Protein AF-0000000080771001 (afdb_homodimer)

Sequence (792 aa):
MHIVQFLIGLVVVLALTQLVARDRKNIKIRSVIQLLVIEIALAFFLLNTTYGLAIVGSISSVFTKLMDFAGEGTKFAFGGIQNKEEFSFFLNVLMPIVFISVLIGILQHIRVLPVVIRAIGFVLSKISGMGKIESFNAISSMMVGQSENFIAYKNIINTFDEKRMYTLAATAMSTVSMSIVGSYMQMIEPRFVVTALVLNLFSTFVVLSLINPYDSALGEDELISNEGHRVSFFEMLGEYILTGFKIAVIVAAMLVGFIALIACVNFIFTSIFGINFQTMLGYVFWPFAWLMGVPSHEALTASSIMATKLVTNEFVAMLELKNQAAHLSSYTRGVLSIFLVSFANFSSIGIIAGAVKGLDEERGNMVSRFGLKLVYGSSLVSILSALIAGLVLASYMHIVQFLIGLVVVLALTQLVARDRKNIKIRSVIQLLVIEIALAFFLLNTTYGLAIVGSISSVFTKLMDFAGEGTKFAFGGIQNKEEFSFFLNVLMPIVFISVLIGILQHIRVLPVVIRAIGFVLSKISGMGKIESFNAISSMMVGQSENFIAYKNIINTFDEKRMYTLAATAMSTVSMSIVGSYMQMIEPRFVVTALVLNLFSTFVVLSLINPYDSALGEDELISNEGHRVSFFEMLGEYILTGFKIAVIVAAMLVGFIALIACVNFIFTSIFGINFQTMLGYVFWPFAWLMGVPSHEALTASSIMATKLVTNEFVAMLELKNQAAHLSSYTRGVLSIFLVSFANFSSIGIIAGAVKGLDEERGNMVSRFGLKLVYGSSLVSILSALIAGLVLASY

InterPro domains:
  IPR002668 Concentrative nucleoside transporter N-terminal domain [PF01773] (8-80)
  IPR008276 Concentrative nucleoside transporter [PTHR10590] (6-393)
  IPR011642 Nucleoside transporter/FeoB GTPase, Gate domain [PF07670] (90-189)
  IPR011657 Concentrative nucleoside transporter C-terminal domain [PF07662] (193-390)

Foldseek 3Di:
DLVVLLVVLVVVLLVLLQVQAPDQPQQDVQLLVLLLVVLLVLLLQLPPDPVNVVVLVVVLVVLVVLLVVLLVVLCVVCNPVDPPPDDDLLSNQQSSLLSLLLVLLVCVLVPVLVVVLQVQLVVSCVRNVDDSVLSSLLSQCQANHLLVSCVLCLPPLVVDDLLRLLSSNLSNQLAGYPSRLSSLCVLAPSSLSVSLRVLSSSLSSSSSSRRRNDNPPPPPPPRRPCPPPDDDSVVSSVVSSVVSVVVSVVVVVLCVVLVVVQVVQQVVCCVPPVGGPLLVQLVVQLSLQVSLPFDNVCSSVLSSLLSSCAARHLVVSSNSCSVCVVVGDPLSSSLSSSLSRGNLYLVSLCSNLVSVCVSPVVSSVSSNVCSVVSSSSSSSSSSSSSSSSSSSSVVD/DLVVLLVVLVVVLLVLLQVQADDQPQQDVQLLVLLLVVLLVLLLQLPPDPVNVVVLVVVLVVLVVLLVVLLVVLCVVPNPPDDPPDDDLLSRQQSSLLSLLLVLLVCVLVCVLVVVLQVQLVVSCVRNVDDSVLSSLLSQCQANHLLVSCVLCLPPLVVDDLLRLLSSNLSNQLAGHPSRLSSLCVLAPSSLSVSLRVLSSSLSSSSSSRRRNDNPPPPPPPRRPCPPDPDDSVSSSVVSSVVSVVRSVVVVVLCVVLVVVQVVQQVVCCVPPVGGPLLVQLVVQLSLLVSLPFDNVCSSVLSSLLSSCAARHLVNSSNSCSVCVVVGDPLSSSLSSSLSRGNLYLVSLCSNLVSVCVSPVVSSVSSNVCSVVSSSSSSSSSSSSSSSSSSSVVVD

Radius of gyration: 29.85 Å; Cα contacts (8 Å, |Δi|>4): 1268; chains: 2; bounding box: 58×86×74 Å

Organism: Chromobacterium violaceum (strain ATCC 12472 / DSM 30191 / JCM 1249 / CCUG 213 / NBRC 12614 / NCIMB 9131 / NCTC 9757 / MK) (NCBI:txid243365)

Nearest PDB structures (foldseek):
  5l26-assembly1_A  TM=9.417E-01  e=7.320E-22  Neisseria wadsworthii 9715
  5l2b-assembly1_B  TM=9.149E-01  e=5.257E-22  Neisseria wadsworthii 9715
  5l2b-assembly1_A  TM=9.419E-01  e=1.306E-21  Neisseria wadsworthii 9715
  4pd7-assembly1_A  TM=9.137E-01  e=6.293E-21  Vibrio cholerae O1 biovar El Tor str. N16961
  4pb1-assembly1_A  TM=9.131E-01  e=1.078E-20  Vibrio cholerae O1 biovar El Tor str. N16961

Structure (mmCIF, N/CA/C/O backbone):
data_AF-0000000080771001-model_v1
#
loop_
_entity.id
_entity.type
_entity.pdbx_description
1 polymer 'Nucleoside permease'
#
loop_
_atom_site.group_PDB
_atom_site.id
_atom_site.type_symbol
_atom_site.label_atom_id
_atom_site.label_alt_id
_atom_site.label_comp_id
_atom_site.label_asym_id
_atom_site.label_entity_id
_atom_site.label_seq_id
_atom_site.pdbx_PDB_ins_code
_atom_site.Cartn_x
_atom_site.Cartn_y
_atom_site.Cartn_z
_atom_site.occupancy
_atom_site.B_iso_or_equiv
_atom_site.auth_seq_id
_atom_site.auth_comp_id
_atom_site.auth_asym_id
_atom_site.auth_atom_id
_atom_site.pdbx_PDB_model_num
ATOM 1 N N . MET A 1 1 ? -11.133 26.938 34.344 1 75.81 1 MET A N 1
ATOM 2 C CA . MET A 1 1 ? -10.406 25.672 34.25 1 75.81 1 MET A CA 1
ATOM 3 C C . MET A 1 1 ? -9.672 25.578 32.906 1 75.81 1 MET A C 1
ATOM 5 O O . MET A 1 1 ? -8.508 25.172 32.875 1 75.81 1 MET A O 1
ATOM 9 N N . HIS A 1 2 ? -10.195 26.297 31.938 1 87.69 2 HIS A N 1
ATOM 10 C CA . HIS A 1 2 ? -9.586 26.219 30.609 1 87.69 2 HIS A CA 1
ATOM 11 C C . HIS A 1 2 ? -8.32 27.062 30.531 1 87.69 2 HIS A C 1
ATOM 13 O O . HIS A 1 2 ? -7.34 26.656 29.906 1 87.69 2 HIS A O 1
ATOM 19 N N . ILE A 1 3 ? -8.32 28.141 31.281 1 89.88 3 ILE A N 1
ATOM 20 C CA . ILE A 1 3 ? -7.168 29.031 31.234 1 89.88 3 ILE A CA 1
ATOM 21 C C . ILE A 1 3 ? -5.98 28.375 31.938 1 89.88 3 ILE A C 1
ATOM 23 O O . ILE A 1 3 ? -4.848 28.453 31.453 1 89.88 3 ILE A O 1
ATOM 27 N N . VAL A 1 4 ? -6.25 27.734 33.062 1 91.44 4 VAL A N 1
ATOM 28 C CA . VAL A 1 4 ? -5.203 27.047 33.812 1 91.44 4 VAL A CA 1
ATOM 29 C C . VAL A 1 4 ? -4.645 25.891 32.969 1 91.44 4 VAL A C 1
ATOM 31 O O . VAL A 1 4 ? -3.426 25.703 32.906 1 91.44 4 VAL A O 1
ATOM 34 N N . GLN A 1 5 ? -5.559 25.203 32.375 1 91.94 5 GLN A N 1
ATOM 35 C CA . GLN A 1 5 ? -5.121 24.094 31.516 1 91.94 5 GLN A CA 1
ATOM 36 C C . GLN A 1 5 ? -4.27 24.594 30.359 1 91.94 5 GLN A C 1
ATOM 38 O O . GLN A 1 5 ? -3.277 23.969 30 1 91.94 5 GLN A O 1
ATOM 43 N N . PHE A 1 6 ? -4.688 25.703 29.844 1 93.81 6 PHE A N 1
ATOM 44 C CA . PHE A 1 6 ? -3.936 26.297 28.734 1 93.81 6 PHE A CA 1
ATOM 45 C C . PHE A 1 6 ? -2.531 26.672 29.188 1 93.81 6 PHE A C 1
ATOM 47 O O . PHE A 1 6 ? -1.549 26.359 28.5 1 93.81 6 PHE A O 1
ATOM 54 N N . LEU A 1 7 ? -2.447 27.297 30.312 1 95 7 LEU A N 1
ATOM 55 C CA . LEU A 1 7 ? -1.154 27.75 30.812 1 95 7 LEU A CA 1
ATOM 56 C C . LEU A 1 7 ? -0.245 26.562 31.109 1 95 7 LEU A C 1
ATOM 58 O O . LEU A 1 7 ? 0.942 26.594 30.781 1 95 7 LEU A O 1
ATOM 62 N N . ILE A 1 8 ? -0.817 25.578 31.703 1 95.88 8 ILE A N 1
ATOM 63 C CA . ILE A 1 8 ? -0.035 24.375 31.984 1 95.88 8 ILE A CA 1
ATOM 64 C C . ILE A 1 8 ? 0.391 23.703 30.688 1 95.88 8 ILE A C 1
ATOM 66 O O . ILE A 1 8 ? 1.531 23.266 30.547 1 95.88 8 ILE A O 1
ATOM 70 N N . GLY A 1 9 ? -0.587 23.625 29.781 1 95.69 9 GLY A N 1
ATOM 71 C CA . GLY A 1 9 ? -0.282 23.031 28.484 1 95.69 9 GLY A CA 1
ATOM 72 C C . GLY A 1 9 ? 0.838 23.75 27.75 1 95.69 9 GLY A C 1
ATOM 73 O O . GLY A 1 9 ? 1.698 23.109 27.156 1 95.69 9 GLY A O 1
ATOM 74 N N . LEU A 1 10 ? 0.778 25.031 27.797 1 95.56 10 LEU A N 1
ATOM 75 C CA . LEU A 1 10 ? 1.82 25.828 27.172 1 95.56 10 LEU A CA 1
ATOM 76 C C . LEU A 1 10 ? 3.186 25.531 27.781 1 95.56 10 LEU A C 1
ATOM 78 O O . LEU A 1 10 ? 4.164 25.344 27.047 1 95.56 10 LEU A O 1
ATOM 82 N N . VAL A 1 11 ? 3.236 25.438 29.062 1 95.81 11 VAL A N 1
ATOM 83 C CA . VAL A 1 11 ? 4.48 25.156 29.766 1 95.81 11 VAL A CA 1
ATOM 84 C C . VAL A 1 11 ? 4.969 23.766 29.406 1 95.81 11 VAL A C 1
ATOM 86 O O . VAL A 1 11 ? 6.168 23.547 29.203 1 95.81 11 VAL A O 1
ATOM 89 N N . VAL A 1 12 ? 4.051 22.859 29.344 1 96.25 12 VAL A N 1
ATOM 90 C CA . VAL A 1 12 ? 4.41 21.469 29.047 1 96.25 12 VAL A CA 1
ATOM 91 C C . VAL A 1 12 ? 4.984 21.406 27.625 1 96.25 12 VAL A C 1
ATOM 93 O O . VAL A 1 12 ? 6.004 20.75 27.406 1 96.25 12 VAL A O 1
ATOM 96 N N . VAL A 1 13 ? 4.336 22.016 26.672 1 95.81 13 VAL A N 1
ATOM 97 C CA . VAL A 1 13 ? 4.809 21.984 25.281 1 95.81 13 VAL A CA 1
ATOM 98 C C . VAL A 1 13 ? 6.195 22.609 25.203 1 95.81 13 VAL A C 1
ATOM 100 O O . VAL A 1 13 ? 7.098 22.062 24.562 1 95.81 13 VAL A O 1
ATOM 103 N N . LEU A 1 14 ? 6.344 23.734 25.859 1 93.94 14 LEU A N 1
ATOM 104 C CA . LEU A 1 14 ? 7.637 24.406 25.859 1 93.94 14 LEU A CA 1
ATOM 105 C C . LEU A 1 14 ? 8.703 23.531 26.5 1 93.94 14 LEU A C 1
ATOM 107 O O . LEU A 1 14 ? 9.828 23.438 25.984 1 93.94 14 LEU A O 1
ATOM 111 N N . ALA A 1 15 ? 8.352 22.859 27.578 1 95.31 15 ALA A N 1
ATOM 112 C CA . ALA A 1 15 ? 9.281 21.969 28.266 1 95.31 15 ALA A CA 1
ATOM 113 C C . ALA A 1 15 ? 9.641 20.781 27.375 1 95.31 15 ALA A C 1
ATOM 115 O O . ALA A 1 15 ? 10.797 20.344 27.359 1 95.31 15 ALA A O 1
ATOM 116 N N . LEU A 1 16 ? 8.68 20.266 26.719 1 96.25 16 LEU A N 1
ATOM 117 C CA . LEU A 1 16 ? 8.914 19.094 25.859 1 96.25 16 LEU A CA 1
ATOM 118 C C . LEU A 1 16 ? 9.82 19.453 24.688 1 96.25 16 LEU A C 1
ATOM 120 O O . LEU A 1 16 ? 10.602 18.625 24.234 1 96.25 16 LEU A O 1
ATOM 124 N N . THR A 1 17 ? 9.688 20.656 24.172 1 95.81 17 THR A N 1
ATOM 125 C CA . THR A 1 17 ? 10.578 21.078 23.094 1 95.81 17 THR A CA 1
ATOM 126 C C . THR A 1 17 ? 12.023 21.094 23.578 1 95.81 17 THR A C 1
ATOM 128 O O . THR A 1 17 ? 12.945 20.797 22.812 1 95.81 17 THR A O 1
ATOM 131 N N . GLN A 1 18 ? 12.234 21.359 24.859 1 93.56 18 GLN A N 1
ATOM 132 C CA . GLN A 1 18 ? 13.578 21.469 25.406 1 93.56 18 GLN A CA 1
ATOM 133 C C . GLN A 1 18 ? 14.234 20.109 25.562 1 93.56 18 GLN A C 1
ATOM 135 O O . GLN A 1 18 ? 15.461 20 25.594 1 93.56 18 GLN A O 1
ATOM 140 N N . LEU A 1 19 ? 13.461 19.078 25.562 1 93.25 19 LEU A N 1
ATOM 141 C CA . LEU A 1 19 ? 13.992 17.719 25.672 1 93.25 19 LEU A CA 1
ATOM 142 C C . LEU A 1 19 ? 14.781 17.344 24.406 1 93.25 19 LEU A C 1
ATOM 144 O O . LEU A 1 19 ? 15.688 16.516 24.469 1 93.25 19 LEU A O 1
ATOM 148 N N . VAL A 1 20 ? 14.453 17.969 23.344 1 91.75 20 VAL A N 1
ATOM 149 C CA . VAL A 1 20 ? 15.094 17.578 22.094 1 91.75 20 VAL A CA 1
ATOM 150 C C . VAL A 1 20 ? 15.781 18.797 21.469 1 91.75 20 VAL A C 1
ATOM 152 O O . VAL A 1 20 ? 16.203 18.75 20.312 1 91.75 20 VAL A O 1
ATOM 155 N N . ALA A 1 21 ? 15.961 19.781 22.219 1 91.81 21 ALA A N 1
ATOM 156 C CA . ALA A 1 21 ? 16.531 21.031 21.703 1 91.81 21 ALA A CA 1
ATOM 157 C C . ALA A 1 21 ? 18 20.859 21.359 1 91.81 21 ALA A C 1
ATOM 159 O O . ALA A 1 21 ? 18.75 20.219 22.094 1 91.81 21 ALA A O 1
ATOM 160 N N . ARG A 1 22 ? 18.391 21.328 20.203 1 85.69 22 ARG A N 1
ATOM 161 C CA . ARG A 1 22 ? 19.766 21.219 19.75 1 85.69 22 ARG A CA 1
ATOM 162 C C . ARG A 1 22 ? 20.641 22.297 20.391 1 85.69 22 ARG A C 1
ATOM 164 O O . ARG A 1 22 ? 21.812 22.062 20.672 1 85.69 22 ARG A O 1
ATOM 171 N N . ASP A 1 23 ? 20.188 23.516 20.469 1 86.44 23 ASP A N 1
ATOM 172 C CA . ASP A 1 23 ? 20.938 24.656 20.969 1 86.44 23 ASP A CA 1
ATOM 173 C C . ASP A 1 23 ? 20.078 25.578 21.828 1 86.44 23 ASP A C 1
ATOM 175 O O . ASP A 1 23 ? 19.562 26.594 21.344 1 86.44 23 ASP A O 1
ATOM 179 N N . ARG A 1 24 ? 20.078 25.328 23.141 1 87.25 24 ARG A N 1
ATOM 180 C CA . ARG A 1 24 ? 19.172 26.047 24.047 1 87.25 24 ARG A CA 1
ATOM 181 C C . ARG A 1 24 ? 19.641 27.469 24.266 1 87.25 24 ARG A C 1
ATOM 183 O O . ARG A 1 24 ? 18.844 28.359 24.578 1 87.25 24 ARG A O 1
ATOM 190 N N . LYS A 1 25 ? 20.906 27.719 24 1 84.88 25 LYS A N 1
ATOM 191 C CA . LYS A 1 25 ? 21.484 29.031 24.297 1 84.88 25 LYS A CA 1
ATOM 192 C C . LYS A 1 25 ? 21.141 30.047 23.219 1 84.88 25 LYS A C 1
ATOM 194 O O . LYS A 1 25 ? 21.156 31.25 23.453 1 84.88 25 LYS A O 1
ATOM 199 N N . ASN A 1 26 ? 20.812 29.609 22.094 1 85.06 26 ASN A N 1
ATOM 200 C CA . ASN A 1 26 ? 20.562 30.531 20.984 1 85.06 26 ASN A CA 1
ATOM 201 C C . ASN A 1 26 ? 19.078 30.734 20.734 1 85.06 26 ASN A C 1
ATOM 203 O O . ASN A 1 26 ? 18.688 31.266 19.703 1 85.06 26 ASN A O 1
ATOM 207 N N . ILE A 1 27 ? 18.281 30.422 21.734 1 89.81 27 ILE A N 1
ATOM 208 C CA . ILE A 1 27 ? 16.828 30.609 21.594 1 89.81 27 ILE A CA 1
ATOM 209 C C . ILE A 1 27 ? 16.484 32.094 21.719 1 89.81 27 ILE A C 1
ATOM 211 O O . ILE A 1 27 ? 16.891 32.75 22.688 1 89.81 27 ILE A O 1
ATOM 215 N N . LYS A 1 28 ? 15.852 32.594 20.703 1 87.94 28 LYS A N 1
ATOM 216 C CA . LYS A 1 28 ? 15.375 33.969 20.734 1 87.94 28 LYS A CA 1
ATOM 217 C C . LYS A 1 28 ? 14 34.062 21.406 1 87.94 28 LYS A C 1
ATOM 219 O O . LYS A 1 28 ? 12.977 34.062 20.734 1 87.94 28 LYS A O 1
ATOM 224 N N . ILE A 1 29 ? 13.969 34.344 22.625 1 89.81 29 ILE A N 1
ATOM 225 C CA . ILE A 1 29 ? 12.758 34.281 23.438 1 89.81 29 ILE A CA 1
ATOM 226 C C . ILE A 1 29 ? 11.797 35.375 22.984 1 89.81 29 ILE A C 1
ATOM 228 O O . ILE A 1 29 ? 10.578 35.219 23.047 1 89.81 29 ILE A O 1
ATOM 232 N N . ARG A 1 30 ? 12.312 36.531 22.531 1 90.44 30 ARG A N 1
ATOM 233 C CA . ARG A 1 30 ? 11.477 37.625 22.047 1 90.44 30 ARG A CA 1
ATOM 234 C C . ARG A 1 30 ? 10.617 37.188 20.875 1 90.44 30 ARG A C 1
ATOM 236 O O . ARG A 1 30 ? 9.422 37.469 20.812 1 90.44 30 ARG A O 1
ATOM 243 N N . SER A 1 31 ? 11.266 36.531 19.938 1 89.38 31 SER A N 1
ATOM 244 C CA . SER A 1 31 ? 10.531 36.031 18.766 1 89.38 31 SER A CA 1
ATOM 245 C C . SER A 1 31 ? 9.461 35.031 19.156 1 89.38 31 SER A C 1
ATOM 247 O O . SER A 1 31 ? 8.367 35.031 18.594 1 89.38 31 SER A O 1
ATOM 249 N N . VAL A 1 32 ? 9.766 34.188 20.094 1 93.44 32 VAL A N 1
ATOM 250 C CA . VAL A 1 32 ? 8.836 33.156 20.547 1 93.44 32 VAL A CA 1
ATOM 251 C C . VAL A 1 32 ? 7.605 33.812 21.172 1 93.44 32 VAL A C 1
ATOM 253 O O . VAL A 1 32 ? 6.473 33.438 20.859 1 93.44 32 VAL A O 1
ATOM 256 N N . ILE A 1 33 ? 7.82 34.781 22.016 1 94.75 33 ILE A N 1
ATOM 257 C CA . ILE A 1 33 ? 6.727 35.469 22.688 1 94.75 33 ILE A CA 1
ATOM 258 C C . ILE A 1 33 ? 5.887 36.25 21.672 1 94.75 33 ILE A C 1
ATOM 260 O O . ILE A 1 33 ? 4.656 36.219 21.734 1 94.75 33 ILE A O 1
ATOM 264 N N . GLN A 1 34 ? 6.559 36.906 20.766 1 94.56 34 GLN A N 1
ATOM 265 C CA . GLN A 1 34 ? 5.855 37.656 19.734 1 94.56 34 GLN A CA 1
ATOM 266 C C . GLN A 1 34 ? 4.977 36.719 18.891 1 94.56 34 GLN A C 1
ATOM 268 O O . GLN A 1 34 ? 3.83 37.062 18.578 1 94.56 34 GLN A O 1
ATOM 273 N N . LEU A 1 35 ? 5.523 35.625 18.531 1 94.94 35 LEU A N 1
ATOM 274 C CA . LEU A 1 35 ? 4.777 34.656 17.703 1 94.94 35 LEU A CA 1
ATOM 275 C C . LEU A 1 35 ? 3.566 34.125 18.469 1 94.94 35 LEU A C 1
ATOM 277 O O . LEU A 1 35 ? 2.484 33.969 17.891 1 94.94 35 LEU A O 1
ATOM 281 N N . LEU A 1 36 ? 3.75 33.844 19.734 1 96.12 36 LEU A N 1
ATOM 282 C CA . LEU A 1 36 ? 2.664 33.344 20.562 1 96.12 36 LEU A CA 1
ATOM 283 C C . LEU A 1 36 ? 1.546 34.375 20.703 1 96.12 36 LEU A C 1
ATOM 285 O O . LEU A 1 36 ? 0.365 34.031 20.609 1 96.12 36 LEU A O 1
ATOM 289 N N . VAL A 1 37 ? 1.92 35.594 20.922 1 96.31 37 VAL A N 1
ATOM 290 C CA . VAL A 1 37 ? 0.94 36.656 21.094 1 96.31 37 VAL A CA 1
ATOM 291 C C . VAL A 1 37 ? 0.151 36.844 19.797 1 96.31 37 VAL A C 1
ATOM 293 O O . VAL A 1 37 ? -1.076 36.969 19.828 1 96.31 37 VAL A O 1
ATOM 296 N N . ILE A 1 38 ? 0.848 36.844 18.719 1 96.25 38 ILE A N 1
ATOM 297 C CA . ILE A 1 38 ? 0.191 37.031 17.438 1 96.25 38 ILE A CA 1
ATOM 298 C C . ILE A 1 38 ? -0.729 35.844 17.156 1 96.25 38 ILE A C 1
ATOM 300 O O . ILE A 1 38 ? -1.84 36.031 16.641 1 96.25 38 ILE A O 1
ATOM 304 N N . GLU A 1 39 ? -0.227 34.656 17.406 1 96.5 39 GLU A N 1
ATOM 305 C CA . GLU A 1 39 ? -1.014 33.469 17.172 1 96.5 39 GLU A CA 1
ATOM 306 C C . GLU A 1 39 ? -2.305 33.469 17.984 1 96.5 39 GLU A C 1
ATOM 308 O O . GLU A 1 39 ? -3.373 33.125 17.469 1 96.5 39 GLU A O 1
ATOM 313 N N . ILE A 1 40 ? -2.254 33.875 19.281 1 96.25 40 ILE A N 1
ATOM 314 C CA . ILE A 1 40 ? -3.428 33.938 20.156 1 96.25 40 ILE A CA 1
ATOM 315 C C . ILE A 1 40 ? -4.395 35 19.625 1 96.25 40 ILE A C 1
ATOM 317 O O . ILE A 1 40 ? -5.605 34.781 19.594 1 96.25 40 ILE A O 1
ATOM 321 N N . ALA A 1 41 ? -3.842 36.094 19.203 1 96.25 41 ALA A N 1
ATOM 322 C CA . ALA A 1 41 ? -4.664 37.156 18.641 1 96.25 41 ALA A CA 1
ATOM 323 C C . ALA A 1 41 ? -5.379 36.719 17.375 1 96.25 41 ALA A C 1
ATOM 325 O O . ALA A 1 41 ? -6.559 37.031 17.188 1 96.25 41 ALA A O 1
ATOM 326 N N . LEU A 1 42 ? -4.691 36.031 16.547 1 95.31 42 LEU A N 1
ATOM 327 C CA . LEU A 1 42 ? -5.273 35.562 15.289 1 95.31 42 LEU A CA 1
ATOM 328 C C . LEU A 1 42 ? -6.336 34.5 15.547 1 95.31 42 LEU A C 1
ATOM 330 O O . LEU A 1 42 ? -7.371 34.469 14.883 1 95.31 42 LEU A O 1
ATOM 334 N N . ALA A 1 43 ? -6.023 33.625 16.453 1 95.75 43 ALA A N 1
ATOM 335 C CA . ALA A 1 43 ? -7.012 32.625 16.812 1 95.75 43 ALA A CA 1
ATOM 336 C C . ALA A 1 43 ? -8.305 33.281 17.312 1 95.75 43 ALA A C 1
ATOM 338 O O . ALA A 1 43 ? -9.398 32.875 16.922 1 95.75 43 ALA A O 1
ATOM 339 N N . PHE A 1 44 ? -8.156 34.25 18.188 1 95.12 44 PHE A N 1
ATOM 340 C CA . PHE A 1 44 ? -9.305 34.969 18.719 1 95.12 44 PHE A CA 1
ATOM 341 C C . PHE A 1 44 ? -10.055 35.688 17.594 1 95.12 44 PHE A C 1
ATOM 343 O O . PHE A 1 44 ? -11.289 35.656 17.547 1 95.12 44 PHE A O 1
ATOM 350 N N . PHE A 1 45 ? -9.352 36.25 16.734 1 95.12 45 PHE A N 1
ATOM 351 C CA . PHE A 1 45 ? -9.938 37 15.625 1 95.12 45 PHE A CA 1
ATOM 352 C C . PHE A 1 45 ? -10.727 36.062 14.711 1 95.12 45 PHE A C 1
ATOM 354 O O . PHE A 1 45 ? -11.883 36.344 14.383 1 95.12 45 PHE A O 1
ATOM 361 N N . LEU A 1 46 ? -10.219 34.938 14.367 1 94.19 46 LEU A N 1
ATOM 362 C CA . LEU A 1 46 ? -10.812 34.062 13.375 1 94.19 46 LEU A CA 1
ATOM 363 C C . LEU A 1 46 ? -11.969 33.25 13.977 1 94.19 46 LEU A C 1
ATOM 365 O O . LEU A 1 46 ? -12.922 32.906 13.281 1 94.19 46 LEU A O 1
ATOM 369 N N . LEU A 1 47 ? -11.922 33.031 15.305 1 92.94 47 LEU A N 1
ATOM 370 C CA . LEU A 1 47 ? -12.898 32.125 15.891 1 92.94 47 LEU A CA 1
ATOM 371 C C . LEU A 1 47 ? -13.945 32.875 16.703 1 92.94 47 LEU A C 1
ATOM 373 O O . LEU A 1 47 ? -15.023 32.375 16.969 1 92.94 47 LEU A O 1
ATOM 377 N N . ASN A 1 48 ? -13.711 34.188 17.078 1 91.19 48 ASN A N 1
ATOM 378 C CA . ASN A 1 48 ? -14.594 34.812 18.062 1 91.19 48 ASN A CA 1
ATOM 379 C C . ASN A 1 48 ? -15.094 36.156 17.578 1 91.19 48 ASN A C 1
ATOM 381 O O . ASN A 1 48 ? -15.961 36.781 18.203 1 91.19 48 ASN A O 1
ATOM 385 N N . THR A 1 49 ? -14.648 36.656 16.5 1 92.25 49 THR A N 1
ATOM 386 C CA . THR A 1 49 ? -15.086 37.969 16.047 1 92.25 49 THR A CA 1
ATOM 387 C C . THR A 1 49 ? -16 37.844 14.836 1 92.25 49 THR A C 1
ATOM 389 O O . THR A 1 49 ? -15.898 36.875 14.07 1 92.25 49 THR A O 1
ATOM 392 N N . THR A 1 50 ? -16.844 38.844 14.641 1 92.44 50 THR A N 1
ATOM 393 C CA . THR A 1 50 ? -17.781 38.844 13.516 1 92.44 50 THR A CA 1
ATOM 394 C C . THR A 1 50 ? -17.031 38.969 12.195 1 92.44 50 THR A C 1
ATOM 396 O O . THR A 1 50 ? -17.359 38.281 11.227 1 92.44 50 THR A O 1
ATOM 399 N N . TYR A 1 51 ? -16.031 39.719 12.188 1 92.81 51 TYR A N 1
ATOM 400 C CA . TYR A 1 51 ? -15.25 39.906 10.969 1 92.81 51 TYR A CA 1
ATOM 401 C C . TYR A 1 51 ? -14.453 38.625 10.648 1 92.81 51 TYR A C 1
ATOM 403 O O . TYR A 1 51 ? -14.344 38.25 9.484 1 92.81 51 TYR A O 1
ATOM 411 N N . GLY A 1 52 ? -13.844 38.094 11.68 1 92.31 52 GLY A N 1
ATOM 412 C CA . GLY A 1 52 ? -13.117 36.844 11.484 1 92.31 52 GLY A CA 1
ATOM 413 C C . GLY A 1 52 ? -13.992 35.719 10.961 1 92.31 52 GLY A C 1
ATOM 414 O O . GLY A 1 52 ? -13.609 35 10.031 1 92.31 52 GLY A O 1
ATOM 415 N N . LEU A 1 53 ? -15.125 35.625 11.508 1 90.62 53 LEU A N 1
ATOM 416 C CA . LEU A 1 53 ? -16.062 34.594 11.094 1 90.62 53 LEU A CA 1
ATOM 417 C C . LEU A 1 53 ? -16.562 34.844 9.672 1 90.62 53 LEU A C 1
ATOM 419 O O . LEU A 1 53 ? -16.812 33.906 8.922 1 90.62 53 LEU A O 1
ATOM 423 N N . ALA A 1 54 ? -16.672 36.094 9.352 1 92.5 54 ALA A N 1
ATOM 424 C CA . ALA A 1 54 ? -17.078 36.438 7.992 1 92.5 54 ALA A CA 1
ATOM 425 C C . ALA A 1 54 ? -16.016 36.031 6.984 1 92.5 54 ALA A C 1
ATOM 427 O O . ALA A 1 54 ? -16.328 35.531 5.895 1 92.5 54 ALA A O 1
ATOM 428 N N . ILE A 1 55 ? -14.805 36.219 7.375 1 93.12 55 ILE A N 1
ATOM 429 C CA . ILE A 1 55 ? -13.688 35.844 6.512 1 93.12 55 ILE A CA 1
ATOM 430 C C . ILE A 1 55 ? -13.656 34.344 6.352 1 93.12 55 ILE A C 1
ATOM 432 O O . ILE A 1 55 ? -13.539 33.812 5.234 1 93.12 55 ILE A O 1
ATOM 436 N N . VAL A 1 56 ? -13.789 33.688 7.395 1 90.25 56 VAL A N 1
ATOM 437 C CA . VAL A 1 56 ? -13.789 32.219 7.383 1 90.25 56 VAL A CA 1
ATOM 438 C C . VAL A 1 56 ? -14.961 31.703 6.555 1 90.25 56 VAL A C 1
ATOM 440 O O . VAL A 1 56 ? -14.812 30.75 5.781 1 90.25 56 VAL A O 1
ATOM 443 N N . GLY A 1 57 ? -16.078 32.281 6.797 1 90 57 GLY A N 1
ATOM 444 C CA . GLY A 1 57 ? -17.25 31.922 6.023 1 90 57 GLY A CA 1
ATOM 445 C C . GLY A 1 57 ? -17.078 32.125 4.531 1 90 57 GLY A C 1
ATOM 446 O O . GLY A 1 57 ? -17.531 31.312 3.725 1 90 57 GLY A O 1
ATOM 447 N N . SER A 1 58 ? -16.469 33.219 4.23 1 92.88 58 SER A N 1
ATOM 448 C CA . SER A 1 58 ? -16.234 33.5 2.822 1 92.88 58 SER A CA 1
ATOM 449 C C . SER A 1 58 ? -15.281 32.5 2.205 1 92.88 58 SER A C 1
ATOM 451 O O . SER A 1 58 ? -15.492 32.031 1.079 1 92.88 58 SER A O 1
ATOM 453 N N . ILE A 1 59 ? -14.242 32.156 2.891 1 91.06 59 ILE A N 1
ATOM 454 C CA . ILE A 1 59 ? -13.281 31.156 2.418 1 91.06 59 ILE A CA 1
ATOM 455 C C . ILE A 1 59 ? -13.969 29.797 2.27 1 91.06 59 ILE A C 1
ATOM 457 O O . ILE A 1 59 ? -13.766 29.094 1.273 1 91.06 59 ILE A O 1
ATOM 461 N N . SER A 1 60 ? -14.758 29.516 3.209 1 88.94 60 SER A N 1
ATOM 462 C CA . SER A 1 60 ? -15.492 28.25 3.174 1 88.94 60 SER A CA 1
ATOM 463 C C . SER A 1 60 ? -16.422 28.188 1.965 1 88.94 60 SER A C 1
ATOM 465 O O . SER A 1 60 ? -16.531 27.156 1.315 1 88.94 60 SER A O 1
ATOM 467 N N . SER A 1 61 ? -17.078 29.297 1.707 1 91.44 61 SER A N 1
ATOM 468 C CA . SER A 1 61 ? -18.016 29.359 0.581 1 91.44 61 SER A CA 1
ATOM 469 C C . SER A 1 61 ? -17.281 29.172 -0.745 1 91.44 61 SER A C 1
ATOM 471 O O . SER A 1 61 ? -17.797 28.531 -1.663 1 91.44 61 SER A O 1
ATOM 473 N N . VAL A 1 62 ? -16.141 29.734 -0.809 1 92 62 VAL A N 1
ATOM 474 C CA . VAL A 1 62 ? -15.344 29.594 -2.021 1 92 62 VAL A CA 1
ATOM 475 C C . VAL A 1 62 ? -14.977 28.125 -2.221 1 92 62 VAL A C 1
ATOM 477 O O . VAL A 1 62 ? -15.109 27.578 -3.32 1 92 62 VAL A O 1
ATOM 480 N N . PHE A 1 63 ? -14.539 27.516 -1.215 1 89.19 63 PHE A N 1
ATOM 481 C CA . PHE A 1 63 ? -14.117 26.125 -1.336 1 89.19 63 PHE A CA 1
ATOM 482 C C . PHE A 1 63 ? -15.312 25.203 -1.593 1 89.19 63 PHE A C 1
ATOM 484 O O . PHE A 1 63 ? -15.195 24.219 -2.309 1 89.19 63 PHE A O 1
ATOM 491 N N . THR A 1 64 ? -16.422 25.547 -0.979 1 88.81 64 THR A N 1
ATOM 492 C CA . THR A 1 64 ? -17.625 24.781 -1.253 1 88.81 64 THR A CA 1
ATOM 493 C C . THR A 1 64 ? -17.984 24.828 -2.736 1 88.81 64 THR A C 1
ATOM 495 O O . THR A 1 64 ? -18.312 23.797 -3.338 1 88.81 64 THR A O 1
ATOM 498 N N . LYS A 1 65 ? -17.875 25.984 -3.234 1 92.69 65 LYS A N 1
ATOM 499 C CA . LYS A 1 65 ? -18.172 26.141 -4.656 1 92.69 65 LYS A CA 1
ATOM 500 C C . LYS A 1 65 ? -17.156 25.406 -5.512 1 92.69 65 LYS A C 1
ATOM 502 O O . LYS A 1 65 ? -17.5 24.797 -6.523 1 92.69 65 LYS A O 1
ATOM 507 N N . LEU A 1 66 ? -15.93 25.484 -5.133 1 92.38 66 LEU A N 1
ATOM 508 C CA . LEU A 1 66 ? -14.883 24.766 -5.855 1 92.38 66 LEU A CA 1
ATOM 509 C C . LEU A 1 66 ? -15.125 23.266 -5.812 1 92.38 66 LEU A C 1
ATOM 511 O O . LEU A 1 66 ? -14.914 22.562 -6.805 1 92.38 66 LEU A O 1
ATOM 515 N N . MET A 1 67 ? -15.523 22.828 -4.68 1 90.5 67 MET A N 1
ATOM 516 C CA . MET A 1 67 ? -15.812 21.406 -4.527 1 90.5 67 MET A CA 1
ATOM 517 C C . MET A 1 67 ? -16.984 21 -5.414 1 90.5 67 MET A C 1
ATOM 519 O O . MET A 1 67 ? -17 19.875 -5.938 1 90.5 67 MET A O 1
ATOM 523 N N . ASP A 1 68 ? -17.922 21.922 -5.602 1 92.44 68 ASP A N 1
ATOM 524 C CA . ASP A 1 68 ? -19.031 21.672 -6.504 1 92.44 68 ASP A CA 1
ATOM 525 C C . ASP A 1 68 ? -18.562 21.5 -7.941 1 92.44 68 ASP A C 1
ATOM 527 O O . ASP A 1 68 ? -19.031 20.609 -8.656 1 92.44 68 ASP A O 1
ATOM 531 N N . PHE A 1 69 ? -17.719 22.391 -8.312 1 95.12 69 PHE A N 1
ATOM 532 C CA . PHE A 1 69 ? -17.172 22.281 -9.656 1 95.12 69 PHE A CA 1
ATOM 533 C C . PHE A 1 69 ? -16.422 20.953 -9.844 1 95.12 69 PHE A C 1
ATOM 535 O O . PHE A 1 69 ? -16.562 20.312 -10.875 1 95.12 69 PHE A O 1
ATOM 542 N N . ALA A 1 70 ? -15.625 20.609 -8.867 1 93.69 70 ALA A N 1
ATOM 543 C CA . ALA A 1 70 ? -14.906 19.344 -8.922 1 93.69 70 ALA A CA 1
ATOM 544 C C . ALA A 1 70 ? -15.875 18.172 -9.016 1 93.69 70 ALA A C 1
ATOM 546 O O . ALA A 1 70 ? -15.594 17.172 -9.688 1 93.69 70 ALA A O 1
ATOM 547 N N . GLY A 1 71 ? -16.969 18.297 -8.297 1 92.19 71 GLY A N 1
ATOM 548 C CA . GLY A 1 71 ? -18 17.266 -8.328 1 92.19 71 GLY A CA 1
ATOM 549 C C . GLY A 1 71 ? -18.578 17.031 -9.711 1 92.19 71 GLY A C 1
ATOM 550 O O . GLY A 1 71 ? -18.875 15.891 -10.078 1 92.19 71 GLY A O 1
ATOM 551 N N . GLU A 1 72 ? -18.703 18.125 -10.523 1 94.19 72 GLU A N 1
ATOM 552 C CA . GLU A 1 72 ? -19.219 17.984 -11.883 1 94.19 72 GLU A CA 1
ATOM 553 C C . GLU A 1 72 ? -18.297 17.109 -12.734 1 94.19 72 GLU A C 1
ATOM 555 O O . GLU A 1 72 ? -18.766 16.266 -13.492 1 94.19 72 GLU A O 1
ATOM 560 N N . GLY A 1 73 ? -17.031 17.422 -12.609 1 94.06 73 GLY A N 1
ATOM 561 C CA . GLY A 1 73 ? -16.078 16.594 -13.328 1 94.06 73 GLY A CA 1
ATOM 562 C C . GLY A 1 73 ? -16.094 15.141 -12.875 1 94.06 73 GLY A C 1
ATOM 563 O O . GLY A 1 73 ? -16.031 14.227 -13.703 1 94.06 73 GLY A O 1
ATOM 564 N N . THR A 1 74 ? -16.094 14.914 -11.602 1 93.62 74 THR A N 1
ATOM 565 C CA . THR A 1 74 ? -16.094 13.57 -11.031 1 93.62 74 THR A CA 1
ATOM 566 C C . THR A 1 74 ? -17.328 12.789 -11.461 1 93.62 74 THR A C 1
ATOM 568 O O . THR A 1 74 ? -17.234 11.609 -11.805 1 93.62 74 THR A O 1
ATOM 571 N N . LYS A 1 75 ? -18.484 13.477 -11.438 1 91.31 75 LYS A N 1
ATOM 572 C CA . LYS A 1 75 ? -19.734 12.836 -11.844 1 91.31 75 LYS A CA 1
ATOM 573 C C . LYS A 1 75 ? -19.703 12.453 -13.32 1 91.31 75 LYS A C 1
ATOM 575 O O . LYS A 1 75 ? -20.234 11.414 -13.711 1 91.31 75 LYS A O 1
ATOM 580 N N . PHE A 1 76 ? -19.172 13.258 -14.156 1 92.19 76 PHE A N 1
ATOM 581 C CA . PHE A 1 76 ? -19.078 12.961 -15.578 1 92.19 76 PHE A CA 1
ATOM 582 C C . PHE A 1 76 ? -18.234 11.703 -15.812 1 92.19 76 PHE A C 1
ATOM 584 O O . PHE A 1 76 ? -18.641 10.82 -16.578 1 92.19 76 PHE A O 1
ATOM 591 N N . ALA A 1 77 ? -17.094 11.625 -15.148 1 92.5 77 ALA A N 1
ATOM 592 C CA . ALA A 1 77 ? -16.141 10.539 -15.398 1 92.5 77 ALA A CA 1
ATOM 593 C C . ALA A 1 77 ? -16.594 9.25 -14.711 1 92.5 77 ALA A C 1
ATOM 595 O O . ALA A 1 77 ? -16.391 8.156 -15.242 1 92.5 77 ALA A O 1
ATOM 596 N N . PHE A 1 78 ? -17.141 9.312 -13.523 1 91.44 78 PHE A N 1
ATOM 597 C CA . PHE A 1 78 ? -17.391 8.141 -12.695 1 91.44 78 PHE A CA 1
ATOM 598 C C . PHE A 1 78 ? -18.875 8.023 -12.375 1 91.44 78 PHE A C 1
ATOM 600 O O . PHE A 1 78 ? -19.266 7.305 -11.453 1 91.44 78 PHE A O 1
ATOM 607 N N . GLY A 1 79 ? -19.625 8.742 -13.086 1 87 79 GLY A N 1
ATOM 608 C CA . GLY A 1 79 ? -21.062 8.68 -12.867 1 87 79 GLY A CA 1
ATOM 609 C C . GLY A 1 79 ? -21.609 7.266 -12.922 1 87 79 GLY A C 1
ATOM 610 O O . GLY A 1 79 ? -21.172 6.453 -13.734 1 87 79 GLY A O 1
ATOM 611 N N . GLY A 1 80 ? -22.5 6.934 -11.93 1 85.94 80 GLY A N 1
ATOM 612 C CA . GLY A 1 80 ? -23.141 5.629 -11.93 1 85.94 80 GLY A CA 1
ATOM 613 C C . GLY A 1 80 ? -22.422 4.609 -11.07 1 85.94 80 GLY A C 1
ATOM 614 O O . GLY A 1 80 ? -22.969 3.537 -10.789 1 85.94 80 GLY A O 1
ATOM 615 N N . ILE A 1 81 ? -21.219 4.887 -10.727 1 85.56 81 ILE A N 1
ATOM 616 C CA . ILE A 1 81 ? -20.438 3.945 -9.938 1 85.56 81 ILE A CA 1
ATOM 617 C C . ILE A 1 81 ? -20.828 4.051 -8.469 1 85.56 81 ILE A C 1
ATOM 619 O O . ILE A 1 81 ? -20.984 3.037 -7.785 1 85.56 81 ILE A O 1
ATOM 623 N N . GLN A 1 82 ? -20.969 5.262 -8.031 1 86.88 82 GLN A N 1
ATOM 624 C CA . GLN A 1 82 ? -21.344 5.48 -6.641 1 86.88 82 GLN A CA 1
ATOM 625 C C . GLN A 1 82 ? -22.828 5.195 -6.418 1 86.88 82 GLN A C 1
ATOM 627 O O . GLN A 1 82 ? -23.672 5.656 -7.188 1 86.88 82 GLN A O 1
ATOM 632 N N . ASN A 1 83 ? -23.047 4.297 -5.465 1 87.44 83 ASN A N 1
ATOM 633 C CA . ASN A 1 83 ? -24.438 4.031 -5.098 1 87.44 83 ASN A CA 1
ATOM 634 C C . ASN A 1 83 ? -25.156 5.309 -4.664 1 87.44 83 ASN A C 1
ATOM 636 O O . ASN A 1 83 ? -24.547 6.191 -4.059 1 87.44 83 ASN A O 1
ATOM 640 N N . LYS A 1 84 ? -26.453 5.25 -5 1 82.75 84 LYS A N 1
ATOM 641 C CA . LYS A 1 84 ? -27.25 6.434 -4.695 1 82.75 84 LYS A CA 1
ATOM 642 C C . LYS A 1 84 ? -27.25 6.73 -3.197 1 82.75 84 LYS A C 1
ATOM 644 O O . LYS A 1 84 ? -27.422 5.824 -2.379 1 82.75 84 LYS A O 1
ATOM 649 N N . GLU A 1 85 ? -26.938 8.023 -2.84 1 79.62 85 GLU A N 1
ATOM 650 C CA . GLU A 1 85 ? -27.016 8.555 -1.481 1 79.62 85 GLU A CA 1
ATOM 651 C C . GLU A 1 85 ? -25.891 7.984 -0.608 1 79.62 85 GLU A C 1
ATOM 653 O O . GLU A 1 85 ? -26 7.992 0.621 1 79.62 85 GLU A O 1
ATOM 658 N N . GLU A 1 86 ? -24.984 7.32 -1.248 1 84.5 86 GLU A N 1
ATOM 659 C CA . GLU A 1 86 ? -23.859 6.824 -0.465 1 84.5 86 GLU A CA 1
ATOM 660 C C . GLU A 1 86 ? -22.641 7.727 -0.619 1 84.5 86 GLU A C 1
ATOM 662 O O . GLU A 1 86 ? -22.562 8.523 -1.558 1 84.5 86 GLU A O 1
ATOM 667 N N . PHE A 1 87 ? -21.875 7.719 0.367 1 82.69 87 PHE A N 1
ATOM 668 C CA . PHE A 1 87 ? -20.656 8.523 0.401 1 82.69 87 PHE A CA 1
ATOM 669 C C . PHE A 1 87 ? -19.438 7.676 0.065 1 82.69 87 PHE A C 1
ATOM 671 O O . PHE A 1 87 ? -19.328 6.535 0.515 1 82.69 87 PHE A O 1
ATOM 678 N N . SER A 1 88 ? -18.703 8.172 -0.904 1 87.62 88 SER A N 1
ATOM 679 C CA . SER A 1 88 ? -17.422 7.547 -1.225 1 87.62 88 SER A CA 1
ATOM 680 C C . SER A 1 88 ? -16.25 8.492 -0.938 1 87.62 88 SER A C 1
ATOM 682 O O . SER A 1 88 ? -16.172 9.586 -1.51 1 87.62 88 SER A O 1
ATOM 684 N N . PHE A 1 89 ? -15.43 8.062 -0.109 1 87.75 89 PHE A N 1
ATOM 685 C CA . PHE A 1 89 ? -14.289 8.898 0.251 1 87.75 89 PHE A CA 1
ATOM 686 C C . PHE A 1 89 ? -13.445 9.211 -0.976 1 87.75 89 PHE A C 1
ATOM 688 O O . PHE A 1 89 ? -12.977 10.336 -1.143 1 87.75 89 PHE A O 1
ATOM 695 N N . PHE A 1 90 ? -13.227 8.242 -1.83 1 91.31 90 PHE A N 1
ATOM 696 C CA . PHE A 1 90 ? -12.391 8.422 -3.01 1 91.31 90 PHE A CA 1
ATOM 697 C C . PHE A 1 90 ? -13.023 9.414 -3.977 1 91.31 90 PHE A C 1
ATOM 699 O O . PHE A 1 90 ? -12.367 10.344 -4.441 1 91.31 90 PHE A O 1
ATOM 706 N N . LEU A 1 91 ? -14.289 9.281 -4.23 1 91.12 91 LEU A N 1
ATOM 707 C CA . LEU A 1 91 ? -14.945 10.102 -5.246 1 91.12 91 LEU A CA 1
ATOM 708 C C . LEU A 1 91 ? -15.289 11.484 -4.691 1 91.12 91 LEU A C 1
ATOM 710 O O . LEU A 1 91 ? -15.109 12.492 -5.375 1 91.12 91 LEU A O 1
ATOM 714 N N . ASN A 1 92 ? -15.719 11.555 -3.465 1 88 92 ASN A N 1
ATOM 715 C CA . ASN A 1 92 ? -16.25 12.805 -2.928 1 88 92 ASN A CA 1
ATOM 716 C C . ASN A 1 92 ? -15.156 13.648 -2.275 1 88 92 ASN A C 1
ATOM 718 O O . ASN A 1 92 ? -15.273 14.867 -2.207 1 88 92 ASN A O 1
ATOM 722 N N . VAL A 1 93 ? -14.117 13.031 -1.826 1 86.69 93 VAL A N 1
ATOM 723 C CA . VAL A 1 93 ? -13.125 13.75 -1.033 1 86.69 93 VAL A CA 1
ATOM 724 C C . VAL A 1 93 ? -11.805 13.828 -1.804 1 86.69 93 VAL A C 1
ATOM 726 O O . VAL A 1 93 ? -11.188 14.891 -1.873 1 86.69 93 VAL A O 1
ATOM 729 N N . LEU A 1 94 ? -11.375 12.773 -2.453 1 89.62 94 LEU A N 1
ATOM 730 C CA . LEU A 1 94 ? -10.031 12.727 -3.014 1 89.62 94 LEU A CA 1
ATOM 731 C C . LEU A 1 94 ? -10.023 13.234 -4.453 1 89.62 94 LEU A C 1
ATOM 733 O O . LEU A 1 94 ? -9.086 13.93 -4.863 1 89.62 94 LEU A O 1
ATOM 737 N N . MET A 1 95 ? -11.047 12.938 -5.191 1 92.31 95 MET A N 1
ATOM 738 C CA . MET A 1 95 ? -11.062 13.312 -6.602 1 92.31 95 MET A CA 1
ATOM 739 C C . MET A 1 95 ? -10.992 14.828 -6.758 1 92.31 95 MET A C 1
ATOM 741 O O . MET A 1 95 ? -10.344 15.336 -7.68 1 92.31 95 MET A O 1
ATOM 745 N N . PRO A 1 96 ? -11.625 15.586 -5.887 1 91.62 96 PRO A N 1
ATOM 746 C CA . PRO A 1 96 ? -11.562 17.047 -6.008 1 91.62 96 PRO A CA 1
ATOM 747 C C . PRO A 1 96 ? -10.133 17.578 -5.941 1 91.62 96 PRO A C 1
ATOM 749 O O . PRO A 1 96 ? -9.867 18.703 -6.375 1 91.62 96 PRO A O 1
ATOM 752 N N . ILE A 1 97 ? -9.242 16.828 -5.391 1 89.81 97 ILE A N 1
ATOM 753 C CA . ILE A 1 97 ? -7.844 17.234 -5.316 1 89.81 97 ILE A CA 1
ATOM 754 C C . ILE A 1 97 ? -7.312 17.516 -6.723 1 89.81 97 ILE A C 1
ATOM 756 O O . ILE A 1 97 ? -6.504 18.422 -6.918 1 89.81 97 ILE A O 1
ATOM 760 N N . VAL A 1 98 ? -7.832 16.812 -7.723 1 92.5 98 VAL A N 1
ATOM 761 C CA . VAL A 1 98 ? -7.402 16.969 -9.109 1 92.5 98 VAL A CA 1
ATOM 762 C C . VAL A 1 98 ? -7.68 18.391 -9.586 1 92.5 98 VAL A C 1
ATOM 764 O O . VAL A 1 98 ? -6.805 19.031 -10.164 1 92.5 98 VAL A O 1
ATOM 767 N N . PHE A 1 99 ? -8.852 18.875 -9.336 1 93.81 99 PHE A N 1
ATOM 768 C CA . PHE A 1 99 ? -9.25 20.203 -9.781 1 93.81 99 PHE A CA 1
ATOM 769 C C . PHE A 1 99 ? -8.492 21.281 -9.016 1 93.81 99 PHE A C 1
ATOM 771 O O . PHE A 1 99 ? -8.031 22.25 -9.609 1 93.81 99 PHE A O 1
ATOM 778 N N . ILE A 1 100 ? -8.336 21.094 -7.73 1 90.81 100 ILE A N 1
ATOM 779 C CA . ILE A 1 100 ? -7.637 22.094 -6.93 1 90.81 100 ILE A CA 1
ATOM 780 C C . ILE A 1 100 ? -6.176 22.172 -7.371 1 90.81 100 ILE A C 1
ATOM 782 O O . ILE A 1 100 ? -5.586 23.25 -7.391 1 90.81 100 ILE A O 1
ATOM 786 N N . SER A 1 101 ? -5.645 21.031 -7.688 1 88.44 101 SER A N 1
ATOM 787 C CA . SER A 1 101 ? -4.273 21 -8.188 1 88.44 101 SER A CA 1
ATOM 788 C C . SER A 1 101 ? -4.133 21.828 -9.461 1 88.44 101 SER A C 1
ATOM 790 O O . SER A 1 101 ? -3.129 22.516 -9.648 1 88.44 101 SER A O 1
ATOM 792 N N . VAL A 1 102 ? -5.078 21.766 -10.328 1 91.31 102 VAL A N 1
ATOM 793 C CA . VAL A 1 102 ? -5.066 22.562 -11.562 1 91.31 102 VAL A CA 1
ATOM 794 C C . VAL A 1 102 ? -5.105 24.047 -11.227 1 91.31 102 VAL A C 1
ATOM 796 O O . VAL A 1 102 ? -4.395 24.844 -11.836 1 91.31 102 VAL A O 1
ATOM 799 N N . LEU A 1 103 ? -5.91 24.375 -10.289 1 91.56 103 LEU A N 1
ATOM 800 C CA . LEU A 1 103 ? -6.027 25.781 -9.898 1 91.56 103 LEU A CA 1
ATOM 801 C C . LEU A 1 103 ? -4.711 26.297 -9.328 1 91.56 103 LEU A C 1
ATOM 803 O O . LEU A 1 103 ? -4.312 27.438 -9.609 1 91.56 103 LEU A O 1
ATOM 807 N N . ILE A 1 104 ? -4.062 25.516 -8.562 1 87.62 104 ILE A N 1
ATOM 808 C CA . ILE A 1 104 ? -2.758 25.891 -8.023 1 87.62 104 ILE A CA 1
ATOM 809 C C . ILE A 1 104 ? -1.759 26.062 -9.164 1 87.62 104 ILE A C 1
ATOM 811 O O . ILE A 1 104 ? -0.96 27.016 -9.156 1 87.62 104 ILE A O 1
ATOM 815 N N . GLY A 1 105 ? -1.821 25.141 -10.117 1 85.62 105 GLY A N 1
ATOM 816 C CA . GLY A 1 105 ? -0.973 25.266 -11.297 1 85.62 105 GLY A CA 1
ATOM 817 C C . GLY A 1 105 ? -1.199 26.562 -12.062 1 85.62 105 GLY A C 1
ATOM 818 O O . GLY A 1 105 ? -0.244 27.203 -12.492 1 85.62 105 GLY A O 1
ATOM 819 N N . ILE A 1 106 ? -2.4 26.906 -12.227 1 90.62 106 ILE A N 1
ATOM 820 C CA . ILE A 1 106 ? -2.752 28.141 -12.93 1 90.62 106 ILE A CA 1
ATOM 821 C C . ILE A 1 106 ? -2.217 29.344 -12.164 1 90.62 106 ILE A C 1
ATOM 823 O O . ILE A 1 106 ? -1.62 30.25 -12.75 1 90.62 106 ILE A O 1
ATOM 827 N N . LEU A 1 107 ? -2.369 29.359 -10.891 1 88.31 107 LEU A N 1
ATOM 828 C CA . LEU A 1 107 ? -1.903 30.469 -10.062 1 88.31 107 LEU A CA 1
ATOM 829 C C . LEU A 1 107 ? -0.381 30.562 -10.086 1 88.31 107 LEU A C 1
ATOM 831 O O . LEU A 1 107 ? 0.181 31.656 -10.008 1 88.31 107 LEU A O 1
ATOM 835 N N . GLN A 1 108 ? 0.169 29.453 -10.195 1 83.88 108 GLN A N 1
ATOM 836 C CA . GLN A 1 108 ? 1.624 29.422 -10.305 1 83.88 108 GLN A CA 1
ATOM 837 C C . GLN A 1 108 ? 2.08 29.969 -11.656 1 83.88 108 GLN A C 1
ATOM 839 O O . GLN A 1 108 ? 3.062 30.703 -11.742 1 83.88 108 GLN A O 1
ATOM 844 N N . HIS A 1 109 ? 1.377 29.531 -12.672 1 84.31 109 HIS A N 1
ATOM 845 C CA . HIS A 1 109 ? 1.735 29.891 -14.039 1 84.31 109 HIS A CA 1
ATOM 846 C C . HIS A 1 109 ? 1.577 31.391 -14.273 1 84.31 109 HIS A C 1
ATOM 848 O O . HIS A 1 109 ? 2.395 32 -14.969 1 84.31 109 HIS A O 1
ATOM 854 N N . ILE A 1 110 ? 0.639 31.953 -13.703 1 88.62 110 ILE A N 1
ATOM 855 C CA . ILE A 1 110 ? 0.417 33.375 -13.922 1 88.62 110 ILE A CA 1
ATOM 856 C C . ILE A 1 110 ? 1.146 34.188 -12.852 1 88.62 110 ILE A C 1
ATOM 858 O O . ILE A 1 110 ? 0.921 35.406 -12.719 1 88.62 110 ILE A O 1
ATOM 862 N N . ARG A 1 111 ? 1.92 33.625 -11.945 1 87.81 111 ARG A N 1
ATOM 863 C CA . ARG A 1 111 ? 2.859 34.219 -10.992 1 87.81 111 ARG A CA 1
ATOM 864 C C . ARG A 1 111 ? 2.121 34.906 -9.852 1 87.81 111 ARG A C 1
ATOM 866 O O . ARG A 1 111 ? 2.666 35.812 -9.211 1 87.81 111 ARG A O 1
ATOM 873 N N . VAL A 1 112 ? 0.914 34.5 -9.711 1 87.75 112 VAL A N 1
ATOM 874 C CA . VAL A 1 112 ? 0.167 35 -8.562 1 87.75 112 VAL A CA 1
ATOM 875 C C . VAL A 1 112 ? 0.651 34.312 -7.289 1 87.75 112 VAL A C 1
ATOM 877 O O . VAL A 1 112 ? 0.882 34.969 -6.27 1 87.75 112 VAL A O 1
ATOM 880 N N . LEU A 1 113 ? 0.821 33.031 -7.406 1 86.56 113 LEU A N 1
ATOM 881 C CA . LEU A 1 113 ? 1.186 32.25 -6.238 1 86.56 113 LEU A CA 1
ATOM 882 C C . LEU A 1 113 ? 2.562 32.625 -5.723 1 86.56 113 LEU A C 1
ATOM 884 O O . LEU A 1 113 ? 2.738 32.844 -4.52 1 86.56 113 LEU A O 1
ATOM 888 N N . PRO A 1 114 ? 3.523 32.75 -6.562 1 85.06 114 PRO A N 1
ATOM 889 C CA . PRO A 1 114 ? 4.84 33.188 -6.078 1 85.06 114 PRO A CA 1
ATOM 890 C C . PRO A 1 114 ? 4.809 34.562 -5.402 1 85.06 114 PRO A C 1
ATOM 892 O O . PRO A 1 114 ? 5.527 34.781 -4.426 1 85.06 114 PRO A O 1
ATOM 895 N N . VAL A 1 115 ? 4.023 35.438 -5.91 1 88.25 115 VAL A N 1
ATOM 896 C CA . VAL A 1 115 ? 3.91 36.75 -5.332 1 88.25 115 VAL A CA 1
ATOM 897 C C . VAL A 1 115 ? 3.301 36.688 -3.936 1 88.25 115 VAL A C 1
ATOM 899 O O . VAL A 1 115 ? 3.768 37.344 -3.004 1 88.25 115 VAL A O 1
ATOM 902 N N . VAL A 1 116 ? 2.338 35.844 -3.836 1 88.56 116 VAL A N 1
ATOM 903 C CA . VAL A 1 116 ? 1.679 35.656 -2.547 1 88.56 116 VAL A CA 1
ATOM 904 C C . VAL A 1 116 ? 2.648 35.031 -1.556 1 88.56 116 VAL A C 1
ATOM 906 O O . VAL A 1 116 ? 2.74 35.469 -0.404 1 88.56 116 VAL A O 1
ATOM 909 N N . ILE A 1 117 ? 3.363 34.094 -1.944 1 87.44 117 ILE A N 1
ATOM 910 C CA . ILE A 1 117 ? 4.316 33.375 -1.094 1 87.44 117 ILE A CA 1
ATOM 911 C C . ILE A 1 117 ? 5.391 34.344 -0.609 1 87.44 117 ILE A C 1
ATOM 913 O O . ILE A 1 117 ? 5.734 34.375 0.575 1 87.44 117 ILE A O 1
ATOM 917 N N . ARG A 1 118 ? 5.852 35.156 -1.505 1 8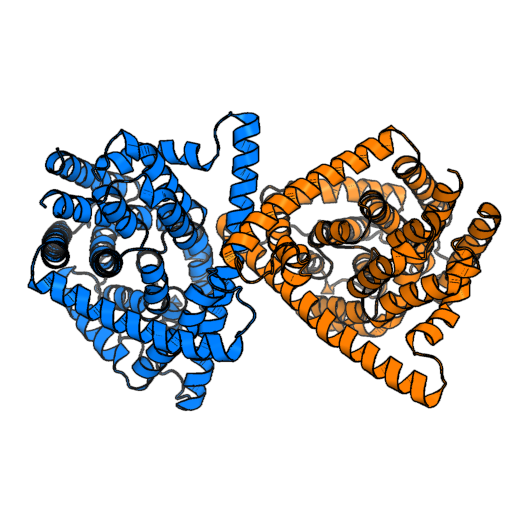7.12 118 ARG A N 1
ATOM 918 C CA . ARG A 1 118 ? 6.902 36.125 -1.16 1 87.12 118 ARG A CA 1
ATOM 919 C C . ARG A 1 118 ? 6.387 37.188 -0.194 1 87.12 118 ARG A C 1
ATOM 921 O O . ARG A 1 118 ? 7.086 37.562 0.746 1 87.12 118 ARG A O 1
ATOM 928 N N . ALA A 1 119 ? 5.254 37.594 -0.464 1 89.94 119 ALA A N 1
ATOM 929 C CA . ALA A 1 119 ? 4.68 38.656 0.373 1 89.94 119 ALA A CA 1
ATOM 930 C C . ALA A 1 119 ? 4.441 38.156 1.795 1 89.94 119 ALA A C 1
ATOM 932 O O . ALA A 1 119 ? 4.875 38.781 2.762 1 89.94 119 ALA A O 1
ATOM 933 N N . ILE A 1 120 ? 3.846 37.062 1.909 1 89.31 120 ILE A N 1
ATOM 934 C CA . ILE A 1 120 ? 3.525 36.531 3.225 1 89.31 120 ILE A CA 1
ATOM 935 C C . ILE A 1 120 ? 4.805 36.031 3.908 1 89.31 120 ILE A C 1
ATOM 937 O O . ILE A 1 120 ? 4.969 36.219 5.117 1 89.31 120 ILE A O 1
ATOM 941 N N . GLY A 1 121 ? 5.609 35.438 3.104 1 87.12 121 GLY A N 1
ATOM 942 C CA . GLY A 1 121 ? 6.883 35 3.654 1 87.12 121 GLY A CA 1
ATOM 943 C C . GLY A 1 121 ? 7.703 36.125 4.227 1 87.12 121 GLY A C 1
ATOM 944 O O . GLY A 1 121 ? 8.352 35.969 5.266 1 87.12 121 GLY A O 1
ATOM 945 N N . PHE A 1 122 ? 7.652 37.188 3.537 1 87.25 122 PHE A N 1
ATOM 946 C CA . PHE A 1 122 ? 8.383 38.375 3.992 1 87.25 122 PHE A CA 1
ATOM 947 C C . PHE A 1 122 ? 7.844 38.844 5.328 1 87.25 122 PHE A C 1
ATOM 949 O O . PHE A 1 122 ? 8.609 39.125 6.25 1 87.25 122 PHE A O 1
ATOM 956 N N . VAL A 1 123 ? 6.625 38.906 5.465 1 88.44 123 VAL A N 1
ATOM 957 C CA . VAL A 1 123 ? 5.988 39.344 6.699 1 88.44 123 VAL A CA 1
ATOM 958 C C . VAL A 1 123 ? 6.324 38.375 7.832 1 88.44 123 VAL A C 1
ATOM 960 O O . VAL A 1 123 ? 6.656 38.812 8.938 1 88.44 123 VAL A O 1
ATOM 963 N N . LEU A 1 124 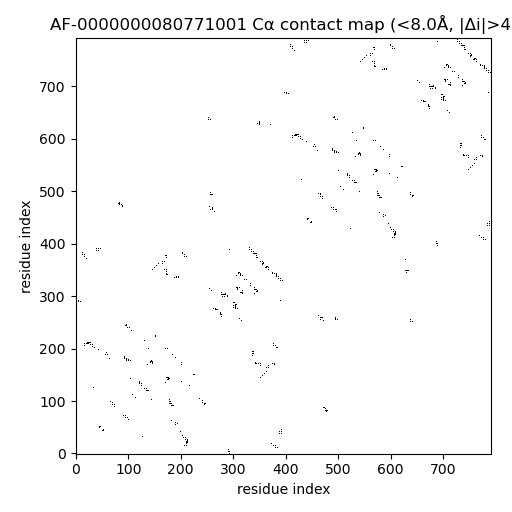? 6.305 37.156 7.523 1 87.19 124 LEU A N 1
ATOM 964 C CA . LEU A 1 124 ? 6.578 36.156 8.523 1 87.19 124 LEU A CA 1
ATOM 965 C C . LEU A 1 124 ? 8.039 36.188 8.953 1 87.19 124 LEU A C 1
ATOM 967 O O . LEU A 1 124 ? 8.352 35.938 10.125 1 87.19 124 LEU A O 1
ATOM 971 N N . SER A 1 125 ? 8.828 36.406 7.992 1 87.38 125 SER A N 1
ATOM 972 C CA . SER A 1 125 ? 10.25 36.5 8.312 1 87.38 125 SER A CA 1
ATOM 973 C C . SER A 1 125 ? 10.539 37.656 9.266 1 87.38 125 SER A C 1
ATOM 975 O O . SER A 1 125 ? 11.367 37.531 10.164 1 87.38 125 SER A O 1
ATOM 977 N N . LYS A 1 126 ? 9.891 38.719 9.086 1 86.62 126 LYS A N 1
ATOM 978 C CA . LYS A 1 126 ? 10.094 39.906 9.914 1 86.62 126 LYS A CA 1
ATOM 979 C C . LYS A 1 126 ? 9.539 39.688 11.328 1 86.62 126 LYS A C 1
ATOM 981 O O . LYS A 1 126 ? 10.086 40.219 12.297 1 86.62 126 LYS A O 1
ATOM 986 N N . ILE A 1 127 ? 8.523 38.969 11.383 1 85.44 127 ILE A N 1
ATOM 987 C CA . ILE A 1 127 ? 7.867 38.75 12.664 1 85.44 127 ILE A CA 1
ATOM 988 C C . ILE A 1 127 ? 8.609 37.656 13.445 1 85.44 127 ILE A C 1
ATOM 990 O O . ILE A 1 127 ? 8.805 37.781 14.656 1 85.44 127 ILE A O 1
ATOM 994 N N . SER A 1 128 ? 8.961 36.625 12.828 1 83.69 128 SER A N 1
ATOM 995 C CA . SER A 1 128 ? 9.539 35.438 13.492 1 83.69 128 SER A CA 1
ATOM 996 C C . SER A 1 128 ? 11.047 35.594 13.68 1 83.69 128 SER A C 1
ATOM 998 O O . SER A 1 128 ? 11.648 34.969 14.539 1 83.69 128 SER A O 1
ATOM 1000 N N . GLY A 1 129 ? 11.68 36.406 12.82 1 79.62 129 GLY A N 1
ATOM 1001 C CA . GLY A 1 129 ? 13.125 36.531 12.852 1 79.62 129 GLY A CA 1
ATOM 1002 C C . GLY A 1 129 ? 13.844 35.406 12.148 1 79.62 129 GLY A C 1
ATOM 1003 O O . GLY A 1 129 ? 15.078 35.344 12.156 1 79.62 129 GLY A O 1
ATOM 1004 N N . MET A 1 130 ? 13.086 34.562 11.57 1 81.88 130 MET A N 1
ATOM 1005 C CA . MET A 1 130 ? 13.688 33.469 10.82 1 81.88 130 MET A CA 1
ATOM 1006 C C . MET A 1 130 ? 14.156 33.938 9.445 1 81.88 130 MET A C 1
ATOM 1008 O O . MET A 1 130 ? 13.82 35.062 9.016 1 81.88 130 MET A O 1
ATOM 1012 N N . GLY A 1 131 ? 14.922 33.094 8.828 1 81.81 131 GLY A N 1
ATOM 1013 C CA . GLY A 1 131 ? 15.43 33.438 7.512 1 81.81 131 GLY A CA 1
ATOM 1014 C C . GLY A 1 131 ? 14.344 33.5 6.453 1 81.81 131 GLY A C 1
ATOM 1015 O O . GLY A 1 131 ? 13.25 32.938 6.648 1 81.81 131 GLY A O 1
ATOM 1016 N N . LYS A 1 132 ? 14.641 34.125 5.422 1 84 132 LYS A N 1
ATOM 1017 C CA . LYS A 1 132 ? 13.695 34.25 4.312 1 84 132 LYS A CA 1
ATOM 1018 C C . LYS A 1 132 ? 13.359 32.906 3.705 1 84 132 LYS A C 1
ATOM 1020 O O . LYS A 1 132 ? 12.195 32.594 3.434 1 84 132 LYS A O 1
ATOM 1025 N N . ILE A 1 133 ? 14.32 32.094 3.535 1 83.94 133 ILE A N 1
ATOM 1026 C CA . ILE A 1 133 ? 14.125 30.781 2.91 1 83.94 133 ILE A CA 1
ATOM 1027 C C . ILE A 1 133 ? 13.195 29.938 3.771 1 83.94 133 ILE A C 1
ATOM 1029 O O . ILE A 1 133 ? 12.289 29.266 3.252 1 83.94 133 ILE A O 1
ATOM 1033 N N . GLU A 1 134 ? 13.398 29.984 5.047 1 87.62 134 GLU A N 1
ATOM 1034 C CA . GLU A 1 134 ? 12.578 29.203 5.973 1 87.62 134 GLU A CA 1
ATOM 1035 C C . GLU A 1 134 ? 11.133 29.703 5.965 1 87.62 134 GLU A C 1
ATOM 1037 O O . GLU A 1 134 ? 10.203 28.891 5.953 1 87.62 134 GLU A O 1
ATOM 1042 N N . SER A 1 135 ? 11.062 31 5.949 1 86.31 135 SER A N 1
ATOM 1043 C CA . SER A 1 135 ? 9.727 31.594 5.949 1 86.31 135 SER A CA 1
ATOM 1044 C C . SER A 1 135 ? 9.008 31.344 4.629 1 86.31 135 SER A C 1
ATOM 1046 O O . SER A 1 135 ? 7.816 31.016 4.617 1 86.31 135 SER A O 1
ATOM 1048 N N . PHE A 1 136 ? 9.766 31.453 3.617 1 84.81 136 PHE A N 1
ATOM 1049 C CA . PHE A 1 136 ? 9.203 31.172 2.301 1 84.81 136 PHE A CA 1
ATOM 1050 C C . PHE A 1 136 ? 8.828 29.703 2.172 1 84.81 136 PHE A C 1
ATOM 1052 O O . PHE A 1 136 ? 7.797 29.375 1.58 1 84.81 136 PHE A O 1
ATOM 1059 N N . ASN A 1 137 ? 9.578 28.891 2.703 1 86.62 137 ASN A N 1
ATOM 1060 C CA . ASN A 1 137 ? 9.32 27.453 2.658 1 86.62 137 ASN A CA 1
ATOM 1061 C C . ASN A 1 137 ? 8.016 27.094 3.371 1 86.62 137 ASN A C 1
ATOM 1063 O O . ASN A 1 137 ? 7.285 26.219 2.926 1 86.62 137 ASN A O 1
ATOM 1067 N N . ALA A 1 138 ? 7.824 27.719 4.434 1 87.19 138 ALA A N 1
ATOM 1068 C CA . ALA A 1 138 ? 6.621 27.438 5.211 1 87.19 138 ALA A CA 1
ATOM 1069 C C . ALA A 1 138 ? 5.359 27.734 4.402 1 87.19 138 ALA A C 1
ATOM 1071 O O . ALA A 1 138 ? 4.434 26.922 4.363 1 87.19 138 ALA A O 1
ATOM 1072 N N . ILE A 1 139 ? 5.402 28.828 3.762 1 87.94 139 ILE A N 1
ATOM 1073 C CA . ILE A 1 139 ? 4.238 29.234 2.986 1 87.94 139 ILE A CA 1
ATOM 1074 C C . ILE A 1 139 ? 4.164 28.422 1.699 1 87.94 139 ILE A C 1
ATOM 1076 O O . ILE A 1 139 ? 3.078 28.016 1.278 1 87.94 139 ILE A O 1
ATOM 1080 N N . SER A 1 140 ? 5.273 28.25 1.153 1 86.06 140 SER A N 1
ATOM 1081 C CA . SER A 1 140 ? 5.316 27.469 -0.079 1 86.06 140 SER A CA 1
ATOM 1082 C C . SER A 1 140 ? 4.828 26.047 0.152 1 86.06 140 SER A C 1
ATOM 1084 O O . SER A 1 140 ? 4.094 25.5 -0.67 1 86.06 140 SER A O 1
ATOM 1086 N N . SER A 1 141 ? 5.211 25.453 1.222 1 85.75 141 SER A N 1
ATOM 1087 C CA . SER A 1 141 ? 4.773 24.094 1.557 1 85.75 141 SER A CA 1
ATOM 1088 C C . SER A 1 141 ? 3.26 24.031 1.748 1 85.75 141 SER A C 1
ATOM 1090 O O . SER A 1 141 ? 2.619 23.062 1.372 1 85.75 141 SER A O 1
ATOM 1092 N N . MET A 1 142 ? 2.777 25.047 2.27 1 86.31 142 MET A N 1
ATOM 1093 C CA . MET A 1 142 ? 1.338 25.125 2.502 1 86.31 142 MET A CA 1
ATOM 1094 C C . MET A 1 142 ? 0.581 25.281 1.188 1 86.31 142 MET A C 1
ATOM 1096 O O . MET A 1 142 ? -0.52 24.734 1.036 1 86.31 142 MET A O 1
ATOM 1100 N N . MET A 1 143 ? 1.182 25.953 0.316 1 82.62 143 MET A N 1
ATOM 1101 C CA . MET A 1 143 ? 0.488 26.266 -0.929 1 82.62 143 MET A CA 1
ATOM 1102 C C . MET A 1 143 ? 0.613 25.125 -1.927 1 82.62 143 MET A C 1
ATOM 1104 O O . MET A 1 143 ? -0.373 24.719 -2.551 1 82.62 143 MET A O 1
ATOM 1108 N N . VAL A 1 144 ? 1.806 24.562 -2.041 1 76.38 144 VAL A N 1
ATOM 1109 C CA . VAL A 1 144 ? 2.061 23.641 -3.146 1 76.38 144 VAL A CA 1
ATOM 1110 C C . VAL A 1 144 ? 2.135 22.219 -2.619 1 76.38 144 VAL A C 1
ATOM 1112 O O . VAL A 1 144 ? 1.897 21.266 -3.363 1 76.38 144 VAL A O 1
ATOM 1115 N N . GLY A 1 145 ? 2.521 22.047 -1.37 1 79 145 GLY A N 1
ATOM 1116 C CA . GLY A 1 145 ? 2.611 20.719 -0.81 1 79 145 GLY A CA 1
ATOM 1117 C C . GLY A 1 145 ? 3.984 20.391 -0.254 1 79 145 GLY A C 1
ATOM 1118 O O . GLY A 1 145 ? 4.969 21.047 -0.601 1 79 145 GLY A O 1
ATOM 1119 N N . GLN A 1 146 ? 3.957 19.344 0.49 1 74.88 146 GLN A N 1
ATOM 1120 C CA . GLN A 1 146 ? 5.18 19.016 1.22 1 74.88 146 GLN A CA 1
ATOM 1121 C C . GLN A 1 146 ? 6.227 18.406 0.294 1 74.88 146 GLN A C 1
ATOM 1123 O O . GLN A 1 146 ? 7.422 18.672 0.444 1 74.88 146 GLN A O 1
ATOM 1128 N N . SER A 1 147 ? 5.836 17.578 -0.604 1 70.5 147 SER A N 1
ATOM 1129 C CA . SER A 1 147 ? 6.812 16.938 -1.483 1 70.5 147 SER A CA 1
ATOM 1130 C C . SER A 1 147 ? 7.207 17.859 -2.631 1 70.5 147 SER A C 1
ATOM 1132 O O . SER A 1 147 ? 8.391 18 -2.938 1 70.5 147 SER A O 1
ATOM 1134 N N . GLU A 1 148 ? 6.336 18.562 -3.111 1 72.75 148 GLU A N 1
ATOM 1135 C CA . GLU A 1 148 ? 6.551 19.406 -4.289 1 72.75 148 GLU A CA 1
ATOM 1136 C C . GLU A 1 148 ? 7.348 20.656 -3.938 1 72.75 148 GLU A C 1
ATOM 1138 O O . GLU A 1 148 ? 8.078 21.188 -4.773 1 72.75 148 GLU A O 1
ATOM 1143 N N . ASN A 1 149 ? 7.223 21.031 -2.777 1 80.75 149 ASN A N 1
ATOM 1144 C CA . ASN A 1 149 ? 7.887 22.234 -2.318 1 80.75 149 ASN A CA 1
ATOM 1145 C C . ASN A 1 149 ? 9.406 22.125 -2.428 1 80.75 149 ASN A C 1
ATOM 1147 O O . ASN A 1 149 ? 10.086 23.109 -2.732 1 80.75 149 ASN A O 1
ATOM 1151 N N . PHE A 1 150 ? 9.945 20.969 -2.305 1 81.44 150 PHE A N 1
ATOM 1152 C CA . PHE A 1 150 ? 11.391 20.781 -2.283 1 81.44 150 PHE A CA 1
ATOM 1153 C C . PHE A 1 150 ? 11.977 20.891 -3.688 1 81.44 150 PHE A C 1
ATOM 1155 O O . PHE A 1 150 ? 13.172 21.125 -3.852 1 81.44 150 PHE A O 1
ATOM 1162 N N . ILE A 1 151 ? 11.133 20.75 -4.598 1 75.81 151 ILE A N 1
ATOM 1163 C CA . ILE A 1 151 ? 11.594 20.844 -5.977 1 75.81 151 ILE A CA 1
ATOM 1164 C C . ILE A 1 151 ? 12.125 22.266 -6.238 1 75.81 151 ILE A C 1
ATOM 1166 O O . ILE A 1 151 ? 13.07 22.438 -7.012 1 75.81 151 ILE A O 1
ATOM 1170 N N . ALA A 1 152 ? 11.594 23.188 -5.555 1 75.75 152 ALA A N 1
ATOM 1171 C CA . ALA A 1 152 ? 12.008 24.578 -5.688 1 75.75 152 ALA A CA 1
ATOM 1172 C C . ALA A 1 152 ? 13.461 24.766 -5.246 1 75.75 152 ALA A C 1
ATOM 1174 O O . ALA A 1 152 ? 14.109 25.734 -5.641 1 75.75 152 ALA A O 1
ATOM 1175 N N . TYR A 1 153 ? 13.984 23.734 -4.543 1 81.75 153 TYR A N 1
ATOM 1176 C CA . TYR A 1 153 ? 15.328 23.875 -4 1 81.75 153 TYR A CA 1
ATOM 1177 C C . TYR A 1 153 ? 16.281 22.891 -4.668 1 81.75 153 TYR A C 1
ATOM 1179 O O . TYR A 1 153 ? 17.359 22.609 -4.137 1 81.75 153 TYR A O 1
ATOM 1187 N N . LYS A 1 154 ? 15.898 22.391 -5.684 1 79.56 154 LYS A N 1
ATOM 1188 C CA . LYS A 1 154 ? 16.641 21.328 -6.352 1 79.56 154 LYS A CA 1
ATOM 1189 C C . LYS A 1 154 ? 18.094 21.719 -6.57 1 79.56 154 LYS A C 1
ATOM 1191 O O . LYS A 1 154 ? 19 20.891 -6.426 1 79.56 154 LYS A O 1
ATOM 1196 N N . ASN A 1 155 ? 18.359 22.969 -6.855 1 77 155 ASN A N 1
ATOM 1197 C CA . ASN A 1 155 ? 19.703 23.406 -7.246 1 77 155 ASN A CA 1
ATOM 1198 C C . ASN A 1 155 ? 20.531 23.812 -6.039 1 77 155 ASN A C 1
ATOM 1200 O O . ASN A 1 155 ? 21.75 23.969 -6.145 1 77 155 ASN A O 1
ATOM 1204 N N . ILE A 1 156 ? 19.875 23.953 -4.914 1 82.44 156 ILE A N 1
ATOM 1205 C CA . ILE A 1 156 ? 20.641 24.484 -3.789 1 82.44 156 ILE A CA 1
ATOM 1206 C C . ILE A 1 156 ? 20.5 23.562 -2.586 1 82.44 156 ILE A C 1
ATOM 1208 O O . ILE A 1 156 ? 21.141 23.781 -1.55 1 82.44 156 ILE A O 1
ATOM 1212 N N . ILE A 1 157 ? 19.75 22.562 -2.727 1 86.94 157 ILE A N 1
ATOM 1213 C CA . ILE A 1 157 ? 19.422 21.703 -1.597 1 86.94 157 ILE A CA 1
ATOM 1214 C C . ILE A 1 157 ? 20.703 21.047 -1.066 1 86.94 157 ILE A C 1
ATOM 1216 O O . ILE A 1 157 ? 20.812 20.766 0.129 1 86.94 157 ILE A O 1
ATOM 1220 N N . ASN A 1 158 ? 21.625 20.859 -1.845 1 87.31 158 ASN A N 1
ATOM 1221 C CA . ASN A 1 158 ? 22.891 20.234 -1.459 1 87.31 158 ASN A CA 1
ATOM 1222 C C . ASN A 1 158 ? 23.688 21.125 -0.514 1 87.31 158 ASN A C 1
ATOM 1224 O O . ASN A 1 158 ? 24.594 20.641 0.17 1 87.31 158 ASN A O 1
ATOM 1228 N N . THR A 1 159 ? 23.359 22.328 -0.491 1 86.56 159 THR A N 1
ATOM 1229 C CA . THR A 1 159 ? 24.125 23.281 0.329 1 86.56 159 THR A CA 1
ATOM 1230 C C . THR A 1 159 ? 23.516 23.375 1.727 1 86.56 159 THR A C 1
ATOM 1232 O O . THR A 1 159 ? 24.109 23.984 2.621 1 86.56 159 THR A O 1
ATOM 1235 N N . PHE A 1 160 ? 22.406 22.766 1.871 1 89.06 160 PHE A N 1
ATOM 1236 C CA . PHE A 1 160 ? 21.719 22.906 3.154 1 89.06 160 PHE A CA 1
ATOM 1237 C C . PHE A 1 160 ? 22.375 22.016 4.207 1 89.06 160 PHE A C 1
ATOM 1239 O O . PHE A 1 160 ? 22.734 20.875 3.92 1 89.06 160 PHE A O 1
ATOM 1246 N N . ASP A 1 161 ? 22.531 22.578 5.309 1 89.44 161 ASP A N 1
ATOM 1247 C CA . ASP A 1 161 ? 23.047 21.781 6.418 1 89.44 161 ASP A CA 1
ATOM 1248 C C . ASP A 1 161 ? 21.922 21.062 7.164 1 89.44 161 ASP A C 1
ATOM 1250 O O . ASP A 1 161 ? 20.75 21.188 6.793 1 89.44 161 ASP A O 1
ATOM 1254 N N . GLU A 1 162 ? 22.281 20.438 8.211 1 89.81 162 GLU A N 1
ATOM 1255 C CA . GLU A 1 162 ? 21.328 19.594 8.938 1 89.81 162 GLU A CA 1
ATOM 1256 C C . GLU A 1 162 ? 20.266 20.438 9.633 1 89.81 162 GLU A C 1
ATOM 1258 O O . GLU A 1 162 ? 19.094 20.062 9.656 1 89.81 162 GLU A O 1
ATOM 1263 N N . LYS A 1 163 ? 20.703 21.531 10.195 1 89.69 163 LYS A N 1
ATOM 1264 C CA . LYS A 1 163 ? 19.766 22.406 10.906 1 89.69 163 LYS A CA 1
ATOM 1265 C C . LYS A 1 163 ? 18.734 22.984 9.953 1 89.69 163 LYS A C 1
ATOM 1267 O O . LYS A 1 163 ? 17.547 23 10.258 1 89.69 163 LYS A O 1
ATOM 1272 N N . ARG A 1 164 ? 19.188 23.406 8.859 1 90.75 164 ARG A N 1
ATOM 1273 C CA . ARG A 1 164 ? 18.281 23.969 7.863 1 90.75 164 ARG A CA 1
ATOM 1274 C C . ARG A 1 164 ? 17.375 22.906 7.27 1 90.75 164 ARG A C 1
ATOM 1276 O O . ARG A 1 164 ? 16.172 23.141 7.07 1 90.75 164 ARG A O 1
ATOM 1283 N N . MET A 1 165 ? 17.953 21.781 7.074 1 91.31 165 MET A N 1
ATOM 1284 C CA . MET A 1 165 ? 17.156 20.688 6.52 1 91.31 165 MET A CA 1
ATOM 1285 C C . MET A 1 165 ? 16.047 20.266 7.484 1 91.31 165 MET A C 1
ATOM 1287 O O . MET A 1 165 ? 14.93 19.969 7.059 1 91.31 165 MET A O 1
ATOM 1291 N N . TYR A 1 166 ? 16.375 20.25 8.703 1 93.06 166 TYR A N 1
ATOM 1292 C CA . TYR A 1 166 ? 15.359 19.938 9.703 1 93.06 166 TYR A CA 1
ATOM 1293 C C . TYR A 1 166 ? 14.234 20.953 9.688 1 93.06 166 TYR A C 1
ATOM 1295 O O . TYR A 1 166 ? 13.055 20.594 9.734 1 93.06 166 TYR A O 1
ATOM 1303 N N . THR A 1 167 ? 14.617 22.172 9.609 1 92.5 167 THR A N 1
ATOM 1304 C CA . THR A 1 167 ? 13.641 23.25 9.625 1 92.5 167 THR A CA 1
ATOM 1305 C C . THR A 1 167 ? 12.719 23.156 8.406 1 92.5 167 THR A C 1
ATOM 1307 O O . THR A 1 167 ? 11.5 23.297 8.531 1 92.5 167 THR A O 1
ATOM 1310 N N . LEU A 1 168 ? 13.312 22.938 7.305 1 91.75 168 LEU A N 1
ATOM 1311 C CA . LEU A 1 168 ? 12.523 22.844 6.082 1 91.75 168 LEU A CA 1
ATOM 1312 C C . LEU A 1 168 ? 11.594 21.641 6.109 1 91.75 168 LEU A C 1
ATOM 1314 O O . LEU A 1 168 ? 10.422 21.75 5.734 1 91.75 168 LEU A O 1
ATOM 1318 N N . ALA A 1 169 ? 12.07 20.578 6.594 1 92.12 169 ALA A N 1
ATOM 1319 C CA . ALA A 1 169 ? 11.273 19.344 6.664 1 92.12 169 ALA A CA 1
ATOM 1320 C C . ALA A 1 169 ? 10.164 19.469 7.703 1 92.12 169 ALA A C 1
ATOM 1322 O O . ALA A 1 169 ? 9.039 19.031 7.477 1 92.12 169 ALA A O 1
ATOM 1323 N N . ALA A 1 170 ? 10.492 20.047 8.812 1 93.31 170 ALA A N 1
ATOM 1324 C CA . ALA A 1 170 ? 9.523 20.219 9.891 1 93.31 170 ALA A CA 1
ATOM 1325 C C . ALA A 1 170 ? 8.391 21.156 9.477 1 93.31 170 ALA A C 1
ATOM 1327 O O . ALA A 1 170 ? 7.238 20.938 9.844 1 93.31 170 ALA A O 1
ATOM 1328 N N . THR A 1 171 ? 8.75 22.156 8.773 1 92.56 171 THR A N 1
ATOM 1329 C CA . THR A 1 171 ? 7.727 23.078 8.289 1 92.56 171 THR A CA 1
ATOM 1330 C C . THR A 1 171 ? 6.789 22.359 7.309 1 92.56 171 THR A C 1
ATOM 1332 O O . THR A 1 171 ? 5.574 22.562 7.348 1 92.56 171 THR A O 1
ATOM 1335 N N . ALA A 1 172 ? 7.371 21.625 6.508 1 90.06 172 ALA A N 1
ATOM 1336 C CA . ALA A 1 172 ? 6.574 20.875 5.539 1 90.06 172 ALA A CA 1
ATOM 1337 C C . ALA A 1 172 ? 5.633 19.906 6.238 1 90.06 172 ALA A C 1
ATOM 1339 O O . ALA A 1 172 ? 4.48 19.734 5.824 1 90.06 172 ALA A O 1
ATOM 1340 N N . MET A 1 173 ? 6.062 19.312 7.258 1 91.31 173 MET A N 1
ATOM 1341 C CA . MET A 1 173 ? 5.281 18.297 7.965 1 91.31 173 MET A CA 1
ATOM 1342 C C . MET A 1 173 ? 4.207 18.953 8.836 1 91.31 173 MET A C 1
ATOM 1344 O O . MET A 1 173 ? 3.143 18.375 9.055 1 91.31 173 MET A O 1
ATOM 1348 N N . SER A 1 174 ? 4.438 20.156 9.32 1 93.94 174 SER A N 1
ATOM 1349 C CA . SER A 1 174 ? 3.551 20.844 10.258 1 93.94 174 SER A CA 1
ATOM 1350 C C . SER A 1 174 ? 2.457 21.609 9.531 1 93.94 174 SER A C 1
ATOM 1352 O O . SER A 1 174 ? 1.591 22.219 10.164 1 93.94 174 SER A O 1
ATOM 1354 N N . THR A 1 175 ? 2.488 21.547 8.273 1 87.62 175 THR A N 1
ATOM 1355 C CA . THR A 1 175 ? 1.49 22.25 7.465 1 87.62 175 THR A CA 1
ATOM 1356 C C . THR A 1 175 ? 0.724 21.266 6.59 1 87.62 175 THR A C 1
ATOM 1358 O O . THR A 1 175 ? 0.899 20.047 6.711 1 87.62 175 THR A O 1
ATOM 1361 N N . VAL A 1 176 ? -0.267 21.797 5.918 1 89.25 176 VAL A N 1
ATOM 1362 C CA . VAL A 1 176 ? -1.026 21 4.969 1 89.25 176 VAL A CA 1
ATOM 1363 C C . VAL A 1 176 ? -1.06 21.688 3.609 1 89.25 176 VAL A C 1
ATOM 1365 O O . VAL A 1 176 ? -0.918 22.922 3.529 1 89.25 176 VAL A O 1
ATOM 1368 N N . SER A 1 177 ? -1.158 20.875 2.639 1 87.12 177 SER A N 1
ATOM 1369 C CA . SER A 1 177 ? -1.259 21.422 1.29 1 87.12 177 SER A CA 1
ATOM 1370 C C . SER A 1 177 ? -2.645 22 1.029 1 87.12 177 SER A C 1
ATOM 1372 O O . SER A 1 177 ? -3.652 21.422 1.438 1 87.12 177 SER A O 1
ATOM 1374 N N . MET A 1 178 ? -2.6 23.031 0.321 1 85.56 178 MET A N 1
ATOM 1375 C CA . MET A 1 178 ? -3.865 23.656 -0.05 1 85.56 178 MET A CA 1
ATOM 1376 C C . MET A 1 178 ? -4.695 22.734 -0.928 1 85.56 178 MET A C 1
ATOM 1378 O O . MET A 1 178 ? -5.922 22.828 -0.957 1 85.56 178 MET A O 1
ATOM 1382 N N . SER A 1 179 ? -4.047 21.875 -1.594 1 84.62 179 SER A N 1
ATOM 1383 C CA . SER A 1 179 ? -4.738 21 -2.531 1 84.62 179 SER A CA 1
ATOM 1384 C C . SER A 1 179 ? -5.684 20.047 -1.804 1 84.62 179 SER A C 1
ATOM 1386 O O . SER A 1 179 ? -6.621 19.516 -2.402 1 84.62 179 SER A O 1
ATOM 1388 N N . ILE A 1 180 ? -5.449 19.891 -0.537 1 88.5 180 ILE A N 1
ATOM 1389 C CA . ILE A 1 180 ? -6.262 18.891 0.15 1 88.5 180 ILE A CA 1
ATOM 1390 C C . ILE A 1 180 ? -7.203 19.578 1.134 1 88.5 180 ILE A C 1
ATOM 1392 O O . ILE A 1 180 ? -8.016 18.922 1.791 1 88.5 180 ILE A O 1
ATOM 1396 N N . VAL A 1 181 ? -7.172 20.828 1.245 1 90.06 181 VAL A N 1
ATOM 1397 C CA . VAL A 1 181 ? -7.965 21.594 2.199 1 90.06 181 VAL A CA 1
ATOM 1398 C C . VAL A 1 181 ? -9.453 21.391 1.92 1 90.06 181 VAL A C 1
ATOM 1400 O O . VAL A 1 181 ? -10.25 21.266 2.85 1 90.06 181 VAL A O 1
ATOM 1403 N N . GLY A 1 182 ? -9.773 21.422 0.681 1 87.69 182 GLY A N 1
ATOM 1404 C CA . GLY A 1 182 ? -11.164 21.156 0.327 1 87.69 182 GLY A CA 1
ATOM 1405 C C . GLY A 1 182 ? -11.664 19.828 0.836 1 87.69 182 GLY A C 1
ATOM 1406 O O . GLY A 1 182 ? -12.812 19.703 1.262 1 87.69 182 GLY A O 1
ATOM 1407 N N . SER A 1 183 ? -10.867 18.875 0.768 1 88.31 183 SER A N 1
ATOM 1408 C CA . SER A 1 183 ? -11.211 17.547 1.252 1 88.31 183 SER A CA 1
ATOM 1409 C C . SER A 1 183 ? -11.398 17.531 2.764 1 88.31 183 SER A C 1
ATOM 1411 O O . SER A 1 183 ? -12.305 16.875 3.277 1 88.31 183 SER A O 1
ATOM 1413 N N . TYR A 1 184 ? -10.578 18.281 3.471 1 92.38 184 TYR A N 1
ATOM 1414 C CA . TYR A 1 184 ? -10.727 18.391 4.914 1 92.38 184 TYR A CA 1
ATOM 1415 C C . TYR A 1 184 ? -12.086 18.984 5.277 1 92.38 184 TYR A C 1
ATOM 1417 O O . TYR A 1 184 ? -12.742 18.516 6.215 1 92.38 184 TYR A O 1
ATOM 1425 N N . MET A 1 185 ? -12.492 19.906 4.504 1 90.62 185 MET A N 1
ATOM 1426 C CA . MET A 1 185 ? -13.711 20.656 4.816 1 90.62 185 MET A CA 1
ATOM 1427 C C . MET A 1 185 ? -14.953 19.797 4.605 1 90.62 185 MET A C 1
ATOM 1429 O O . MET A 1 185 ? -16.047 20.141 5.062 1 90.62 185 MET A O 1
ATOM 1433 N N . GLN A 1 186 ? -14.742 18.625 3.967 1 86.5 186 GLN A N 1
ATOM 1434 C CA . GLN A 1 186 ? -15.828 17.656 3.852 1 86.5 186 GLN A CA 1
ATOM 1435 C C . GLN A 1 186 ? -15.938 16.812 5.109 1 86.5 186 GLN A C 1
ATOM 1437 O O . GLN A 1 186 ? -16.969 16.156 5.34 1 86.5 186 GLN A O 1
ATOM 1442 N N . MET A 1 187 ? -14.922 16.844 5.914 1 88.94 187 MET A N 1
ATOM 1443 C CA . MET A 1 187 ? -14.867 15.953 7.066 1 88.94 187 MET A CA 1
ATOM 1444 C C . MET A 1 187 ? -14.977 16.734 8.367 1 88.94 187 MET A C 1
ATOM 1446 O O . MET A 1 187 ? -15.531 16.25 9.352 1 88.94 187 MET A O 1
ATOM 1450 N N . ILE A 1 188 ? -14.461 17.938 8.398 1 92.5 188 ILE A N 1
ATOM 1451 C CA . ILE A 1 188 ? -14.539 18.781 9.586 1 92.5 188 ILE A CA 1
ATOM 1452 C C . ILE A 1 188 ? -14.992 20.188 9.188 1 92.5 188 ILE A C 1
ATOM 1454 O O . ILE A 1 188 ? -14.93 20.562 8.016 1 92.5 188 ILE A O 1
ATOM 1458 N N . GLU A 1 189 ? -15.477 20.922 10.18 1 92.5 189 GLU A N 1
ATOM 1459 C CA . GLU A 1 189 ? -16.016 22.25 9.906 1 92.5 189 GLU A CA 1
ATOM 1460 C C . GLU A 1 189 ? -14.953 23.156 9.297 1 92.5 189 GLU A C 1
ATOM 1462 O O . GLU A 1 189 ? -13.82 23.234 9.797 1 92.5 189 GLU A O 1
ATOM 1467 N N . PRO A 1 190 ? -15.32 23.875 8.305 1 91.5 190 PRO A N 1
ATOM 1468 C CA . PRO A 1 190 ? -14.375 24.734 7.578 1 91.5 190 PRO A CA 1
ATOM 1469 C C . PRO A 1 190 ? -13.703 25.766 8.477 1 91.5 190 PRO A C 1
ATOM 1471 O O . PRO A 1 190 ? -12.531 26.094 8.266 1 91.5 190 PRO A O 1
ATOM 1474 N N . ARG A 1 191 ? -14.43 26.297 9.445 1 92.19 191 ARG A N 1
ATOM 1475 C CA . ARG A 1 191 ? -13.852 27.328 10.305 1 92.19 191 ARG A CA 1
ATOM 1476 C C . ARG A 1 191 ? -12.633 26.781 11.055 1 92.19 191 ARG A C 1
ATOM 1478 O O . ARG A 1 191 ? -11.648 27.5 11.25 1 92.19 191 ARG A O 1
ATOM 1485 N N . PHE A 1 192 ? -12.664 25.516 11.383 1 95.31 192 PHE A N 1
ATOM 1486 C CA . PHE A 1 192 ? -11.539 24.922 12.094 1 95.31 192 PHE A CA 1
ATOM 1487 C C . PHE A 1 192 ? -10.383 24.641 11.141 1 95.31 192 PHE A C 1
ATOM 1489 O O . PHE A 1 192 ? -9.219 24.719 11.531 1 95.31 192 PHE A O 1
ATOM 1496 N N . VAL A 1 193 ? -10.695 24.297 9.891 1 95.06 193 VAL A N 1
ATOM 1497 C CA . VAL A 1 193 ? -9.664 24.031 8.898 1 95.06 193 VAL A CA 1
ATOM 1498 C C . VAL A 1 193 ? -8.867 25.297 8.625 1 95.06 193 VAL A C 1
ATOM 1500 O O . VAL A 1 193 ? -7.637 25.312 8.688 1 95.06 193 VAL A O 1
ATOM 1503 N N . VAL A 1 194 ? -9.555 26.375 8.398 1 93.31 194 VAL A N 1
ATOM 1504 C CA . VAL A 1 194 ? -8.922 27.656 8.07 1 93.31 194 VAL A CA 1
ATOM 1505 C C . VAL A 1 194 ? -8.094 28.141 9.258 1 93.31 194 VAL A C 1
ATOM 1507 O O . VAL A 1 194 ? -6.945 28.562 9.086 1 93.31 194 VAL A O 1
ATOM 1510 N N . THR A 1 195 ? -8.688 28.047 10.367 1 94.81 195 THR A N 1
ATOM 1511 C CA . THR A 1 195 ? -7.984 28.484 11.57 1 94.81 195 THR A CA 1
ATOM 1512 C C . THR A 1 195 ? -6.723 27.656 11.789 1 94.81 195 THR A C 1
ATOM 1514 O O . THR A 1 195 ? -5.668 28.188 12.133 1 94.81 195 THR A O 1
ATOM 1517 N N . ALA A 1 196 ? -6.852 26.359 11.602 1 96.25 196 ALA A N 1
ATOM 1518 C CA . ALA A 1 196 ? -5.723 25.469 11.805 1 96.25 196 ALA A CA 1
ATOM 1519 C C . ALA A 1 196 ? -4.574 25.797 10.852 1 96.25 196 ALA A C 1
ATOM 1521 O O . ALA A 1 196 ? -3.404 25.719 11.227 1 96.25 196 ALA A O 1
ATOM 1522 N N . LEU A 1 197 ? -4.879 26.156 9.656 1 93.69 197 LEU A N 1
ATOM 1523 C CA . LEU A 1 197 ? -3.859 26.5 8.672 1 93.69 197 LEU A CA 1
ATOM 1524 C C . LEU A 1 197 ? -3.023 27.672 9.148 1 93.69 197 LEU A C 1
ATOM 1526 O O . LEU A 1 197 ? -1.795 27.656 9.039 1 93.69 197 LEU A O 1
ATOM 1530 N N . VAL A 1 198 ? -3.676 28.609 9.664 1 92.88 198 VAL A N 1
ATOM 1531 C CA . VAL A 1 198 ? -3.006 29.828 10.109 1 92.88 198 VAL A CA 1
ATOM 1532 C C . VAL A 1 198 ? -2.223 29.547 11.391 1 92.88 198 VAL A C 1
ATOM 1534 O O . VAL A 1 198 ? -1.048 29.906 11.492 1 92.88 198 VAL A O 1
ATOM 1537 N N . LEU A 1 199 ? -2.861 28.906 12.32 1 96.12 199 LEU A N 1
ATOM 1538 C CA . LEU A 1 199 ? -2.23 28.656 13.617 1 96.12 199 LEU A CA 1
ATOM 1539 C C . LEU A 1 199 ? -1.017 27.75 13.461 1 96.12 199 LEU A C 1
ATOM 1541 O O . LEU A 1 199 ? 0.002 27.953 14.125 1 96.12 199 LEU A O 1
ATOM 1545 N N . ASN A 1 200 ? -1.11 26.781 12.609 1 95.38 200 ASN A N 1
ATOM 1546 C CA . ASN A 1 200 ? -0.004 25.844 12.414 1 95.38 200 ASN A CA 1
ATOM 1547 C C . ASN A 1 200 ? 1.243 26.562 11.898 1 95.38 200 ASN A C 1
ATOM 1549 O O . ASN A 1 200 ? 2.365 26.172 12.234 1 95.38 200 ASN A O 1
ATOM 1553 N N . LEU A 1 201 ? 1.016 27.516 11.047 1 92.31 201 LEU A N 1
ATOM 1554 C CA . LEU A 1 201 ? 2.145 28.266 10.523 1 92.31 201 LEU A CA 1
ATOM 1555 C C . LEU A 1 201 ? 2.926 28.938 11.648 1 92.31 201 LEU A C 1
ATOM 1557 O O . LEU A 1 201 ? 4.152 28.844 11.703 1 92.31 201 LEU A O 1
ATOM 1561 N N . PHE A 1 202 ? 2.271 29.547 12.523 1 94.5 202 PHE A N 1
ATOM 1562 C CA . PHE A 1 202 ? 2.916 30.25 13.617 1 94.5 202 PHE A CA 1
ATOM 1563 C C . PHE A 1 202 ? 3.457 29.281 14.656 1 94.5 202 PHE A C 1
ATOM 1565 O O . PHE A 1 202 ? 4.578 29.438 15.141 1 94.5 202 PHE A O 1
ATOM 1572 N N . SER A 1 203 ? 2.635 28.297 14.984 1 96.69 203 SER A N 1
ATOM 1573 C CA . SER A 1 203 ? 3.078 27.297 15.945 1 96.69 203 SER A CA 1
ATOM 1574 C C . SER A 1 203 ? 4.355 26.609 15.477 1 96.69 203 SER A C 1
ATOM 1576 O O . SER A 1 203 ? 5.207 26.234 16.297 1 96.69 203 SER A O 1
ATOM 1578 N N . THR A 1 204 ? 4.422 26.375 14.172 1 95.44 204 THR A N 1
ATOM 1579 C CA . THR A 1 204 ? 5.613 25.734 13.617 1 95.44 204 THR A CA 1
ATOM 1580 C C . THR A 1 204 ? 6.859 26.562 13.914 1 95.44 204 THR A C 1
ATOM 1582 O O . THR A 1 204 ? 7.875 26.031 14.359 1 95.44 204 THR A O 1
ATOM 1585 N N . PHE A 1 205 ? 6.801 27.828 13.781 1 93.62 205 PHE A N 1
ATOM 1586 C CA . PHE A 1 205 ? 7.953 28.703 14 1 93.62 205 PHE A CA 1
ATOM 1587 C C . PHE A 1 205 ? 8.273 28.812 15.484 1 93.62 205 PHE A C 1
ATOM 1589 O O . PHE A 1 205 ? 9.438 28.938 15.867 1 93.62 205 PHE A O 1
ATOM 1596 N N . VAL A 1 206 ? 7.25 28.797 16.281 1 94.94 206 VAL A N 1
ATOM 1597 C CA . VAL A 1 206 ? 7.484 28.797 17.734 1 94.94 206 VAL A CA 1
ATOM 1598 C C . VAL A 1 206 ? 8.281 27.547 18.125 1 94.94 206 VAL A C 1
ATOM 1600 O O . VAL A 1 206 ? 9.328 27.656 18.766 1 94.94 206 VAL A O 1
ATOM 1603 N N . VAL A 1 207 ? 7.805 26.438 17.703 1 96 207 VAL A N 1
ATOM 1604 C CA . VAL A 1 207 ? 8.414 25.172 18.078 1 96 207 VAL A CA 1
ATOM 1605 C C . VAL A 1 207 ? 9.805 25.047 17.469 1 96 207 VAL A C 1
ATOM 1607 O O . VAL A 1 207 ? 10.742 24.594 18.125 1 96 207 VAL A O 1
ATOM 1610 N N . LEU A 1 208 ? 9.93 25.469 16.234 1 93.62 208 LEU A N 1
ATOM 1611 C CA . LEU A 1 208 ? 11.227 25.391 15.562 1 93.62 208 LEU A CA 1
ATOM 1612 C C . LEU A 1 208 ? 12.242 26.312 16.219 1 93.62 208 LEU A C 1
ATOM 1614 O O . LEU A 1 208 ? 13.422 25.969 16.328 1 93.62 208 LEU A O 1
ATOM 1618 N N . SER A 1 209 ? 11.805 27.453 16.625 1 92.31 209 SER A N 1
ATOM 1619 C CA . SER A 1 209 ? 12.688 28.391 17.297 1 92.31 209 SER A CA 1
ATOM 1620 C C . SER A 1 209 ? 13.203 27.812 18.609 1 92.31 209 SER A C 1
ATOM 1622 O O . SER A 1 209 ? 14.289 28.156 19.078 1 92.31 209 SER A O 1
ATOM 1624 N N . LEU A 1 210 ? 12.453 26.906 19.188 1 94.62 210 LEU A N 1
ATOM 1625 C CA . LEU A 1 210 ? 12.82 26.312 20.469 1 94.62 210 LEU A CA 1
ATOM 1626 C C . LEU A 1 210 ? 13.641 25.047 20.281 1 94.62 210 LEU A C 1
ATOM 1628 O O . LEU A 1 210 ? 14.586 24.797 21.016 1 94.62 210 LEU A O 1
ATOM 1632 N N . ILE A 1 211 ? 13.312 24.25 19.297 1 94.62 211 ILE A N 1
ATOM 1633 C CA . ILE A 1 211 ? 13.938 22.938 19.094 1 94.62 211 ILE A CA 1
ATOM 1634 C C . ILE A 1 211 ? 15.211 23.094 18.281 1 94.62 211 ILE A C 1
ATOM 1636 O O . ILE A 1 211 ? 16.188 22.391 18.516 1 94.62 211 ILE A O 1
ATOM 1640 N N . ASN A 1 212 ? 15.148 23.984 17.281 1 92.62 212 ASN A N 1
ATOM 1641 C CA . ASN A 1 212 ? 16.234 24.078 16.312 1 92.62 212 ASN A CA 1
ATOM 1642 C C . ASN A 1 212 ? 16.594 25.531 16 1 92.62 212 ASN A C 1
ATOM 1644 O O . ASN A 1 212 ? 16.594 25.938 14.844 1 92.62 212 ASN A O 1
ATOM 1648 N N . PRO A 1 213 ? 17.125 26.188 17.078 1 88.88 213 PRO A N 1
ATOM 1649 C CA . PRO A 1 213 ? 17.516 27.578 16.812 1 88.88 213 PRO A CA 1
ATOM 1650 C C . PRO A 1 213 ? 18.844 27.672 16.062 1 88.88 213 PRO A C 1
ATOM 1652 O O . PRO A 1 213 ? 19.75 26.875 16.297 1 88.88 213 PRO A O 1
ATOM 1655 N N . TYR A 1 214 ? 18.906 28.453 15.023 1 81.44 214 TYR A N 1
ATOM 1656 C CA . TYR A 1 214 ? 20.156 28.734 14.336 1 81.44 214 TYR A CA 1
ATOM 1657 C C . TYR A 1 214 ? 20.094 30.078 13.625 1 81.44 214 TYR A C 1
ATOM 1659 O O . TYR A 1 214 ? 19.016 30.656 13.461 1 81.44 214 TYR A O 1
ATOM 1667 N N . ASP A 1 215 ? 21.312 30.75 13.453 1 71.5 215 ASP A N 1
ATOM 1668 C CA . ASP A 1 215 ? 21.406 32.031 12.773 1 71.5 215 ASP A CA 1
ATOM 1669 C C . ASP A 1 215 ? 21.375 31.859 11.258 1 71.5 215 ASP A C 1
ATOM 1671 O O . ASP A 1 215 ? 22.172 31.109 10.695 1 71.5 215 ASP A O 1
ATOM 1675 N N . SER A 1 216 ? 20.328 32.125 10.758 1 64.12 216 SER A N 1
ATOM 1676 C CA . SER A 1 216 ? 20.125 31.953 9.32 1 64.12 216 SER A CA 1
ATOM 1677 C C . SER A 1 216 ? 20.75 33.094 8.539 1 64.12 216 SER A C 1
ATOM 1679 O O . SER A 1 216 ? 20.453 33.281 7.355 1 64.12 216 SER A O 1
ATOM 1681 N N . ALA A 1 217 ? 21.766 34.062 8.992 1 52.69 217 ALA A N 1
ATOM 1682 C CA . ALA A 1 217 ? 22.344 35.219 8.281 1 52.69 217 ALA A CA 1
ATOM 1683 C C . ALA A 1 217 ? 22.688 34.844 6.844 1 52.69 217 ALA A C 1
ATOM 1685 O O . ALA A 1 217 ? 23.359 35.625 6.148 1 52.69 217 ALA A O 1
ATOM 1686 N N . LEU A 1 218 ? 22.703 33.719 6.355 1 48.75 218 LEU A N 1
ATOM 1687 C CA . LEU A 1 218 ? 23.25 33.688 5 1 48.75 218 LEU A CA 1
ATOM 1688 C C . LEU A 1 218 ? 22.391 34.5 4.055 1 48.75 218 LEU A C 1
ATOM 1690 O O . LEU A 1 218 ? 21.188 34.281 3.961 1 48.75 218 LEU A O 1
ATOM 1694 N N . GLY A 1 219 ? 22.734 35.875 3.885 1 44.38 219 GLY A N 1
ATOM 1695 C CA . GLY A 1 219 ? 22.344 36.969 3.01 1 44.38 219 GLY A CA 1
ATOM 1696 C C . GLY A 1 219 ? 21.656 36.5 1.742 1 44.38 219 GLY A C 1
ATOM 1697 O O . GLY A 1 219 ? 20.703 37.125 1.278 1 44.38 219 GLY A O 1
ATOM 1698 N N . GLU A 1 220 ? 22.531 35.938 0.765 1 44.75 220 GLU A N 1
ATOM 1699 C CA . GLU A 1 220 ? 22.375 35.938 -0.685 1 44.75 220 GLU A CA 1
ATOM 1700 C C . GLU A 1 220 ? 21.234 35 -1.092 1 44.75 220 GLU A C 1
ATOM 1702 O O . GLU A 1 220 ? 21.172 34.531 -2.236 1 44.75 220 GLU A O 1
ATOM 1707 N N . ASP A 1 221 ? 20.5 34.469 -0.251 1 48.78 221 ASP A N 1
ATOM 1708 C CA . ASP A 1 221 ? 19.781 33.344 -0.851 1 48.78 221 ASP A CA 1
ATOM 1709 C C . ASP A 1 221 ? 18.812 33.844 -1.938 1 48.78 221 ASP A C 1
ATOM 1711 O O . ASP A 1 221 ? 17.859 34.562 -1.648 1 48.78 221 ASP A O 1
ATOM 1715 N N . GLU A 1 222 ? 19.344 34.531 -2.936 1 47.22 222 GLU A N 1
ATOM 1716 C CA . GLU A 1 222 ? 18.547 34.688 -4.148 1 47.22 222 GLU A CA 1
ATOM 1717 C C . GLU A 1 222 ? 17.516 33.531 -4.262 1 47.22 222 GLU A C 1
ATOM 1719 O O . GLU A 1 222 ? 17.875 32.375 -4.219 1 47.22 222 GLU A O 1
ATOM 1724 N N . LEU A 1 223 ? 16.5 33.781 -3.658 1 50.62 223 LEU A N 1
ATOM 1725 C CA . LEU A 1 223 ? 15.297 32.969 -3.846 1 50.62 223 LEU A CA 1
ATOM 1726 C C . LEU A 1 223 ? 15.352 32.219 -5.172 1 50.62 223 LEU A C 1
ATOM 1728 O O . LEU A 1 223 ? 15.906 32.719 -6.152 1 50.62 223 LEU A O 1
ATOM 1732 N N . ILE A 1 224 ? 15.305 30.953 -5.23 1 47.97 224 ILE A N 1
ATOM 1733 C CA . ILE A 1 224 ? 15.32 29.922 -6.262 1 47.97 224 ILE A CA 1
ATOM 1734 C C . ILE A 1 224 ? 14.352 30.312 -7.383 1 47.97 224 ILE A C 1
ATOM 1736 O O . ILE A 1 224 ? 13.148 30.422 -7.152 1 47.97 224 ILE A O 1
ATOM 1740 N N . SER A 1 225 ? 14.766 31.328 -8.211 1 45.91 225 SER A N 1
ATOM 1741 C CA . SER A 1 225 ? 14.109 31.531 -9.5 1 45.91 225 SER A CA 1
ATOM 1742 C C . SER A 1 225 ? 13.664 30.188 -10.094 1 45.91 225 SER A C 1
ATOM 1744 O O . SER A 1 225 ? 14.469 29.281 -10.258 1 45.91 225 SER A O 1
ATOM 1746 N N . ASN A 1 226 ? 12.68 29.703 -9.641 1 46.44 226 ASN A N 1
ATOM 1747 C CA . ASN A 1 226 ? 12.133 28.594 -10.414 1 46.44 226 ASN A CA 1
ATOM 1748 C C . ASN A 1 226 ? 12.344 28.797 -11.906 1 46.44 226 ASN A C 1
ATOM 1750 O O . ASN A 1 226 ? 11.648 29.609 -12.539 1 46.44 226 ASN A O 1
ATOM 1754 N N . GLU A 1 227 ? 13.523 28.953 -12.312 1 45.09 227 GLU A N 1
ATOM 1755 C CA . GLU A 1 227 ? 13.625 28.953 -13.773 1 45.09 227 GLU A CA 1
ATOM 1756 C C . GLU A 1 227 ? 12.898 27.734 -14.375 1 45.09 227 GLU A C 1
ATOM 1758 O O . GLU A 1 227 ? 13.523 26.719 -14.648 1 45.09 227 GLU A O 1
ATOM 1763 N N . GLY A 1 228 ? 11.969 27.234 -13.688 1 45.66 228 GLY A N 1
ATOM 1764 C CA . GLY A 1 228 ? 11.445 26.047 -14.359 1 45.66 228 GLY A CA 1
ATOM 1765 C C . GLY A 1 228 ? 11.203 26.266 -15.844 1 45.66 228 GLY A C 1
ATOM 1766 O O . GLY A 1 228 ? 11.031 27.406 -16.281 1 45.66 228 GLY A O 1
ATOM 1767 N N . HIS A 1 229 ? 11.672 25.484 -16.672 1 52.22 229 HIS A N 1
ATOM 1768 C CA . HIS A 1 229 ? 11.391 25.422 -18.109 1 52.22 229 HIS A CA 1
ATOM 1769 C C . HIS A 1 229 ? 9.945 25.828 -18.406 1 52.22 229 HIS A C 1
ATOM 1771 O O . HIS A 1 229 ? 9.023 25.312 -17.766 1 52.22 229 HIS A O 1
ATOM 1777 N N . ARG A 1 230 ? 9.781 26.781 -19.156 1 57.53 230 ARG A N 1
ATOM 1778 C CA . ARG A 1 230 ? 8.531 27.344 -19.656 1 57.53 230 ARG A CA 1
ATOM 1779 C C . ARG A 1 230 ? 7.699 26.297 -20.375 1 57.53 230 ARG A C 1
ATOM 1781 O O . ARG A 1 230 ? 7.988 25.938 -21.516 1 57.53 230 ARG A O 1
ATOM 1788 N N . VAL A 1 231 ? 7.012 25.531 -19.516 1 71.94 231 VAL A N 1
ATOM 1789 C CA . VAL A 1 231 ? 6.066 24.641 -20.188 1 71.94 231 VAL A CA 1
ATOM 1790 C C . VAL A 1 231 ? 4.848 25.438 -20.641 1 71.94 231 VAL A C 1
ATOM 1792 O O . VAL A 1 231 ? 4.512 26.469 -20.062 1 71.94 231 VAL A O 1
ATOM 1795 N N . SER A 1 232 ? 4.293 25.188 -21.766 1 84.94 232 SER A N 1
ATOM 1796 C CA . SER A 1 232 ? 3.078 25.828 -22.281 1 84.94 232 SER A CA 1
ATOM 1797 C C . SER A 1 232 ? 1.925 25.672 -21.281 1 84.94 232 SER A C 1
ATOM 1799 O O . SER A 1 232 ? 1.962 24.812 -20.406 1 84.94 232 SER A O 1
ATOM 1801 N N . PHE A 1 233 ? 1.071 26.578 -21.359 1 88.31 233 PHE A N 1
ATOM 1802 C CA . PHE A 1 233 ? -0.088 26.625 -20.469 1 88.31 233 PHE A CA 1
ATOM 1803 C C . PHE A 1 233 ? -0.821 25.281 -20.484 1 88.31 233 PHE A C 1
ATOM 1805 O O . PHE A 1 233 ? -1.154 24.75 -19.422 1 88.31 233 PHE A O 1
ATOM 1812 N N . PHE A 1 234 ? -0.98 24.703 -21.547 1 87.94 234 PHE A N 1
ATOM 1813 C CA . PHE A 1 234 ? -1.748 23.469 -21.641 1 87.94 234 PHE A CA 1
ATOM 1814 C C . PHE A 1 234 ? -0.936 22.281 -21.141 1 87.94 234 PHE A C 1
ATOM 1816 O O . PHE A 1 234 ? -1.491 21.344 -20.578 1 87.94 234 PHE A O 1
ATOM 1823 N N . GLU A 1 235 ? 0.26 22.391 -21.406 1 88.12 235 GLU A N 1
ATOM 1824 C CA . GLU A 1 235 ? 1.129 21.359 -20.844 1 88.12 235 GLU A CA 1
ATOM 1825 C C . GLU A 1 235 ? 1.114 21.391 -19.328 1 88.12 235 GLU A C 1
ATOM 1827 O O . GLU A 1 235 ? 1.082 20.344 -18.672 1 88.12 235 GLU A O 1
ATOM 1832 N N . MET A 1 236 ? 1.161 22.562 -18.844 1 87.44 236 MET A N 1
ATOM 1833 C CA . MET A 1 236 ? 1.096 22.734 -17.391 1 87.44 236 MET A CA 1
ATOM 1834 C C . MET A 1 236 ? -0.212 22.188 -16.828 1 87.44 236 MET A C 1
ATOM 1836 O O . MET A 1 236 ? -0.214 21.484 -15.812 1 87.44 236 MET A O 1
ATOM 1840 N N . LEU A 1 237 ? -1.28 22.484 -17.531 1 91.38 237 LEU A N 1
ATOM 1841 C CA . LEU A 1 237 ? -2.578 21.984 -17.094 1 91.38 237 LEU A CA 1
ATOM 1842 C C . LEU A 1 237 ? -2.574 20.469 -17 1 91.38 237 LEU A C 1
ATOM 1844 O O . LEU A 1 237 ? -3.01 19.906 -15.992 1 91.38 237 LEU A O 1
ATOM 1848 N N . GLY A 1 238 ? -2.084 19.906 -18.016 1 91 238 GLY A N 1
ATOM 1849 C CA . GLY A 1 238 ? -2.02 18.453 -18.031 1 91 238 GLY A CA 1
ATOM 1850 C C . GLY A 1 238 ? -1.161 17.891 -16.906 1 91 238 GLY A C 1
ATOM 1851 O O . GLY A 1 238 ? -1.537 16.906 -16.266 1 91 238 GLY A O 1
ATOM 1852 N N . GLU A 1 239 ? -0.122 18.438 -16.719 1 86.94 239 GLU A N 1
ATOM 1853 C CA . GLU A 1 239 ? 0.805 17.969 -15.688 1 86.94 239 GLU A CA 1
ATOM 1854 C C . GLU A 1 239 ? 0.189 18.078 -14.297 1 86.94 239 GLU A C 1
ATOM 1856 O O . GLU A 1 239 ? 0.311 17.172 -13.477 1 86.94 239 GLU A O 1
ATOM 1861 N N . TYR A 1 240 ? -0.393 19.172 -14 1 87.69 240 TYR A N 1
ATOM 1862 C CA . TYR A 1 240 ? -0.973 19.391 -12.68 1 87.69 240 TYR A CA 1
ATOM 1863 C C . TYR A 1 240 ? -2.186 18.484 -12.469 1 87.69 240 TYR A C 1
ATOM 1865 O O . TYR A 1 240 ? -2.447 18.031 -11.352 1 87.69 240 TYR A O 1
ATOM 1873 N N . ILE A 1 241 ? -2.936 18.25 -13.57 1 92.25 241 ILE A N 1
ATOM 1874 C CA . ILE A 1 241 ? -4.051 17.312 -13.484 1 92.25 241 ILE A CA 1
ATOM 1875 C C . ILE A 1 241 ? -3.533 15.93 -13.094 1 92.25 241 ILE A C 1
ATOM 1877 O O . ILE A 1 241 ? -4.047 15.312 -12.156 1 92.25 241 ILE A O 1
ATOM 1881 N N . LEU A 1 242 ? -2.504 15.492 -13.695 1 90.44 242 LEU A N 1
ATOM 1882 C CA . LEU A 1 242 ? -1.948 14.172 -13.422 1 90.44 242 LEU A CA 1
ATOM 1883 C C . LEU A 1 242 ? -1.326 14.117 -12.031 1 90.44 242 LEU A C 1
ATOM 1885 O O . LEU A 1 242 ? -1.423 13.102 -11.344 1 90.44 242 LEU A O 1
ATOM 1889 N N . THR A 1 243 ? -0.737 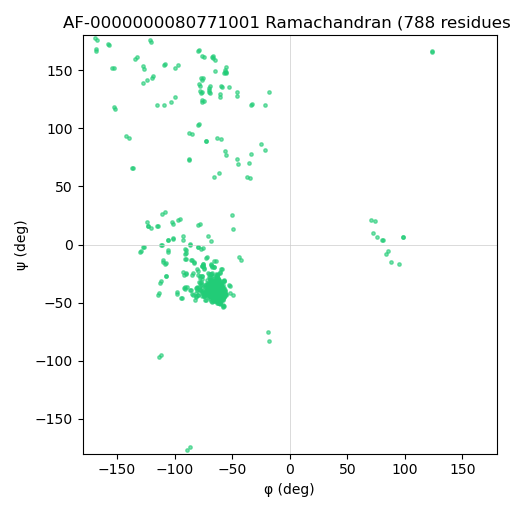15.133 -11.672 1 83.25 243 THR A N 1
ATOM 1890 C CA . THR A 1 243 ? -0.156 15.195 -10.336 1 83.25 243 THR A CA 1
ATOM 1891 C C . THR A 1 243 ? -1.242 15.117 -9.266 1 83.25 243 THR A C 1
ATOM 1893 O O . THR A 1 243 ? -1.098 14.398 -8.273 1 83.25 243 THR A O 1
ATOM 1896 N N . GLY A 1 244 ? -2.227 15.906 -9.477 1 88.06 244 GLY A N 1
ATOM 1897 C CA . GLY A 1 244 ? -3.342 15.844 -8.547 1 88.06 244 GLY A CA 1
ATOM 1898 C C . GLY A 1 244 ? -3.963 14.461 -8.445 1 88.06 244 GLY A C 1
ATOM 1899 O O . GLY A 1 244 ? -4.293 14 -7.352 1 88.06 244 GLY A O 1
ATOM 1900 N N . PHE A 1 245 ? -4.074 13.828 -9.555 1 91.88 245 PHE A N 1
ATOM 1901 C CA . PHE A 1 245 ? -4.637 12.484 -9.562 1 91.88 245 PHE A CA 1
ATOM 1902 C C . PHE A 1 245 ? -3.713 11.5 -8.852 1 91.88 245 PHE A C 1
ATOM 1904 O O . PHE A 1 245 ? -4.176 10.625 -8.117 1 91.88 245 PHE A O 1
ATOM 1911 N N . LYS A 1 246 ? -2.521 11.633 -9.078 1 87.94 246 LYS A N 1
ATOM 1912 C CA . LYS A 1 246 ? -1.543 10.789 -8.406 1 87.94 246 LYS A CA 1
ATOM 1913 C C . LYS A 1 246 ? -1.641 10.938 -6.887 1 87.94 246 LYS A C 1
ATOM 1915 O O . LYS A 1 246 ? -1.583 9.953 -6.156 1 87.94 246 LYS A O 1
ATOM 1920 N N . ILE A 1 247 ? -1.776 12.125 -6.445 1 83.06 247 ILE A N 1
ATOM 1921 C CA . ILE A 1 247 ? -1.904 12.383 -5.016 1 83.06 247 ILE A CA 1
ATOM 1922 C C . ILE A 1 247 ? -3.164 11.711 -4.48 1 83.06 247 ILE A C 1
ATOM 1924 O O . ILE A 1 247 ? -3.127 11.047 -3.438 1 83.06 247 ILE A O 1
ATOM 1928 N N . ALA A 1 248 ? -4.219 11.867 -5.188 1 89.44 248 ALA A N 1
ATOM 1929 C CA . ALA A 1 248 ? -5.484 11.266 -4.77 1 89.44 248 ALA A CA 1
ATOM 1930 C C . ALA A 1 248 ? -5.355 9.75 -4.645 1 89.44 248 ALA A C 1
ATOM 1932 O O . ALA A 1 248 ? -5.812 9.164 -3.664 1 89.44 248 ALA A O 1
ATOM 1933 N N . VAL A 1 249 ? -4.703 9.148 -5.547 1 90 249 VAL A N 1
ATOM 1934 C CA . VAL A 1 249 ? -4.559 7.695 -5.578 1 90 249 VAL A CA 1
ATOM 1935 C C . VAL A 1 249 ? -3.617 7.242 -4.465 1 90 249 VAL A C 1
ATOM 1937 O O . VAL A 1 249 ? -3.871 6.234 -3.803 1 90 249 VAL A O 1
ATOM 1940 N N . ILE A 1 250 ? -2.602 7.949 -4.266 1 83.62 250 ILE A N 1
ATOM 1941 C CA . ILE A 1 250 ? -1.644 7.621 -3.215 1 83.62 250 ILE A CA 1
ATOM 1942 C C . ILE A 1 250 ? -2.33 7.68 -1.854 1 83.62 250 ILE A C 1
ATOM 1944 O O . ILE A 1 250 ? -2.16 6.785 -1.024 1 83.62 250 ILE A O 1
ATOM 1948 N N . VAL A 1 251 ? -3.057 8.719 -1.68 1 82.56 251 VAL A N 1
ATOM 1949 C CA . VAL A 1 251 ? -3.762 8.859 -0.411 1 82.56 251 VAL A CA 1
ATOM 1950 C C . VAL A 1 251 ? -4.742 7.707 -0.229 1 82.56 251 VAL A C 1
ATOM 1952 O O . VAL A 1 251 ? -4.863 7.148 0.865 1 82.56 251 VAL A O 1
ATOM 1955 N N . ALA A 1 252 ? -5.426 7.352 -1.252 1 89.81 252 ALA A N 1
ATOM 1956 C CA . ALA A 1 252 ? -6.367 6.234 -1.189 1 89.81 252 ALA A CA 1
ATOM 1957 C C . ALA A 1 252 ? -5.656 4.938 -0.812 1 89.81 252 ALA A C 1
ATOM 1959 O O . ALA A 1 252 ? -6.137 4.188 0.039 1 89.81 252 ALA A O 1
ATOM 1960 N N . ALA A 1 253 ? -4.59 4.66 -1.476 1 89.31 253 ALA A N 1
ATOM 1961 C CA . ALA A 1 253 ? -3.807 3.461 -1.188 1 89.31 253 ALA A CA 1
ATOM 1962 C C . ALA A 1 253 ? -3.35 3.441 0.268 1 89.31 253 ALA A C 1
ATOM 1964 O O . ALA A 1 253 ? -3.426 2.406 0.935 1 89.31 253 ALA A O 1
ATOM 1965 N N . MET A 1 254 ? -2.93 4.562 0.718 1 83.5 254 MET A N 1
ATOM 1966 C CA . MET A 1 254 ? -2.451 4.672 2.094 1 83.5 254 MET A CA 1
ATOM 1967 C C . MET A 1 254 ? -3.576 4.391 3.084 1 83.5 254 MET A C 1
ATOM 1969 O O . MET A 1 254 ? -3.359 3.74 4.109 1 83.5 254 MET A O 1
ATOM 1973 N N . LEU A 1 255 ? -4.707 4.906 2.766 1 85.19 255 LEU A N 1
ATOM 1974 C CA . LEU A 1 255 ? -5.863 4.684 3.631 1 85.19 255 LEU A CA 1
ATOM 1975 C C . LEU A 1 255 ? -6.211 3.201 3.699 1 85.19 255 LEU A C 1
ATOM 1977 O O . LEU A 1 255 ? -6.441 2.662 4.785 1 85.19 255 LEU A O 1
ATOM 1981 N N . VAL A 1 256 ? -6.172 2.539 2.592 1 90.62 256 VAL A N 1
ATOM 1982 C CA . VAL A 1 256 ? -6.477 1.112 2.547 1 90.62 256 VAL A CA 1
ATOM 1983 C C . VAL A 1 256 ? -5.469 0.344 3.4 1 90.62 256 VAL A C 1
ATOM 1985 O O . VAL A 1 256 ? -5.855 -0.47 4.242 1 90.62 256 VAL A O 1
ATOM 1988 N N . GLY A 1 257 ? -4.266 0.611 3.158 1 89.44 257 GLY A N 1
ATOM 1989 C CA . GLY A 1 257 ? -3.201 -0.098 3.852 1 89.44 257 GLY A CA 1
ATOM 1990 C C . GLY A 1 257 ? -3.189 0.159 5.348 1 89.44 257 GLY A C 1
ATOM 1991 O O . GLY A 1 257 ? -3.168 -0.782 6.145 1 89.44 257 GLY A O 1
ATOM 1992 N N . PHE A 1 258 ? -3.285 1.375 5.766 1 84.5 258 PHE A N 1
ATOM 1993 C CA . PHE A 1 258 ? -3.137 1.733 7.172 1 84.5 258 PHE A CA 1
ATOM 1994 C C . PHE A 1 258 ? -4.367 1.322 7.969 1 84.5 258 PHE A C 1
ATOM 1996 O O . PHE A 1 258 ? -4.254 0.893 9.117 1 84.5 258 PHE A O 1
ATOM 2003 N N . ILE A 1 259 ? -5.504 1.534 7.406 1 86.88 259 ILE A N 1
ATOM 2004 C CA . ILE A 1 259 ? -6.723 1.16 8.117 1 86.88 259 ILE A CA 1
ATOM 2005 C C . ILE A 1 259 ? -6.766 -0.355 8.305 1 86.88 259 ILE A C 1
ATOM 2007 O O . ILE A 1 259 ? -7.133 -0.845 9.375 1 86.88 259 ILE A O 1
ATOM 2011 N N . ALA A 1 260 ? -6.406 -1.055 7.266 1 92.25 260 ALA A N 1
ATOM 2012 C CA . ALA A 1 260 ? -6.328 -2.508 7.387 1 92.25 260 ALA A CA 1
ATOM 2013 C C . ALA A 1 260 ? -5.324 -2.916 8.461 1 92.25 260 ALA A C 1
ATOM 2015 O O . ALA A 1 260 ? -5.586 -3.826 9.25 1 92.25 260 ALA A O 1
ATOM 2016 N N . LEU A 1 261 ? -4.238 -2.301 8.477 1 90.12 261 LEU A N 1
ATOM 2017 C CA . LEU A 1 261 ? -3.195 -2.605 9.453 1 90.12 261 LEU A CA 1
ATOM 2018 C C . LEU A 1 261 ? -3.672 -2.312 10.867 1 90.12 261 LEU A C 1
ATOM 2020 O O . LEU A 1 261 ? -3.428 -3.102 11.781 1 90.12 261 LEU A O 1
ATOM 2024 N N . ILE A 1 262 ? -4.273 -1.193 11.078 1 87.38 262 ILE A N 1
ATOM 2025 C CA . ILE A 1 262 ? -4.77 -0.817 12.398 1 87.38 262 ILE A CA 1
ATOM 2026 C C . ILE A 1 262 ? -5.812 -1.831 12.867 1 87.38 262 ILE A C 1
ATOM 2028 O O . ILE A 1 262 ? -5.852 -2.193 14.047 1 87.38 262 ILE A O 1
ATOM 2032 N N . ALA A 1 263 ? -6.699 -2.215 11.953 1 90.62 263 ALA A N 1
ATOM 2033 C CA . ALA A 1 263 ? -7.695 -3.229 12.289 1 90.62 263 ALA A CA 1
ATOM 2034 C C . ALA A 1 263 ? -7.031 -4.516 12.766 1 90.62 263 ALA A C 1
ATOM 2036 O O . ALA A 1 263 ? -7.473 -5.125 13.742 1 90.62 263 ALA A O 1
ATOM 2037 N N . CYS A 1 264 ? -6.012 -4.91 12.07 1 93.88 264 CYS A N 1
ATOM 2038 C CA . CYS A 1 264 ? -5.27 -6.109 12.43 1 93.88 264 CYS A CA 1
ATOM 2039 C C . CYS A 1 264 ? -4.602 -5.949 13.789 1 93.88 264 CYS A C 1
ATOM 2041 O O . CYS A 1 264 ? -4.734 -6.812 14.656 1 93.88 264 CYS A O 1
ATOM 2043 N N . VAL A 1 265 ? -3.926 -4.883 14.055 1 92.38 265 VAL A N 1
ATOM 2044 C CA . VAL A 1 265 ? -3.207 -4.633 15.297 1 92.38 265 VAL A CA 1
ATOM 2045 C C . VAL A 1 265 ? -4.195 -4.539 16.453 1 92.38 265 VAL A C 1
ATOM 2047 O O . VAL A 1 265 ? -3.932 -5.043 17.547 1 92.38 265 VAL A O 1
ATOM 2050 N N . ASN A 1 266 ? -5.273 -3.861 16.219 1 91.19 266 ASN A N 1
ATOM 2051 C CA . ASN A 1 266 ? -6.309 -3.775 17.25 1 91.19 266 ASN A CA 1
ATOM 2052 C C . ASN A 1 266 ? -6.816 -5.156 17.656 1 91.19 266 ASN A C 1
ATOM 2054 O O . ASN A 1 266 ? -7.023 -5.426 18.828 1 91.19 266 ASN A O 1
ATOM 2058 N N . PHE A 1 267 ? -7.012 -5.992 16.625 1 93.44 267 PHE A N 1
ATOM 2059 C CA . PHE A 1 267 ? -7.469 -7.348 16.906 1 93.44 267 PHE A CA 1
ATOM 2060 C C . PHE A 1 267 ? -6.453 -8.102 17.75 1 93.44 267 PHE A C 1
ATOM 2062 O O . PHE A 1 267 ? -6.82 -8.766 18.719 1 93.44 267 PHE A O 1
ATOM 2069 N N . ILE A 1 268 ? -5.223 -7.973 17.438 1 93.94 268 ILE A N 1
ATOM 2070 C CA . ILE A 1 268 ? -4.152 -8.656 18.156 1 93.94 268 ILE A CA 1
ATOM 2071 C C . ILE A 1 268 ? -4.078 -8.133 19.594 1 93.94 268 ILE A C 1
ATOM 2073 O O . ILE A 1 268 ? -4.012 -8.914 20.547 1 93.94 268 ILE A O 1
ATOM 2077 N N . PHE A 1 269 ? -4.105 -6.871 19.75 1 93.12 269 PHE A N 1
ATOM 2078 C CA . PHE A 1 269 ? -4.004 -6.258 21.078 1 93.12 269 PHE A CA 1
ATOM 2079 C C . PHE A 1 269 ? -5.215 -6.617 21.938 1 93.12 269 PHE A C 1
ATOM 2081 O O . PHE A 1 269 ? -5.078 -6.895 23.125 1 93.12 269 PHE A O 1
ATOM 2088 N N . THR A 1 270 ? -6.383 -6.594 21.328 1 93.19 270 THR A N 1
ATOM 2089 C CA . THR A 1 270 ? -7.586 -6.969 22.062 1 93.19 270 THR A CA 1
ATOM 2090 C C . THR A 1 270 ? -7.52 -8.422 22.516 1 93.19 270 THR A C 1
ATOM 2092 O O . THR A 1 270 ? -7.918 -8.758 23.625 1 93.19 270 THR A O 1
ATOM 2095 N N . SER A 1 271 ? -7.016 -9.281 21.656 1 93.69 271 SER A N 1
ATOM 2096 C CA . SER A 1 271 ? -6.914 -10.703 21.969 1 93.69 271 SER A CA 1
ATOM 2097 C C . SER A 1 271 ? -5.898 -10.961 23.078 1 93.69 271 SER A C 1
ATOM 2099 O O . SER A 1 271 ? -6.098 -11.844 23.922 1 93.69 271 SER A O 1
ATOM 2101 N N . ILE A 1 272 ? -4.844 -10.172 23.188 1 93.44 272 ILE A N 1
ATOM 2102 C CA . ILE A 1 272 ? -3.762 -10.406 24.141 1 93.44 272 ILE A CA 1
ATOM 2103 C C . ILE A 1 272 ? -4.023 -9.617 25.422 1 93.44 272 ILE A C 1
ATOM 2105 O O . ILE A 1 272 ? -3.895 -10.148 26.516 1 93.44 272 ILE A O 1
ATOM 2109 N N . PHE A 1 273 ? -4.398 -8.344 25.328 1 93.06 273 PHE A N 1
ATOM 2110 C CA . PHE A 1 273 ? -4.434 -7.445 26.469 1 93.06 273 PHE A CA 1
ATOM 2111 C C . PHE A 1 273 ? -5.871 -7.098 26.844 1 93.06 273 PHE A C 1
ATOM 2113 O O . PHE A 1 273 ? -6.121 -6.5 27.891 1 93.06 273 PHE A O 1
ATOM 2120 N N . GLY A 1 274 ? -6.824 -7.406 25.953 1 92.81 274 GLY A N 1
ATOM 2121 C CA . GLY A 1 274 ? -8.211 -7.062 26.203 1 92.81 274 GLY A CA 1
ATOM 2122 C C . GLY A 1 274 ? -8.555 -5.637 25.812 1 92.81 274 GLY A C 1
ATOM 2123 O O . GLY A 1 274 ? -9.711 -5.223 25.922 1 92.81 274 GLY A O 1
ATOM 2124 N N . ILE A 1 275 ? -7.523 -4.863 25.469 1 91.75 275 ILE A N 1
ATOM 2125 C CA . ILE A 1 275 ? -7.727 -3.494 25 1 91.75 275 ILE A CA 1
ATOM 2126 C C . ILE A 1 275 ? -7.074 -3.312 23.625 1 91.75 275 ILE A C 1
ATOM 2128 O O . ILE A 1 275 ? -6.027 -3.896 23.344 1 91.75 275 ILE A O 1
ATOM 2132 N N . ASN A 1 276 ? -7.75 -2.531 22.703 1 89.25 276 ASN A N 1
ATOM 2133 C CA . ASN A 1 276 ? -7.199 -2.371 21.375 1 89.25 276 ASN A CA 1
ATOM 2134 C C . ASN A 1 276 ? -6.02 -1.403 21.359 1 89.25 276 ASN A C 1
ATOM 2136 O O . ASN A 1 276 ? -5.797 -0.682 22.328 1 89.25 276 ASN A O 1
ATOM 2140 N N . PHE A 1 277 ? -5.246 -1.43 20.375 1 90.75 277 PHE A N 1
ATOM 2141 C CA . PHE A 1 277 ? -4.008 -0.676 20.219 1 90.75 277 PHE A CA 1
ATOM 2142 C C . PHE A 1 277 ? -4.277 0.823 20.266 1 90.75 277 PHE A C 1
ATOM 2144 O O . PHE A 1 277 ? -3.562 1.569 20.938 1 90.75 277 PHE A O 1
ATOM 2151 N N . GLN A 1 278 ? -5.277 1.237 19.562 1 86.69 278 GLN A N 1
ATOM 2152 C CA . GLN A 1 278 ? -5.609 2.656 19.516 1 86.69 278 GLN A CA 1
ATOM 2153 C C . GLN A 1 278 ? -5.949 3.191 20.906 1 86.69 278 GLN A C 1
ATOM 2155 O O . GLN A 1 278 ? -5.547 4.297 21.266 1 86.69 278 GLN A O 1
ATOM 2160 N N . THR A 1 279 ? -6.637 2.428 21.672 1 88.44 279 THR A N 1
ATOM 2161 C CA . THR A 1 279 ? -6.98 2.812 23.047 1 88.44 279 THR A CA 1
ATOM 2162 C C . THR A 1 279 ? -5.73 2.859 23.922 1 88.44 279 THR A C 1
ATOM 2164 O O . THR A 1 279 ? -5.59 3.748 24.766 1 88.44 279 THR A O 1
ATOM 2167 N N . MET A 1 280 ? -4.93 1.92 23.703 1 91.56 280 MET A N 1
ATOM 2168 C CA . MET A 1 280 ? -3.678 1.91 24.453 1 91.56 280 MET A CA 1
ATOM 2169 C C . MET A 1 280 ? -2.859 3.166 24.172 1 91.56 280 MET A C 1
ATOM 2171 O O . MET A 1 280 ? -2.33 3.791 25.094 1 91.56 280 MET A O 1
ATOM 2175 N N . LEU A 1 281 ? -2.758 3.477 22.938 1 89.62 281 LEU A N 1
ATOM 2176 C CA . LEU A 1 281 ? -2.055 4.699 22.562 1 89.62 281 LEU A CA 1
ATOM 2177 C C . LEU A 1 281 ? -2.793 5.93 23.094 1 89.62 281 LEU A C 1
ATOM 2179 O O . LEU A 1 281 ? -2.17 6.945 23.406 1 89.62 281 LEU A O 1
ATOM 2183 N N . GLY A 1 282 ? -4.09 5.789 23.125 1 91.19 282 GLY A N 1
ATOM 2184 C CA . GLY A 1 282 ? -4.902 6.855 23.688 1 91.19 282 GLY A CA 1
ATOM 2185 C C . GLY A 1 282 ? -4.539 7.207 25.109 1 91.19 282 GLY A C 1
ATOM 2186 O O . GLY A 1 282 ? -4.594 8.375 25.5 1 91.19 282 GLY A O 1
ATOM 2187 N N . TYR A 1 283 ? -4.078 6.18 25.781 1 92.25 283 TYR A N 1
ATOM 2188 C CA . TYR A 1 283 ? -3.682 6.426 27.172 1 92.25 283 TYR A CA 1
ATOM 2189 C C . TYR A 1 283 ? -2.426 7.285 27.234 1 92.25 283 TYR A C 1
ATOM 2191 O O . TYR A 1 283 ? -2.266 8.094 28.141 1 92.25 283 TYR A O 1
ATOM 2199 N N . VAL A 1 284 ? -1.659 7.172 26.297 1 90.81 284 VAL A N 1
ATOM 2200 C CA . VAL A 1 284 ? -0.427 7.953 26.25 1 90.81 284 VAL A CA 1
ATOM 2201 C C . VAL A 1 284 ? -0.748 9.406 25.922 1 90.81 284 VAL A C 1
ATOM 2203 O O . VAL A 1 284 ? -0.119 10.328 26.453 1 90.81 284 VAL A O 1
ATOM 2206 N N . PHE A 1 285 ? -1.693 9.594 25.094 1 94.31 285 PHE A N 1
ATOM 2207 C CA . PHE A 1 285 ? -2.037 10.93 24.625 1 94.31 285 PHE A CA 1
ATOM 2208 C C . PHE A 1 285 ? -3.082 11.562 25.547 1 94.31 285 PHE A C 1
ATOM 2210 O O . PHE A 1 285 ? -3.418 12.742 25.391 1 94.31 285 PHE A O 1
ATOM 2217 N N . TRP A 1 286 ? -3.553 10.812 26.516 1 95.44 286 TRP A N 1
ATOM 2218 C CA . TRP A 1 286 ? -4.629 11.258 27.391 1 95.44 286 TRP A CA 1
ATOM 2219 C C . TRP A 1 286 ? -4.258 12.562 28.078 1 95.44 286 TRP A C 1
ATOM 2221 O O . TRP A 1 286 ? -5.062 13.5 28.125 1 95.44 286 TRP A O 1
ATOM 2231 N N . PRO A 1 287 ? -3.041 12.664 28.594 1 94.75 287 PRO A N 1
ATOM 2232 C CA . PRO A 1 287 ? -2.688 13.922 29.266 1 94.75 287 PRO A CA 1
ATOM 2233 C C . PRO A 1 287 ? -2.711 15.117 28.328 1 94.75 287 PRO A C 1
ATOM 2235 O O . PRO A 1 287 ? -3.059 16.234 28.734 1 94.75 287 PRO A O 1
ATOM 2238 N N . PHE A 1 288 ? -2.375 14.938 27.141 1 95.44 288 PHE A N 1
ATOM 2239 C CA . PHE A 1 288 ? -2.355 16.031 26.188 1 95.44 288 PHE A CA 1
ATOM 2240 C C . PHE A 1 288 ? -3.773 16.469 25.828 1 95.44 288 PHE A C 1
ATOM 2242 O O . PHE A 1 288 ? -4.043 17.656 25.672 1 95.44 288 PHE A O 1
ATOM 2249 N N . ALA A 1 289 ? -4.605 15.453 25.703 1 95.75 289 ALA A N 1
ATOM 2250 C CA . ALA A 1 289 ? -6.008 15.781 25.469 1 95.75 289 ALA A CA 1
ATOM 2251 C C . ALA A 1 289 ? -6.586 16.594 26.625 1 95.75 289 ALA A C 1
ATOM 2253 O O . ALA A 1 289 ? -7.305 17.578 26.406 1 95.75 289 ALA A O 1
ATOM 2254 N N . TRP A 1 290 ? -6.227 16.188 27.797 1 94.75 290 TRP A N 1
ATOM 2255 C CA . TRP A 1 290 ? -6.691 16.906 28.969 1 94.75 290 TRP A CA 1
ATOM 2256 C C . TRP A 1 290 ? -6.113 18.312 29.016 1 94.75 290 TRP A C 1
ATOM 2258 O O . TRP A 1 290 ? -6.816 19.281 29.359 1 94.75 290 TRP A O 1
ATOM 2268 N N . LEU A 1 291 ? -4.934 18.469 28.688 1 94.62 291 LEU A N 1
ATOM 2269 C CA . LEU A 1 291 ? -4.281 19.766 28.688 1 94.62 291 LEU A CA 1
ATOM 2270 C C . LEU A 1 291 ? -4.922 20.703 27.672 1 94.62 291 LEU A C 1
ATOM 2272 O O . LEU A 1 291 ? -4.93 21.922 27.859 1 94.62 291 LEU A O 1
ATOM 2276 N N . MET A 1 292 ? -5.434 20.125 26.641 1 94.81 292 MET A N 1
ATOM 2277 C CA . MET A 1 292 ? -6.062 20.922 25.594 1 94.81 292 MET A CA 1
ATOM 2278 C C . MET A 1 292 ? -7.473 21.344 26 1 94.81 292 MET A C 1
ATOM 2280 O O . MET A 1 292 ? -8.156 22.031 25.25 1 94.81 292 MET A O 1
ATOM 2284 N N . GLY A 1 293 ? -7.914 20.906 27.172 1 93.19 293 GLY A N 1
ATOM 2285 C CA . GLY A 1 293 ? -9.188 21.344 27.719 1 93.19 293 GLY A CA 1
ATOM 2286 C C . GLY A 1 293 ? -10.312 20.359 27.484 1 93.19 293 GLY A C 1
ATOM 2287 O O . GLY A 1 293 ? -11.477 20.656 27.797 1 93.19 293 GLY A O 1
ATOM 2288 N N . VAL A 1 294 ? -10.016 19.234 26.969 1 95.44 294 VAL A N 1
ATOM 2289 C CA . VAL A 1 294 ? -11.031 18.219 26.703 1 95.44 294 VAL A CA 1
ATOM 2290 C C . VAL A 1 294 ? -11.57 17.656 28 1 95.44 294 VAL A C 1
ATOM 2292 O O . VAL A 1 294 ? -10.797 17.312 28.906 1 95.44 294 VAL A O 1
ATOM 2295 N N . PRO A 1 295 ? -12.867 17.625 28.094 1 94.75 295 PRO A N 1
ATOM 2296 C CA . PRO A 1 295 ? -13.445 17.031 29.312 1 94.75 295 PRO A CA 1
ATOM 2297 C C . PRO A 1 295 ? -12.953 15.602 29.547 1 94.75 295 PRO A C 1
ATOM 2299 O O . PRO A 1 295 ? -12.781 14.828 28.609 1 94.75 295 PRO A O 1
ATOM 2302 N N . SER A 1 296 ? -12.852 15.234 30.797 1 93.12 296 SER A N 1
ATOM 2303 C CA . SER A 1 296 ? -12.258 13.969 31.203 1 93.12 296 SER A CA 1
ATOM 2304 C C . SER A 1 296 ? -13.023 12.789 30.594 1 93.12 296 SER A C 1
ATOM 2306 O O . SER A 1 296 ? -12.422 11.781 30.219 1 93.12 296 SER A O 1
ATOM 2308 N N . HIS A 1 297 ? -14.352 12.93 30.453 1 94.44 297 HIS A N 1
ATOM 2309 C CA . HIS A 1 297 ? -15.164 11.82 29.969 1 94.44 297 HIS A CA 1
ATOM 2310 C C . HIS A 1 297 ? -14.984 11.625 28.469 1 94.44 297 HIS A C 1
ATOM 2312 O O . HIS A 1 297 ? -15.289 10.547 27.938 1 94.44 297 HIS A O 1
ATOM 2318 N N . GLU A 1 298 ? -14.445 12.633 27.797 1 96.56 298 GLU A N 1
ATOM 2319 C CA . GLU A 1 298 ? -14.203 12.562 26.359 1 96.56 298 GLU A CA 1
ATOM 2320 C C . GLU A 1 298 ? -12.719 12.383 26.062 1 96.56 298 GLU A C 1
ATOM 2322 O O . GLU A 1 298 ? -12.344 12.148 24.906 1 96.56 298 GLU A O 1
ATOM 2327 N N . ALA A 1 299 ? -11.93 12.422 27.062 1 95.12 299 ALA A N 1
ATOM 2328 C CA . ALA A 1 299 ? -10.484 12.578 26.891 1 95.12 299 ALA A CA 1
ATOM 2329 C C . ALA A 1 299 ? -9.875 11.328 26.25 1 95.12 299 ALA A C 1
ATOM 2331 O O . ALA A 1 299 ? -8.961 11.43 25.422 1 95.12 299 ALA A O 1
ATOM 2332 N N . LEU A 1 300 ? -10.375 10.203 26.641 1 94.19 300 LEU A N 1
ATOM 2333 C CA . LEU A 1 300 ? -9.805 8.977 26.094 1 94.19 300 LEU A CA 1
ATOM 2334 C C . LEU A 1 300 ? -10.164 8.82 24.625 1 94.19 300 LEU A C 1
ATOM 2336 O O . LEU A 1 300 ? -9.336 8.398 23.812 1 94.19 300 LEU A O 1
ATOM 2340 N N . THR A 1 301 ? -11.391 9.086 24.25 1 95.12 301 THR A N 1
ATOM 2341 C CA . THR A 1 301 ? -11.805 9.055 22.844 1 95.12 301 THR A CA 1
ATOM 2342 C C . THR A 1 301 ? -11 10.062 22.031 1 95.12 301 THR A C 1
ATOM 2344 O O . THR A 1 301 ? -10.508 9.734 20.953 1 95.12 301 THR A O 1
ATOM 2347 N N . ALA A 1 302 ? -10.859 11.203 22.578 1 96.62 302 ALA A N 1
ATOM 2348 C CA . ALA A 1 302 ? -10.109 12.266 21.906 1 96.62 302 ALA A CA 1
ATOM 2349 C C . ALA A 1 302 ? -8.648 11.867 21.719 1 96.62 302 ALA A C 1
ATOM 2351 O O . ALA A 1 302 ? -8.094 12.023 20.625 1 96.62 302 ALA A O 1
ATOM 2352 N N . SER A 1 303 ? -8.109 11.398 22.766 1 96.31 303 SER A N 1
ATOM 2353 C CA . SER A 1 303 ? -6.699 11.047 22.719 1 96.31 303 SER A CA 1
ATOM 2354 C C . SER A 1 303 ? -6.465 9.852 21.781 1 96.31 303 SER A C 1
ATOM 2356 O O . SER A 1 303 ? -5.426 9.758 21.141 1 96.31 303 SER A O 1
ATOM 2358 N N . SER A 1 304 ? -7.418 8.938 21.703 1 94.88 304 SER A N 1
ATOM 2359 C CA . SER A 1 304 ? -7.312 7.824 20.766 1 94.88 304 SER A CA 1
ATOM 2360 C C . SER A 1 304 ? -7.312 8.312 19.312 1 94.88 304 SER A C 1
ATOM 2362 O O . SER A 1 304 ? -6.609 7.762 18.469 1 94.88 304 SER A O 1
ATOM 2364 N N . ILE A 1 305 ? -8.047 9.297 19.047 1 95.12 305 ILE A N 1
ATOM 2365 C CA . ILE A 1 305 ? -8.102 9.891 17.703 1 95.12 305 ILE A CA 1
ATOM 2366 C C . ILE A 1 305 ? -6.781 10.594 17.406 1 95.12 305 ILE A C 1
ATOM 2368 O O . ILE A 1 305 ? -6.254 10.492 16.297 1 95.12 305 ILE A O 1
ATOM 2372 N N . MET A 1 306 ? -6.25 11.258 18.422 1 95.88 306 MET A N 1
ATOM 2373 C CA . MET A 1 306 ? -4.953 11.914 18.281 1 95.88 306 MET A CA 1
ATOM 2374 C C . MET A 1 306 ? -3.865 10.898 17.953 1 95.88 306 MET A C 1
ATOM 2376 O O . MET A 1 306 ? -3.041 11.125 17.062 1 95.88 306 MET A O 1
ATOM 2380 N N . ALA A 1 307 ? -3.953 9.867 18.672 1 92.38 307 ALA A N 1
ATOM 2381 C CA . ALA A 1 307 ? -2.977 8.797 18.469 1 92.38 307 ALA A CA 1
ATOM 2382 C C . ALA A 1 307 ? -3.115 8.188 17.078 1 92.38 307 ALA A C 1
ATOM 2384 O O . ALA A 1 307 ? -2.119 7.812 16.453 1 92.38 307 ALA A O 1
ATOM 2385 N N . THR A 1 308 ? -4.297 8.008 16.609 1 90.81 308 THR A N 1
ATOM 2386 C CA . THR A 1 308 ? -4.559 7.469 15.281 1 90.81 308 THR A CA 1
ATOM 2387 C C . THR A 1 308 ? -3.902 8.328 14.203 1 90.81 308 THR A C 1
ATOM 2389 O O . THR A 1 308 ? -3.367 7.805 13.227 1 90.81 308 THR A O 1
ATOM 2392 N N . LYS A 1 309 ? -3.908 9.594 14.383 1 92.88 309 LYS A N 1
ATOM 2393 C CA . LYS A 1 309 ? -3.244 10.492 13.438 1 92.88 309 LYS A CA 1
ATOM 2394 C C . LYS A 1 309 ? -1.751 10.188 13.352 1 92.88 309 LYS A C 1
ATOM 2396 O O . LYS A 1 309 ? -1.185 10.148 12.258 1 92.88 309 LYS A O 1
ATOM 2401 N N . LEU A 1 310 ? -1.186 9.992 14.477 1 89.75 310 LEU A N 1
ATOM 2402 C CA . LEU A 1 310 ? 0.259 9.805 14.555 1 89.75 310 LEU A CA 1
ATOM 2403 C C . LEU A 1 310 ? 0.675 8.508 13.867 1 89.75 310 LEU A C 1
ATOM 2405 O O . LEU A 1 310 ? 1.659 8.477 13.125 1 89.75 310 LEU A O 1
ATOM 2409 N N . VAL A 1 311 ? -0.062 7.477 14.023 1 83.75 311 VAL A N 1
ATOM 2410 C CA . VAL A 1 311 ? 0.368 6.152 13.594 1 83.75 311 VAL A CA 1
ATOM 2411 C C . VAL A 1 311 ? -0.104 5.891 12.164 1 83.75 311 VAL A C 1
ATOM 2413 O O . VAL A 1 311 ? 0.48 5.074 11.453 1 83.75 311 VAL A O 1
ATOM 2416 N N . THR A 1 312 ? -1.145 6.523 11.781 1 82.75 312 THR A N 1
ATOM 2417 C CA . THR A 1 312 ? -1.66 6.406 10.422 1 82.75 312 THR A CA 1
ATOM 2418 C C . THR A 1 312 ? -1.493 7.723 9.664 1 82.75 312 THR A C 1
ATOM 2420 O O . THR A 1 312 ? -0.388 8.062 9.234 1 82.75 312 THR A O 1
ATOM 2423 N N . ASN A 1 313 ? -2.51 8.555 9.648 1 85.69 313 ASN A N 1
ATOM 2424 C CA . ASN A 1 313 ? -2.48 9.906 9.086 1 85.69 313 ASN A CA 1
ATOM 2425 C C . ASN A 1 313 ? -3.729 10.695 9.469 1 85.69 313 ASN A C 1
ATOM 2427 O O . ASN A 1 313 ? -4.617 10.18 10.148 1 85.69 313 ASN A O 1
ATOM 2431 N N . GLU A 1 314 ? -3.744 11.859 9.062 1 92.19 314 GLU A N 1
ATOM 2432 C CA . GLU A 1 314 ? -4.793 12.773 9.492 1 92.19 314 GLU A CA 1
ATOM 2433 C C . GLU A 1 314 ? -6.133 12.422 8.859 1 92.19 314 GLU A C 1
ATOM 2435 O O . GLU A 1 314 ? -7.188 12.633 9.461 1 92.19 314 GLU A O 1
ATOM 2440 N N . PHE A 1 315 ? -6.125 11.875 7.688 1 87.62 315 PHE A N 1
ATOM 2441 C CA . PHE A 1 315 ? -7.371 11.516 7.023 1 87.62 315 PHE A CA 1
ATOM 2442 C C . PHE A 1 315 ? -8.102 10.43 7.805 1 87.62 315 PHE A C 1
ATOM 2444 O O . PHE A 1 315 ? -9.312 10.516 8.008 1 87.62 315 PHE A O 1
ATOM 2451 N N . VAL A 1 316 ? -7.379 9.469 8.195 1 83.75 316 VAL A N 1
ATOM 2452 C CA . VAL A 1 316 ? -7.969 8.383 8.961 1 83.75 316 VAL A CA 1
ATOM 2453 C C . VAL A 1 316 ? -8.5 8.906 10.297 1 83.75 316 VAL A C 1
ATOM 2455 O O . VAL A 1 316 ? -9.586 8.531 10.727 1 83.75 316 VAL A O 1
ATOM 2458 N N . ALA A 1 317 ? -7.762 9.719 10.867 1 93.19 317 ALA A N 1
ATOM 2459 C CA . ALA A 1 317 ? -8.164 10.297 12.148 1 93.19 317 ALA A CA 1
ATOM 2460 C C . ALA A 1 317 ? -9.391 11.188 12 1 93.19 317 ALA A C 1
ATOM 2462 O O . ALA A 1 317 ? -10.273 11.188 12.852 1 93.19 317 ALA A O 1
ATOM 2463 N N . MET A 1 318 ? -9.414 11.945 10.953 1 93.12 318 MET A N 1
ATOM 2464 C CA . MET A 1 318 ? -10.555 12.82 10.703 1 93.12 318 MET A CA 1
ATOM 2465 C C . MET A 1 318 ? -11.828 12.016 10.484 1 93.12 318 MET A C 1
ATOM 2467 O O . MET A 1 318 ? -12.914 12.43 10.891 1 93.12 318 MET A O 1
ATOM 2471 N N . LEU A 1 319 ? -11.68 10.969 9.852 1 83.81 319 LEU A N 1
ATOM 2472 C CA . LEU A 1 319 ? -12.828 10.094 9.648 1 83.81 319 LEU A CA 1
ATOM 2473 C C . LEU A 1 319 ? -13.305 9.508 10.977 1 83.81 319 LEU A C 1
ATOM 2475 O O . LEU A 1 319 ? -14.516 9.398 11.211 1 83.81 319 LEU A O 1
ATOM 2479 N N . GLU A 1 320 ? -12.391 9.102 11.742 1 87.81 320 GLU A N 1
ATOM 2480 C CA . GLU A 1 320 ? -12.742 8.617 13.07 1 87.81 320 GLU A CA 1
ATOM 2481 C C . GLU A 1 320 ? -13.445 9.703 13.883 1 87.81 320 GLU A C 1
ATOM 2483 O O . GLU A 1 320 ? -14.398 9.422 14.617 1 87.81 320 GLU A O 1
ATOM 2488 N N . LEU A 1 321 ? -12.922 10.898 13.781 1 94.62 321 LEU A N 1
ATOM 2489 C CA . LEU A 1 321 ? -13.562 12.023 14.461 1 94.62 321 LEU A CA 1
ATOM 2490 C C . LEU A 1 321 ? -14.992 12.203 13.969 1 94.62 321 LEU A C 1
ATOM 2492 O O . LEU A 1 321 ? -15.906 12.414 14.773 1 94.62 321 LEU A O 1
ATOM 2496 N N . LYS A 1 322 ? -15.102 12.109 12.711 1 88.69 322 LYS A N 1
ATOM 2497 C CA . LYS A 1 322 ? -16.438 12.258 12.125 1 88.69 322 LYS A CA 1
ATOM 2498 C C . LYS A 1 322 ? -17.391 11.18 12.648 1 88.69 322 LYS A C 1
ATOM 2500 O O . LYS A 1 322 ? -18.531 11.461 12.977 1 88.69 322 LYS A O 1
ATOM 2505 N N . ASN A 1 323 ? -16.938 10.008 12.758 1 87.06 323 ASN A N 1
ATOM 2506 C CA . ASN A 1 323 ? -17.75 8.883 13.227 1 87.06 323 ASN A CA 1
ATOM 2507 C C . ASN A 1 323 ? -18.094 9.016 14.703 1 87.06 323 ASN A C 1
ATOM 2509 O O . ASN A 1 323 ? -19.141 8.539 15.148 1 87.06 323 ASN A O 1
ATOM 2513 N N . GLN A 1 324 ? -17.234 9.688 15.453 1 91.5 324 GLN A N 1
ATOM 2514 C CA . GLN A 1 324 ? -17.422 9.812 16.891 1 91.5 324 GLN A CA 1
ATOM 2515 C C . GLN A 1 324 ? -18 11.18 17.25 1 91.5 324 GLN A C 1
ATOM 2517 O O . GLN A 1 324 ? -18.172 11.5 18.438 1 91.5 324 GLN A O 1
ATOM 2522 N N . ALA A 1 325 ? -18.297 11.914 16.281 1 90.56 325 ALA A N 1
ATOM 2523 C CA . ALA A 1 325 ? -18.688 13.312 16.469 1 90.56 325 ALA A CA 1
ATOM 2524 C C . ALA A 1 325 ? -19.906 13.422 17.375 1 90.56 325 ALA A C 1
ATOM 2526 O O . ALA A 1 325 ? -20 14.344 18.188 1 90.56 325 ALA A O 1
ATOM 2527 N N . ALA A 1 326 ? -20.812 12.461 17.281 1 90.5 326 ALA A N 1
ATOM 2528 C CA . ALA A 1 326 ? -22.062 12.492 18.031 1 90.5 326 ALA A CA 1
ATOM 2529 C C . ALA A 1 326 ? -21.812 12.305 19.531 1 90.5 326 ALA A C 1
ATOM 2531 O O . ALA A 1 326 ? -22.609 12.734 20.359 1 90.5 326 ALA A O 1
ATOM 2532 N N . HIS A 1 327 ? -20.672 11.82 19.859 1 92.94 327 HIS A N 1
ATOM 2533 C CA . HIS A 1 327 ? -20.375 11.492 21.25 1 92.94 327 HIS A CA 1
ATOM 2534 C C . HIS A 1 327 ? -19.422 12.516 21.859 1 92.94 327 HIS A C 1
ATOM 2536 O O . HIS A 1 327 ? -19.047 12.398 23.031 1 92.94 327 HIS A O 1
ATOM 2542 N N . LEU A 1 328 ? -19.094 13.531 21.094 1 95.94 328 LEU A N 1
ATOM 2543 C CA . LEU A 1 328 ? -18.141 14.531 21.562 1 95.94 328 LEU A CA 1
ATOM 2544 C C . LEU A 1 328 ? -18.781 15.914 21.625 1 95.94 328 LEU A C 1
ATOM 2546 O O . LEU A 1 328 ? -19.641 16.234 20.797 1 95.94 328 LEU A O 1
ATOM 2550 N N . SER A 1 329 ? -18.406 16.656 22.547 1 95.62 329 SER A N 1
ATOM 2551 C CA . SER A 1 329 ? -18.875 18.031 22.656 1 95.62 329 SER A CA 1
ATOM 2552 C C . SER A 1 329 ? -18.359 18.891 21.516 1 95.62 329 SER A C 1
ATOM 2554 O O . SER A 1 329 ? -17.375 18.531 20.859 1 95.62 329 SER A O 1
ATOM 2556 N N . SER A 1 330 ? -19.016 19.984 21.297 1 94.25 330 SER A N 1
ATOM 2557 C CA . SER A 1 330 ? -18.594 20.922 20.25 1 94.25 330 SER A CA 1
ATOM 2558 C C . SER A 1 330 ? -17.188 21.453 20.516 1 94.25 330 SER A C 1
ATOM 2560 O O . SER A 1 330 ? -16.422 21.672 19.578 1 94.25 330 SER A O 1
ATOM 2562 N N . TYR A 1 331 ? -16.891 21.625 21.75 1 95.75 331 TYR A N 1
ATOM 2563 C CA . TYR A 1 331 ? -15.555 22.094 22.141 1 95.75 331 TYR A CA 1
ATOM 2564 C C . TYR A 1 331 ? -14.492 21.078 21.719 1 95.75 331 TYR A C 1
ATOM 2566 O O . TYR A 1 331 ? -13.508 21.438 21.078 1 95.75 331 TYR A O 1
ATOM 2574 N N . THR A 1 332 ? -14.75 19.828 22.062 1 96.81 332 THR A N 1
ATOM 2575 C CA . THR A 1 332 ? -13.797 18.766 21.781 1 96.81 332 THR A CA 1
ATOM 2576 C C . THR A 1 332 ? -13.625 18.594 20.266 1 96.81 332 THR A C 1
ATOM 2578 O O . THR A 1 332 ? -12.5 18.422 19.781 1 96.81 332 THR A O 1
ATOM 2581 N N . ARG A 1 333 ? -14.711 18.672 19.562 1 96.69 333 ARG A N 1
ATOM 2582 C CA . ARG A 1 333 ? -14.656 18.547 18.109 1 96.69 333 ARG A CA 1
ATOM 2583 C C . ARG A 1 333 ? -13.812 19.656 17.484 1 96.69 333 ARG A C 1
ATOM 2585 O O . ARG A 1 333 ? -13.031 19.422 16.562 1 96.69 333 ARG A O 1
ATOM 2592 N N . GLY A 1 334 ? -13.977 20.828 18.047 1 95.94 334 GLY A N 1
ATOM 2593 C CA . GLY A 1 334 ? -13.219 21.953 17.531 1 95.94 334 GLY A CA 1
ATOM 2594 C C . GLY A 1 334 ? -11.727 21.844 17.797 1 95.94 334 GLY A C 1
ATOM 2595 O O . GLY A 1 334 ? -10.922 22 16.875 1 95.94 334 GLY A O 1
ATOM 2596 N N . VAL A 1 335 ? -11.391 21.5 18.969 1 96.94 335 VAL A N 1
ATOM 2597 C CA . VAL A 1 335 ? -9.992 21.406 19.375 1 96.94 335 VAL A CA 1
ATOM 2598 C C . VAL A 1 335 ? -9.305 20.281 18.609 1 96.94 335 VAL A C 1
ATOM 2600 O O . VAL A 1 335 ? -8.195 20.453 18.109 1 96.94 335 VAL A O 1
ATOM 2603 N N . LEU A 1 336 ? -9.992 19.172 18.469 1 97.56 336 LEU A N 1
ATOM 2604 C CA . LEU A 1 336 ? -9.43 18.031 17.766 1 97.56 336 LEU A CA 1
ATOM 2605 C C . LEU A 1 336 ? -9.281 18.328 16.281 1 97.56 336 LEU A C 1
ATOM 2607 O O . LEU A 1 336 ? -8.32 17.891 15.641 1 97.56 336 LEU A O 1
ATOM 2611 N N . SER A 1 337 ? -10.281 19.016 15.758 1 97.5 337 SER A N 1
ATOM 2612 C CA . SER A 1 337 ? -10.203 19.375 14.344 1 97.5 337 SER A CA 1
ATOM 2613 C C . SER A 1 337 ? -8.93 20.156 14.039 1 97.5 337 SER A C 1
ATOM 2615 O O . SER A 1 337 ? -8.25 19.875 13.055 1 97.5 337 SER A O 1
ATOM 2617 N N . ILE A 1 338 ? -8.625 21.047 14.898 1 96.94 338 ILE A N 1
ATOM 2618 C CA . ILE A 1 338 ? -7.449 21.891 14.695 1 96.94 338 ILE A CA 1
ATOM 2619 C C . ILE A 1 338 ? -6.18 21.062 14.891 1 96.94 338 ILE A C 1
ATOM 2621 O O . ILE A 1 338 ? -5.215 21.203 14.141 1 96.94 338 ILE A O 1
ATOM 2625 N N . PHE A 1 339 ? -6.168 20.188 15.828 1 97.62 339 PHE A N 1
ATOM 2626 C CA . PHE A 1 339 ? -5.039 19.297 16.078 1 97.62 339 PHE A CA 1
ATOM 2627 C C . PHE A 1 339 ? -4.762 18.422 14.859 1 97.62 339 PHE A C 1
ATOM 2629 O O . PHE A 1 339 ? -3.604 18.125 14.555 1 97.62 339 PHE A O 1
ATOM 2636 N N . LEU A 1 340 ? -5.785 18.047 14.141 1 97.19 340 LEU A N 1
ATOM 2637 C CA . LEU A 1 340 ? -5.684 17.016 13.117 1 97.19 340 LEU A CA 1
ATOM 2638 C C . LEU A 1 340 ? -5.199 17.609 11.797 1 97.19 340 LEU A C 1
ATOM 2640 O O . LEU A 1 340 ? -4.777 16.875 10.898 1 97.19 340 LEU A O 1
ATOM 2644 N N . VAL A 1 341 ? -5.207 18.875 11.688 1 95.25 341 VAL A N 1
ATOM 2645 C CA . VAL A 1 341 ? -4.918 19.516 10.414 1 95.25 341 VAL A CA 1
ATOM 2646 C C . VAL A 1 341 ? -3.412 19.719 10.266 1 95.25 341 VAL A C 1
ATOM 2648 O O . VAL A 1 341 ? -2.932 20.859 10.297 1 95.25 341 VAL A O 1
ATOM 2651 N N . SER A 1 342 ? -2.656 18.781 10.055 1 94.19 342 SER A N 1
ATOM 2652 C CA . SER A 1 342 ? -1.232 18.766 9.734 1 94.19 342 SER A CA 1
ATOM 2653 C C . SER A 1 342 ? -0.779 17.391 9.273 1 94.19 342 SER A C 1
ATOM 2655 O O . SER A 1 342 ? -1.487 16.391 9.477 1 94.19 342 SER A O 1
ATOM 2657 N N . PHE A 1 343 ? 0.386 17.344 8.711 1 90.69 343 PHE A N 1
ATOM 2658 C CA . PHE A 1 343 ? 0.906 16.062 8.211 1 90.69 343 PHE A CA 1
ATOM 2659 C C . PHE A 1 343 ? 1.799 15.406 9.258 1 90.69 343 PHE A C 1
ATOM 2661 O O . PHE A 1 343 ? 2.658 14.594 8.914 1 90.69 343 PHE A O 1
ATOM 2668 N N . ALA A 1 344 ? 1.62 15.789 10.492 1 93.31 344 ALA A N 1
ATOM 2669 C CA . ALA A 1 344 ? 2.484 15.273 11.555 1 93.31 344 ALA A CA 1
ATOM 2670 C C . ALA A 1 344 ? 2.162 13.812 11.867 1 93.31 344 ALA A C 1
ATOM 2672 O O . ALA A 1 344 ? 1.438 13.523 12.82 1 93.31 344 ALA A O 1
ATOM 2673 N N . ASN A 1 345 ? 2.752 12.938 11.219 1 89.75 345 ASN A N 1
ATOM 2674 C CA . ASN A 1 345 ? 2.605 11.5 11.422 1 89.75 345 ASN A CA 1
ATOM 2675 C C . ASN A 1 345 ? 3.816 10.734 10.898 1 89.75 345 ASN A C 1
ATOM 2677 O O . ASN A 1 345 ? 4.691 11.312 10.25 1 89.75 345 ASN A O 1
ATOM 2681 N N . PHE A 1 346 ? 3.854 9.523 11.164 1 82.38 346 PHE A N 1
ATOM 2682 C CA . PHE A 1 346 ? 5.027 8.719 10.844 1 82.38 346 PHE A CA 1
ATOM 2683 C C . PHE A 1 346 ? 5.148 8.523 9.336 1 82.38 346 PHE A C 1
ATOM 2685 O O . PHE A 1 346 ? 6.258 8.453 8.797 1 82.38 346 PHE A O 1
ATOM 2692 N N . SER A 1 347 ? 4.059 8.391 8.656 1 77.44 347 SER A N 1
ATOM 2693 C CA . SER A 1 347 ? 4.082 8.18 7.215 1 77.44 347 SER A CA 1
ATOM 2694 C C . SE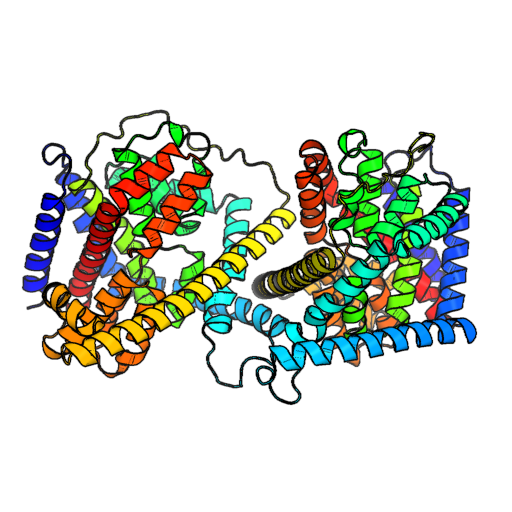R A 1 347 ? 4.703 9.367 6.488 1 77.44 347 SER A C 1
ATOM 2696 O O . SER A 1 347 ? 5.328 9.203 5.438 1 77.44 347 SER A O 1
ATOM 2698 N N . SER A 1 348 ? 4.59 10.539 7.004 1 85.06 348 SER A N 1
ATOM 2699 C CA . SER A 1 348 ? 5.102 11.766 6.402 1 85.06 348 SER A CA 1
ATOM 2700 C C . SER A 1 348 ? 6.625 11.766 6.355 1 85.06 348 SER A C 1
ATOM 2702 O O . SER A 1 348 ? 7.227 12.422 5.504 1 85.06 348 SER A O 1
ATOM 2704 N N . ILE A 1 349 ? 7.223 11.055 7.258 1 82.69 349 ILE A N 1
ATOM 2705 C CA . ILE A 1 349 ? 8.68 10.938 7.234 1 82.69 349 ILE A CA 1
ATOM 2706 C C . ILE A 1 349 ? 9.125 10.383 5.887 1 82.69 349 ILE A C 1
ATOM 2708 O O . ILE A 1 349 ? 10.016 10.945 5.238 1 82.69 349 ILE A O 1
ATOM 2712 N N . GLY A 1 350 ? 8.555 9.281 5.531 1 76.19 350 GLY A N 1
ATOM 2713 C CA . GLY A 1 350 ? 8.906 8.656 4.266 1 76.19 350 GLY A CA 1
ATOM 2714 C C . GLY A 1 350 ? 8.641 9.539 3.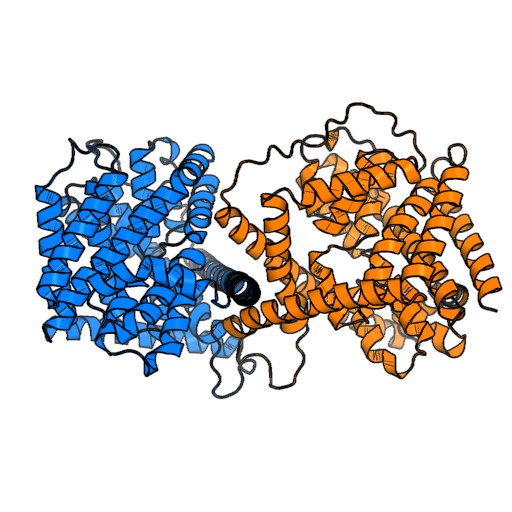064 1 76.19 350 GLY A C 1
ATOM 2715 O O . GLY A 1 350 ? 9.43 9.57 2.117 1 76.19 350 GLY A O 1
ATOM 2716 N N . ILE A 1 351 ? 7.57 10.266 3.139 1 77.38 351 ILE A N 1
ATOM 2717 C CA . ILE A 1 351 ? 7.176 11.125 2.035 1 77.38 351 ILE A CA 1
ATOM 2718 C C . ILE A 1 351 ? 8.203 12.242 1.858 1 77.38 351 ILE A C 1
ATOM 2720 O O . ILE A 1 351 ? 8.68 12.492 0.747 1 77.38 351 ILE A O 1
ATOM 2724 N N . ILE A 1 352 ? 8.523 12.852 2.926 1 84.81 352 ILE A N 1
ATOM 2725 C CA . ILE A 1 352 ? 9.469 13.969 2.871 1 84.81 352 ILE A CA 1
ATOM 2726 C C . ILE A 1 352 ? 10.859 13.445 2.523 1 84.81 352 ILE A C 1
ATOM 2728 O O . ILE A 1 352 ? 11.547 14.016 1.673 1 84.81 352 ILE A O 1
ATOM 2732 N N . ALA A 1 353 ? 11.289 12.414 3.168 1 82.38 353 ALA A N 1
ATOM 2733 C CA . ALA A 1 353 ? 12.594 11.82 2.873 1 82.38 353 ALA A CA 1
ATOM 2734 C C . ALA A 1 353 ? 12.672 11.375 1.415 1 82.38 353 ALA A C 1
ATOM 2736 O O . ALA A 1 353 ? 13.695 11.586 0.754 1 82.38 353 ALA A O 1
ATOM 2737 N N . GLY A 1 354 ? 11.703 10.734 0.991 1 74.69 354 GLY A N 1
ATOM 2738 C CA . GLY A 1 354 ? 11.664 10.312 -0.4 1 74.69 354 GLY A CA 1
ATOM 2739 C C . GLY A 1 354 ? 11.727 11.469 -1.377 1 74.69 354 GLY A C 1
ATOM 2740 O O . GLY A 1 354 ? 12.43 11.398 -2.391 1 74.69 354 GLY A O 1
ATOM 2741 N N . ALA A 1 355 ? 10.953 12.492 -1.14 1 78.44 355 ALA A N 1
ATOM 2742 C CA . ALA A 1 355 ? 10.945 13.68 -1.992 1 78.44 355 ALA A CA 1
ATOM 2743 C C . ALA A 1 355 ? 12.32 14.328 -2.055 1 78.44 355 ALA A C 1
ATOM 2745 O O . ALA A 1 355 ? 12.773 14.734 -3.125 1 78.44 355 ALA A O 1
ATOM 2746 N N . VAL A 1 356 ? 12.977 14.398 -0.947 1 85.06 356 VAL A N 1
ATOM 2747 C CA . VAL A 1 356 ? 14.297 15.016 -0.875 1 85.06 356 VAL A CA 1
ATOM 2748 C C . VAL A 1 356 ? 15.328 14.102 -1.525 1 85.06 356 VAL A C 1
ATOM 2750 O O . VAL A 1 356 ? 16.25 14.57 -2.203 1 85.06 356 VAL A O 1
ATOM 2753 N N . LYS A 1 357 ? 15.18 12.844 -1.29 1 79.06 357 LYS A N 1
ATOM 2754 C CA . LYS A 1 357 ? 16.109 11.867 -1.862 1 79.06 357 LYS A CA 1
ATOM 2755 C C . LYS A 1 357 ? 16.078 11.914 -3.387 1 79.06 357 LYS A C 1
ATOM 2757 O O . LYS A 1 357 ? 17.094 11.703 -4.039 1 79.06 357 LYS A O 1
ATOM 2762 N N . GLY A 1 358 ? 14.945 12.141 -3.881 1 74.56 358 GLY A N 1
ATOM 2763 C CA . GLY A 1 358 ? 14.82 12.289 -5.32 1 74.56 358 GLY A CA 1
ATOM 2764 C C . GLY A 1 358 ? 15.633 13.453 -5.867 1 74.56 358 GLY A C 1
ATOM 2765 O O . GLY A 1 358 ? 15.992 13.469 -7.043 1 74.56 358 GLY A O 1
ATOM 2766 N N . LEU A 1 359 ? 15.906 14.414 -5.031 1 78.5 359 LEU A N 1
ATOM 2767 C CA . LEU A 1 359 ? 16.672 15.594 -5.426 1 78.5 359 LEU A CA 1
ATOM 2768 C C . LEU A 1 359 ? 18.141 15.461 -5.035 1 78.5 359 LEU A C 1
ATOM 2770 O O . LEU A 1 359 ? 19.016 15.852 -5.797 1 78.5 359 LEU A O 1
ATOM 2774 N N . ASP A 1 360 ? 18.328 14.938 -3.869 1 85.38 360 ASP A N 1
ATOM 2775 C CA . ASP A 1 360 ? 19.656 14.75 -3.305 1 85.38 360 ASP A CA 1
ATOM 2776 C C . ASP A 1 360 ? 19.672 13.586 -2.316 1 85.38 360 ASP A C 1
ATOM 2778 O O . ASP A 1 360 ? 19.062 13.656 -1.251 1 85.38 360 ASP A O 1
ATOM 2782 N N . GLU A 1 361 ? 20.422 12.633 -2.625 1 80.81 361 GLU A N 1
ATOM 2783 C CA . GLU A 1 361 ? 20.438 11.406 -1.835 1 80.81 361 GLU A CA 1
ATOM 2784 C C . GLU A 1 361 ? 20.953 11.664 -0.423 1 80.81 361 GLU A C 1
ATOM 2786 O O . GLU A 1 361 ? 20.391 11.156 0.552 1 80.81 361 GLU A O 1
ATOM 2791 N N . GLU A 1 362 ? 21.953 12.367 -0.317 1 85.94 362 GLU A N 1
ATOM 2792 C CA . GLU A 1 362 ? 22.547 12.633 0.988 1 85.94 362 GLU A CA 1
ATOM 2793 C C . GLU A 1 362 ? 21.578 13.391 1.893 1 85.94 362 GLU A C 1
ATOM 2795 O O . GLU A 1 362 ? 21.453 13.07 3.078 1 85.94 362 GLU A O 1
ATOM 2800 N N . ARG A 1 363 ? 20.922 14.305 1.356 1 88.38 363 ARG A N 1
ATOM 2801 C CA . ARG A 1 363 ? 19.953 15.07 2.143 1 88.38 363 ARG A CA 1
ATOM 2802 C C . ARG A 1 363 ? 18.734 14.227 2.482 1 88.38 363 ARG A C 1
ATOM 2804 O O . ARG A 1 363 ? 18.141 14.391 3.549 1 88.38 363 ARG A O 1
ATOM 2811 N N . GLY A 1 364 ? 18.375 13.453 1.563 1 85.19 364 GLY A N 1
ATOM 2812 C CA . GLY A 1 364 ? 17.297 12.531 1.864 1 85.19 364 GLY A CA 1
ATOM 2813 C C . GLY A 1 364 ? 17.609 11.617 3.037 1 85.19 364 GLY A C 1
ATOM 2814 O O . GLY A 1 364 ? 16.75 11.398 3.895 1 85.19 364 GLY A O 1
ATOM 2815 N N . ASN A 1 365 ? 18.797 11.18 3.049 1 80 365 ASN A N 1
ATOM 2816 C CA . ASN A 1 365 ? 19.25 10.344 4.156 1 80 365 ASN A CA 1
ATOM 2817 C C . ASN A 1 365 ? 19.281 11.125 5.469 1 80 365 ASN A C 1
ATOM 2819 O O . ASN A 1 365 ? 18.984 10.57 6.531 1 80 365 ASN A O 1
ATOM 2823 N N . MET A 1 366 ? 19.625 12.297 5.355 1 84.12 366 MET A N 1
ATOM 2824 C CA . MET A 1 366 ? 19.656 13.164 6.527 1 84.12 366 MET A CA 1
ATOM 2825 C C . MET A 1 366 ? 18.25 13.281 7.137 1 84.12 366 MET A C 1
ATOM 2827 O O . MET A 1 366 ? 18.094 13.203 8.359 1 84.12 366 MET A O 1
ATOM 2831 N N . VAL A 1 367 ? 17.297 13.477 6.305 1 86.5 367 VAL A N 1
ATOM 2832 C CA . VAL A 1 367 ? 15.914 13.617 6.754 1 86.5 367 VAL A CA 1
ATOM 2833 C C . VAL A 1 367 ? 15.453 12.328 7.418 1 86.5 367 VAL A C 1
ATOM 2835 O O . VAL A 1 367 ? 14.773 12.359 8.453 1 86.5 367 VAL A O 1
ATOM 2838 N N . SER A 1 368 ? 15.852 11.242 6.82 1 79.62 368 SER A N 1
ATOM 2839 C CA . SER A 1 368 ? 15.469 9.945 7.375 1 79.62 368 SER A CA 1
ATOM 2840 C C . SER A 1 368 ? 16.062 9.742 8.758 1 79.62 368 SER A C 1
ATOM 2842 O O . SER A 1 368 ? 15.445 9.133 9.625 1 79.62 368 SER A O 1
ATOM 2844 N N . ARG A 1 369 ? 17.188 10.219 8.961 1 81.19 369 ARG A N 1
ATOM 2845 C CA . ARG A 1 369 ? 17.891 10.047 10.227 1 81.19 369 ARG A CA 1
ATOM 2846 C C . ARG A 1 369 ? 17.188 10.797 11.352 1 81.19 369 ARG A C 1
ATOM 2848 O O . ARG A 1 369 ? 17.141 10.32 12.484 1 81.19 369 ARG A O 1
ATOM 2855 N N . PHE A 1 370 ? 16.594 11.859 11 1 86.06 370 PHE A N 1
ATOM 2856 C CA . PHE A 1 370 ? 15.945 12.609 12.07 1 86.06 370 PHE A CA 1
ATOM 2857 C C . PHE A 1 370 ? 14.43 12.547 11.93 1 86.06 370 PHE A C 1
ATOM 2859 O O . PHE A 1 370 ? 13.727 13.469 12.336 1 86.06 370 PHE A O 1
ATOM 2866 N N . GLY A 1 371 ? 13.984 11.555 11.344 1 86.31 371 GLY A N 1
ATOM 2867 C CA . GLY A 1 371 ? 12.562 11.406 11.102 1 86.31 371 GLY A CA 1
ATOM 2868 C C . GLY A 1 371 ? 11.734 11.43 12.375 1 86.31 371 GLY A C 1
ATOM 2869 O O . GLY A 1 371 ? 10.695 12.094 12.43 1 86.31 371 GLY A O 1
ATOM 2870 N N . LEU A 1 372 ? 12.203 10.812 13.422 1 87.25 372 LEU A N 1
ATOM 2871 C CA . LEU A 1 372 ? 11.461 10.742 14.672 1 87.25 372 LEU A CA 1
ATOM 2872 C C . LEU A 1 372 ? 11.414 12.102 15.359 1 87.25 372 LEU A C 1
ATOM 2874 O O . LEU A 1 372 ? 10.398 12.477 15.945 1 87.25 372 LEU A O 1
ATOM 2878 N N . LYS A 1 373 ? 12.492 12.75 15.25 1 92.62 373 LYS A N 1
ATOM 2879 C CA . LYS A 1 373 ? 12.531 14.102 15.805 1 92.62 373 LYS A CA 1
ATOM 2880 C C . LYS A 1 373 ? 11.578 15.031 15.055 1 92.62 373 LYS A C 1
ATOM 2882 O O . LYS A 1 373 ? 10.984 15.93 15.648 1 92.62 373 LYS A O 1
ATOM 2887 N N . LEU A 1 374 ? 11.461 14.781 13.797 1 92.69 374 LEU A N 1
ATOM 2888 C CA . LEU A 1 374 ? 10.555 15.562 12.961 1 92.69 374 LEU A CA 1
ATOM 2889 C C . LEU A 1 374 ? 9.109 15.375 13.406 1 92.69 374 LEU A C 1
ATOM 2891 O O . LEU A 1 374 ? 8.367 16.359 13.562 1 92.69 374 LEU A O 1
ATOM 2895 N N . VAL A 1 375 ? 8.758 14.164 13.617 1 93.44 375 VAL A N 1
ATOM 2896 C CA . VAL A 1 375 ? 7.391 13.859 14.016 1 93.44 375 VAL A CA 1
ATOM 2897 C C . VAL A 1 375 ? 7.117 14.422 15.414 1 93.44 375 VAL A C 1
ATOM 2899 O O . VAL A 1 375 ? 6.039 14.961 15.672 1 93.44 375 VAL A O 1
ATOM 2902 N N . TYR A 1 376 ? 8.086 14.25 16.234 1 94.94 376 TYR A N 1
ATOM 2903 C CA . TYR A 1 376 ? 7.977 14.773 17.594 1 94.94 376 TYR A CA 1
ATOM 2904 C C . TYR A 1 376 ? 7.73 16.281 17.578 1 94.94 376 TYR A C 1
ATOM 2906 O O . TYR A 1 376 ? 6.77 16.766 18.188 1 94.94 376 TYR A O 1
ATOM 2914 N N . GLY A 1 377 ? 8.547 16.984 16.891 1 95.88 377 GLY A N 1
ATOM 2915 C CA . GLY A 1 377 ? 8.391 18.438 16.797 1 95.88 377 GLY A CA 1
ATOM 2916 C C . GLY A 1 377 ? 7.082 18.859 16.156 1 95.88 377 GLY A C 1
ATOM 2917 O O . GLY A 1 377 ? 6.406 19.766 16.656 1 95.88 377 GLY A O 1
ATOM 2918 N N . SER A 1 378 ? 6.738 18.234 15.094 1 96 378 SER A N 1
ATOM 2919 C CA . SER A 1 378 ? 5.523 18.594 14.367 1 96 378 SER A CA 1
ATOM 2920 C C . SER A 1 378 ? 4.277 18.234 15.18 1 96 378 SER A C 1
ATOM 2922 O O . SER A 1 378 ? 3.252 18.922 15.07 1 96 378 SER A O 1
ATOM 2924 N N . SER A 1 379 ? 4.348 17.188 15.93 1 96 379 SER A N 1
ATOM 2925 C CA . SER A 1 379 ? 3.244 16.859 16.828 1 96 379 SER A CA 1
ATOM 2926 C C . SER A 1 379 ? 3.053 17.953 17.891 1 96 379 SER A C 1
ATOM 2928 O O . SER A 1 379 ? 1.921 18.297 18.234 1 96 379 SER A O 1
ATOM 2930 N N . LEU A 1 380 ? 4.156 18.422 18.375 1 97.25 380 LEU A N 1
ATOM 2931 C CA . LEU A 1 380 ? 4.082 19.516 19.344 1 97.25 380 LEU A CA 1
ATOM 2932 C C . LEU A 1 380 ? 3.473 20.766 18.719 1 97.25 380 LEU A C 1
ATOM 2934 O O . LEU A 1 380 ? 2.77 21.516 19.391 1 97.25 380 LEU A O 1
ATOM 2938 N N . VAL A 1 381 ? 3.76 20.969 17.438 1 97.38 381 VAL A N 1
ATOM 2939 C CA . VAL A 1 381 ? 3.156 22.078 16.703 1 97.38 381 VAL A CA 1
ATOM 2940 C C . VAL A 1 381 ? 1.637 21.938 16.719 1 97.38 381 VAL A C 1
ATOM 2942 O O . VAL A 1 381 ? 0.919 22.891 17.016 1 97.38 381 VAL A O 1
ATOM 2945 N N . SER A 1 382 ? 1.158 20.766 16.438 1 97.38 382 SER A N 1
ATOM 2946 C CA . SER A 1 382 ? -0.276 20.5 16.406 1 97.38 382 SER A CA 1
ATOM 2947 C C . SER A 1 382 ? -0.905 20.688 17.781 1 97.38 382 SER A C 1
ATOM 2949 O O . SER A 1 382 ? -2.01 21.219 17.891 1 97.38 382 SER A O 1
ATOM 2951 N N . ILE A 1 383 ? -0.201 20.234 18.766 1 97.38 383 ILE A N 1
ATOM 2952 C CA . ILE A 1 383 ? -0.695 20.359 20.141 1 97.38 383 ILE A CA 1
ATOM 2953 C C . ILE A 1 383 ? -0.774 21.828 20.531 1 97.38 383 ILE A C 1
ATOM 2955 O O . ILE A 1 383 ? -1.759 22.266 21.141 1 97.38 383 ILE A O 1
ATOM 2959 N N . LEU A 1 384 ? 0.251 22.562 20.188 1 97.69 384 LEU A N 1
ATOM 2960 C CA . LEU A 1 384 ? 0.271 23.984 20.5 1 97.69 384 LEU A CA 1
ATOM 2961 C C . LEU A 1 384 ? -0.884 24.719 19.828 1 97.69 384 LEU A C 1
ATOM 2963 O O . LEU A 1 384 ? -1.568 25.531 20.453 1 97.69 384 LEU A O 1
ATOM 2967 N N . SER A 1 385 ? -1.08 24.422 18.562 1 97.62 385 SER A N 1
ATOM 2968 C CA . SER A 1 385 ? -2.189 25.016 17.828 1 97.62 385 SER A CA 1
ATOM 2969 C C . SER A 1 385 ? -3.527 24.672 18.469 1 97.62 385 SER A C 1
ATOM 2971 O O . SER A 1 385 ? -4.402 25.531 18.594 1 97.62 385 SER A O 1
ATOM 2973 N N . ALA A 1 386 ? -3.664 23.453 18.875 1 97.5 386 ALA A N 1
ATOM 2974 C CA . ALA A 1 386 ? -4.902 23 19.5 1 97.5 386 ALA A CA 1
ATOM 2975 C C . ALA A 1 386 ? -5.098 23.641 20.875 1 97.5 386 ALA A C 1
ATOM 2977 O O . ALA A 1 386 ? -6.223 23.969 21.266 1 97.5 386 ALA A O 1
ATOM 2978 N N . LEU A 1 387 ? -4.012 23.812 21.625 1 97.19 387 LEU A N 1
ATOM 2979 C CA . LEU A 1 387 ? -4.062 24.469 22.922 1 97.19 387 LEU A CA 1
ATOM 2980 C C . LEU A 1 387 ? -4.57 25.906 22.781 1 97.19 387 LEU A C 1
ATOM 2982 O O . LEU A 1 387 ? -5.434 26.344 23.547 1 97.19 387 LEU A O 1
ATOM 2986 N N . ILE A 1 388 ? -4.039 26.562 21.859 1 96.5 388 ILE A N 1
ATOM 2987 C CA . ILE A 1 388 ? -4.398 27.953 21.625 1 96.5 388 ILE A CA 1
ATOM 2988 C C . ILE A 1 388 ? -5.848 28.047 21.156 1 96.5 388 ILE A C 1
ATOM 2990 O O . ILE A 1 388 ? -6.602 28.906 21.625 1 96.5 388 ILE A O 1
ATOM 2994 N N . ALA A 1 389 ? -6.188 27.203 20.281 1 95.25 389 ALA A N 1
ATOM 2995 C CA . ALA A 1 389 ? -7.574 27.172 19.812 1 95.25 389 ALA A CA 1
ATOM 2996 C C . ALA A 1 389 ? -8.531 26.875 20.969 1 95.25 389 ALA A C 1
ATOM 2998 O O . ALA A 1 389 ? -9.609 27.469 21.047 1 95.25 389 ALA A O 1
ATOM 2999 N N . GLY A 1 390 ? -8.156 25.953 21.828 1 94.62 390 GLY A N 1
ATOM 3000 C CA . GLY A 1 390 ? -8.969 25.625 22.984 1 94.62 390 GLY A CA 1
ATOM 3001 C C . GLY A 1 390 ? -9.188 26.797 23.906 1 94.62 390 GLY A C 1
ATOM 3002 O O . GLY A 1 390 ? -10.281 26.969 24.453 1 94.62 390 GLY A O 1
ATOM 3003 N N . LEU A 1 391 ? -8.203 27.609 24.078 1 93.69 391 LEU A N 1
ATOM 3004 C CA . LEU A 1 391 ? -8.297 28.812 24.906 1 93.69 391 LEU A CA 1
ATOM 3005 C C . LEU A 1 391 ? -9.359 29.766 24.359 1 93.69 391 LEU A C 1
ATOM 3007 O O . LEU A 1 391 ? -10.164 30.297 25.125 1 93.69 391 LEU A O 1
ATOM 3011 N N . VAL A 1 392 ? -9.359 29.859 23.109 1 93.19 392 VAL A N 1
ATOM 3012 C CA . VAL A 1 392 ? -10.25 30.812 22.453 1 93.19 392 VAL A CA 1
ATOM 3013 C C . VAL A 1 392 ? -11.664 30.25 22.391 1 93.19 392 VAL A C 1
ATOM 3015 O O . VAL A 1 392 ? -12.641 30.969 22.562 1 93.19 392 VAL A O 1
ATOM 3018 N N . LEU A 1 393 ? -11.789 28.969 22.141 1 93.12 393 LEU A N 1
ATOM 3019 C CA . LEU A 1 393 ? -13.094 28.312 22.031 1 93.12 393 LEU A CA 1
ATOM 3020 C C . LEU A 1 393 ? -13.797 28.281 23.391 1 93.12 393 LEU A C 1
ATOM 3022 O O . LEU A 1 393 ? -15.023 28.281 23.453 1 93.12 393 LEU A O 1
ATOM 3026 N N . ALA A 1 394 ? -13.016 28.156 24.422 1 87.75 394 ALA A N 1
ATOM 3027 C CA . ALA A 1 394 ? -13.57 28.109 25.781 1 87.75 394 ALA A CA 1
ATOM 3028 C C . ALA A 1 394 ? -14.133 29.469 26.188 1 87.75 394 ALA A C 1
ATOM 3030 O O . ALA A 1 394 ? -14.977 29.562 27.078 1 87.75 394 ALA A O 1
ATOM 3031 N N . SER A 1 395 ? -13.633 30.484 25.594 1 76.5 395 SER A N 1
ATOM 3032 C CA . SER A 1 395 ? -14.062 31.844 25.938 1 76.5 395 SER A CA 1
ATOM 3033 C C . SER A 1 395 ? -15.438 32.156 25.359 1 76.5 395 SER A C 1
ATOM 3035 O O . SER A 1 395 ? -16.016 33.188 25.641 1 76.5 395 SER A O 1
ATOM 3037 N N . TYR A 1 396 ? -16 31.203 24.594 1 64.69 396 TYR A N 1
ATOM 3038 C CA . TYR A 1 396 ? -17.359 31.391 24.109 1 64.69 396 TYR A CA 1
ATOM 3039 C C . TYR A 1 396 ? -18.328 30.484 24.844 1 64.69 396 TYR A C 1
ATOM 3041 O O . TYR A 1 396 ? -18 29.344 25.172 1 64.69 396 TYR A O 1
ATOM 3049 N N . MET B 1 1 ? -7.578 -46.531 -12.258 1 75.81 1 MET B N 1
ATOM 3050 C CA . MET B 1 1 ? -7.379 -45.719 -13.469 1 75.81 1 MET B CA 1
ATOM 3051 C C . MET B 1 1 ? -6.562 -44.469 -13.172 1 75.81 1 MET B C 1
ATOM 3053 O O . MET B 1 1 ? -5.641 -44.156 -13.914 1 75.81 1 MET B O 1
ATOM 3057 N N . HIS B 1 2 ? -6.664 -44.031 -11.953 1 87.75 2 HIS B N 1
ATOM 3058 C CA . HIS B 1 2 ? -5.957 -42.812 -11.602 1 87.75 2 HIS B CA 1
ATOM 3059 C C . HIS B 1 2 ? -4.465 -43.062 -11.406 1 87.75 2 HIS B C 1
ATOM 3061 O O . HIS B 1 2 ? -3.631 -42.25 -11.797 1 87.75 2 HIS B O 1
ATOM 3067 N N . ILE B 1 3 ? -4.137 -44.25 -10.922 1 89.94 3 ILE B N 1
ATOM 3068 C CA . ILE B 1 3 ? -2.736 -44.562 -10.672 1 89.94 3 ILE B CA 1
ATOM 3069 C C . ILE B 1 3 ? -2 -44.719 -12 1 89.94 3 ILE B C 1
ATOM 3071 O O . ILE B 1 3 ? -0.871 -44.25 -12.148 1 89.94 3 ILE B O 1
ATOM 3075 N N . VAL B 1 4 ? -2.643 -45.406 -12.938 1 91.62 4 VAL B N 1
ATOM 3076 C CA . VAL B 1 4 ? -2.049 -45.625 -14.25 1 91.62 4 VAL B CA 1
ATOM 3077 C C . VAL B 1 4 ? -1.863 -44.281 -14.969 1 91.62 4 VAL B C 1
ATOM 3079 O O . VAL B 1 4 ? -0.812 -44.031 -15.562 1 91.62 4 VAL B O 1
ATOM 3082 N N . GLN B 1 5 ? -2.887 -43.5 -14.875 1 92 5 GLN B N 1
ATOM 3083 C CA . GLN B 1 5 ? -2.793 -42.188 -15.492 1 92 5 GLN B CA 1
ATOM 3084 C C . GLN B 1 5 ? -1.666 -41.344 -14.867 1 92 5 GLN B C 1
ATOM 3086 O O . GLN B 1 5 ? -0.948 -40.656 -15.57 1 92 5 GLN B O 1
ATOM 3091 N N . PHE B 1 6 ? -1.547 -41.5 -13.57 1 93.94 6 PHE B N 1
ATOM 3092 C CA . PHE B 1 6 ? -0.487 -40.781 -12.875 1 93.94 6 PHE B CA 1
ATOM 3093 C C . PHE B 1 6 ? 0.885 -41.25 -13.344 1 93.94 6 PHE B C 1
ATOM 3095 O O . PHE B 1 6 ? 1.756 -40.406 -13.648 1 93.94 6 PHE B O 1
ATOM 3102 N N . LEU B 1 7 ? 1.064 -42.5 -13.438 1 95.06 7 LEU B N 1
ATOM 3103 C CA . LEU B 1 7 ? 2.35 -43.062 -13.852 1 95.06 7 LEU B CA 1
ATOM 3104 C C . LEU B 1 7 ? 2.686 -42.656 -15.281 1 95.06 7 LEU B C 1
ATOM 3106 O O . LEU B 1 7 ? 3.824 -42.312 -15.578 1 95.06 7 LEU B O 1
ATOM 3110 N N . ILE B 1 8 ? 1.707 -42.719 -16.125 1 95.94 8 ILE B N 1
ATOM 3111 C CA . ILE B 1 8 ? 1.923 -42.312 -17.516 1 95.94 8 ILE B CA 1
ATOM 3112 C C . ILE B 1 8 ? 2.234 -40.812 -17.562 1 95.94 8 ILE B C 1
ATOM 3114 O O . ILE B 1 8 ? 3.127 -40.406 -18.297 1 95.94 8 ILE B O 1
ATOM 3118 N N . GLY B 1 9 ? 1.426 -40.062 -16.797 1 95.75 9 GLY B N 1
ATOM 3119 C CA . GLY B 1 9 ? 1.655 -38.656 -16.75 1 95.75 9 GLY B CA 1
ATOM 3120 C C . GLY B 1 9 ? 3.051 -38.281 -16.281 1 95.75 9 GLY B C 1
ATOM 3121 O O . GLY B 1 9 ? 3.678 -37.375 -16.828 1 95.75 9 GLY B O 1
ATOM 3122 N N . LEU B 1 10 ? 3.479 -38.938 -15.258 1 95.75 10 LEU B N 1
ATOM 3123 C CA . LEU B 1 10 ? 4.82 -38.719 -14.734 1 95.75 10 LEU B CA 1
ATOM 3124 C C . LEU B 1 10 ? 5.875 -38.969 -15.805 1 95.75 10 LEU B C 1
ATOM 3126 O O . LEU B 1 10 ? 6.801 -38.188 -15.984 1 95.75 10 LEU B O 1
ATOM 3130 N N . VAL B 1 11 ? 5.734 -40.031 -16.516 1 95.81 11 VAL B N 1
ATOM 3131 C CA . VAL B 1 11 ? 6.668 -40.406 -17.578 1 95.81 11 VAL B CA 1
ATOM 3132 C C . VAL B 1 11 ? 6.637 -39.375 -18.688 1 95.81 11 VAL B C 1
ATOM 3134 O O . VAL B 1 11 ? 7.68 -38.969 -19.219 1 95.81 11 VAL B O 1
ATOM 3137 N N . VAL B 1 12 ? 5.449 -38.938 -19.016 1 96.25 12 VAL B N 1
ATOM 3138 C CA . VAL B 1 12 ? 5.301 -37.938 -20.078 1 96.25 12 VAL B CA 1
ATOM 3139 C C . VAL B 1 12 ? 5.992 -36.656 -19.688 1 96.25 12 VAL B C 1
ATOM 3141 O O . VAL B 1 12 ? 6.711 -36.062 -20.484 1 96.25 12 VAL B O 1
ATOM 3144 N N . VAL B 1 13 ? 5.766 -36.188 -18.469 1 95.81 13 VAL B N 1
ATOM 3145 C CA . VAL B 1 13 ? 6.375 -34.938 -18 1 95.81 13 VAL B CA 1
ATOM 3146 C C . VAL B 1 13 ? 7.895 -35.094 -18 1 95.81 13 VAL B C 1
ATOM 3148 O O . VAL B 1 13 ? 8.602 -34.188 -18.469 1 95.81 13 VAL B O 1
ATOM 3151 N N . LEU B 1 14 ? 8.367 -36.156 -17.531 1 93.94 14 LEU B N 1
ATOM 3152 C CA . LEU B 1 14 ? 9.812 -36.406 -17.5 1 93.94 14 LEU B CA 1
ATOM 3153 C C . LEU B 1 14 ? 10.375 -36.438 -18.922 1 93.94 14 LEU B C 1
ATOM 3155 O O . LEU B 1 14 ? 11.43 -35.875 -19.188 1 93.94 14 LEU B O 1
ATOM 3159 N N . ALA B 1 15 ? 9.648 -37.062 -19.828 1 95.25 15 ALA B N 1
ATOM 3160 C CA . ALA B 1 15 ? 10.07 -37.156 -21.219 1 95.25 15 ALA B CA 1
ATOM 3161 C C . ALA B 1 15 ? 10.07 -35.75 -21.859 1 95.25 15 ALA B C 1
ATOM 3163 O O . ALA B 1 15 ? 10.969 -35.438 -22.641 1 95.25 15 ALA B O 1
ATOM 3164 N N . LEU B 1 16 ? 9.07 -35 -21.578 1 96.38 16 LEU B N 1
ATOM 3165 C CA . LEU B 1 16 ? 8.969 -33.656 -22.156 1 96.38 16 LEU B CA 1
ATOM 3166 C C . LEU B 1 16 ? 10.094 -32.75 -21.656 1 96.38 16 LEU B C 1
ATOM 3168 O O . LEU B 1 16 ? 10.555 -31.875 -22.391 1 96.38 16 LEU B O 1
ATOM 3172 N N . THR B 1 17 ? 10.492 -32.906 -20.406 1 95.94 17 THR B N 1
ATOM 3173 C CA . THR B 1 17 ? 11.617 -32.125 -19.906 1 95.94 17 THR B CA 1
ATOM 3174 C C . THR B 1 17 ? 12.883 -32.438 -20.688 1 95.94 17 THR B C 1
ATOM 3176 O O . THR B 1 17 ? 13.719 -31.562 -20.906 1 95.94 17 THR B O 1
ATOM 3179 N N . GLN B 1 18 ? 13.008 -33.656 -21.188 1 93.62 18 GLN B N 1
ATOM 3180 C CA . GLN B 1 18 ? 14.211 -34.094 -21.891 1 93.62 18 GLN B CA 1
ATOM 3181 C C . GLN B 1 18 ? 14.281 -33.5 -23.281 1 93.62 18 GLN B C 1
ATOM 3183 O O . GLN B 1 18 ? 15.359 -33.375 -23.875 1 93.62 18 GLN B O 1
ATOM 3188 N N . LEU B 1 19 ? 13.18 -33.031 -23.781 1 93.38 19 LEU B N 1
ATOM 3189 C CA . LEU B 1 19 ? 13.148 -32.406 -25.109 1 93.38 19 LEU B CA 1
ATOM 3190 C C . LEU B 1 19 ? 13.898 -31.078 -25.094 1 93.38 19 LEU B C 1
ATOM 3192 O O . LEU B 1 19 ? 14.414 -30.641 -26.125 1 93.38 19 LEU B O 1
ATOM 3196 N N . VAL B 1 20 ? 13.977 -30.484 -23.969 1 92.5 20 VAL B N 1
ATOM 3197 C CA . VAL B 1 20 ? 14.594 -29.172 -23.906 1 92.5 20 VAL B CA 1
ATOM 3198 C C . VAL B 1 20 ? 15.75 -29.172 -22.922 1 92.5 20 VAL B C 1
ATOM 3200 O O . VAL B 1 20 ? 16.281 -28.125 -22.547 1 92.5 20 VAL B O 1
ATOM 3203 N N . ALA B 1 21 ? 16.188 -30.312 -22.578 1 92.19 21 ALA B N 1
ATOM 3204 C CA . ALA B 1 21 ? 17.234 -30.438 -21.578 1 92.19 21 ALA B CA 1
ATOM 3205 C C . ALA B 1 21 ? 18.562 -29.953 -22.109 1 92.19 21 ALA B C 1
ATOM 3207 O O . ALA B 1 21 ? 18.922 -30.219 -23.266 1 92.19 21 ALA B O 1
ATOM 3208 N N . ARG B 1 22 ? 19.25 -29.172 -21.312 1 85.5 22 ARG B N 1
ATOM 3209 C CA . ARG B 1 22 ? 20.531 -28.609 -21.719 1 85.5 22 ARG B CA 1
ATOM 3210 C C . ARG B 1 22 ? 21.656 -29.625 -21.531 1 85.5 22 ARG B C 1
ATOM 3212 O O . ARG B 1 22 ? 22.609 -29.656 -22.328 1 85.5 22 ARG B O 1
ATOM 3219 N N . ASP B 1 23 ? 21.672 -30.359 -20.469 1 86.69 23 ASP B N 1
ATOM 3220 C CA . ASP B 1 23 ? 22.734 -31.297 -20.125 1 86.69 23 ASP B CA 1
ATOM 3221 C C . ASP B 1 23 ? 22.156 -32.562 -19.484 1 86.69 23 ASP B C 1
ATOM 3223 O O . ASP B 1 23 ? 22.125 -32.688 -18.25 1 86.69 23 ASP B O 1
ATOM 3227 N N . ARG B 1 24 ? 21.906 -33.562 -20.281 1 87.5 24 ARG B N 1
ATOM 3228 C CA . ARG B 1 24 ? 21.219 -34.781 -19.812 1 87.5 24 ARG B CA 1
ATOM 3229 C C . ARG B 1 24 ? 22.156 -35.625 -18.969 1 87.5 24 ARG B C 1
ATOM 3231 O O . ARG B 1 24 ? 21.703 -36.406 -18.125 1 87.5 24 ARG B O 1
ATOM 3238 N N . LYS B 1 25 ? 23.438 -35.438 -19.125 1 85.38 25 LYS B N 1
ATOM 3239 C CA . LYS B 1 25 ? 24.422 -36.281 -18.484 1 85.38 25 LYS B CA 1
ATOM 3240 C C . LYS B 1 25 ? 24.625 -35.875 -17.016 1 85.38 25 LYS B C 1
ATOM 3242 O O . LYS B 1 25 ? 25.047 -36.688 -16.203 1 85.38 25 LYS B O 1
ATOM 3247 N N . ASN B 1 26 ? 24.328 -34.75 -16.719 1 85.12 26 ASN B N 1
ATOM 3248 C CA . ASN B 1 26 ? 24.609 -34.25 -15.375 1 85.12 26 ASN B CA 1
ATOM 3249 C C . ASN B 1 26 ? 23.344 -34.25 -14.508 1 85.12 26 ASN B C 1
ATOM 3251 O O . ASN B 1 26 ? 23.328 -33.688 -13.43 1 85.12 26 ASN B O 1
ATOM 3255 N N . ILE B 1 27 ? 22.344 -35 -14.945 1 90 27 ILE B N 1
ATOM 3256 C CA . ILE B 1 27 ? 21.109 -35.094 -14.164 1 90 27 ILE B CA 1
ATOM 3257 C C . ILE B 1 27 ? 21.328 -35.969 -12.938 1 90 27 ILE B C 1
ATOM 3259 O O . ILE B 1 27 ? 21.812 -37.094 -13.055 1 90 27 ILE B O 1
ATOM 3263 N N . LYS B 1 28 ? 21.062 -35.406 -11.812 1 88.19 28 LYS B N 1
ATOM 3264 C CA . LYS B 1 28 ? 21.156 -36.156 -10.57 1 88.19 28 LYS B CA 1
ATOM 3265 C C . LYS B 1 28 ? 19.844 -36.875 -10.281 1 88.19 28 LYS B C 1
ATOM 3267 O O . LYS B 1 28 ? 19 -36.375 -9.539 1 88.19 28 LYS B O 1
ATOM 3272 N N . ILE B 1 29 ? 19.75 -38.094 -10.648 1 90.19 29 ILE B N 1
ATOM 3273 C CA . ILE B 1 29 ? 18.516 -38.875 -10.602 1 90.19 29 ILE B CA 1
ATOM 3274 C C . ILE B 1 29 ? 18.109 -39.094 -9.148 1 90.19 29 ILE B C 1
ATOM 3276 O O . ILE B 1 29 ? 16.922 -39.156 -8.828 1 90.19 29 ILE B O 1
ATOM 3280 N N . ARG B 1 30 ? 19.062 -39.219 -8.258 1 90.69 30 ARG B N 1
ATOM 3281 C CA . ARG B 1 30 ? 18.766 -39.438 -6.844 1 90.69 30 ARG B CA 1
ATOM 3282 C C . ARG B 1 30 ? 17.984 -38.25 -6.27 1 90.69 30 ARG B C 1
ATOM 3284 O O . ARG B 1 30 ? 17.016 -38.469 -5.539 1 90.69 30 ARG B O 1
ATOM 3291 N N . SER B 1 31 ? 18.453 -37.062 -6.609 1 89.62 31 SER B N 1
ATOM 3292 C CA . SER B 1 31 ? 17.766 -35.875 -6.117 1 89.62 31 SER B CA 1
ATOM 3293 C C . SER B 1 31 ? 16.359 -35.781 -6.676 1 89.62 31 SER B C 1
ATOM 3295 O O . SER B 1 31 ? 15.43 -35.375 -5.969 1 89.62 31 SER B O 1
ATOM 3297 N N . VAL B 1 32 ? 16.188 -36.156 -7.898 1 93.56 32 VAL B N 1
ATOM 3298 C CA . VAL B 1 32 ? 14.891 -36.094 -8.555 1 93.56 32 VAL B CA 1
ATOM 3299 C C . VAL B 1 32 ? 13.922 -37.062 -7.867 1 93.56 32 VAL B C 1
ATOM 3301 O O . VAL B 1 32 ? 12.789 -36.688 -7.555 1 93.56 32 VAL B O 1
ATOM 3304 N N . ILE B 1 33 ? 14.375 -38.25 -7.602 1 94.88 33 ILE B N 1
ATOM 3305 C CA . ILE B 1 33 ? 13.539 -39.281 -6.961 1 94.88 33 ILE B CA 1
ATOM 3306 C C . ILE B 1 33 ? 13.195 -38.844 -5.539 1 94.88 33 ILE B C 1
ATOM 3308 O O . ILE B 1 33 ? 12.055 -38.969 -5.098 1 94.88 33 ILE B O 1
ATOM 3312 N N . GLN B 1 34 ? 14.172 -38.344 -4.867 1 94.62 34 GLN B N 1
ATOM 3313 C CA . GLN B 1 34 ? 13.953 -37.875 -3.5 1 94.62 34 GLN B CA 1
ATOM 3314 C C . GLN B 1 34 ? 12.914 -36.75 -3.459 1 94.62 34 GLN B C 1
ATOM 3316 O O . GLN B 1 34 ? 12.039 -36.75 -2.592 1 94.62 34 GLN B O 1
ATOM 3321 N N . LEU B 1 35 ? 13.047 -35.844 -4.367 1 95.06 35 LEU B N 1
ATOM 3322 C CA . LEU B 1 35 ? 12.117 -34.719 -4.418 1 95.06 35 LEU B CA 1
ATOM 3323 C C . LEU B 1 35 ? 10.703 -35.188 -4.723 1 95.06 35 LEU B C 1
ATOM 3325 O O . LEU B 1 35 ? 9.734 -34.719 -4.121 1 95.06 35 LEU B O 1
ATOM 3329 N N . LEU B 1 36 ? 10.594 -36.156 -5.605 1 96.31 36 LEU B N 1
ATOM 3330 C CA . LEU B 1 36 ? 9.289 -36.688 -5.98 1 96.31 36 LEU B CA 1
ATOM 3331 C C . LEU B 1 36 ? 8.641 -37.406 -4.809 1 96.31 36 LEU B C 1
ATOM 3333 O O . LEU B 1 36 ? 7.441 -37.25 -4.566 1 96.31 36 LEU B O 1
ATOM 3337 N N . VAL B 1 37 ? 9.398 -38.188 -4.121 1 96.44 37 VAL B N 1
ATOM 3338 C CA . VAL B 1 37 ? 8.883 -38.969 -2.992 1 96.44 37 VAL B CA 1
ATOM 3339 C C . VAL B 1 37 ? 8.406 -38 -1.895 1 96.44 37 VAL B C 1
ATOM 3341 O O . VAL B 1 37 ? 7.328 -38.188 -1.33 1 96.44 37 VAL B O 1
ATOM 3344 N N . ILE B 1 38 ? 9.188 -37 -1.646 1 96.31 38 ILE B N 1
ATOM 3345 C CA . ILE B 1 38 ? 8.828 -36.062 -0.613 1 96.31 38 ILE B CA 1
ATOM 3346 C C . ILE B 1 38 ? 7.578 -35.281 -1.036 1 96.31 38 ILE B C 1
ATOM 3348 O O . ILE B 1 38 ? 6.695 -35.031 -0.217 1 96.31 38 ILE B O 1
ATOM 3352 N N . GLU B 1 39 ? 7.574 -34.875 -2.281 1 96.62 39 GLU B N 1
ATOM 3353 C CA . GLU B 1 39 ? 6.434 -34.125 -2.795 1 96.62 39 GLU B CA 1
ATOM 3354 C C . GLU B 1 39 ? 5.145 -34.938 -2.672 1 96.62 39 GLU B C 1
ATOM 3356 O O . GLU B 1 39 ? 4.109 -34.406 -2.258 1 96.62 39 GLU B O 1
ATOM 3361 N N . ILE B 1 40 ? 5.176 -36.25 -3.002 1 96.31 40 ILE B N 1
ATOM 3362 C CA . ILE B 1 40 ? 4.008 -37.125 -2.908 1 96.31 40 ILE B CA 1
ATOM 3363 C C . ILE B 1 40 ? 3.594 -37.25 -1.446 1 96.31 40 ILE B C 1
ATOM 3365 O O . ILE B 1 40 ? 2.404 -37.219 -1.124 1 96.31 40 ILE B O 1
ATOM 3369 N N . ALA B 1 41 ? 4.547 -37.406 -0.593 1 96.31 41 ALA B N 1
ATOM 3370 C CA . ALA B 1 41 ? 4.273 -37.531 0.836 1 96.31 41 ALA B CA 1
ATOM 3371 C C . ALA B 1 41 ? 3.619 -36.281 1.387 1 96.31 41 ALA B C 1
ATOM 3373 O O . ALA B 1 41 ? 2.682 -36.344 2.184 1 96.31 41 ALA B O 1
ATOM 3374 N N . LEU B 1 42 ? 4.105 -35.156 0.968 1 95.38 42 LEU B N 1
ATOM 3375 C CA . LEU B 1 42 ? 3.564 -33.875 1.441 1 95.38 42 LEU B CA 1
ATOM 3376 C C . LEU B 1 42 ? 2.154 -33.656 0.906 1 95.38 42 LEU B C 1
ATOM 3378 O O . LEU B 1 42 ? 1.287 -33.156 1.621 1 95.38 42 LEU B O 1
ATOM 3382 N N . ALA B 1 43 ? 2.006 -33.969 -0.328 1 95.94 43 ALA B N 1
ATOM 3383 C CA . ALA B 1 43 ? 0.668 -33.844 -0.904 1 95.94 43 ALA B CA 1
ATOM 3384 C C . ALA B 1 43 ? -0.336 -34.719 -0.131 1 95.94 43 ALA B C 1
ATOM 3386 O O . ALA B 1 43 ? -1.438 -34.25 0.179 1 95.94 43 ALA B O 1
ATOM 3387 N N . PHE B 1 44 ? 0.046 -35.938 0.148 1 95.38 44 PHE B N 1
ATOM 3388 C CA . PHE B 1 44 ? -0.807 -36.844 0.911 1 95.38 44 PHE B CA 1
ATOM 3389 C C . PHE B 1 44 ? -1.07 -36.281 2.307 1 95.38 44 PHE B C 1
ATOM 3391 O O . PHE B 1 44 ? -2.201 -36.344 2.793 1 95.38 44 PHE B O 1
ATOM 3398 N N . PHE B 1 45 ? -0.089 -35.781 2.898 1 95.44 45 PHE B N 1
ATOM 3399 C CA . PHE B 1 45 ? -0.192 -35.25 4.246 1 95.44 45 PHE B CA 1
ATOM 3400 C C . PHE B 1 45 ? -1.146 -34.062 4.277 1 95.44 45 PHE B C 1
ATOM 3402 O O . PHE B 1 45 ? -2.049 -34 5.117 1 95.44 45 PHE B O 1
ATOM 3409 N N . LEU B 1 46 ? -1.057 -33.156 3.365 1 94.31 46 LEU B N 1
ATOM 3410 C CA . LEU B 1 46 ? -1.805 -31.891 3.385 1 94.31 46 LEU B CA 1
ATOM 3411 C C . LEU B 1 46 ? -3.246 -32.125 2.938 1 94.31 46 LEU B C 1
ATOM 3413 O O . LEU B 1 46 ? -4.152 -31.406 3.391 1 94.31 46 LEU B O 1
ATOM 3417 N N . LEU B 1 47 ? -3.477 -33.156 2.119 1 93.38 47 LEU B N 1
ATOM 3418 C CA . LEU B 1 47 ? -4.797 -33.281 1.508 1 93.38 47 LEU B CA 1
ATOM 3419 C C . LEU B 1 47 ? -5.57 -34.438 2.119 1 93.38 47 LEU B C 1
ATOM 3421 O O . LEU B 1 47 ? -6.797 -34.5 2.008 1 93.38 47 LEU B O 1
ATOM 3425 N N . ASN B 1 48 ? -4.914 -35.406 2.838 1 91.69 48 ASN B N 1
ATOM 3426 C CA . ASN B 1 48 ? -5.617 -36.625 3.199 1 91.69 48 ASN B CA 1
ATOM 3427 C C . ASN B 1 48 ? -5.496 -36.938 4.691 1 91.69 48 ASN B C 1
ATOM 3429 O O . ASN B 1 48 ? -6.148 -37.844 5.199 1 91.69 48 ASN B O 1
ATOM 3433 N N . THR B 1 49 ? -4.758 -36.219 5.418 1 92.56 49 THR B N 1
ATOM 3434 C CA . THR B 1 49 ? -4.609 -36.531 6.84 1 92.56 49 THR B CA 1
ATOM 3435 C C . THR B 1 49 ? -5.332 -35.469 7.688 1 92.56 49 THR B C 1
ATOM 3437 O O . THR B 1 49 ? -5.5 -34.344 7.266 1 92.56 49 THR B O 1
ATOM 3440 N N . THR B 1 50 ? -5.707 -35.906 8.867 1 92.56 50 THR B N 1
ATOM 3441 C CA . THR B 1 50 ? -6.402 -35.031 9.797 1 92.56 50 THR B CA 1
ATOM 3442 C C . THR B 1 50 ? -5.508 -33.875 10.219 1 92.56 50 THR B C 1
ATOM 3444 O O . THR B 1 50 ? -5.957 -32.719 10.297 1 92.56 50 THR B O 1
ATOM 3447 N N . TYR B 1 51 ? -4.285 -34.188 10.445 1 93.06 51 TYR B N 1
ATOM 3448 C CA . TYR B 1 51 ? -3.346 -33.156 10.867 1 93.06 51 TYR B CA 1
ATOM 3449 C C . TYR B 1 51 ? -3.057 -32.188 9.727 1 93.06 51 TYR B C 1
ATOM 3451 O O . TYR B 1 51 ? -2.945 -30.969 9.945 1 93.06 51 TYR B O 1
ATOM 3459 N N . GLY B 1 52 ? -2.861 -32.75 8.539 1 92.75 52 GLY B N 1
ATOM 3460 C CA . GLY B 1 52 ? -2.643 -31.906 7.379 1 92.75 52 GLY B CA 1
ATOM 3461 C C . GLY B 1 52 ? -3.801 -30.953 7.105 1 92.75 52 GLY B C 1
ATOM 3462 O O . GLY B 1 52 ? -3.594 -29.766 6.855 1 92.75 52 GLY B O 1
ATOM 3463 N N . LEU B 1 53 ? -4.934 -31.469 7.242 1 90.69 53 LEU B N 1
ATOM 3464 C CA . LEU B 1 53 ? -6.133 -30.672 7.012 1 90.69 53 LEU B CA 1
ATOM 3465 C C . LEU B 1 53 ? -6.297 -29.609 8.094 1 90.69 53 LEU B C 1
ATOM 3467 O O . LEU B 1 53 ? -6.793 -28.516 7.832 1 90.69 53 LEU B O 1
ATOM 3471 N N . ALA B 1 54 ? -5.891 -29.984 9.25 1 92.81 54 ALA B N 1
ATOM 3472 C CA . ALA B 1 54 ? -5.945 -29.016 10.344 1 92.81 54 ALA B CA 1
ATOM 3473 C C . ALA B 1 54 ? -4.988 -27.844 10.086 1 92.81 54 ALA B C 1
ATOM 3475 O O . ALA B 1 54 ? -5.316 -26.688 10.367 1 92.81 54 ALA B O 1
ATOM 3476 N N . ILE B 1 55 ? -3.883 -28.188 9.555 1 93.19 55 ILE B N 1
ATOM 3477 C CA . ILE B 1 55 ? -2.895 -27.156 9.242 1 93.19 55 ILE B CA 1
ATOM 3478 C C . ILE B 1 55 ? -3.42 -26.266 8.125 1 93.19 55 ILE B C 1
ATOM 3480 O O . ILE B 1 55 ? -3.363 -25.031 8.234 1 93.19 55 ILE B O 1
ATOM 3484 N N . VAL B 1 56 ? -3.93 -26.844 7.176 1 90.81 56 VAL B N 1
ATOM 3485 C CA . VAL B 1 56 ? -4.477 -26.094 6.047 1 90.81 56 VAL B CA 1
ATOM 3486 C C . VAL B 1 56 ? -5.637 -25.219 6.516 1 90.81 56 VAL B C 1
ATOM 3488 O O . VAL B 1 56 ? -5.766 -24.078 6.094 1 90.81 56 VAL B O 1
ATOM 3491 N N . GLY B 1 57 ? -6.461 -25.812 7.312 1 90.5 57 GLY B N 1
ATOM 3492 C CA . GLY B 1 57 ? -7.57 -25.062 7.871 1 90.5 57 GLY B CA 1
ATOM 3493 C C . GLY B 1 57 ? -7.129 -23.875 8.695 1 90.5 57 GLY B C 1
ATOM 3494 O O . GLY B 1 57 ? -7.738 -22.797 8.617 1 90.5 57 GLY B O 1
ATOM 3495 N N . SER B 1 58 ? -6.121 -24.094 9.43 1 93.19 58 SER B N 1
ATOM 3496 C CA . SER B 1 58 ? -5.594 -23 10.242 1 93.19 58 SER B CA 1
ATOM 3497 C C . SER B 1 58 ? -5.027 -21.891 9.375 1 93.19 58 SER B C 1
ATOM 3499 O O . SER B 1 58 ? -5.25 -20.703 9.648 1 93.19 58 SER B O 1
ATOM 3501 N N . ILE B 1 59 ? -4.32 -22.234 8.352 1 91.19 59 ILE B N 1
ATOM 3502 C CA . ILE B 1 59 ? -3.748 -21.266 7.43 1 91.19 59 ILE B CA 1
ATOM 3503 C C . ILE B 1 59 ? -4.867 -20.5 6.723 1 91.19 59 ILE B C 1
ATOM 3505 O O . ILE B 1 59 ? -4.805 -19.281 6.578 1 91.19 59 ILE B O 1
ATOM 3509 N N . SER B 1 60 ? -5.832 -21.234 6.375 1 89.25 60 SER B N 1
ATOM 3510 C CA . SER B 1 60 ? -6.977 -20.625 5.703 1 89.25 60 SER B CA 1
ATOM 3511 C C . SER B 1 60 ? -7.684 -19.625 6.617 1 89.25 60 SER B C 1
ATOM 3513 O O . SER B 1 60 ? -8.102 -18.562 6.168 1 89.25 60 SER B O 1
ATOM 3515 N N . SER B 1 61 ? -7.82 -20 7.855 1 91.94 61 SER B N 1
ATOM 3516 C CA . SER B 1 61 ? -8.484 -19.141 8.812 1 91.94 61 SER B CA 1
ATOM 3517 C C . SER B 1 61 ? -7.703 -17.844 9.023 1 91.94 61 SER B C 1
ATOM 3519 O O . SER B 1 61 ? -8.297 -16.766 9.172 1 91.94 61 SER B O 1
ATOM 3521 N N . VAL B 1 62 ? -6.457 -18.016 9.023 1 92.25 62 VAL B N 1
ATOM 3522 C CA . VAL B 1 62 ? -5.609 -16.828 9.18 1 92.25 62 VAL B CA 1
ATOM 3523 C C . VAL B 1 62 ? -5.789 -15.898 7.988 1 92.25 62 VAL B C 1
ATOM 3525 O O . VAL B 1 62 ? -5.957 -14.688 8.156 1 92.25 62 VAL B O 1
ATOM 3528 N N . PHE B 1 63 ? -5.785 -16.391 6.867 1 89.75 63 PHE B N 1
ATOM 3529 C CA . PHE B 1 63 ? -5.91 -15.57 5.676 1 89.75 63 PHE B CA 1
ATOM 3530 C C . PHE B 1 63 ? -7.309 -14.969 5.574 1 89.75 63 PHE B C 1
ATOM 3532 O O . PHE B 1 63 ? -7.477 -13.844 5.098 1 89.75 63 PHE B O 1
ATOM 3539 N N . THR B 1 64 ? -8.289 -15.75 6 1 89.75 64 THR B N 1
ATOM 3540 C CA . THR B 1 64 ? -9.641 -15.211 6.012 1 89.75 64 THR B CA 1
ATOM 3541 C C . THR B 1 64 ? -9.727 -13.977 6.91 1 89.75 64 THR B C 1
ATOM 3543 O O . THR B 1 64 ? -10.328 -12.969 6.539 1 89.75 64 THR B O 1
ATOM 3546 N N . LYS B 1 65 ? -9.109 -14.109 7.996 1 93.25 65 LYS B N 1
ATOM 3547 C CA . LYS B 1 65 ? -9.109 -12.977 8.922 1 93.25 65 LYS B CA 1
ATOM 3548 C C . LYS B 1 65 ? -8.336 -11.797 8.344 1 93.25 65 LYS B C 1
ATOM 3550 O O . LYS B 1 65 ? -8.75 -10.641 8.492 1 93.25 65 LYS B O 1
ATOM 3555 N N . LEU B 1 66 ? -7.246 -12.102 7.746 1 93.56 66 LEU B N 1
ATOM 3556 C CA . LEU B 1 66 ? -6.453 -11.047 7.117 1 93.56 66 LEU B CA 1
ATOM 3557 C C . LEU B 1 66 ? -7.254 -10.344 6.027 1 93.56 66 LEU B C 1
ATOM 3559 O O . LEU B 1 66 ? -7.168 -9.125 5.879 1 93.56 66 LEU B O 1
ATOM 3563 N N . MET B 1 67 ? -7.969 -11.133 5.316 1 91.5 67 MET B N 1
ATOM 3564 C CA . MET B 1 67 ? -8.789 -10.57 4.254 1 91.5 67 MET B CA 1
ATOM 3565 C C . MET B 1 67 ? -9.891 -9.68 4.828 1 91.5 67 MET B C 1
ATOM 3567 O O . MET B 1 67 ? -10.273 -8.688 4.211 1 91.5 67 MET B O 1
ATOM 3571 N N . ASP B 1 68 ? -10.344 -10.016 5.984 1 93.62 68 ASP B N 1
ATOM 3572 C CA . ASP B 1 68 ? -11.336 -9.18 6.66 1 93.62 68 ASP B CA 1
ATOM 3573 C C . ASP B 1 68 ? -10.758 -7.812 7.012 1 93.62 68 ASP B C 1
ATOM 3575 O O . ASP B 1 68 ? -11.43 -6.789 6.84 1 93.62 68 ASP B O 1
ATOM 3579 N N . PHE B 1 69 ? -9.57 -7.859 7.512 1 94.06 69 PHE B N 1
ATOM 3580 C CA . PHE B 1 69 ? -8.914 -6.602 7.848 1 94.06 69 PHE B CA 1
ATOM 3581 C C . PHE B 1 69 ? -8.703 -5.746 6.602 1 94.06 69 PHE B C 1
ATOM 3583 O O . PHE B 1 69 ? -8.922 -4.535 6.633 1 94.06 69 PHE B O 1
ATOM 3590 N N . ALA B 1 70 ? -8.234 -6.406 5.555 1 94.12 70 ALA B N 1
ATOM 3591 C CA . ALA B 1 70 ? -8.055 -5.699 4.289 1 94.12 70 ALA B CA 1
ATOM 3592 C C . ALA B 1 70 ? -9.367 -5.078 3.816 1 94.12 70 ALA B C 1
ATOM 3594 O O . ALA B 1 70 ? -9.375 -3.986 3.246 1 94.12 70 ALA B O 1
ATOM 3595 N N . GLY B 1 71 ? -10.461 -5.801 4.051 1 92.81 71 GLY B N 1
ATOM 3596 C CA . GLY B 1 71 ? -11.781 -5.32 3.674 1 92.81 71 GLY B CA 1
ATOM 3597 C C . GLY B 1 71 ? -12.172 -4.039 4.387 1 92.81 71 GLY B C 1
ATOM 3598 O O . GLY B 1 71 ? -12.82 -3.17 3.799 1 92.81 71 GLY B O 1
ATOM 3599 N N . GLU B 1 72 ? -11.75 -3.885 5.609 1 90.62 72 GLU B N 1
ATOM 3600 C CA . GLU B 1 72 ? -12.039 -2.672 6.367 1 90.62 72 GLU B CA 1
ATOM 3601 C C . GLU B 1 72 ? -11.391 -1.449 5.727 1 90.62 72 GLU B C 1
ATOM 3603 O O . GLU B 1 72 ? -12.016 -0.39 5.625 1 90.62 72 GLU B O 1
ATOM 3608 N N . GLY B 1 73 ? -10.156 -1.615 5.355 1 90 73 GLY B N 1
ATOM 3609 C CA . GLY B 1 73 ? -9.469 -0.525 4.676 1 90 73 GLY B CA 1
ATOM 3610 C C . GLY B 1 73 ? -10.086 -0.186 3.33 1 90 73 GLY B C 1
ATOM 3611 O O . GLY B 1 73 ? -10.25 0.989 2.996 1 90 73 GLY B O 1
ATOM 3612 N N . THR B 1 74 ? -10.422 -1.178 2.615 1 92.88 74 THR B N 1
ATOM 3613 C CA . THR B 1 74 ? -11.008 -0.997 1.291 1 92.88 74 THR B CA 1
ATOM 3614 C C . THR B 1 74 ? -12.359 -0.302 1.39 1 92.88 74 THR B C 1
ATOM 3616 O O . THR B 1 74 ? -12.664 0.593 0.598 1 92.88 74 THR B O 1
ATOM 3619 N N . LYS B 1 75 ? -13.195 -0.742 2.336 1 88.38 75 LYS B N 1
ATOM 3620 C CA . LYS B 1 75 ? -14.508 -0.146 2.541 1 88.38 75 LYS B CA 1
ATOM 3621 C C . LYS B 1 75 ? -14.391 1.325 2.93 1 88.38 75 LYS B C 1
ATOM 3623 O O . LYS B 1 75 ? -15.219 2.148 2.521 1 88.38 75 LYS B O 1
ATOM 3628 N N . PHE B 1 76 ? -13.422 1.609 3.625 1 84.38 76 PHE B N 1
ATOM 3629 C CA . PHE B 1 76 ? -13.219 2.988 4.055 1 84.38 76 PHE B CA 1
ATOM 3630 C C . PHE B 1 76 ? -12.867 3.879 2.867 1 84.38 76 PHE B C 1
ATOM 3632 O O . PHE B 1 76 ? -13.453 4.953 2.697 1 84.38 76 PHE B O 1
ATOM 3639 N N . ALA B 1 77 ? -11.953 3.459 2.094 1 87.25 77 ALA B N 1
ATOM 3640 C CA . ALA B 1 77 ? -11.453 4.273 0.989 1 87.25 77 ALA B CA 1
ATOM 3641 C C . ALA B 1 77 ? -12.445 4.285 -0.173 1 87.25 77 ALA B C 1
ATOM 3643 O O . ALA B 1 77 ? -12.633 5.316 -0.827 1 87.25 77 ALA B O 1
ATOM 3644 N N . PHE B 1 78 ? -13.094 3.164 -0.424 1 90.25 78 PHE B N 1
ATOM 3645 C CA . PHE B 1 78 ? -13.891 3.023 -1.633 1 90.25 78 PHE B CA 1
ATOM 3646 C C . PHE B 1 78 ? -15.328 2.65 -1.288 1 90.25 78 PHE B C 1
ATOM 3648 O O . PHE B 1 78 ? -16.078 2.168 -2.145 1 90.25 78 PHE B O 1
ATOM 3655 N N . GLY B 1 79 ? -15.672 2.891 -0.105 1 85.69 79 GLY B N 1
ATOM 3656 C CA . GLY B 1 79 ? -17.047 2.609 0.278 1 85.69 79 GLY B CA 1
ATOM 3657 C C . GLY B 1 79 ? -18.062 3.307 -0.601 1 85.69 79 GLY B C 1
ATOM 3658 O O . GLY B 1 79 ? -17.781 4.367 -1.167 1 85.69 79 GLY B O 1
ATOM 3659 N N . GLY B 1 80 ? -19.234 2.674 -0.79 1 86.81 80 GLY B N 1
ATOM 3660 C CA . GLY B 1 80 ? -20.328 3.279 -1.544 1 86.81 80 GLY B CA 1
ATOM 3661 C C . GLY B 1 80 ? -20.25 3.006 -3.035 1 86.81 80 GLY B C 1
ATOM 3662 O O . GLY B 1 80 ? -21.188 3.279 -3.775 1 86.81 80 GLY B O 1
ATOM 3663 N N . ILE B 1 81 ? -19.109 2.562 -3.488 1 87.06 81 ILE B N 1
ATOM 3664 C CA . ILE B 1 81 ? -18.922 2.301 -4.91 1 87.06 81 ILE B CA 1
ATOM 3665 C C . ILE B 1 81 ? -19.484 0.923 -5.262 1 87.06 81 ILE B C 1
ATOM 3667 O O . ILE B 1 81 ? -20.234 0.779 -6.23 1 87.06 81 ILE B O 1
ATOM 3671 N N . GLN B 1 82 ? -19.078 -0.029 -4.398 1 87.06 82 GLN B N 1
ATOM 3672 C CA . GLN B 1 82 ? -19.562 -1.387 -4.648 1 87.06 82 GLN B CA 1
ATOM 3673 C C . GLN B 1 82 ? -21.016 -1.544 -4.23 1 87.06 82 GLN B C 1
ATOM 3675 O O . GLN B 1 82 ? -21.422 -1.094 -3.152 1 87.06 82 GLN B O 1
ATOM 3680 N N . ASN B 1 83 ? -21.812 -2.107 -5.129 1 84.25 83 ASN B N 1
ATOM 3681 C CA . ASN B 1 83 ? -23.203 -2.389 -4.801 1 84.25 83 ASN B CA 1
ATOM 3682 C C . ASN B 1 83 ? -23.312 -3.439 -3.697 1 84.25 83 ASN B C 1
ATOM 3684 O O . ASN B 1 83 ? -22.484 -4.344 -3.607 1 84.25 83 ASN B O 1
ATOM 3688 N N . LYS B 1 84 ? -24.406 -3.223 -2.986 1 79.88 84 LYS B N 1
ATOM 3689 C CA . LYS B 1 84 ? -24.625 -4.164 -1.892 1 79.88 84 LYS B CA 1
ATOM 3690 C C . LYS B 1 84 ? -24.766 -5.59 -2.414 1 79.88 84 LYS B C 1
ATOM 3692 O O . LYS B 1 84 ? -25.438 -5.828 -3.416 1 79.88 84 LYS B O 1
ATOM 3697 N N . GLU B 1 85 ? -24 -6.457 -1.87 1 78.44 85 GLU B N 1
ATOM 3698 C CA . GLU B 1 85 ? -24.062 -7.891 -2.129 1 78.44 85 GLU B CA 1
ATOM 3699 C C . GLU B 1 85 ? -23.453 -8.234 -3.48 1 78.44 85 GLU B C 1
ATOM 3701 O O . GLU B 1 85 ? -23.703 -9.312 -4.027 1 78.44 85 GLU B O 1
ATOM 3706 N N . GLU B 1 86 ? -22.859 -7.234 -4.125 1 84.81 86 GLU B N 1
ATOM 3707 C CA . GLU B 1 86 ? -22.172 -7.559 -5.371 1 84.81 86 GLU B CA 1
ATOM 3708 C C . GLU B 1 86 ? -20.672 -7.758 -5.133 1 84.81 86 GLU B C 1
ATOM 3710 O O . GLU B 1 86 ? -20.141 -7.348 -4.098 1 84.81 86 GLU B O 1
ATOM 3715 N N . PHE B 1 87 ? -20.156 -8.562 -6.074 1 83.75 87 PHE B N 1
ATOM 3716 C CA . PHE B 1 87 ? -18.75 -8.891 -5.973 1 83.75 87 PHE B CA 1
ATOM 3717 C C . PHE B 1 87 ? -17.922 -8.094 -6.98 1 83.75 87 PHE B C 1
ATOM 3719 O O . PHE B 1 87 ? -18.281 -8.016 -8.156 1 83.75 87 PHE B O 1
ATOM 3726 N N . SER B 1 88 ? -16.953 -7.355 -6.422 1 88.69 88 SER B N 1
ATOM 3727 C CA . SER B 1 88 ? -15.992 -6.66 -7.266 1 88.69 88 SER B CA 1
ATOM 3728 C C . SER B 1 88 ? -14.617 -7.297 -7.172 1 88.69 88 SER B C 1
ATOM 3730 O O . SER B 1 88 ? -14.023 -7.352 -6.09 1 88.69 88 SER B O 1
ATOM 3732 N N . PHE B 1 89 ? -14.195 -7.734 -8.344 1 88 89 PHE B N 1
ATOM 3733 C CA . PHE B 1 89 ? -12.883 -8.367 -8.367 1 88 89 PHE B CA 1
ATOM 3734 C C . PHE B 1 89 ? -11.805 -7.391 -7.898 1 88 89 PHE B C 1
ATOM 3736 O O . PHE B 1 89 ? -10.898 -7.773 -7.16 1 88 89 PHE B O 1
ATOM 3743 N N . PHE B 1 90 ? -11.891 -6.207 -8.32 1 91.69 90 PHE B N 1
ATOM 3744 C CA . PHE B 1 90 ? -10.891 -5.203 -7.977 1 91.69 90 PHE B CA 1
ATOM 3745 C C . PHE B 1 90 ? -10.898 -4.914 -6.48 1 91.69 90 PHE B C 1
ATOM 3747 O O . PHE B 1 90 ? -9.852 -4.938 -5.832 1 91.69 90 PHE B O 1
ATOM 3754 N N . LEU B 1 91 ? -12.047 -4.699 -5.852 1 92.25 91 LEU B N 1
ATOM 3755 C CA . LEU B 1 91 ? -12.156 -4.281 -4.457 1 92.25 91 LEU B CA 1
ATOM 3756 C C . LEU B 1 91 ? -12 -5.473 -3.518 1 92.25 91 LEU B C 1
ATOM 3758 O O . LEU B 1 91 ? -11.344 -5.367 -2.477 1 92.25 91 LEU B O 1
ATOM 3762 N N . ASN B 1 92 ? -12.516 -6.617 -3.924 1 89.69 92 ASN B N 1
ATOM 3763 C CA . ASN B 1 92 ? -12.578 -7.746 -3.004 1 89.69 92 ASN B CA 1
ATOM 3764 C C . ASN B 1 92 ? -11.352 -8.641 -3.133 1 89.69 92 ASN B C 1
ATOM 3766 O O . ASN B 1 92 ? -10.992 -9.344 -2.188 1 89.69 92 ASN B O 1
ATOM 3770 N N . VAL B 1 93 ? -10.727 -8.586 -4.27 1 88.44 93 VAL B N 1
ATOM 3771 C CA . VAL B 1 93 ? -9.656 -9.547 -4.516 1 88.44 93 VAL B CA 1
ATOM 3772 C C . VAL B 1 93 ? -8.32 -8.82 -4.625 1 88.44 93 VAL B C 1
ATOM 3774 O O . VAL B 1 93 ? -7.324 -9.242 -4.035 1 88.44 93 VAL B O 1
ATOM 3777 N N . LEU B 1 94 ? -8.266 -7.723 -5.309 1 91.25 94 LEU B N 1
ATOM 3778 C CA . LEU B 1 94 ? -6.984 -7.102 -5.633 1 91.25 94 LEU B CA 1
ATOM 3779 C C . LEU B 1 94 ? -6.562 -6.121 -4.543 1 91.25 94 LEU B C 1
ATOM 3781 O O . LEU B 1 94 ? -5.387 -6.051 -4.188 1 91.25 94 LEU B O 1
ATOM 3785 N N . MET B 1 95 ? -7.512 -5.391 -3.941 1 93.56 95 MET B N 1
ATOM 3786 C CA . MET B 1 95 ? -7.172 -4.375 -2.951 1 93.56 95 MET B CA 1
ATOM 3787 C C . MET B 1 95 ? -6.504 -5.004 -1.731 1 93.56 95 MET B C 1
ATOM 3789 O O . MET B 1 95 ? -5.594 -4.418 -1.144 1 93.56 95 MET B O 1
ATOM 3793 N N . PRO B 1 96 ? -6.934 -6.199 -1.348 1 92.81 96 PRO B N 1
ATOM 3794 C CA . PRO B 1 96 ? -6.305 -6.832 -0.187 1 92.81 96 PRO B CA 1
ATOM 3795 C C . PRO B 1 96 ? -4.801 -7.047 -0.371 1 92.81 96 PRO B C 1
ATOM 3797 O O . PRO B 1 96 ? -4.074 -7.219 0.61 1 92.81 96 PRO B O 1
ATOM 3800 N N . ILE B 1 97 ? -4.371 -7.059 -1.573 1 91.38 97 ILE B N 1
ATOM 3801 C CA . ILE B 1 97 ? -2.947 -7.211 -1.851 1 91.38 97 ILE B CA 1
ATOM 3802 C C . ILE B 1 97 ? -2.164 -6.094 -1.162 1 91.38 97 ILE B C 1
ATOM 3804 O O . ILE B 1 97 ? -1.051 -6.312 -0.682 1 91.38 97 ILE B O 1
ATOM 3808 N N . VAL B 1 98 ? -2.793 -4.934 -1.026 1 91.44 98 VAL B N 1
ATOM 3809 C CA . VAL B 1 98 ? -2.158 -3.773 -0.412 1 91.44 98 VAL B CA 1
ATOM 3810 C C . VAL B 1 98 ? -1.806 -4.086 1.04 1 91.44 98 VAL B C 1
ATOM 3812 O O . VAL B 1 98 ? -0.675 -3.852 1.475 1 91.44 98 VAL B O 1
ATOM 3815 N N . PHE B 1 99 ? -2.691 -4.637 1.736 1 93.81 99 PHE B N 1
ATOM 3816 C CA . PHE B 1 99 ? -2.496 -4.949 3.146 1 93.81 99 PHE B CA 1
ATOM 3817 C C . PHE B 1 99 ? -1.496 -6.086 3.314 1 93.81 99 PHE B C 1
ATOM 3819 O O . PHE B 1 99 ? -0.631 -6.035 4.191 1 93.81 99 PHE B O 1
ATOM 3826 N N . ILE B 1 100 ? -1.607 -7.09 2.51 1 91.94 100 ILE B N 1
ATOM 3827 C CA . ILE B 1 100 ? -0.698 -8.227 2.629 1 91.94 100 ILE B CA 1
ATOM 3828 C C . ILE B 1 100 ? 0.731 -7.773 2.334 1 91.94 100 ILE B C 1
ATOM 3830 O O . ILE B 1 100 ? 1.682 -8.25 2.957 1 91.94 100 ILE B O 1
ATOM 3834 N N . SER B 1 101 ? 0.815 -6.895 1.389 1 89.5 101 SER B N 1
ATOM 3835 C CA . SER B 1 101 ? 2.131 -6.344 1.076 1 89.5 101 SER B CA 1
ATOM 3836 C C . SER B 1 101 ? 2.746 -5.656 2.291 1 89.5 101 SER B C 1
ATOM 3838 O O . SER B 1 101 ? 3.951 -5.758 2.523 1 89.5 101 SER B O 1
ATOM 3840 N N . VAL B 1 102 ? 1.947 -4.984 3 1 89.88 102 VAL B N 1
ATOM 3841 C CA . VAL B 1 102 ? 2.414 -4.312 4.207 1 89.88 102 VAL B CA 1
ATOM 3842 C C . VAL B 1 102 ? 2.902 -5.344 5.219 1 89.88 102 VAL B C 1
ATOM 3844 O O . VAL B 1 102 ? 3.943 -5.156 5.855 1 89.88 102 VAL B O 1
ATOM 3847 N N . LEU B 1 103 ? 2.191 -6.359 5.398 1 92.06 103 LEU B N 1
ATOM 3848 C CA . LEU B 1 103 ? 2.562 -7.398 6.352 1 92.06 103 LEU B CA 1
ATOM 3849 C C . LEU B 1 103 ? 3.891 -8.039 5.965 1 92.06 103 LEU B C 1
ATOM 3851 O O . LEU B 1 103 ? 4.723 -8.328 6.828 1 92.06 103 LEU B O 1
ATOM 3855 N N . ILE B 1 104 ? 4.062 -8.297 4.723 1 87.88 104 ILE B N 1
ATOM 3856 C CA . ILE B 1 104 ? 5.324 -8.836 4.238 1 87.88 104 ILE B CA 1
ATOM 3857 C C . ILE B 1 104 ? 6.461 -7.863 4.547 1 87.88 104 ILE B C 1
ATOM 3859 O O . ILE B 1 104 ? 7.543 -8.281 4.969 1 87.88 104 ILE B O 1
ATOM 3863 N N . GLY B 1 105 ? 6.184 -6.598 4.297 1 85 105 GLY B N 1
ATOM 3864 C CA . GLY B 1 105 ? 7.172 -5.586 4.641 1 85 105 GLY B CA 1
ATOM 3865 C C . GLY B 1 105 ? 7.551 -5.602 6.109 1 85 105 GLY B C 1
ATOM 3866 O O . GLY B 1 105 ? 8.734 -5.484 6.449 1 85 105 GLY B O 1
ATOM 3867 N N . ILE B 1 106 ? 6.602 -5.73 6.949 1 88.75 106 ILE B N 1
ATOM 3868 C CA . ILE B 1 106 ? 6.836 -5.77 8.391 1 88.75 106 ILE B CA 1
ATOM 3869 C C . ILE B 1 106 ? 7.676 -6.992 8.742 1 88.75 106 ILE B C 1
ATOM 3871 O O . ILE B 1 106 ? 8.648 -6.891 9.492 1 88.75 106 ILE B O 1
ATOM 3875 N N . LEU B 1 107 ? 7.367 -8.117 8.211 1 88 107 LEU B N 1
ATOM 3876 C CA . LEU B 1 107 ? 8.102 -9.352 8.484 1 88 107 LEU B CA 1
ATOM 3877 C C . LEU B 1 107 ? 9.531 -9.25 7.969 1 88 107 LEU B C 1
ATOM 3879 O O . LEU B 1 107 ? 10.453 -9.82 8.57 1 88 107 LEU B O 1
ATOM 3883 N N . GLN B 1 108 ? 9.672 -8.57 6.938 1 83.19 108 GLN B N 1
ATOM 3884 C CA . GLN B 1 108 ? 11.008 -8.344 6.402 1 83.19 108 GLN B CA 1
ATOM 3885 C C . GLN B 1 108 ? 11.812 -7.406 7.305 1 83.19 108 GLN B C 1
ATOM 3887 O O . GLN B 1 108 ? 13 -7.645 7.555 1 83.19 108 GLN B O 1
ATOM 3892 N N . HIS B 1 109 ? 11.164 -6.387 7.75 1 81.25 109 HIS B N 1
ATOM 3893 C CA . HIS B 1 109 ? 11.812 -5.359 8.555 1 81.25 109 HIS B CA 1
ATOM 3894 C C . HIS B 1 109 ? 12.258 -5.918 9.906 1 81.25 109 HIS B C 1
ATOM 3896 O O . HIS B 1 109 ? 13.336 -5.57 10.398 1 81.25 109 HIS B O 1
ATOM 3902 N N . ILE B 1 110 ? 11.492 -6.793 10.445 1 87.12 110 ILE B N 1
ATOM 3903 C CA . ILE B 1 110 ? 11.844 -7.336 11.75 1 87.12 110 ILE B CA 1
ATOM 3904 C C . ILE B 1 110 ? 12.656 -8.617 11.578 1 87.12 110 ILE B C 1
ATOM 3906 O O . ILE B 1 110 ? 12.875 -9.359 12.539 1 87.12 110 ILE B O 1
ATOM 3910 N N . ARG B 1 111 ? 13.078 -9.031 10.414 1 87.06 111 ARG B N 1
ATOM 3911 C CA . ARG B 1 111 ? 14.016 -10.078 10.016 1 87.06 111 ARG B CA 1
ATOM 3912 C C . ARG B 1 111 ? 13.43 -11.469 10.281 1 87.06 111 ARG B C 1
ATOM 3914 O O . ARG B 1 111 ? 14.164 -12.43 10.477 1 87.06 111 ARG B O 1
ATOM 3921 N N . VAL B 1 112 ? 12.164 -11.461 10.375 1 87.69 112 VAL B N 1
ATOM 3922 C CA . VAL B 1 112 ? 11.508 -12.766 10.492 1 87.69 112 VAL B CA 1
ATOM 3923 C C . VAL B 1 112 ? 11.523 -13.469 9.133 1 87.69 112 VAL B C 1
ATOM 3925 O O . VAL B 1 112 ? 11.844 -14.656 9.055 1 87.69 112 VAL B O 1
ATOM 3928 N N . LEU B 1 113 ? 11.203 -12.695 8.141 1 85.94 113 LEU B N 1
ATOM 3929 C CA . LEU B 1 113 ? 11.094 -13.273 6.809 1 85.94 113 LEU B CA 1
ATOM 3930 C C . LEU B 1 113 ? 12.445 -13.805 6.336 1 85.94 113 LEU B C 1
ATOM 3932 O O . LEU B 1 113 ? 12.539 -14.938 5.855 1 85.94 113 LEU B O 1
ATOM 3936 N N . PRO B 1 114 ? 13.492 -13.078 6.473 1 84.56 114 PRO B N 1
ATOM 3937 C CA . PRO B 1 114 ? 14.789 -13.602 6.059 1 84.56 114 PRO B CA 1
ATOM 3938 C C . PRO B 1 114 ? 15.188 -14.875 6.809 1 84.56 114 PRO B C 1
ATOM 3940 O O . PRO B 1 114 ? 15.789 -15.781 6.227 1 84.56 114 PRO B O 1
ATOM 3943 N N . VAL B 1 115 ? 14.852 -14.953 8.055 1 88.56 115 VAL B N 1
ATOM 3944 C CA . VAL B 1 115 ? 15.164 -16.125 8.859 1 88.56 115 VAL B CA 1
ATOM 3945 C C . VAL B 1 115 ? 14.383 -17.328 8.336 1 88.56 115 VAL B C 1
ATOM 3947 O O . VAL B 1 115 ? 14.93 -18.422 8.211 1 88.56 115 VAL B O 1
ATOM 3950 N N . VAL B 1 116 ? 13.18 -17.078 8.023 1 89.12 116 VAL B N 1
ATOM 3951 C CA . VAL B 1 116 ? 12.336 -18.141 7.5 1 89.12 116 VAL B CA 1
ATOM 3952 C C . VAL B 1 116 ? 12.859 -18.594 6.137 1 89.12 116 VAL B C 1
ATOM 3954 O O . VAL B 1 116 ? 12.953 -19.797 5.871 1 89.12 116 VAL B O 1
ATOM 3957 N N . ILE B 1 117 ? 13.195 -17.688 5.297 1 87 117 ILE B N 1
ATOM 3958 C CA . ILE B 1 117 ? 13.695 -18 3.961 1 87 117 ILE B CA 1
ATOM 3959 C C . ILE B 1 117 ? 14.984 -18.812 4.066 1 87 117 ILE B C 1
ATOM 3961 O O . ILE B 1 117 ? 15.148 -19.812 3.363 1 87 117 ILE B O 1
ATOM 3965 N N . ARG B 1 118 ? 15.828 -18.422 4.938 1 87.12 118 ARG B N 1
ATOM 3966 C CA . ARG B 1 118 ? 17.109 -19.125 5.105 1 87.12 118 ARG B CA 1
ATOM 3967 C C . ARG B 1 118 ? 16.891 -20.531 5.656 1 87.12 118 ARG B C 1
ATOM 3969 O O . ARG B 1 118 ? 17.562 -21.469 5.219 1 87.12 118 ARG B O 1
ATOM 3976 N N . ALA B 1 119 ? 16.062 -20.594 6.59 1 90.44 119 ALA B N 1
ATOM 3977 C CA . ALA B 1 119 ? 15.82 -21.891 7.219 1 90.44 119 ALA B CA 1
ATOM 3978 C C . ALA B 1 119 ? 15.219 -22.875 6.219 1 90.44 119 ALA B C 1
ATOM 3980 O O . ALA B 1 119 ? 15.719 -23.984 6.062 1 90.44 119 ALA B O 1
ATOM 3981 N N . ILE B 1 120 ? 14.258 -22.469 5.531 1 89.38 120 ILE B N 1
ATOM 3982 C CA . ILE B 1 120 ? 13.586 -23.359 4.582 1 89.38 120 ILE B CA 1
ATOM 3983 C C . ILE B 1 120 ? 14.492 -23.594 3.373 1 89.38 120 ILE B C 1
ATOM 3985 O O . ILE B 1 120 ? 14.547 -24.703 2.844 1 89.38 120 ILE B O 1
ATOM 3989 N N . GLY B 1 121 ? 15.102 -22.5 2.971 1 86.56 121 GLY B N 1
ATOM 3990 C CA . GLY B 1 121 ? 16.047 -22.656 1.87 1 86.56 121 GLY B CA 1
ATOM 3991 C C . GLY B 1 121 ? 17.141 -23.656 2.164 1 86.56 121 GLY B C 1
ATOM 3992 O O . GLY B 1 121 ? 17.547 -24.422 1.284 1 86.56 121 GLY B O 1
ATOM 3993 N N . PHE B 1 122 ? 17.578 -23.609 3.336 1 87.44 122 PHE B N 1
ATOM 3994 C CA . PHE B 1 122 ? 18.625 -24.531 3.746 1 87.44 122 PHE B CA 1
ATOM 3995 C C . PHE B 1 122 ? 18.141 -25.984 3.678 1 87.44 122 PHE B C 1
ATOM 3997 O O . PHE B 1 122 ? 18.828 -26.859 3.146 1 87.44 122 PHE B O 1
ATOM 4004 N N . VAL B 1 123 ? 17.031 -26.203 4.148 1 89 123 VAL B N 1
ATOM 4005 C CA . VAL B 1 123 ? 16.438 -27.547 4.133 1 89 123 VAL B CA 1
ATOM 4006 C C . VAL B 1 123 ? 16.234 -28 2.691 1 89 123 VAL B C 1
ATOM 4008 O O . VAL B 1 123 ? 16.531 -29.141 2.344 1 89 123 VAL B O 1
ATOM 4011 N N . LEU B 1 124 ? 15.789 -27.109 1.914 1 87.06 124 LEU B N 1
ATOM 4012 C CA . LEU B 1 124 ? 15.531 -27.438 0.515 1 87.06 124 LEU B CA 1
ATOM 4013 C C . LEU B 1 124 ? 16.828 -27.703 -0.233 1 87.06 124 LEU B C 1
ATOM 4015 O O . LEU B 1 124 ? 16.875 -28.562 -1.122 1 87.06 124 LEU B O 1
ATOM 4019 N N . SER B 1 125 ? 17.781 -26.938 0.121 1 87.25 125 SER B N 1
ATOM 4020 C CA . SER B 1 125 ? 19.062 -27.141 -0.528 1 87.25 125 SER B CA 1
ATOM 4021 C C . SER B 1 125 ? 19.641 -28.516 -0.195 1 87.25 125 SER B C 1
ATOM 4023 O O . SER B 1 125 ? 20.234 -29.172 -1.053 1 87.25 125 SER B O 1
ATOM 4025 N N . LYS B 1 126 ? 19.453 -28.969 0.974 1 86.88 126 LYS B N 1
ATOM 4026 C CA . LYS B 1 126 ? 19.969 -30.266 1.408 1 86.88 126 LYS B CA 1
ATOM 4027 C C . LYS B 1 126 ? 19.188 -31.406 0.761 1 86.88 126 LYS B C 1
ATOM 4029 O O . LYS B 1 126 ? 19.75 -32.469 0.484 1 86.88 126 LYS B O 1
ATOM 4034 N N . ILE B 1 127 ? 17.984 -31.156 0.566 1 85.94 127 ILE B N 1
ATOM 4035 C CA . ILE B 1 127 ? 17.125 -32.219 0.019 1 85.94 127 ILE B CA 1
ATOM 4036 C C . ILE B 1 127 ? 17.297 -32.281 -1.496 1 85.94 127 ILE B C 1
ATOM 4038 O O . ILE B 1 127 ? 17.359 -33.375 -2.068 1 85.94 127 ILE B O 1
ATOM 4042 N N . SER B 1 128 ? 17.297 -31.172 -2.145 1 83.69 128 SER B N 1
ATOM 4043 C CA . SER B 1 128 ? 17.312 -31.125 -3.602 1 83.69 128 SER B CA 1
ATOM 4044 C C . SER B 1 128 ? 18.719 -31.234 -4.152 1 83.69 128 SER B C 1
ATOM 4046 O O . SER B 1 128 ? 18.922 -31.609 -5.316 1 83.69 128 SER B O 1
ATOM 4048 N N . GLY B 1 129 ? 19.734 -30.844 -3.342 1 79.81 129 GLY B N 1
ATOM 4049 C CA . GLY B 1 129 ? 21.109 -30.844 -3.82 1 79.81 129 GLY B CA 1
ATOM 4050 C C . GLY B 1 129 ? 21.438 -29.609 -4.641 1 79.81 129 GLY B C 1
ATOM 4051 O O . GLY B 1 129 ? 22.547 -29.484 -5.168 1 79.81 129 GLY B O 1
ATOM 4052 N N . MET B 1 130 ? 20.5 -28.75 -4.711 1 82.06 130 MET B N 1
ATOM 4053 C CA . MET B 1 130 ? 20.75 -27.5 -5.434 1 82.06 130 MET B CA 1
ATOM 4054 C C . MET B 1 130 ? 21.531 -26.516 -4.57 1 82.06 130 MET B C 1
ATOM 4056 O O . MET B 1 130 ? 21.703 -26.734 -3.367 1 82.06 130 MET B O 1
ATOM 4060 N N . GLY B 1 131 ? 22.016 -25.516 -5.219 1 81.75 131 GLY B N 1
ATOM 4061 C CA . GLY B 1 131 ? 22.781 -24.5 -4.496 1 81.75 131 GLY B CA 1
ATOM 4062 C C . GLY B 1 131 ? 21.953 -23.703 -3.516 1 81.75 131 GLY B C 1
ATOM 4063 O O . GLY B 1 131 ? 20.719 -23.688 -3.611 1 81.75 131 GLY B O 1
ATOM 4064 N N . LYS B 1 132 ? 22.578 -23.094 -2.668 1 83.5 132 LYS B N 1
ATOM 4065 C CA . LYS B 1 132 ? 21.922 -22.297 -1.648 1 83.5 132 LYS B CA 1
ATOM 4066 C C . LYS B 1 132 ? 21.188 -21.109 -2.275 1 83.5 132 LYS B C 1
ATOM 4068 O O . LYS B 1 132 ? 20.031 -20.828 -1.919 1 83.5 132 LYS B O 1
ATOM 4073 N N . ILE B 1 133 ? 21.766 -20.484 -3.227 1 83 133 ILE B N 1
ATOM 4074 C CA . ILE B 1 133 ? 21.188 -19.312 -3.857 1 83 133 ILE B CA 1
ATOM 4075 C C . ILE B 1 133 ? 19.891 -19.688 -4.574 1 83 133 ILE B C 1
ATOM 4077 O O . ILE B 1 133 ? 18.891 -18.984 -4.477 1 83 133 ILE B O 1
ATOM 4081 N N . GLU B 1 134 ? 19.953 -20.812 -5.223 1 87.12 134 GLU B N 1
ATOM 4082 C CA . GLU B 1 134 ? 18.781 -21.281 -5.949 1 87.12 134 GLU B CA 1
ATOM 4083 C C . GLU B 1 134 ? 17.641 -21.641 -5 1 87.12 134 GLU B C 1
ATOM 4085 O O . GLU B 1 134 ? 16.484 -21.281 -5.25 1 87.12 134 GLU B O 1
ATOM 4090 N N . SER B 1 135 ? 18.078 -22.297 -3.959 1 86.25 135 SER B N 1
ATOM 4091 C CA . SER B 1 135 ? 17.078 -22.703 -2.977 1 86.25 135 SER B CA 1
ATOM 4092 C C . SER B 1 135 ? 16.5 -21.484 -2.248 1 86.25 135 SER B C 1
ATOM 4094 O O . SER B 1 135 ? 15.297 -21.406 -2.027 1 86.25 135 SER B O 1
ATOM 4096 N N . PHE B 1 136 ? 17.344 -20.609 -1.978 1 84.19 136 PHE B N 1
ATOM 4097 C CA . PHE B 1 136 ? 16.906 -19.391 -1.324 1 84.19 136 PHE B CA 1
ATOM 4098 C C . PHE B 1 136 ? 16.031 -18.562 -2.256 1 84.19 136 PHE B C 1
ATOM 4100 O O . PHE B 1 136 ? 15.039 -17.969 -1.82 1 84.19 136 PHE B O 1
ATOM 4107 N N . ASN B 1 137 ? 16.328 -18.547 -3.428 1 85.94 137 ASN B N 1
ATOM 4108 C CA . ASN B 1 137 ? 15.562 -17.812 -4.422 1 85.94 137 ASN B CA 1
ATOM 4109 C C . ASN B 1 137 ? 14.133 -18.344 -4.539 1 85.94 137 ASN B C 1
ATOM 4111 O O . ASN B 1 137 ? 13.195 -17.578 -4.723 1 85.94 137 ASN B O 1
ATOM 4115 N N . ALA B 1 138 ? 14.086 -19.594 -4.48 1 86.94 138 ALA B N 1
ATOM 4116 C CA . ALA B 1 138 ? 12.766 -20.219 -4.609 1 86.94 138 ALA B CA 1
ATOM 4117 C C . ALA B 1 138 ? 11.836 -19.766 -3.488 1 86.94 138 ALA B C 1
ATOM 4119 O O . ALA B 1 138 ? 10.688 -19.391 -3.736 1 86.94 138 ALA B O 1
ATOM 4120 N N . ILE B 1 139 ? 12.352 -19.766 -2.35 1 88 139 ILE B N 1
ATOM 4121 C CA . ILE B 1 139 ? 11.539 -19.391 -1.195 1 88 139 ILE B CA 1
ATOM 4122 C C . ILE B 1 139 ? 11.336 -17.875 -1.173 1 88 139 ILE B C 1
ATOM 4124 O O . ILE B 1 139 ? 10.242 -17.406 -0.859 1 88 139 ILE B O 1
ATOM 4128 N N . SER B 1 140 ? 12.359 -17.219 -1.475 1 86 140 SER B N 1
ATOM 4129 C CA . SER B 1 140 ? 12.273 -15.766 -1.493 1 86 140 SER B CA 1
ATOM 4130 C C . SER B 1 140 ? 11.266 -15.289 -2.527 1 86 140 SER B C 1
ATOM 4132 O O . SER B 1 140 ? 10.5 -14.352 -2.268 1 86 140 SER B O 1
ATOM 4134 N N . SER B 1 141 ? 11.266 -15.898 -3.652 1 85.5 141 SER B N 1
ATOM 4135 C CA . SER B 1 141 ? 10.312 -15.539 -4.695 1 85.5 141 SER B CA 1
ATOM 4136 C C . SER B 1 141 ? 8.875 -15.789 -4.246 1 85.5 141 SER B C 1
ATOM 4138 O O . SER B 1 141 ? 7.977 -15.023 -4.586 1 85.5 141 SER B O 1
ATOM 4140 N N . MET B 1 142 ? 8.742 -16.781 -3.547 1 86.56 142 MET B N 1
ATOM 4141 C CA . MET B 1 142 ? 7.418 -17.125 -3.029 1 86.56 142 MET B CA 1
ATOM 4142 C C . MET B 1 142 ? 6.969 -16.125 -1.975 1 86.56 142 MET B C 1
ATOM 4144 O O . MET B 1 142 ? 5.781 -15.797 -1.882 1 86.56 142 MET B O 1
ATOM 4148 N N . MET B 1 143 ? 7.859 -15.656 -1.264 1 83.38 143 MET B N 1
ATOM 4149 C CA . MET B 1 143 ? 7.516 -14.805 -0.134 1 83.38 143 MET B CA 1
ATOM 4150 C C . MET B 1 143 ? 7.344 -13.352 -0.582 1 83.38 143 MET B C 1
ATOM 4152 O O . MET B 1 143 ? 6.383 -12.688 -0.19 1 83.38 143 MET B O 1
ATOM 4156 N N . VAL B 1 144 ? 8.227 -12.883 -1.43 1 77.25 144 VAL B N 1
ATOM 4157 C CA . VAL B 1 144 ? 8.273 -11.445 -1.708 1 77.25 144 VAL B CA 1
ATOM 4158 C C . VAL B 1 144 ? 7.727 -11.18 -3.107 1 77.25 144 VAL B C 1
ATOM 4160 O O . VAL B 1 144 ? 7.25 -10.07 -3.393 1 77.25 144 VAL B O 1
ATOM 4163 N N . GLY B 1 145 ? 7.848 -12.141 -3.965 1 78.12 145 GLY B N 1
ATOM 4164 C CA . GLY B 1 145 ? 7.359 -11.953 -5.32 1 78.12 145 GLY B CA 1
ATOM 4165 C C . GLY B 1 145 ? 8.422 -12.172 -6.379 1 78.12 145 GLY B C 1
ATOM 4166 O O . GLY B 1 145 ? 9.617 -12.133 -6.078 1 78.12 145 GLY B O 1
ATOM 4167 N N . GLN B 1 146 ? 7.918 -12.273 -7.547 1 74.62 146 GLN B N 1
ATOM 4168 C CA . GLN B 1 146 ? 8.812 -12.641 -8.641 1 74.62 146 GLN B CA 1
ATOM 4169 C C . GLN B 1 146 ? 9.68 -11.461 -9.062 1 74.62 146 GLN B C 1
ATOM 4171 O O . GLN B 1 146 ? 10.867 -11.633 -9.367 1 74.62 146 GLN B O 1
ATOM 4176 N N . SER B 1 147 ? 9.117 -10.289 -9.133 1 70.94 147 SER B N 1
ATOM 4177 C CA . SER B 1 147 ? 9.891 -9.133 -9.578 1 70.94 147 SER B CA 1
ATOM 4178 C C . SER B 1 147 ? 10.742 -8.57 -8.445 1 70.94 147 SER B C 1
ATOM 4180 O O . SER B 1 147 ? 11.922 -8.281 -8.641 1 70.94 147 SER B O 1
ATOM 4182 N N . GLU B 1 148 ? 10.25 -8.586 -7.34 1 73.94 148 GLU B N 1
ATOM 4183 C CA . GLU B 1 148 ? 10.906 -7.969 -6.195 1 73.94 148 GLU B CA 1
ATOM 4184 C C . GLU B 1 148 ? 12.062 -8.828 -5.695 1 73.94 148 GLU B C 1
ATOM 4186 O O . GLU B 1 148 ? 13.039 -8.312 -5.148 1 73.94 148 GLU B O 1
ATOM 4191 N N . ASN B 1 149 ? 11.945 -10.039 -5.934 1 80.38 149 ASN B N 1
ATOM 4192 C CA . ASN B 1 149 ? 12.945 -10.992 -5.465 1 80.38 149 ASN B CA 1
ATOM 4193 C C . ASN B 1 149 ? 14.312 -10.719 -6.094 1 80.38 149 ASN B C 1
ATOM 4195 O O . ASN B 1 149 ? 15.344 -10.883 -5.441 1 80.38 149 ASN B O 1
ATOM 4199 N N . PHE B 1 150 ? 14.359 -10.211 -7.254 1 80.12 150 PHE B N 1
ATOM 4200 C CA . PHE B 1 150 ? 15.609 -10.023 -7.973 1 80.12 150 PHE B CA 1
ATOM 4201 C C . PHE B 1 150 ? 16.375 -8.82 -7.426 1 80.12 150 PHE B C 1
ATOM 4203 O O . PHE B 1 150 ? 17.578 -8.703 -7.629 1 80.12 150 PHE B O 1
ATOM 4210 N N . ILE B 1 151 ? 15.68 -8.023 -6.766 1 74.38 151 ILE B N 1
ATOM 4211 C CA . ILE B 1 151 ? 16.328 -6.855 -6.176 1 74.38 151 ILE B CA 1
ATOM 4212 C C . ILE B 1 151 ? 17.359 -7.301 -5.152 1 74.38 151 ILE B C 1
ATOM 4214 O O . ILE B 1 151 ? 18.406 -6.656 -4.988 1 74.38 151 ILE B O 1
ATOM 4218 N N . ALA B 1 152 ? 17.141 -8.398 -4.59 1 74.81 152 ALA B N 1
ATOM 4219 C CA . ALA B 1 152 ? 18.047 -8.953 -3.59 1 74.81 152 ALA B CA 1
ATOM 4220 C C . ALA B 1 152 ? 19.391 -9.305 -4.211 1 74.81 152 ALA B C 1
ATOM 4222 O O . ALA B 1 152 ? 20.406 -9.406 -3.504 1 74.81 152 ALA B O 1
ATOM 4223 N N . TYR B 1 153 ? 19.422 -9.336 -5.551 1 79.19 153 TYR B N 1
ATOM 4224 C CA . TYR B 1 153 ? 20.641 -9.766 -6.23 1 79.19 153 TYR B CA 1
ATOM 4225 C C . TYR B 1 153 ? 21.234 -8.617 -7.047 1 79.19 153 TYR B C 1
ATOM 4227 O O . TYR B 1 153 ? 22.047 -8.852 -7.945 1 79.19 153 TYR B O 1
ATOM 4235 N N . LYS B 1 154 ? 20.812 -7.543 -6.77 1 77.19 154 LYS B N 1
ATOM 4236 C CA . LYS B 1 154 ? 21.172 -6.379 -7.566 1 77.19 154 LYS B CA 1
ATOM 4237 C C . LYS B 1 154 ? 22.688 -6.258 -7.703 1 77.19 154 LYS B C 1
ATOM 4239 O O . LYS B 1 154 ? 23.203 -5.898 -8.766 1 77.19 154 LYS B O 1
ATOM 4244 N N . ASN B 1 155 ? 23.469 -6.617 -6.719 1 75 155 ASN B N 1
ATOM 4245 C CA . ASN B 1 155 ? 24.906 -6.383 -6.703 1 75 155 ASN B CA 1
ATOM 4246 C C . ASN B 1 155 ? 25.672 -7.559 -7.309 1 75 155 ASN B C 1
ATOM 4248 O O . ASN B 1 155 ? 26.859 -7.441 -7.605 1 75 155 ASN B O 1
ATOM 4252 N N . ILE B 1 156 ? 24.984 -8.664 -7.496 1 81.5 156 ILE B N 1
ATOM 4253 C CA . ILE B 1 156 ? 25.734 -9.836 -7.938 1 81.5 156 ILE B CA 1
ATOM 4254 C C . ILE B 1 156 ? 25.094 -10.414 -9.195 1 81.5 156 ILE B C 1
ATOM 4256 O O . ILE B 1 156 ? 25.625 -11.352 -9.797 1 81.5 156 ILE B O 1
ATOM 4260 N N . ILE B 1 157 ? 24.047 -9.852 -9.617 1 86.25 157 ILE B N 1
ATOM 4261 C CA . ILE B 1 157 ? 23.281 -10.422 -10.719 1 86.25 157 ILE B CA 1
ATOM 4262 C C . ILE B 1 157 ? 24.125 -10.453 -11.984 1 86.25 157 ILE B C 1
ATOM 4264 O O . ILE B 1 157 ? 23.969 -11.328 -12.836 1 86.25 157 ILE B O 1
ATOM 4268 N N . ASN B 1 158 ? 25.016 -9.594 -12.133 1 87 158 ASN B N 1
ATOM 4269 C CA . ASN B 1 158 ? 25.891 -9.508 -13.305 1 87 158 ASN B CA 1
ATOM 4270 C C . ASN B 1 158 ? 26.828 -10.703 -13.383 1 87 158 ASN B C 1
ATOM 4272 O O . ASN B 1 158 ? 27.391 -10.984 -14.438 1 87 158 ASN B O 1
ATOM 4276 N N . THR B 1 159 ? 27 -11.359 -12.312 1 86.12 159 THR B N 1
ATOM 4277 C CA . THR B 1 159 ? 27.938 -12.477 -12.273 1 86.12 159 THR B CA 1
ATOM 4278 C C . THR B 1 159 ? 27.234 -13.781 -12.641 1 86.12 159 THR B C 1
ATOM 4280 O O . THR B 1 159 ? 27.875 -14.812 -12.836 1 86.12 159 THR B O 1
ATOM 4283 N N . PHE B 1 160 ? 25.938 -13.711 -12.781 1 88.62 160 PHE B N 1
ATOM 4284 C CA . PHE B 1 160 ? 25.188 -14.938 -13.039 1 88.62 160 PHE B CA 1
ATOM 4285 C C . PHE B 1 160 ? 25.312 -15.344 -14.508 1 88.62 160 PHE B C 1
ATOM 4287 O O . PHE B 1 160 ? 25.25 -14.492 -15.398 1 88.62 160 PHE B O 1
ATOM 4294 N N . ASP B 1 161 ? 25.484 -16.562 -14.672 1 89.5 161 ASP B N 1
ATOM 4295 C CA . ASP B 1 161 ? 25.531 -17.078 -16.047 1 89.5 161 ASP B CA 1
ATOM 4296 C C . ASP B 1 161 ? 24.125 -17.453 -16.516 1 89.5 161 ASP B C 1
ATOM 4298 O O . ASP B 1 161 ? 23.141 -17.281 -15.797 1 89.5 161 ASP B O 1
ATOM 4302 N N . GLU B 1 162 ? 24.078 -17.984 -17.703 1 90.81 162 GLU B N 1
ATOM 4303 C CA . GLU B 1 162 ? 22.797 -18.266 -18.359 1 90.81 162 GLU B CA 1
ATOM 4304 C C . GLU B 1 162 ? 22.047 -19.375 -17.625 1 90.81 162 GLU B C 1
ATOM 4306 O O . GLU B 1 162 ? 20.828 -19.312 -17.469 1 90.81 162 GLU B O 1
ATOM 4311 N N . LYS B 1 163 ? 22.781 -20.406 -17.203 1 89.81 163 LYS B N 1
ATOM 4312 C CA . LYS B 1 163 ? 22.156 -21.531 -16.5 1 89.81 163 LYS B CA 1
ATOM 4313 C C . LYS B 1 163 ? 21.547 -21.078 -15.18 1 89.81 163 LYS B C 1
ATOM 4315 O O . LYS B 1 163 ? 20.422 -21.453 -14.844 1 89.81 163 LYS B O 1
ATOM 4320 N N . ARG B 1 164 ? 22.281 -20.359 -14.492 1 90.19 164 ARG B N 1
ATOM 4321 C CA . ARG B 1 164 ? 21.812 -19.859 -13.203 1 90.19 164 ARG B CA 1
ATOM 4322 C C . ARG B 1 164 ? 20.641 -18.891 -13.383 1 90.19 164 ARG B C 1
ATOM 4324 O O . ARG B 1 164 ? 19.672 -18.938 -12.625 1 90.19 164 ARG B O 1
ATOM 4331 N N . MET B 1 165 ? 20.75 -18.078 -14.398 1 91.62 165 MET B N 1
ATOM 4332 C CA . MET B 1 165 ? 19.688 -17.109 -14.664 1 91.62 165 MET B CA 1
ATOM 4333 C C . MET B 1 165 ? 18.391 -17.828 -15.031 1 91.62 165 MET B C 1
ATOM 4335 O O . MET B 1 165 ? 17.312 -17.406 -14.617 1 91.62 165 MET B O 1
ATOM 4339 N N . TYR B 1 166 ? 18.516 -18.844 -15.797 1 93.69 166 TYR B N 1
ATOM 4340 C CA . TYR B 1 166 ? 17.344 -19.625 -16.141 1 93.69 166 TYR B CA 1
ATOM 4341 C C . TYR B 1 166 ? 16.688 -20.219 -14.898 1 93.69 166 TYR B C 1
ATOM 4343 O O . TYR B 1 166 ? 15.469 -20.156 -14.734 1 93.69 166 TYR B O 1
ATOM 4351 N N . THR B 1 167 ? 17.516 -20.734 -14.078 1 92.44 167 THR B N 1
ATOM 4352 C CA . THR B 1 167 ? 17.016 -21.375 -12.859 1 92.44 167 THR B CA 1
ATOM 4353 C C . THR B 1 167 ? 16.312 -20.359 -11.969 1 92.44 167 THR B C 1
ATOM 4355 O O . THR B 1 167 ? 15.219 -20.625 -11.461 1 92.44 167 THR B O 1
ATOM 4358 N N . LEU B 1 168 ? 16.906 -19.219 -11.836 1 91.5 168 LEU B N 1
ATOM 4359 C CA . LEU B 1 168 ? 16.312 -18.188 -10.984 1 91.5 168 LEU B CA 1
ATOM 4360 C C . LEU B 1 168 ? 15 -17.688 -11.578 1 91.5 168 LEU B C 1
ATOM 4362 O O . LEU B 1 168 ? 14.023 -17.5 -10.852 1 91.5 168 LEU B O 1
ATOM 4366 N N . ALA B 1 169 ? 14.969 -17.5 -12.828 1 92.75 169 ALA B N 1
ATOM 4367 C CA . ALA B 1 169 ? 13.773 -17 -13.508 1 92.75 169 ALA B CA 1
ATOM 4368 C C . ALA B 1 169 ? 12.664 -18.062 -13.484 1 92.75 169 ALA B C 1
ATOM 4370 O O . ALA B 1 169 ? 11.5 -17.734 -13.273 1 92.75 169 ALA B O 1
ATOM 4371 N N . ALA B 1 170 ? 13.039 -19.281 -13.727 1 93.62 170 ALA B N 1
ATOM 4372 C CA . ALA B 1 170 ? 12.07 -20.375 -13.742 1 93.62 170 ALA B CA 1
ATOM 4373 C C . ALA B 1 170 ? 11.445 -20.578 -12.367 1 93.62 170 ALA B C 1
ATOM 4375 O O . ALA B 1 170 ? 10.258 -20.875 -12.258 1 93.62 170 ALA B O 1
ATOM 4376 N N . THR B 1 171 ? 12.242 -20.469 -11.391 1 92.38 171 THR B N 1
ATOM 4377 C CA . THR B 1 171 ? 11.727 -20.578 -10.031 1 92.38 171 THR B CA 1
ATOM 4378 C C . THR B 1 171 ? 10.734 -19.469 -9.734 1 92.38 171 THR B C 1
ATOM 4380 O O . THR B 1 171 ? 9.695 -19.703 -9.109 1 92.38 171 THR B O 1
ATOM 4383 N N . ALA B 1 172 ? 11.078 -18.344 -10.148 1 89.88 172 ALA B N 1
ATOM 4384 C CA . ALA B 1 172 ? 10.195 -17.203 -9.93 1 89.88 172 ALA B CA 1
ATOM 4385 C C . ALA B 1 172 ? 8.867 -17.391 -10.656 1 89.88 172 ALA B C 1
ATOM 4387 O O . ALA B 1 172 ? 7.805 -17.047 -10.125 1 89.88 172 ALA B O 1
ATOM 4388 N N . MET B 1 173 ? 8.914 -17.922 -11.781 1 91.5 173 MET B N 1
ATOM 4389 C CA . MET B 1 173 ? 7.719 -18.094 -12.602 1 91.5 173 MET B CA 1
ATOM 4390 C C . MET B 1 173 ? 6.871 -19.25 -12.102 1 91.5 173 MET B C 1
ATOM 4392 O O . MET B 1 173 ? 5.645 -19.234 -12.242 1 91.5 173 MET B O 1
ATOM 4396 N N . SER B 1 174 ? 7.477 -20.25 -11.5 1 93.75 174 SER B N 1
ATOM 4397 C CA . SER B 1 174 ? 6.793 -21.469 -11.086 1 93.75 174 SER B CA 1
ATOM 4398 C C . SER B 1 174 ? 6.184 -21.312 -9.695 1 93.75 174 SER B C 1
ATOM 4400 O O . SER B 1 174 ? 5.551 -22.25 -9.188 1 93.75 174 SER B O 1
ATOM 4402 N N . THR B 1 175 ? 6.348 -20.203 -9.133 1 87.56 175 THR B N 1
ATOM 4403 C CA . THR B 1 175 ? 5.805 -19.938 -7.809 1 87.56 175 THR B CA 1
ATOM 4404 C C . THR B 1 175 ? 4.855 -18.75 -7.844 1 87.56 175 THR B C 1
ATOM 4406 O O . THR B 1 175 ? 4.523 -18.234 -8.914 1 87.56 175 THR B O 1
ATOM 4409 N N . VAL B 1 176 ? 4.254 -18.516 -6.672 1 89.31 176 VAL B N 1
ATOM 4410 C CA . VAL B 1 176 ? 3.393 -17.344 -6.535 1 89.31 176 VAL B CA 1
ATOM 4411 C C . VAL B 1 176 ? 3.82 -16.516 -5.32 1 89.31 176 VAL B C 1
ATOM 4413 O O . VAL B 1 176 ? 4.457 -17.047 -4.402 1 89.31 176 VAL B O 1
ATOM 4416 N N . SER B 1 177 ? 3.502 -15.297 -5.457 1 87.56 177 SER B N 1
ATOM 4417 C CA . SER B 1 177 ? 3.803 -14.422 -4.328 1 87.56 177 SER B CA 1
ATOM 4418 C C . SER B 1 177 ? 2.793 -14.602 -3.201 1 87.56 177 SER B C 1
ATOM 4420 O O . SER B 1 177 ? 1.594 -14.742 -3.451 1 87.56 177 SER B O 1
ATOM 4422 N N . MET B 1 178 ? 3.326 -14.516 -2.086 1 86.5 178 MET B N 1
ATOM 4423 C CA . MET B 1 178 ? 2.457 -14.602 -0.917 1 86.5 178 MET B CA 1
ATOM 4424 C C . MET B 1 178 ? 1.471 -13.445 -0.881 1 86.5 178 MET B C 1
ATOM 4426 O O . MET B 1 178 ? 0.39 -13.555 -0.301 1 86.5 178 MET B O 1
ATOM 4430 N N . SER B 1 179 ? 1.823 -12.375 -1.473 1 85.5 179 SER B N 1
ATOM 4431 C CA . SER B 1 179 ? 0.987 -11.18 -1.431 1 85.5 179 SER B CA 1
ATOM 4432 C C . SER B 1 179 ? -0.335 -11.406 -2.156 1 85.5 179 SER B C 1
ATOM 4434 O O . SER B 1 179 ? -1.311 -10.688 -1.916 1 85.5 179 SER B O 1
ATOM 4436 N N . ILE B 1 180 ? -0.343 -12.43 -3.016 1 89.88 180 ILE B N 1
ATOM 4437 C CA . ILE B 1 180 ? -1.553 -12.594 -3.812 1 89.88 180 ILE B CA 1
ATOM 4438 C C . ILE B 1 180 ? -2.291 -13.859 -3.377 1 89.88 180 ILE B C 1
ATOM 4440 O O . ILE B 1 180 ? -3.373 -14.156 -3.887 1 89.88 180 ILE B O 1
ATOM 4444 N N . VAL B 1 181 ? -1.812 -14.562 -2.463 1 90.88 181 VAL B N 1
ATOM 4445 C CA . VAL B 1 181 ? -2.375 -15.836 -2.018 1 90.88 181 VAL B CA 1
ATOM 4446 C C . VAL B 1 181 ? -3.775 -15.609 -1.455 1 90.88 181 VAL B C 1
ATOM 4448 O O . VAL B 1 181 ? -4.684 -16.406 -1.696 1 90.88 181 VAL B O 1
ATOM 4451 N N . GLY B 1 182 ? -3.908 -14.602 -0.702 1 88.88 182 GLY B N 1
ATOM 4452 C CA . GLY B 1 182 ? -5.23 -14.281 -0.186 1 88.88 182 GLY B CA 1
ATOM 4453 C C . GLY B 1 182 ? -6.266 -14.086 -1.277 1 88.88 182 GLY B C 1
ATOM 4454 O O . GLY B 1 182 ? -7.422 -14.484 -1.119 1 88.88 182 GLY B O 1
ATOM 4455 N N . SER B 1 183 ? -5.855 -13.492 -2.266 1 89.5 183 SER B N 1
ATOM 4456 C CA . SER B 1 183 ? -6.742 -13.273 -3.402 1 89.5 183 SER B CA 1
ATOM 4457 C C . SER B 1 183 ? -7.133 -14.594 -4.062 1 89.5 183 SER B C 1
ATOM 4459 O O . SER B 1 183 ? -8.281 -14.773 -4.469 1 89.5 183 SER B O 1
ATOM 4461 N N . TYR B 1 184 ? -6.199 -15.5 -4.156 1 93.31 184 TYR B N 1
ATOM 4462 C CA . TYR B 1 184 ? -6.488 -16.828 -4.707 1 93.31 184 TYR B CA 1
ATOM 4463 C C . TYR B 1 184 ? -7.562 -17.531 -3.887 1 93.31 184 TYR B C 1
ATOM 4465 O O . TYR B 1 184 ? -8.469 -18.156 -4.445 1 93.31 184 TYR B O 1
ATOM 4473 N N . MET B 1 185 ? -7.48 -17.344 -2.65 1 91.56 185 MET B N 1
ATOM 4474 C CA . MET B 1 185 ? -8.352 -18.078 -1.739 1 91.56 185 MET B CA 1
ATOM 4475 C C . MET B 1 185 ? -9.789 -17.562 -1.818 1 91.56 185 MET B C 1
ATOM 4477 O O . MET B 1 185 ? -10.711 -18.203 -1.33 1 91.56 185 MET B O 1
ATOM 4481 N N . GLN B 1 186 ? -9.945 -16.422 -2.49 1 88 186 GLN B N 1
ATOM 4482 C CA . GLN B 1 186 ? -11.289 -15.922 -2.758 1 88 186 GLN B CA 1
ATOM 4483 C C . GLN B 1 186 ? -11.891 -16.594 -3.988 1 88 186 GLN B C 1
ATOM 4485 O O . GLN B 1 186 ? -13.109 -16.531 -4.199 1 88 186 GLN B O 1
ATOM 4490 N N . MET B 1 187 ? -11.031 -17.234 -4.773 1 90.19 187 MET B N 1
ATOM 4491 C CA . MET B 1 187 ? -11.484 -17.781 -6.051 1 90.19 187 MET B CA 1
ATOM 4492 C C . MET B 1 187 ? -11.461 -19.297 -6.027 1 90.19 187 MET B C 1
ATOM 4494 O O . MET B 1 187 ? -12.289 -19.953 -6.672 1 90.19 187 MET B O 1
ATOM 4498 N N . ILE B 1 188 ? -10.562 -19.859 -5.293 1 93.38 188 ILE B N 1
ATOM 4499 C CA . ILE B 1 188 ? -10.461 -21.312 -5.184 1 93.38 188 ILE B CA 1
ATOM 4500 C C . ILE B 1 188 ? -10.297 -21.719 -3.719 1 93.38 188 ILE B C 1
ATOM 4502 O O . ILE B 1 188 ? -9.93 -20.875 -2.881 1 93.38 188 ILE B O 1
ATOM 4506 N N . GLU B 1 189 ? -10.609 -22.969 -3.447 1 93.12 189 GLU B N 1
ATOM 4507 C CA . GLU B 1 189 ? -10.562 -23.453 -2.068 1 93.12 189 GLU B CA 1
ATOM 4508 C C . GLU B 1 189 ? -9.164 -23.297 -1.477 1 93.12 189 GLU B C 1
ATOM 4510 O O . GLU B 1 189 ? -8.172 -23.656 -2.107 1 93.12 189 GLU B O 1
ATOM 4515 N N . PRO B 1 190 ? -9.086 -22.828 -0.282 1 92 190 PRO B N 1
ATOM 4516 C CA . PRO B 1 190 ? -7.801 -22.547 0.365 1 92 190 PRO B CA 1
ATOM 4517 C C . PRO B 1 190 ? -6.91 -23.781 0.468 1 92 190 PRO B C 1
ATOM 4519 O O . PRO B 1 190 ? -5.684 -23.672 0.368 1 92 190 PRO B O 1
ATOM 4522 N N . ARG B 1 191 ? -7.527 -24.938 0.693 1 92.75 191 ARG B N 1
ATOM 4523 C CA . ARG B 1 191 ? -6.719 -26.141 0.837 1 92.75 191 ARG B CA 1
ATOM 4524 C C . ARG B 1 191 ? -5.914 -26.406 -0.429 1 92.75 191 ARG B C 1
ATOM 4526 O O . ARG B 1 191 ? -4.77 -26.859 -0.357 1 92.75 191 ARG B O 1
ATOM 4533 N N . PHE B 1 192 ? -6.457 -26.094 -1.556 1 95.56 192 PHE B N 1
ATOM 4534 C CA . PHE B 1 192 ? -5.754 -26.312 -2.812 1 95.56 192 PHE B CA 1
ATOM 4535 C C . PHE B 1 192 ? -4.676 -25.266 -3.027 1 95.56 192 PHE B C 1
ATOM 4537 O O . PHE B 1 192 ? -3.627 -25.547 -3.611 1 95.56 192 PHE B O 1
ATOM 4544 N N . VAL B 1 193 ? -4.93 -24.047 -2.57 1 95.25 193 VAL B N 1
ATOM 4545 C CA . VAL B 1 193 ? -3.947 -22.969 -2.699 1 95.25 193 VAL B CA 1
ATOM 4546 C C . VAL B 1 193 ? -2.707 -23.312 -1.877 1 95.25 193 VAL B C 1
ATOM 4548 O O . VAL B 1 193 ? -1.586 -23.281 -2.391 1 95.25 193 VAL B O 1
ATOM 4551 N N . VAL B 1 194 ? -2.887 -23.703 -0.679 1 93.69 194 VAL B N 1
ATOM 4552 C CA . VAL B 1 194 ? -1.786 -24 0.229 1 93.69 194 VAL B CA 1
ATOM 4553 C C . VAL B 1 194 ? -0.994 -25.188 -0.295 1 93.69 194 VAL B C 1
ATOM 4555 O O . VAL B 1 194 ? 0.239 -25.172 -0.319 1 93.69 194 VAL B O 1
ATOM 4558 N N . THR B 1 195 ? -1.728 -26.141 -0.66 1 95.06 195 THR B N 1
ATOM 4559 C CA . THR B 1 195 ? -1.076 -27.344 -1.18 1 95.06 195 THR B CA 1
ATOM 4560 C C . THR B 1 195 ? -0.269 -27.016 -2.434 1 95.06 195 THR B C 1
ATOM 4562 O O . THR B 1 195 ? 0.857 -27.484 -2.592 1 95.06 195 THR B O 1
ATOM 4565 N N . ALA B 1 196 ? -0.854 -26.234 -3.301 1 96.31 196 ALA B N 1
ATOM 4566 C CA . ALA B 1 196 ? -0.183 -25.875 -4.547 1 96.31 196 ALA B CA 1
ATOM 4567 C C . ALA B 1 196 ? 1.123 -25.141 -4.27 1 96.31 196 ALA B C 1
ATOM 4569 O O . ALA B 1 196 ? 2.115 -25.328 -4.977 1 96.31 196 ALA B O 1
ATOM 4570 N N . LEU B 1 197 ? 1.13 -24.297 -3.307 1 93.44 197 LEU B N 1
ATOM 4571 C CA . LEU B 1 197 ? 2.326 -23.531 -2.953 1 93.44 197 LEU B CA 1
ATOM 4572 C C . LEU B 1 197 ? 3.473 -24.469 -2.588 1 93.44 197 LEU B C 1
ATOM 4574 O O . LEU B 1 197 ? 4.609 -24.266 -3.027 1 93.44 197 LEU B O 1
ATOM 4578 N N . VAL B 1 198 ? 3.164 -25.438 -1.853 1 93 198 VAL B N 1
ATOM 4579 C CA . VAL B 1 198 ? 4.176 -26.375 -1.383 1 93 198 VAL B CA 1
ATOM 4580 C C . VAL B 1 198 ? 4.621 -27.266 -2.535 1 93 198 VAL B C 1
ATOM 4582 O O . VAL B 1 198 ? 5.82 -27.453 -2.762 1 93 198 VAL B O 1
ATOM 4585 N N . LEU B 1 199 ? 3.676 -27.797 -3.242 1 96.31 199 LEU B N 1
ATOM 4586 C CA . LEU B 1 199 ? 3.992 -28.734 -4.309 1 96.31 199 LEU B CA 1
ATOM 4587 C C . LEU B 1 199 ? 4.781 -28.062 -5.422 1 96.31 199 LEU B C 1
ATOM 4589 O O . LEU B 1 199 ? 5.707 -28.641 -5.984 1 96.31 199 LEU B O 1
ATOM 4593 N N . ASN B 1 200 ? 4.441 -26.844 -5.75 1 95.31 200 ASN B N 1
ATOM 4594 C CA . ASN B 1 200 ? 5.133 -26.125 -6.812 1 95.31 200 ASN B CA 1
ATOM 4595 C C . ASN B 1 200 ? 6.613 -25.938 -6.488 1 95.31 200 ASN B C 1
ATOM 4597 O O . ASN B 1 200 ? 7.457 -25.938 -7.387 1 95.31 200 ASN B O 1
ATOM 4601 N N . LEU B 1 201 ? 6.875 -25.703 -5.238 1 92.25 201 LEU B N 1
ATOM 4602 C CA . LEU B 1 201 ? 8.266 -25.547 -4.828 1 92.25 201 LEU B CA 1
ATOM 4603 C C . LEU B 1 201 ? 9.086 -26.781 -5.164 1 92.25 201 LEU B C 1
ATOM 4605 O O . LEU B 1 201 ? 10.172 -26.688 -5.746 1 92.25 201 LEU B O 1
ATOM 4609 N N . PHE B 1 202 ? 8.578 -27.906 -4.891 1 94.44 202 PHE B N 1
ATOM 4610 C CA . PHE B 1 202 ? 9.289 -29.156 -5.125 1 94.44 202 PHE B CA 1
ATOM 4611 C C . PHE B 1 202 ? 9.273 -29.516 -6.605 1 94.44 202 PHE B C 1
ATOM 4613 O O . PHE B 1 202 ? 10.297 -29.922 -7.16 1 94.44 202 PHE B O 1
ATOM 4620 N N . SER B 1 203 ? 8.117 -29.359 -7.191 1 96.75 203 SER B N 1
ATOM 4621 C CA . SER B 1 203 ? 8.016 -29.641 -8.617 1 96.75 203 SER B CA 1
ATOM 4622 C C . SER B 1 203 ? 8.992 -28.797 -9.43 1 96.75 203 SER B C 1
ATOM 4624 O O . SER B 1 203 ? 9.516 -29.25 -10.445 1 96.75 203 SER B O 1
ATOM 4626 N N . THR B 1 204 ? 9.141 -27.547 -8.992 1 95.25 204 THR B N 1
ATOM 4627 C CA . THR B 1 204 ? 10.07 -26.656 -9.68 1 95.25 204 THR B CA 1
ATOM 4628 C C . THR B 1 204 ? 11.484 -27.234 -9.664 1 95.25 204 THR B C 1
ATOM 4630 O O . THR B 1 204 ? 12.156 -27.266 -10.703 1 95.25 204 THR B O 1
ATOM 4633 N N . PHE B 1 205 ? 11.922 -27.766 -8.609 1 93.62 205 PHE B N 1
ATOM 4634 C CA . PHE B 1 205 ? 13.273 -28.297 -8.492 1 93.62 205 PHE B CA 1
ATOM 4635 C C . PHE B 1 205 ? 13.414 -29.609 -9.258 1 93.62 205 PHE B C 1
ATOM 4637 O O . PHE B 1 205 ? 14.477 -29.891 -9.805 1 93.62 205 PHE B O 1
ATOM 4644 N N . VAL B 1 206 ? 12.367 -30.375 -9.266 1 94.94 206 VAL B N 1
ATOM 4645 C CA . VAL B 1 206 ? 12.391 -31.594 -10.062 1 94.94 206 VAL B CA 1
ATOM 4646 C C . VAL B 1 206 ? 12.594 -31.25 -11.539 1 94.94 206 VAL B C 1
ATOM 4648 O O . VAL B 1 206 ? 13.508 -31.766 -12.18 1 94.94 206 VAL B O 1
ATOM 4651 N N . VAL B 1 207 ? 11.797 -30.359 -12 1 96 207 VAL B N 1
ATOM 4652 C CA . VAL B 1 207 ? 11.828 -30 -13.414 1 96 207 VAL B CA 1
ATOM 4653 C C . VAL B 1 207 ? 13.148 -29.312 -13.75 1 96 207 VAL B C 1
ATOM 4655 O O . VAL B 1 207 ? 13.742 -29.578 -14.797 1 96 207 VAL B O 1
ATOM 4658 N N . LEU B 1 208 ? 13.578 -28.453 -12.883 1 93.44 208 LEU B N 1
ATOM 4659 C CA . LEU B 1 208 ? 14.828 -27.734 -13.125 1 93.44 208 LEU B CA 1
ATOM 4660 C C . LEU B 1 208 ? 16.016 -28.688 -13.125 1 93.44 208 LEU B C 1
ATOM 4662 O O . LEU B 1 208 ? 16.953 -28.5 -13.891 1 93.44 208 LEU B O 1
ATOM 4666 N N . SER B 1 209 ? 15.992 -29.641 -12.25 1 92.38 209 SER B N 1
ATOM 4667 C CA . SER B 1 209 ? 17.062 -30.625 -12.203 1 92.38 209 SER B CA 1
ATOM 4668 C C . SER B 1 209 ? 17.141 -31.422 -13.5 1 92.38 209 SER B C 1
ATOM 4670 O O . SER B 1 209 ? 18.219 -31.906 -13.875 1 92.38 209 SER B O 1
ATOM 4672 N N . LEU B 1 210 ? 16.047 -31.516 -14.203 1 94.62 210 LEU B N 1
ATOM 4673 C CA . LEU B 1 210 ? 15.984 -32.281 -15.43 1 94.62 210 LEU B CA 1
ATOM 4674 C C . LEU B 1 210 ? 16.281 -31.422 -16.641 1 94.62 210 LEU B C 1
ATOM 4676 O O . LEU B 1 210 ? 16.969 -31.859 -17.578 1 94.62 210 LEU B O 1
ATOM 4680 N N . ILE B 1 211 ? 15.82 -30.188 -16.641 1 94.62 211 ILE B N 1
ATOM 4681 C CA . ILE B 1 211 ? 15.93 -29.312 -17.812 1 94.62 211 ILE B CA 1
ATOM 4682 C C . ILE B 1 211 ? 17.266 -28.594 -17.797 1 94.62 211 ILE B C 1
ATOM 4684 O O . ILE B 1 211 ? 17.875 -28.359 -18.844 1 94.62 211 ILE B O 1
ATOM 4688 N N . ASN B 1 212 ? 17.672 -28.188 -16.578 1 92.62 212 ASN B N 1
ATOM 4689 C CA . ASN B 1 212 ? 18.828 -27.312 -16.453 1 92.62 212 ASN B CA 1
ATOM 4690 C C . ASN B 1 212 ? 19.75 -27.75 -15.312 1 92.62 212 ASN B C 1
ATOM 4692 O O . ASN B 1 212 ? 20.062 -26.953 -14.43 1 92.62 212 ASN B O 1
ATOM 4696 N N . PRO B 1 213 ? 20.344 -28.969 -15.523 1 89.19 213 PRO B N 1
ATOM 4697 C CA . PRO B 1 213 ? 21.25 -29.422 -14.477 1 89.19 213 PRO B CA 1
ATOM 4698 C C . PRO B 1 213 ? 22.609 -28.719 -14.539 1 89.19 213 PRO B C 1
ATOM 4700 O O . PRO B 1 213 ? 23.125 -28.438 -15.633 1 89.19 213 PRO B O 1
ATOM 4703 N N . TYR B 1 214 ? 23.109 -28.188 -13.438 1 82 214 TYR B N 1
ATOM 4704 C CA . TYR B 1 214 ? 24.453 -27.641 -13.359 1 82 214 TYR B CA 1
ATOM 4705 C C . TYR B 1 214 ? 24.984 -27.719 -11.93 1 82 214 TYR B C 1
ATOM 4707 O O . TYR B 1 214 ? 24.219 -27.953 -10.992 1 82 214 TYR B O 1
ATOM 4715 N N . ASP B 1 215 ? 26.375 -27.812 -11.75 1 72.62 215 ASP B N 1
ATOM 4716 C CA . ASP B 1 215 ? 27.031 -27.859 -10.438 1 72.62 215 ASP B CA 1
ATOM 4717 C C . ASP B 1 215 ? 27.125 -26.469 -9.812 1 72.62 215 ASP B C 1
ATOM 4719 O O . ASP B 1 215 ? 27.641 -25.547 -10.43 1 72.62 215 ASP B O 1
ATOM 4723 N N . SER B 1 216 ? 26.328 -26.266 -8.938 1 64 216 SER B N 1
ATOM 4724 C CA . SER B 1 216 ? 26.25 -24.953 -8.289 1 64 216 SER B CA 1
ATOM 4725 C C . SER B 1 216 ? 27.344 -24.781 -7.242 1 64 216 SER B C 1
ATOM 4727 O O . SER B 1 216 ? 27.219 -23.938 -6.355 1 64 216 SER B O 1
ATOM 4729 N N . ALA B 1 217 ? 28.562 -25.609 -7.125 1 51.34 217 ALA B N 1
ATOM 4730 C CA . ALA B 1 217 ? 29.625 -25.5 -6.113 1 51.34 217 ALA B CA 1
ATOM 4731 C C . ALA B 1 217 ? 29.969 -24.031 -5.859 1 51.34 217 ALA B C 1
ATOM 4733 O O . ALA B 1 217 ? 30.969 -23.734 -5.195 1 51.34 217 ALA B O 1
ATOM 4734 N N . LEU B 1 218 ? 29.641 -23.062 -6.539 1 48.44 218 LEU B N 1
ATOM 4735 C CA . LEU B 1 218 ? 30.281 -21.812 -6.148 1 48.44 218 LEU B CA 1
ATOM 4736 C C . LEU B 1 218 ? 29.938 -21.453 -4.707 1 48.44 218 LEU B C 1
ATOM 4738 O O . LEU B 1 218 ? 28.766 -21.359 -4.355 1 48.44 218 LEU B O 1
ATOM 4742 N N . GLY B 1 219 ? 30.781 -21.906 -3.703 1 44.16 219 GLY B N 1
ATOM 4743 C CA . GLY B 1 219 ? 30.969 -21.734 -2.273 1 44.16 219 GLY B CA 1
ATOM 4744 C C . GLY B 1 219 ? 30.281 -20.484 -1.736 1 44.16 219 GLY B C 1
ATOM 4745 O O . GLY B 1 219 ? 29.641 -20.547 -0.684 1 44.16 219 GLY B O 1
ATOM 4746 N N . GLU B 1 220 ? 31.062 -19.297 -1.911 1 44.25 220 GLU B N 1
ATOM 4747 C CA . GLU B 1 220 ? 31.109 -18.094 -1.09 1 44.25 220 GLU B CA 1
ATOM 4748 C C . GLU B 1 220 ? 29.797 -17.297 -1.175 1 44.25 220 GLU B C 1
ATOM 4750 O O . GLU B 1 220 ? 29.781 -16.094 -0.903 1 44.25 220 GLU B O 1
ATOM 4755 N N . ASP B 1 221 ? 28.875 -17.734 -1.822 1 48.19 221 ASP B N 1
ATOM 4756 C CA . ASP B 1 221 ? 27.969 -16.625 -2.098 1 48.19 221 ASP B CA 1
ATOM 4757 C C . ASP B 1 221 ? 27.406 -16.031 -0.804 1 48.19 221 ASP B C 1
ATOM 4759 O O . ASP B 1 221 ? 26.719 -16.734 -0.046 1 48.19 221 ASP B O 1
ATOM 4763 N N . GLU B 1 222 ? 28.359 -15.523 -0.008 1 46.44 222 GLU B N 1
ATOM 4764 C CA . GLU B 1 222 ? 27.859 -14.594 1.009 1 46.44 222 GLU B CA 1
ATOM 4765 C C . GLU B 1 222 ? 26.5 -14.023 0.621 1 46.44 222 GLU B C 1
ATOM 4767 O O . GLU B 1 222 ? 26.359 -13.438 -0.455 1 46.44 222 GLU B O 1
ATOM 4772 N N . LEU B 1 223 ? 25.625 -14.781 0.892 1 49.88 223 LEU B N 1
ATOM 4773 C CA . LEU B 1 223 ? 24.234 -14.32 0.844 1 49.88 223 LEU B CA 1
ATOM 4774 C C . LEU B 1 223 ? 24.172 -12.797 0.871 1 49.88 223 LEU B C 1
ATOM 4776 O O . LEU B 1 223 ? 25.062 -12.141 1.425 1 49.88 223 LEU B O 1
ATOM 4780 N N . ILE B 1 224 ? 23.469 -12.18 0.042 1 47.66 224 ILE B N 1
ATOM 4781 C CA . ILE B 1 224 ? 23.094 -10.805 -0.292 1 47.66 224 ILE B CA 1
ATOM 4782 C C . ILE B 1 224 ? 22.75 -10.039 0.981 1 47.66 224 ILE B C 1
ATOM 4784 O O . ILE B 1 224 ? 21.781 -10.391 1.676 1 47.66 224 ILE B O 1
ATOM 4788 N N . SER B 1 225 ? 23.812 -9.766 1.815 1 45.78 225 SER B N 1
ATOM 4789 C CA . SER B 1 225 ? 23.609 -8.766 2.855 1 45.78 225 SER B CA 1
ATOM 4790 C C . SER B 1 225 ? 22.688 -7.652 2.371 1 45.78 225 SER B C 1
ATOM 4792 O O . SER B 1 225 ? 22.984 -6.965 1.393 1 45.78 225 SER B O 1
ATOM 4794 N N . ASN B 1 226 ? 21.578 -7.941 2.23 1 45.94 226 ASN B N 1
ATOM 4795 C CA . ASN B 1 226 ? 20.719 -6.793 1.969 1 45.94 226 ASN B CA 1
ATOM 4796 C C . ASN B 1 226 ? 21.156 -5.57 2.764 1 45.94 226 ASN B C 1
ATOM 4798 O O . ASN B 1 226 ? 20.891 -5.473 3.963 1 45.94 226 ASN B O 1
ATOM 4802 N N . GLU B 1 227 ? 22.375 -5.156 2.566 1 44.97 227 GLU B N 1
ATOM 4803 C CA . GLU B 1 227 ? 22.688 -3.881 3.207 1 44.97 227 GLU B CA 1
ATOM 4804 C C . GLU B 1 227 ? 21.609 -2.838 2.895 1 44.97 227 GLU B C 1
ATOM 4806 O O . GLU B 1 227 ? 21.828 -1.958 2.059 1 44.97 227 GLU B O 1
ATOM 4811 N N . GLY B 1 228 ? 20.5 -3.244 2.381 1 44.47 228 GLY B N 1
ATOM 4812 C CA . GLY B 1 228 ? 19.672 -2.109 1.998 1 44.47 228 GLY B CA 1
ATOM 4813 C C . GLY B 1 228 ? 19.594 -1.038 3.07 1 44.47 228 GLY B C 1
ATOM 4814 O O . GLY B 1 228 ? 19.844 -1.312 4.246 1 44.47 228 GLY B O 1
ATOM 4815 N N . HIS B 1 229 ? 19.797 0.145 2.699 1 50.22 229 HIS B N 1
ATOM 4816 C CA . HIS B 1 229 ? 19.641 1.377 3.465 1 50.22 229 HIS B CA 1
ATOM 4817 C C . HIS B 1 229 ? 18.5 1.268 4.457 1 50.22 229 HIS B C 1
ATOM 4819 O O . HIS B 1 229 ? 17.406 0.816 4.098 1 50.22 229 HIS B O 1
ATOM 4825 N N . ARG B 1 230 ? 18.812 1.423 5.691 1 54.47 230 ARG B N 1
ATOM 4826 C CA . ARG B 1 230 ? 17.938 1.399 6.855 1 54.47 230 ARG B CA 1
ATOM 4827 C C . ARG B 1 230 ? 16.797 2.408 6.707 1 54.47 230 ARG B C 1
ATOM 4829 O O . ARG B 1 230 ? 17 3.607 6.906 1 54.47 230 ARG B O 1
ATOM 4836 N N . VAL B 1 231 ? 15.844 2.012 5.906 1 63.5 231 VAL B N 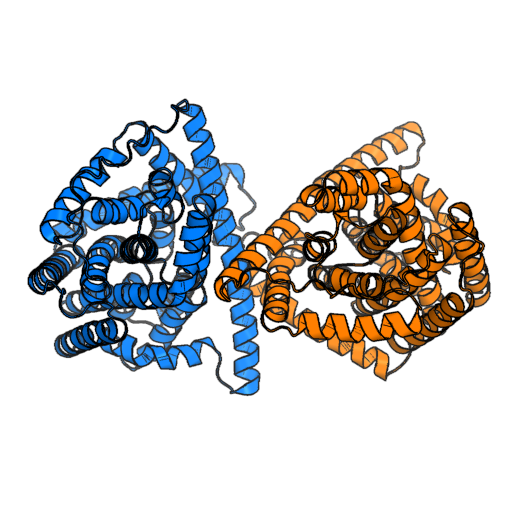1
ATOM 4837 C CA . VAL B 1 231 ? 14.641 2.846 5.871 1 63.5 231 VAL B CA 1
ATOM 4838 C C . VAL B 1 231 ? 13.891 2.723 7.191 1 63.5 231 VAL B C 1
ATOM 4840 O O . VAL B 1 231 ? 13.945 1.681 7.848 1 63.5 231 VAL B O 1
ATOM 4843 N N . SER B 1 232 ? 13.461 3.826 7.672 1 68.12 232 SER B N 1
ATOM 4844 C CA . SER B 1 232 ? 12.656 3.816 8.891 1 68.12 232 SER B CA 1
ATOM 4845 C C . SER B 1 232 ? 11.43 2.928 8.734 1 68.12 232 SER B C 1
ATOM 4847 O O . SER B 1 232 ? 11.008 2.635 7.609 1 68.12 232 SER B O 1
ATOM 4849 N N . PHE B 1 233 ? 10.992 2.373 9.789 1 78 233 PHE B N 1
ATOM 4850 C CA . PHE B 1 233 ? 9.844 1.476 9.836 1 78 233 PHE B CA 1
ATOM 4851 C C . PHE B 1 233 ? 8.648 2.08 9.102 1 78 233 PHE B C 1
ATOM 4853 O O . PHE B 1 233 ? 8.008 1.408 8.297 1 78 233 PHE B O 1
ATOM 4860 N N . PHE B 1 234 ? 8.406 3.27 9.297 1 70.12 234 PHE B N 1
ATOM 4861 C CA . PHE B 1 234 ? 7.207 3.893 8.734 1 70.12 234 PHE B CA 1
ATOM 4862 C C . PHE B 1 234 ? 7.406 4.211 7.258 1 70.12 234 PHE B C 1
ATOM 4864 O O . PHE B 1 234 ? 6.457 4.156 6.473 1 70.12 234 PHE B O 1
ATOM 4871 N N . GLU B 1 235 ? 8.586 4.602 6.957 1 70.88 235 GLU B N 1
ATOM 4872 C CA . GLU B 1 235 ? 8.898 4.738 5.539 1 70.88 235 GLU B CA 1
ATOM 4873 C C . GLU B 1 235 ? 8.68 3.426 4.793 1 70.88 235 GLU B C 1
ATOM 4875 O O . GLU B 1 235 ? 8.156 3.418 3.678 1 70.88 235 GLU B O 1
ATOM 4880 N N . MET B 1 236 ? 9.117 2.463 5.422 1 79.31 236 MET B N 1
ATOM 4881 C CA . MET B 1 236 ? 8.945 1.138 4.836 1 79.31 236 MET B CA 1
ATOM 4882 C C . MET B 1 236 ? 7.465 0.811 4.656 1 79.31 236 MET B C 1
ATOM 4884 O O . MET B 1 236 ? 7.066 0.274 3.619 1 79.31 236 MET B O 1
ATOM 4888 N N . LEU B 1 237 ? 6.617 1.154 5.633 1 83.44 237 LEU B N 1
ATOM 4889 C CA . LEU B 1 237 ? 5.188 0.887 5.543 1 83.44 237 LEU B CA 1
ATOM 4890 C C . LEU B 1 237 ? 4.582 1.579 4.328 1 83.44 237 LEU B C 1
ATOM 4892 O O . LEU B 1 237 ? 3.854 0.956 3.551 1 83.44 237 LEU B O 1
ATOM 4896 N N . GLY B 1 238 ? 4.938 2.807 4.172 1 80.31 238 GLY B N 1
ATOM 4897 C CA . GLY B 1 238 ? 4.434 3.549 3.029 1 80.31 238 GLY B CA 1
ATOM 4898 C C . GLY B 1 238 ? 4.867 2.963 1.698 1 80.31 238 GLY B C 1
ATOM 4899 O O . GLY B 1 238 ? 4.066 2.879 0.762 1 80.31 238 GLY B O 1
ATOM 4900 N N . GLU B 1 239 ? 6.051 2.609 1.62 1 80.88 239 GLU B N 1
ATOM 4901 C CA . GLU B 1 239 ? 6.594 2.035 0.392 1 80.88 239 GLU B CA 1
ATOM 4902 C C . GLU B 1 239 ? 5.883 0.733 0.031 1 80.88 239 GLU B C 1
ATOM 4904 O O . GLU B 1 239 ? 5.555 0.502 -1.134 1 80.88 239 GLU B O 1
ATOM 4909 N N . TYR B 1 240 ? 5.715 -0.09 0.971 1 85.12 240 TYR B N 1
ATOM 4910 C CA . TYR B 1 240 ? 5.082 -1.378 0.709 1 85.12 240 TYR B CA 1
ATOM 4911 C C . TYR B 1 240 ? 3.602 -1.203 0.387 1 85.12 240 TYR B C 1
ATOM 4913 O O . TYR B 1 240 ? 3.037 -1.966 -0.401 1 85.12 240 TYR B O 1
ATOM 4921 N N . ILE B 1 241 ? 2.943 -0.214 1.013 1 88 241 ILE B N 1
ATOM 4922 C CA . ILE B 1 241 ? 1.562 0.093 0.66 1 88 241 ILE B CA 1
ATOM 4923 C C . ILE B 1 241 ? 1.479 0.48 -0.815 1 88 241 ILE B C 1
ATOM 4925 O O . ILE B 1 241 ? 0.652 -0.053 -1.559 1 88 241 ILE B O 1
ATOM 4929 N N . LEU B 1 242 ? 2.332 1.308 -1.229 1 86.06 242 LEU B N 1
ATOM 4930 C CA . LEU B 1 242 ? 2.309 1.785 -2.605 1 86.06 242 LEU B CA 1
ATOM 4931 C C . LEU B 1 242 ? 2.682 0.669 -3.574 1 86.06 242 LEU B C 1
ATOM 4933 O O . LEU B 1 242 ? 2.119 0.575 -4.668 1 86.06 242 LEU B O 1
ATOM 4937 N N . THR B 1 243 ? 3.629 -0.106 -3.201 1 83.5 243 THR B N 1
ATOM 4938 C CA . THR B 1 243 ? 4.004 -1.247 -4.027 1 83.5 243 THR B CA 1
ATOM 4939 C C . THR B 1 243 ? 2.828 -2.211 -4.184 1 83.5 243 THR B C 1
ATOM 4941 O O . THR B 1 243 ? 2.549 -2.688 -5.285 1 83.5 243 THR B O 1
ATOM 4944 N N . GLY B 1 244 ? 2.256 -2.553 -3.1 1 88.81 244 GLY B N 1
ATOM 4945 C CA . GLY B 1 244 ? 1.088 -3.416 -3.158 1 88.81 244 GLY B CA 1
ATOM 4946 C C . GLY B 1 244 ? -0.025 -2.857 -4.023 1 88.81 244 GLY B C 1
ATOM 4947 O O . GLY B 1 244 ? -0.648 -3.59 -4.793 1 88.81 244 GLY B O 1
ATOM 4948 N N . PHE B 1 245 ? -0.252 -1.597 -3.895 1 91.44 245 PHE B N 1
ATOM 4949 C CA . PHE B 1 245 ? -1.291 -0.966 -4.699 1 91.44 245 PHE B CA 1
ATOM 4950 C C . PHE B 1 245 ? -0.929 -1.009 -6.18 1 91.44 245 PHE B C 1
ATOM 4952 O O . PHE B 1 245 ? -1.794 -1.229 -7.031 1 91.44 245 PHE B O 1
ATOM 4959 N N . LYS B 1 246 ? 0.261 -0.734 -6.512 1 87.62 246 LYS B N 1
ATOM 4960 C CA . LYS B 1 246 ? 0.73 -0.82 -7.891 1 87.62 246 LYS B CA 1
ATOM 4961 C C . LYS B 1 246 ? 0.493 -2.213 -8.469 1 87.62 246 LYS B C 1
ATOM 4963 O O . LYS B 1 246 ? 0.05 -2.352 -9.609 1 87.62 246 LYS B O 1
ATOM 4968 N N . ILE B 1 247 ? 0.778 -3.199 -7.703 1 83.19 247 ILE B N 1
ATOM 4969 C CA . ILE B 1 247 ? 0.553 -4.574 -8.141 1 83.19 247 ILE B CA 1
ATOM 4970 C C . ILE B 1 247 ? -0.933 -4.789 -8.422 1 83.19 247 ILE B C 1
ATOM 4972 O O . ILE B 1 247 ? -1.299 -5.352 -9.453 1 83.19 247 ILE B O 1
ATOM 4976 N N . ALA B 1 248 ? -1.766 -4.336 -7.547 1 90.12 248 ALA B N 1
ATOM 4977 C CA . ALA B 1 248 ? -3.207 -4.496 -7.711 1 90.12 248 ALA B CA 1
ATOM 4978 C C . ALA B 1 248 ? -3.686 -3.842 -9.008 1 90.12 248 ALA B C 1
ATOM 4980 O O . ALA B 1 248 ? -4.473 -4.43 -9.75 1 90.12 248 ALA B O 1
ATOM 4981 N N . VAL B 1 249 ? -3.213 -2.68 -9.32 1 89.81 249 VAL B N 1
ATOM 4982 C CA . VAL B 1 249 ? -3.637 -1.935 -10.5 1 89.81 249 VAL B CA 1
ATOM 4983 C C . VAL B 1 249 ? -3.107 -2.617 -11.758 1 89.81 249 VAL B C 1
ATOM 4985 O O . VAL B 1 249 ? -3.814 -2.711 -12.766 1 89.81 249 VAL B O 1
ATOM 4988 N N . ILE B 1 250 ? -1.91 -3.096 -11.734 1 80.94 250 ILE B N 1
ATOM 4989 C CA . ILE B 1 250 ? -1.314 -3.779 -12.875 1 80.94 250 ILE B CA 1
ATOM 4990 C C . ILE B 1 250 ? -2.115 -5.039 -13.203 1 80.94 250 ILE B C 1
ATOM 4992 O O . ILE B 1 250 ? -2.441 -5.293 -14.359 1 80.94 250 ILE B O 1
ATOM 4996 N N . VAL B 1 251 ? -2.389 -5.758 -12.188 1 81.5 251 VAL B N 1
ATOM 4997 C CA . VAL B 1 251 ? -3.164 -6.977 -12.398 1 81.5 251 VAL B CA 1
ATOM 4998 C C . VAL B 1 251 ? -4.535 -6.629 -12.977 1 81.5 251 VAL B C 1
ATOM 5000 O O . VAL B 1 251 ? -5.012 -7.293 -13.898 1 81.5 251 VAL B O 1
ATOM 5003 N N . ALA B 1 252 ? -5.184 -5.598 -12.461 1 89.19 252 ALA B N 1
ATOM 5004 C CA . ALA B 1 252 ? -6.477 -5.164 -12.977 1 89.19 252 ALA B CA 1
ATOM 5005 C C . ALA B 1 252 ? -6.387 -4.805 -14.453 1 89.19 252 ALA B C 1
ATOM 5007 O O . ALA B 1 252 ? -7.242 -5.199 -15.25 1 89.19 252 ALA B O 1
ATOM 5008 N N . ALA B 1 253 ? -5.41 -4.074 -14.859 1 86.31 253 ALA B N 1
ATOM 5009 C CA . ALA B 1 253 ? -5.211 -3.662 -16.25 1 86.31 253 ALA B CA 1
ATOM 5010 C C . ALA B 1 253 ? -4.984 -4.871 -17.156 1 86.31 253 ALA B C 1
ATOM 5012 O O . ALA B 1 253 ? -5.535 -4.941 -18.25 1 86.31 253 ALA B O 1
ATOM 5013 N N . MET B 1 254 ? -4.25 -5.781 -16.594 1 78.62 254 MET B N 1
ATOM 5014 C CA . MET B 1 254 ? -3.969 -6.988 -17.359 1 78.62 254 MET B CA 1
ATOM 5015 C C . MET B 1 254 ? -5.242 -7.797 -17.594 1 78.62 254 MET B C 1
ATOM 5017 O O . MET B 1 254 ? -5.449 -8.344 -18.672 1 78.62 254 MET B O 1
ATOM 5021 N N . LEU B 1 255 ? -6.027 -7.863 -16.562 1 83.56 255 LEU B N 1
ATOM 5022 C CA . LEU B 1 255 ? -7.285 -8.594 -16.688 1 83.56 255 LEU B CA 1
ATOM 5023 C C . LEU B 1 255 ? -8.188 -7.949 -17.734 1 83.56 255 LEU B C 1
ATOM 5025 O O . LEU B 1 255 ? -8.766 -8.641 -18.562 1 83.56 255 LEU B O 1
ATOM 5029 N N . VAL B 1 256 ? -8.273 -6.605 -17.766 1 89.38 256 VAL B N 1
ATOM 5030 C CA . VAL B 1 256 ? -9.094 -5.887 -18.734 1 89.38 256 VAL B CA 1
ATOM 5031 C C . VAL B 1 256 ? -8.578 -6.152 -20.156 1 89.38 256 VAL B C 1
ATOM 5033 O O . VAL B 1 256 ? -9.352 -6.492 -21.047 1 89.38 256 VAL B O 1
ATOM 5036 N N . GLY B 1 257 ? -7.324 -5.988 -20.344 1 87.31 257 GLY B N 1
ATOM 5037 C CA . GLY B 1 257 ? -6.723 -6.16 -21.656 1 87.31 257 GLY B CA 1
ATOM 5038 C C . GLY B 1 257 ? -6.82 -7.578 -22.172 1 87.31 257 GLY B C 1
ATOM 5039 O O . GLY B 1 257 ? -7.289 -7.805 -23.297 1 87.31 257 GLY B O 1
ATOM 5040 N N . PHE B 1 258 ? -6.469 -8.516 -21.344 1 80.44 258 PHE B N 1
ATOM 5041 C CA . PHE B 1 258 ? -6.379 -9.898 -21.781 1 80.44 258 PHE B CA 1
ATOM 5042 C C . PHE B 1 258 ? -7.766 -10.5 -21.969 1 80.44 258 PHE B C 1
ATOM 5044 O O . PHE B 1 258 ? -7.992 -11.273 -22.906 1 80.44 258 PHE B O 1
ATOM 5051 N N . ILE B 1 259 ? -8.672 -10.25 -21.062 1 84.81 259 ILE B N 1
ATOM 5052 C CA . ILE B 1 259 ? -10.031 -10.773 -21.203 1 84.81 259 ILE B CA 1
ATOM 5053 C C . ILE B 1 259 ? -10.672 -10.203 -22.469 1 84.81 259 ILE B C 1
ATOM 5055 O O . ILE B 1 259 ? -11.336 -10.93 -23.203 1 84.81 259 ILE B O 1
ATOM 5059 N N . ALA B 1 260 ? -10.477 -8.883 -22.734 1 91.5 260 ALA B N 1
ATOM 5060 C CA . ALA B 1 260 ? -10.984 -8.266 -23.953 1 91.5 260 ALA B CA 1
ATOM 5061 C C . ALA B 1 260 ? -10.352 -8.891 -25.203 1 91.5 260 ALA B C 1
ATOM 5063 O O . ALA B 1 260 ? -11.039 -9.148 -26.188 1 91.5 260 ALA B O 1
ATOM 5064 N N . LEU B 1 261 ? -9.086 -9.109 -25.109 1 87.44 261 LEU B N 1
ATOM 5065 C CA . LEU B 1 261 ? -8.367 -9.695 -26.234 1 87.44 261 LEU B CA 1
ATOM 5066 C C . LEU B 1 261 ? -8.859 -11.109 -26.516 1 87.44 261 LEU B C 1
ATOM 5068 O O . LEU B 1 261 ? -9.07 -11.484 -27.672 1 87.44 261 LEU B O 1
ATOM 5072 N N . ILE B 1 262 ? -9.016 -11.891 -25.516 1 85.56 262 ILE B N 1
ATOM 5073 C CA . ILE B 1 262 ? -9.477 -13.266 -25.672 1 85.56 262 ILE B CA 1
ATOM 5074 C C . ILE B 1 262 ? -10.883 -13.273 -26.266 1 85.56 262 ILE B C 1
ATOM 5076 O O . ILE B 1 262 ? -11.211 -14.133 -27.094 1 85.56 262 ILE B O 1
ATOM 5080 N N . ALA B 1 263 ? -11.734 -12.352 -25.797 1 89.81 263 ALA B N 1
ATOM 5081 C CA . ALA B 1 263 ? -13.086 -12.25 -26.344 1 89.81 263 ALA B CA 1
ATOM 5082 C C . ALA B 1 263 ? -13.047 -11.945 -27.828 1 89.81 263 ALA B C 1
ATOM 5084 O O . ALA B 1 263 ? -13.805 -12.539 -28.609 1 89.81 263 ALA B O 1
ATOM 5085 N N . CYS B 1 264 ? -12.211 -11.023 -28.188 1 94.25 264 CYS B N 1
ATOM 5086 C CA . CYS B 1 264 ? -12.047 -10.672 -29.594 1 94.25 264 CYS B CA 1
ATOM 5087 C C . CYS B 1 264 ? -11.547 -11.867 -30.391 1 94.25 264 CYS B C 1
ATOM 5089 O O . CYS B 1 264 ? -12.117 -12.211 -31.438 1 94.25 264 CYS B O 1
ATOM 5091 N N . VAL B 1 265 ? -10.523 -12.516 -29.969 1 92.12 265 VAL B N 1
ATOM 5092 C CA . VAL B 1 265 ? -9.922 -13.648 -30.656 1 92.12 265 VAL B CA 1
ATOM 5093 C C . VAL B 1 265 ? -10.93 -14.789 -30.75 1 92.12 265 VAL B C 1
ATOM 5095 O O . VAL B 1 265 ? -11.016 -15.469 -31.781 1 92.12 265 VAL B O 1
ATOM 5098 N N . ASN B 1 266 ? -11.641 -15.039 -29.719 1 90.75 266 ASN B N 1
ATOM 5099 C CA . ASN B 1 266 ? -12.672 -16.062 -29.75 1 90.75 266 ASN B CA 1
ATOM 5100 C C . ASN B 1 266 ? -13.727 -15.789 -30.812 1 90.75 266 ASN B C 1
ATOM 5102 O O . ASN B 1 266 ? -14.172 -16.703 -31.516 1 90.75 266 ASN B O 1
ATOM 5106 N N . PHE B 1 267 ? -14.117 -14.484 -30.875 1 94 267 PHE B N 1
ATOM 5107 C CA . PHE B 1 267 ? -15.102 -14.094 -31.875 1 94 267 PHE B CA 1
ATOM 5108 C C . PHE B 1 267 ? -14.578 -14.359 -33.281 1 94 267 PHE B C 1
ATOM 5110 O O . PHE B 1 267 ? -15.289 -14.922 -34.125 1 94 267 PHE B O 1
ATOM 5117 N N . ILE B 1 268 ? -13.367 -14.016 -33.5 1 95.44 268 ILE B N 1
ATOM 5118 C CA . ILE B 1 268 ? -12.75 -14.203 -34.812 1 95.44 268 ILE B CA 1
ATOM 5119 C C . ILE B 1 268 ? -12.648 -15.695 -35.125 1 95.44 268 ILE B C 1
ATOM 5121 O O . ILE B 1 268 ? -13.008 -16.125 -36.219 1 95.44 268 ILE B O 1
ATOM 5125 N N . PHE B 1 269 ? -12.188 -16.516 -34.25 1 94.44 269 PHE B N 1
ATOM 5126 C CA . PHE B 1 269 ? -12.016 -17.953 -34.438 1 94.44 269 PHE B CA 1
ATOM 5127 C C . PHE B 1 269 ? -13.359 -18.625 -34.656 1 94.44 269 PHE B C 1
ATOM 5129 O O . PHE B 1 269 ? -13.477 -19.516 -35.5 1 94.44 269 PHE B O 1
ATOM 5136 N N . THR B 1 270 ? -14.312 -18.25 -33.875 1 94.06 270 THR B N 1
ATOM 5137 C CA . THR B 1 270 ? -15.648 -18.812 -34.031 1 94.06 270 THR B CA 1
ATOM 5138 C C . THR B 1 270 ? -16.203 -18.484 -35.406 1 94.06 270 THR B C 1
ATOM 5140 O O . THR B 1 270 ? -16.844 -19.328 -36.062 1 94.06 270 THR B O 1
ATOM 5143 N N . SER B 1 271 ? -15.969 -17.297 -35.875 1 95.25 271 SER B N 1
ATOM 5144 C CA . SER B 1 271 ? -16.469 -16.844 -37.188 1 95.25 271 SER B CA 1
ATOM 5145 C C . SER B 1 271 ? -15.773 -17.594 -38.312 1 95.25 271 SER B C 1
ATOM 5147 O O . SER B 1 271 ? -16.406 -17.922 -39.344 1 95.25 271 SER B O 1
ATOM 5149 N N . ILE B 1 272 ? -14.539 -17.938 -38.125 1 94.88 272 ILE B N 1
ATOM 5150 C CA . ILE B 1 272 ? -13.758 -18.531 -39.219 1 94.88 272 ILE B CA 1
ATOM 5151 C C . ILE B 1 272 ? -13.844 -20.062 -39.125 1 94.88 272 ILE B C 1
ATOM 5153 O O . ILE B 1 272 ? -14.055 -20.734 -40.125 1 94.88 272 ILE B O 1
ATOM 5157 N N . PHE B 1 273 ? -13.68 -20.688 -37.938 1 93.75 273 PHE B N 1
ATOM 5158 C CA . PHE B 1 273 ? -13.508 -22.125 -37.781 1 93.75 273 PHE B CA 1
ATOM 5159 C C . PHE B 1 273 ? -14.734 -22.75 -37.125 1 93.75 273 PHE B C 1
ATOM 5161 O O . PHE B 1 273 ? -14.852 -23.969 -37.062 1 93.75 273 PHE B O 1
ATOM 5168 N N . GLY B 1 274 ? -15.602 -21.953 -36.531 1 93.25 274 GLY B N 1
ATOM 5169 C CA . GLY B 1 274 ? -16.781 -22.469 -35.844 1 93.25 274 GLY B CA 1
ATOM 5170 C C . GLY B 1 274 ? -16.5 -22.875 -34.406 1 93.25 274 GLY B C 1
ATOM 5171 O O . GLY B 1 274 ? -17.406 -23.281 -33.688 1 93.25 274 GLY B O 1
ATOM 5172 N N . ILE B 1 275 ? -15.234 -22.797 -34.062 1 91.81 275 ILE B N 1
ATOM 5173 C CA . ILE B 1 275 ? -14.836 -23.094 -32.688 1 91.81 275 ILE B CA 1
ATOM 5174 C C . ILE B 1 275 ? -14 -21.938 -32.125 1 91.81 275 ILE B C 1
ATOM 5176 O O . ILE B 1 275 ? -13.234 -21.312 -32.875 1 91.81 275 ILE B O 1
ATOM 5180 N N . ASN B 1 276 ? -14.227 -21.578 -30.859 1 89.19 276 ASN B N 1
ATOM 5181 C CA . ASN B 1 276 ? -13.484 -20.453 -30.312 1 89.19 276 ASN B CA 1
ATOM 5182 C C . ASN B 1 276 ? -12.039 -20.828 -30.016 1 89.19 276 ASN B C 1
ATOM 5184 O O . ASN B 1 276 ? -11.68 -22 -30 1 89.19 276 ASN B O 1
ATOM 5188 N N . PHE B 1 277 ? -11.219 -19.844 -29.891 1 90.69 277 PHE B N 1
ATOM 5189 C CA . PHE B 1 277 ? -9.773 -19.969 -29.719 1 90.69 277 PHE B CA 1
ATOM 5190 C C . PHE B 1 277 ? -9.445 -20.781 -28.469 1 90.69 277 PHE B C 1
ATOM 5192 O O . PHE B 1 277 ? -8.586 -21.656 -28.5 1 90.69 277 PHE B O 1
ATOM 5199 N N . GLN B 1 278 ? -10.133 -20.5 -27.406 1 87.56 278 GLN B N 1
ATOM 5200 C CA . GLN B 1 278 ? -9.875 -21.203 -26.156 1 87.56 278 GLN B CA 1
ATOM 5201 C C . GLN B 1 278 ? -10.148 -22.688 -26.281 1 87.56 278 GLN B C 1
ATOM 5203 O O . GLN B 1 278 ? -9.406 -23.516 -25.75 1 87.56 278 GLN B O 1
ATOM 5208 N N . THR B 1 279 ? -11.148 -23.031 -26.969 1 89 279 THR B N 1
ATOM 5209 C CA . THR B 1 279 ? -11.477 -24.438 -27.203 1 89 279 THR B CA 1
ATOM 5210 C C . THR B 1 279 ? -10.422 -25.078 -28.109 1 89 279 THR B C 1
ATOM 5212 O O . THR B 1 279 ? -10.039 -26.234 -27.891 1 89 279 THR B O 1
ATOM 5215 N N . MET B 1 280 ? -10.047 -24.375 -29.047 1 92.12 280 MET B N 1
ATOM 5216 C CA . MET B 1 280 ? -9 -24.891 -29.922 1 92.12 280 MET B CA 1
ATOM 5217 C C . MET B 1 280 ? -7.73 -25.188 -29.125 1 92.12 280 MET B C 1
ATOM 5219 O O . MET B 1 280 ? -7.121 -26.25 -29.297 1 92.12 280 MET B O 1
ATOM 5223 N N . LEU B 1 281 ? -7.355 -24.297 -28.312 1 90.88 281 LEU B N 1
ATOM 5224 C CA . LEU B 1 281 ? -6.191 -24.531 -27.469 1 90.88 281 LEU B CA 1
ATOM 5225 C C . LEU B 1 281 ? -6.457 -25.656 -26.469 1 90.88 281 LEU B C 1
ATOM 5227 O O . LEU B 1 281 ? -5.539 -26.375 -26.078 1 90.88 281 LEU B O 1
ATOM 5231 N N . GLY B 1 282 ? -7.688 -25.719 -26.078 1 92.12 282 GLY B N 1
ATOM 5232 C CA . GLY B 1 282 ? -8.086 -26.797 -25.188 1 92.12 282 GLY B CA 1
ATOM 5233 C C . GLY B 1 282 ? -7.805 -28.172 -25.75 1 92.12 282 GLY B C 1
ATOM 5234 O O . GLY B 1 282 ? -7.449 -29.094 -25 1 92.12 282 GLY B O 1
ATOM 5235 N N . TYR B 1 283 ? -7.891 -28.219 -27.047 1 92.75 283 TYR B N 1
ATOM 5236 C CA . TYR B 1 283 ? -7.609 -29.5 -27.688 1 92.75 283 TYR B CA 1
ATOM 5237 C C 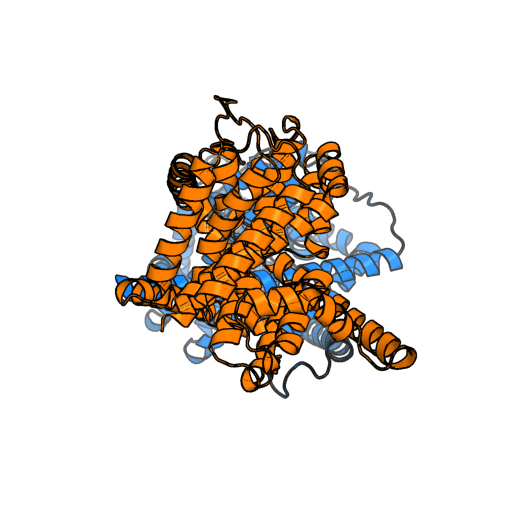. TYR B 1 283 ? -6.133 -29.875 -27.562 1 92.75 283 TYR B C 1
ATOM 5239 O O . TYR B 1 283 ? -5.785 -31.047 -27.438 1 92.75 283 TYR B O 1
ATOM 5247 N N . VAL B 1 284 ? -5.363 -28.953 -27.516 1 91.12 284 VAL B N 1
ATOM 5248 C CA . VAL B 1 284 ? -3.93 -29.188 -27.375 1 91.12 284 VAL B CA 1
ATOM 5249 C C . VAL B 1 284 ? -3.617 -29.656 -25.953 1 91.12 284 VAL B C 1
ATOM 5251 O O . VAL B 1 284 ? -2.758 -30.516 -25.766 1 91.12 284 VAL B O 1
ATOM 5254 N N . PHE B 1 285 ? -4.309 -29.125 -25.031 1 94.75 285 PHE B N 1
ATOM 5255 C CA . PHE B 1 285 ? -4.039 -29.438 -23.625 1 94.75 285 PHE B CA 1
ATOM 5256 C C . PHE B 1 285 ? -4.871 -30.609 -23.156 1 94.75 285 PHE B C 1
ATOM 5258 O O . PHE B 1 285 ? -4.707 -31.094 -22.031 1 94.75 285 PHE B O 1
ATOM 5265 N N . TRP B 1 286 ? -5.746 -31.109 -24.016 1 95.81 286 TRP B N 1
ATOM 5266 C CA . TRP B 1 286 ? -6.672 -32.188 -23.656 1 95.81 286 TRP B CA 1
ATOM 5267 C C . TRP B 1 286 ? -5.918 -33.406 -23.125 1 95.81 286 TRP B C 1
ATOM 5269 O O . TRP B 1 286 ? -6.297 -33.969 -22.109 1 95.81 286 TRP B O 1
ATOM 5279 N N . PRO B 1 287 ? -4.82 -33.781 -23.781 1 95 287 PRO B N 1
ATOM 5280 C CA . PRO B 1 287 ? -4.102 -34.969 -23.266 1 95 287 PRO B CA 1
ATOM 5281 C C . PRO B 1 287 ? -3.537 -34.75 -21.859 1 95 287 PRO B C 1
ATOM 5283 O O . PRO B 1 287 ? -3.488 -35.688 -21.062 1 95 287 PRO B O 1
ATOM 5286 N N . PHE B 1 288 ? -3.15 -33.594 -21.578 1 95.62 288 PHE B N 1
ATOM 5287 C CA . PHE B 1 288 ? -2.586 -33.312 -20.25 1 95.62 288 PHE B CA 1
ATOM 5288 C C . PHE B 1 288 ? -3.67 -33.344 -19.188 1 95.62 288 PHE B C 1
ATOM 5290 O O . PHE B 1 288 ? -3.439 -33.812 -18.078 1 95.62 288 PHE B O 1
ATOM 5297 N N . ALA B 1 289 ? -4.812 -32.781 -19.578 1 96 289 ALA B N 1
ATOM 5298 C CA . ALA B 1 289 ? -5.934 -32.844 -18.656 1 96 289 ALA B CA 1
ATOM 5299 C C . ALA B 1 289 ? -6.301 -34.312 -18.344 1 96 289 ALA B C 1
ATOM 5301 O O . ALA B 1 289 ? -6.551 -34.656 -17.188 1 96 289 ALA B O 1
ATOM 5302 N N . TRP B 1 290 ? -6.277 -35.094 -19.391 1 94.81 290 TRP B N 1
ATOM 5303 C CA . TRP B 1 290 ? -6.59 -36.5 -19.219 1 94.81 290 TRP B CA 1
ATOM 5304 C C . TRP B 1 290 ? -5.531 -37.188 -18.375 1 94.81 290 TRP B C 1
ATOM 5306 O O . TRP B 1 290 ? -5.855 -38 -17.516 1 94.81 290 TRP B O 1
ATOM 5316 N N . LEU B 1 291 ? -4.348 -36.906 -18.562 1 94.69 291 LEU B N 1
ATOM 5317 C CA . LEU B 1 291 ? -3.25 -37.5 -17.812 1 94.69 291 LEU B CA 1
ATOM 5318 C C . LEU B 1 291 ? -3.344 -37.125 -16.328 1 94.69 291 LEU B C 1
ATOM 5320 O O . LEU B 1 291 ? -2.908 -37.906 -15.469 1 94.69 291 LEU B O 1
ATOM 5324 N N . MET B 1 292 ? -3.895 -36 -16.047 1 94.81 292 MET B N 1
ATOM 5325 C CA . MET B 1 292 ? -4.023 -35.531 -14.664 1 94.81 292 MET B CA 1
ATOM 5326 C C . MET B 1 292 ? -5.203 -36.219 -13.977 1 94.81 292 MET B C 1
ATOM 5328 O O . MET B 1 292 ? -5.461 -35.969 -12.797 1 94.81 292 MET B O 1
ATOM 5332 N N . GLY B 1 293 ? -5.941 -37.062 -14.711 1 93.06 293 GLY B N 1
ATOM 5333 C CA . GLY B 1 293 ? -7.012 -37.844 -14.125 1 93.06 293 GLY B CA 1
ATOM 5334 C C . GLY B 1 293 ? -8.383 -37.25 -14.336 1 93.06 293 GLY B C 1
ATOM 5335 O O . GLY B 1 293 ? -9.375 -37.75 -13.797 1 93.06 293 GLY B O 1
ATOM 5336 N N . VAL B 1 294 ? -8.477 -36.219 -15.094 1 95.5 294 VAL B N 1
ATOM 5337 C CA . VAL B 1 294 ? -9.75 -35.562 -15.344 1 95.5 294 VAL B CA 1
ATOM 5338 C C . VAL B 1 294 ? -10.633 -36.469 -16.219 1 95.5 294 VAL B C 1
ATOM 5340 O O . VAL B 1 294 ? -10.18 -37 -17.219 1 95.5 294 VAL B O 1
ATOM 5343 N N . PRO B 1 295 ? -11.859 -36.625 -15.773 1 94.75 295 PRO B N 1
ATOM 5344 C CA . PRO B 1 295 ? -12.773 -37.406 -16.609 1 94.75 295 PRO B CA 1
ATOM 5345 C C . PRO B 1 295 ? -12.898 -36.875 -18.031 1 94.75 295 PRO B C 1
ATOM 5347 O O . PRO B 1 295 ? -12.914 -35.656 -18.234 1 94.75 295 PRO B O 1
ATOM 5350 N N . SER B 1 296 ? -13.102 -37.781 -18.969 1 93.38 296 SER B N 1
ATOM 5351 C CA . SER B 1 296 ? -13.102 -37.438 -20.391 1 93.38 296 SER B CA 1
ATOM 5352 C C . SER B 1 296 ? -14.172 -36.406 -20.703 1 93.38 296 SER B C 1
ATOM 5354 O O . SER B 1 296 ? -13.969 -35.531 -21.547 1 93.38 296 SER B O 1
ATOM 5356 N N . HIS B 1 297 ? -15.312 -36.469 -20 1 94.44 297 HIS B N 1
ATOM 5357 C CA . HIS B 1 297 ? -16.422 -35.562 -20.312 1 94.44 297 HIS B CA 1
ATOM 5358 C C . HIS B 1 297 ? -16.125 -34.156 -19.797 1 94.44 297 HIS B C 1
ATOM 5360 O O . HIS B 1 297 ? -16.75 -33.188 -20.25 1 94.44 297 HIS B O 1
ATOM 5366 N N . GLU B 1 298 ? -15.164 -34 -18.891 1 96.56 298 GLU B N 1
ATOM 5367 C CA . GLU B 1 298 ? -14.781 -32.719 -18.344 1 96.56 298 GLU B CA 1
ATOM 5368 C C . GLU B 1 298 ? -13.453 -32.25 -18.922 1 96.56 298 GLU B C 1
ATOM 5370 O O . GLU B 1 298 ? -13.039 -31.109 -18.688 1 96.56 298 GLU B O 1
ATOM 5375 N N . ALA B 1 299 ? -12.812 -33.062 -19.672 1 95.25 299 ALA B N 1
ATOM 5376 C CA . ALA B 1 299 ? -11.414 -32.844 -20.031 1 95.25 299 ALA B CA 1
ATOM 5377 C C . ALA B 1 299 ? -11.258 -31.641 -20.953 1 95.25 299 ALA B C 1
ATOM 5379 O O . ALA B 1 299 ? -10.273 -30.906 -20.844 1 95.25 299 ALA B O 1
ATOM 5380 N N . LEU B 1 300 ? -12.195 -31.438 -21.828 1 94.31 300 LEU B N 1
ATOM 5381 C CA . LEU B 1 300 ? -12.078 -30.312 -22.75 1 94.31 300 LEU B CA 1
ATOM 5382 C C . LEU B 1 300 ? -12.273 -28.984 -22.016 1 94.31 300 LEU B C 1
ATOM 5384 O O . LEU B 1 300 ? -11.57 -28.016 -22.281 1 94.31 300 LEU B O 1
ATOM 5388 N N . THR B 1 301 ? -13.25 -28.922 -21.141 1 95.19 301 THR B N 1
ATOM 5389 C CA . THR B 1 301 ? -13.453 -27.734 -20.312 1 95.19 301 THR B CA 1
ATOM 5390 C C . THR B 1 301 ? -12.219 -27.453 -19.453 1 95.19 301 THR B C 1
ATOM 5392 O O . THR B 1 301 ? -11.758 -26.312 -19.391 1 95.19 301 THR B O 1
ATOM 5395 N N . ALA B 1 302 ? -11.719 -28.484 -18.859 1 96.81 302 ALA B N 1
ATOM 5396 C CA . ALA B 1 302 ? -10.539 -28.359 -18 1 96.81 302 ALA B CA 1
ATOM 5397 C C . ALA B 1 302 ? -9.328 -27.875 -18.797 1 96.81 302 ALA B C 1
ATOM 5399 O O . ALA B 1 302 ? -8.617 -26.969 -18.375 1 96.81 302 ALA B O 1
ATOM 5400 N N . SER B 1 303 ? -9.148 -28.516 -19.891 1 96.44 303 SER B N 1
ATOM 5401 C CA . SER B 1 303 ? -7.988 -28.172 -20.703 1 96.44 303 SER B CA 1
ATOM 5402 C C . SER B 1 303 ? -8.109 -26.766 -21.297 1 96.44 303 SER B C 1
ATOM 5404 O O . SER B 1 303 ? -7.105 -26.078 -21.453 1 96.44 303 SER B O 1
ATOM 5406 N N . SER B 1 304 ? -9.297 -26.297 -21.578 1 95 304 SER B N 1
ATOM 5407 C CA . SER B 1 304 ? -9.508 -24.922 -22.047 1 95 304 SER B CA 1
ATOM 5408 C C . SER B 1 304 ? -9.125 -23.922 -20.969 1 95 304 SER B C 1
ATOM 5410 O O . SER B 1 304 ? -8.57 -22.859 -21.266 1 95 304 SER B O 1
ATOM 5412 N N . ILE B 1 305 ? -9.406 -24.25 -19.766 1 95.5 305 ILE B N 1
ATOM 5413 C CA . ILE B 1 305 ? -9.047 -23.391 -18.641 1 95.5 305 ILE B CA 1
ATOM 5414 C C . ILE B 1 305 ? -7.527 -23.375 -18.469 1 95.5 305 ILE B C 1
ATOM 5416 O O . ILE B 1 305 ? -6.938 -22.312 -18.219 1 95.5 305 ILE B O 1
ATOM 5420 N N . MET B 1 306 ? -6.914 -24.547 -18.641 1 96 306 MET B N 1
ATOM 5421 C CA . MET B 1 306 ? -5.457 -24.641 -18.578 1 96 306 MET B CA 1
ATOM 5422 C C . MET B 1 306 ? -4.805 -23.766 -19.641 1 96 306 MET B C 1
ATOM 5424 O O . MET B 1 306 ? -3.846 -23.047 -19.375 1 96 306 MET B O 1
ATOM 5428 N N . ALA B 1 307 ? -5.383 -23.828 -20.797 1 92.88 307 ALA B N 1
ATOM 5429 C CA . ALA B 1 307 ? -4.867 -23.047 -21.906 1 92.88 307 ALA B CA 1
ATOM 5430 C C . ALA B 1 307 ? -5.039 -21.547 -21.656 1 92.88 307 ALA B C 1
ATOM 5432 O O . ALA B 1 307 ? -4.191 -20.75 -22.047 1 92.88 307 ALA B O 1
ATOM 5433 N N . THR B 1 308 ? -6.145 -21.203 -21.094 1 92.5 308 THR B N 1
ATOM 5434 C CA . THR B 1 308 ? -6.418 -19.812 -20.75 1 92.5 308 THR B CA 1
ATOM 5435 C C . THR B 1 308 ? -5.344 -19.25 -19.828 1 92.5 308 THR B C 1
ATOM 5437 O O . THR B 1 308 ? -4.934 -18.109 -19.953 1 92.5 308 THR B O 1
ATOM 5440 N N . LYS B 1 309 ? -4.895 -20.016 -18.891 1 94 309 LYS B N 1
ATOM 5441 C CA . LYS B 1 309 ? -3.82 -19.594 -18 1 94 309 LYS B CA 1
ATOM 5442 C C . LYS B 1 309 ? -2.561 -19.25 -18.797 1 94 309 LYS B C 1
ATOM 5444 O O . LYS B 1 309 ? -1.911 -18.234 -18.516 1 94 309 LYS B O 1
ATOM 5449 N N . LEU B 1 310 ? -2.258 -20.062 -19.75 1 91.19 310 LEU B N 1
ATOM 5450 C CA . LEU B 1 310 ? -1.016 -19.922 -20.5 1 91.19 310 LEU B CA 1
ATOM 5451 C C . LEU B 1 310 ? -1.039 -18.656 -21.344 1 91.19 310 LEU B C 1
ATOM 5453 O O . LEU B 1 310 ? -0.047 -17.922 -21.406 1 91.19 310 LEU B O 1
ATOM 5457 N N . VAL B 1 311 ? -2.129 -18.328 -21.969 1 88 311 VAL B N 1
ATOM 5458 C CA . VAL B 1 311 ? -2.188 -17.25 -22.953 1 88 311 VAL B CA 1
ATOM 5459 C C . VAL B 1 311 ? -2.529 -15.938 -22.266 1 88 311 VAL B C 1
ATOM 5461 O O . VAL B 1 311 ? -2.229 -14.859 -22.797 1 88 311 VAL B O 1
ATOM 5464 N N . THR B 1 312 ? -3.168 -16.016 -21.156 1 88.5 312 THR B N 1
ATOM 5465 C CA . THR B 1 312 ? -3.496 -14.82 -20.359 1 88.5 312 THR B CA 1
ATOM 5466 C C . THR B 1 312 ? -2.744 -14.828 -19.031 1 88.5 312 THR B C 1
ATOM 5468 O O . THR B 1 312 ? -1.542 -14.555 -19 1 88.5 312 THR B O 1
ATOM 5471 N N . ASN B 1 313 ? -3.4 -15.289 -18 1 89.69 313 ASN B N 1
ATOM 5472 C CA . ASN B 1 313 ? -2.773 -15.477 -16.688 1 89.69 313 ASN B CA 1
ATOM 5473 C C . ASN B 1 313 ? -3.656 -16.297 -15.758 1 89.69 313 ASN B C 1
ATOM 5475 O O . ASN B 1 313 ? -4.762 -16.688 -16.125 1 89.69 313 ASN B O 1
ATOM 5479 N N . GLU B 1 314 ? -3.148 -16.562 -14.633 1 93.06 314 GLU B N 1
ATOM 5480 C CA . GLU B 1 314 ? -3.812 -17.469 -13.703 1 93.06 314 GLU B CA 1
ATOM 5481 C C . GLU B 1 314 ? -5.086 -16.859 -13.141 1 93.06 314 GLU B C 1
ATOM 5483 O O . GLU B 1 314 ? -6.047 -17.562 -12.828 1 93.06 314 GLU B O 1
ATOM 5488 N N . PHE B 1 315 ? -5.137 -15.57 -13.008 1 89.94 315 PHE B N 1
ATOM 5489 C CA . PHE B 1 315 ? -6.328 -14.914 -12.484 1 89.94 315 PHE B CA 1
ATOM 5490 C C . PHE B 1 315 ? -7.512 -15.117 -13.422 1 89.94 315 PHE B C 1
ATOM 5492 O O . PHE B 1 315 ? -8.617 -15.445 -12.977 1 89.94 315 PHE B O 1
ATOM 5499 N N . VAL B 1 316 ? -7.273 -14.922 -14.664 1 88.38 316 VAL B N 1
ATOM 5500 C CA . VAL B 1 316 ? -8.328 -15.086 -15.648 1 88.38 316 VAL B CA 1
ATOM 5501 C C . VAL B 1 316 ? -8.797 -16.547 -15.672 1 88.38 316 VAL B C 1
ATOM 5503 O O . VAL B 1 316 ? -9.992 -16.812 -15.734 1 88.38 316 VAL B O 1
ATOM 5506 N N . ALA B 1 317 ? -7.859 -17.359 -15.602 1 94.31 317 ALA B N 1
ATOM 5507 C CA . ALA B 1 317 ? -8.18 -18.781 -15.609 1 94.31 317 ALA B CA 1
ATOM 5508 C C . ALA B 1 317 ? -8.945 -19.188 -14.352 1 94.31 317 ALA B C 1
ATOM 5510 O O . ALA B 1 317 ? -9.867 -20 -14.414 1 94.31 317 ALA B O 1
ATOM 5511 N N . MET B 1 318 ? -8.555 -18.641 -13.242 1 94.06 318 MET B N 1
ATOM 5512 C CA . MET B 1 318 ? -9.234 -18.953 -11.992 1 94.06 318 MET B CA 1
ATOM 5513 C C . MET B 1 318 ? -10.672 -18.453 -12.016 1 94.06 318 MET B C 1
ATOM 5515 O O . MET B 1 318 ? -11.57 -19.078 -11.461 1 94.06 318 MET B O 1
ATOM 5519 N N . LEU B 1 319 ? -10.836 -17.328 -12.555 1 87.94 319 LEU B N 1
ATOM 5520 C CA . LEU B 1 319 ? -12.188 -16.812 -12.703 1 87.94 319 LEU B CA 1
ATOM 5521 C C . LEU B 1 319 ? -13.031 -17.719 -13.594 1 87.94 319 LEU B C 1
ATOM 5523 O O . LEU B 1 319 ? -14.203 -17.953 -13.312 1 87.94 319 LEU B O 1
ATOM 5527 N N . GLU B 1 320 ? -12.445 -18.188 -14.68 1 90.25 320 GLU B N 1
ATOM 5528 C CA . GLU B 1 320 ? -13.141 -19.141 -15.555 1 90.25 320 GLU B CA 1
ATOM 5529 C C . GLU B 1 320 ? -13.477 -20.422 -14.82 1 90.25 320 GLU B C 1
ATOM 5531 O O . GLU B 1 320 ? -14.555 -21 -15.008 1 90.25 320 GLU B O 1
ATOM 5536 N N . LEU B 1 321 ? -12.531 -20.891 -14.031 1 95.25 321 LEU B N 1
ATOM 5537 C CA . LEU B 1 321 ? -12.773 -22.078 -13.234 1 95.25 321 LEU B CA 1
ATOM 5538 C C . LEU B 1 321 ? -13.953 -21.875 -12.281 1 95.25 321 LEU B C 1
ATOM 5540 O O . LEU B 1 321 ? -14.805 -22.75 -12.148 1 95.25 321 LEU B O 1
ATOM 5544 N N . LYS B 1 322 ? -13.914 -20.75 -11.688 1 90.5 322 LYS B N 1
ATOM 5545 C CA . LYS B 1 322 ? -14.992 -20.438 -10.766 1 90.5 322 LYS B CA 1
ATOM 5546 C C . LYS B 1 322 ? -16.344 -20.422 -11.477 1 90.5 322 LYS B C 1
ATOM 5548 O O . LYS B 1 322 ? -17.328 -20.938 -10.961 1 90.5 322 LYS B O 1
ATOM 5553 N N . ASN B 1 323 ? -16.406 -19.906 -12.641 1 89.38 323 ASN B N 1
ATOM 5554 C CA . ASN B 1 323 ? -17.641 -19.812 -13.43 1 89.38 323 ASN B CA 1
ATOM 5555 C C . ASN B 1 323 ? -18.094 -21.188 -13.906 1 89.38 323 ASN B C 1
ATOM 5557 O O . ASN B 1 323 ? -19.297 -21.422 -14.07 1 89.38 323 ASN B O 1
ATOM 5561 N N . GLN B 1 324 ? -17.172 -22.094 -14.078 1 92.5 324 GLN B N 1
ATOM 5562 C CA . GLN B 1 324 ? -17.484 -23.422 -14.602 1 92.5 324 GLN B CA 1
ATOM 5563 C C . GLN B 1 324 ? -17.547 -24.453 -13.477 1 92.5 324 GLN B C 1
ATOM 5565 O O . GLN B 1 324 ? -17.719 -25.641 -13.734 1 92.5 324 GLN B O 1
ATOM 5570 N N . ALA B 1 325 ? -17.438 -23.984 -12.32 1 91 325 ALA B N 1
ATOM 5571 C CA . ALA B 1 325 ? -17.281 -24.875 -11.172 1 91 325 ALA B CA 1
ATOM 5572 C C . ALA B 1 325 ? -18.469 -25.812 -11.055 1 91 325 ALA B C 1
ATOM 5574 O O . ALA B 1 325 ? -18.312 -26.984 -10.688 1 91 325 ALA B O 1
ATOM 5575 N N . ALA B 1 326 ? -19.672 -25.344 -11.391 1 91.06 326 ALA B N 1
ATOM 5576 C CA . ALA B 1 326 ? -20.891 -26.125 -11.25 1 91.06 326 ALA B CA 1
ATOM 5577 C C . ALA B 1 326 ? -20.922 -27.297 -12.219 1 91.06 326 ALA B C 1
ATOM 5579 O O . ALA B 1 326 ? -21.594 -28.297 -11.977 1 91.06 326 ALA B O 1
ATOM 5580 N N . HIS B 1 327 ? -20.094 -27.25 -13.211 1 93 327 HIS B N 1
ATOM 5581 C CA . HIS B 1 327 ? -20.109 -28.266 -14.258 1 93 327 HIS B CA 1
ATOM 5582 C C . HIS B 1 327 ? -18.938 -29.219 -14.133 1 93 327 HIS B C 1
ATOM 5584 O O . HIS B 1 327 ? -18.781 -30.141 -14.93 1 93 327 HIS B O 1
ATOM 5590 N N . LEU B 1 328 ? -18.156 -29.031 -13.086 1 96.12 328 LEU B N 1
ATOM 5591 C CA . LEU B 1 328 ? -16.969 -29.844 -12.906 1 96.12 328 LEU B CA 1
ATOM 5592 C C . LEU B 1 328 ? -17.031 -30.641 -11.602 1 96.12 328 LEU B C 1
ATOM 5594 O O . LEU B 1 328 ? -17.594 -30.156 -10.617 1 96.12 328 LEU B O 1
ATOM 5598 N N . SER B 1 329 ? -16.547 -31.781 -11.648 1 95.69 329 SER B N 1
ATOM 5599 C CA . SER B 1 329 ? -16.469 -32.625 -10.445 1 95.69 329 SER B CA 1
ATOM 5600 C C . SER B 1 329 ? -15.516 -32 -9.422 1 95.69 329 SER B C 1
ATOM 5602 O O . SER B 1 329 ? -14.664 -31.188 -9.773 1 95.69 329 SER B O 1
ATOM 5604 N N . SER B 1 330 ? -15.688 -32.406 -8.188 1 94.31 330 SER B N 1
ATOM 5605 C CA . SER B 1 330 ? -14.812 -31.922 -7.121 1 94.31 330 SER B CA 1
ATOM 5606 C C . SER B 1 330 ? -13.359 -32.312 -7.402 1 94.31 330 SER B C 1
ATOM 5608 O O . SER B 1 330 ? -12.445 -31.531 -7.078 1 94.31 330 SER B O 1
ATOM 5610 N N . TYR B 1 331 ? -13.195 -33.469 -7.992 1 95.75 331 TYR B N 1
ATOM 5611 C CA . TYR B 1 331 ? -11.859 -33.906 -8.352 1 95.75 331 TYR B CA 1
ATOM 5612 C C . TYR B 1 331 ? -11.211 -32.969 -9.359 1 95.75 331 TYR B C 1
ATOM 5614 O O . TYR B 1 331 ? -10.086 -32.5 -9.156 1 95.75 331 TYR B O 1
ATOM 5622 N N . THR B 1 332 ? -11.953 -32.656 -10.406 1 96.94 332 THR B N 1
ATOM 5623 C CA . THR B 1 332 ? -11.445 -31.797 -11.469 1 96.94 332 THR B CA 1
ATOM 5624 C C . THR B 1 332 ? -11.148 -30.391 -10.938 1 96.94 332 THR B C 1
ATOM 5626 O O . THR B 1 332 ? -10.117 -29.797 -11.273 1 96.94 332 THR B O 1
ATOM 5629 N N . ARG B 1 333 ? -12 -29.891 -10.086 1 96.69 333 ARG B N 1
ATOM 5630 C CA . ARG B 1 333 ? -11.797 -28.578 -9.5 1 96.69 333 ARG B CA 1
ATOM 5631 C C . ARG B 1 333 ? -10.523 -28.531 -8.672 1 96.69 333 ARG B C 1
ATOM 5633 O O . ARG B 1 333 ? -9.773 -27.562 -8.719 1 96.69 333 ARG B O 1
ATOM 5640 N N . GLY B 1 334 ? -10.312 -29.578 -7.945 1 96.06 334 GLY B N 1
ATOM 5641 C CA . GLY B 1 334 ? -9.125 -29.641 -7.117 1 96.06 334 GLY B CA 1
ATOM 5642 C C . GLY B 1 334 ? -7.836 -29.688 -7.918 1 96.06 334 GLY B C 1
ATOM 5643 O O . GLY B 1 334 ? -6.914 -28.906 -7.668 1 96.06 334 GLY B O 1
ATOM 5644 N N . VAL B 1 335 ? -7.816 -30.531 -8.898 1 96.88 335 VAL B N 1
ATOM 5645 C CA . VAL B 1 335 ? -6.625 -30.719 -9.719 1 96.88 335 VAL B CA 1
ATOM 5646 C C . VAL B 1 335 ? -6.324 -29.453 -10.508 1 96.88 335 VAL B C 1
ATOM 5648 O O . VAL B 1 335 ? -5.176 -29 -10.57 1 96.88 335 VAL B O 1
ATOM 5651 N N . LEU B 1 336 ? -7.359 -28.828 -11.039 1 97.56 336 LEU B N 1
ATOM 5652 C CA . LEU B 1 336 ? -7.184 -27.594 -11.805 1 97.56 336 LEU B CA 1
ATOM 5653 C C . LEU B 1 336 ? -6.734 -26.453 -10.906 1 97.56 336 LEU B C 1
ATOM 5655 O O . LEU B 1 336 ? -5.93 -25.609 -11.32 1 97.56 336 LEU B O 1
ATOM 5659 N N . SER B 1 337 ? -7.316 -26.406 -9.727 1 97.56 337 SER B N 1
ATOM 5660 C CA . SER B 1 337 ? -6.922 -25.375 -8.789 1 97.56 337 SER B CA 1
ATOM 5661 C C . SER B 1 337 ? -5.418 -25.391 -8.531 1 97.56 337 SER B C 1
ATOM 5663 O O . SER B 1 337 ? -4.762 -24.344 -8.539 1 97.56 337 SER B O 1
ATOM 5665 N N . ILE B 1 338 ? -4.902 -26.547 -8.375 1 97 338 ILE B N 1
ATOM 5666 C CA . ILE B 1 338 ? -3.48 -26.703 -8.086 1 97 338 ILE B CA 1
ATOM 5667 C C . ILE B 1 338 ? -2.66 -26.359 -9.328 1 97 338 ILE B C 1
ATOM 5669 O O . ILE B 1 338 ? -1.619 -25.703 -9.227 1 97 338 ILE B O 1
ATOM 5673 N N . PHE B 1 339 ? -3.121 -26.734 -10.477 1 97.62 339 PHE B N 1
ATOM 5674 C CA . PHE B 1 339 ? -2.461 -26.406 -11.734 1 97.62 339 PHE B CA 1
ATOM 5675 C C . PHE B 1 339 ? -2.377 -24.906 -11.938 1 97.62 339 PHE B C 1
ATOM 5677 O O . PHE B 1 339 ? -1.391 -24.391 -12.477 1 97.62 339 PHE B O 1
ATOM 5684 N N . LEU B 1 340 ? -3.346 -24.188 -11.453 1 97.38 340 LEU B N 1
ATOM 5685 C CA . LEU B 1 340 ? -3.514 -22.781 -11.797 1 97.38 340 LEU B CA 1
ATOM 5686 C C . LEU B 1 340 ? -2.672 -21.891 -10.883 1 97.38 340 LEU B C 1
ATOM 5688 O O . LEU B 1 340 ? -2.453 -20.719 -11.188 1 97.38 340 LEU B O 1
ATOM 5692 N N . VAL B 1 341 ? -2.182 -22.422 -9.828 1 95.38 341 VAL B N 1
ATOM 5693 C CA . VAL B 1 341 ? -1.507 -21.609 -8.82 1 95.38 341 VAL B CA 1
ATOM 5694 C C . VAL B 1 341 ? -0.03 -21.469 -9.18 1 95.38 341 VAL B C 1
ATOM 5696 O O . VAL B 1 341 ? 0.839 -22.016 -8.5 1 95.38 341 VAL B O 1
ATOM 5699 N N . SER B 1 342 ? 0.345 -20.75 -10.109 1 94.12 342 SER B N 1
ATOM 5700 C CA . SER B 1 342 ? 1.688 -20.344 -10.523 1 94.12 342 SER B CA 1
ATOM 5701 C C . SER B 1 342 ? 1.641 -19.219 -11.555 1 94.12 342 SER B C 1
ATOM 5703 O O . SER B 1 342 ? 0.593 -18.969 -12.148 1 94.12 342 SER B O 1
ATOM 5705 N N . PHE B 1 343 ? 2.764 -18.641 -11.805 1 91.31 343 PHE B N 1
ATOM 5706 C CA . PHE B 1 343 ? 2.828 -17.531 -12.75 1 91.31 343 PHE B CA 1
ATOM 5707 C C . PHE B 1 343 ? 3.25 -18.016 -14.133 1 91.31 343 PHE B C 1
ATOM 5709 O O . PHE B 1 343 ? 3.758 -17.234 -14.938 1 91.31 343 PHE B O 1
ATOM 5716 N N . ALA B 1 344 ? 3.08 -19.25 -14.383 1 93.75 344 ALA B N 1
ATOM 5717 C CA . ALA B 1 344 ? 3.537 -19.844 -15.641 1 93.75 344 ALA B CA 1
ATOM 5718 C C . ALA B 1 344 ? 2.643 -19.406 -16.797 1 93.75 344 ALA B C 1
ATOM 5720 O O . ALA B 1 344 ? 1.729 -20.141 -17.188 1 93.75 344 ALA B O 1
ATOM 5721 N N . ASN B 1 345 ? 2.924 -18.359 -17.422 1 92.12 345 ASN B N 1
ATOM 5722 C CA . ASN B 1 345 ? 2.213 -17.844 -18.578 1 92.12 345 ASN B CA 1
ATOM 5723 C C . ASN B 1 345 ? 3.096 -16.906 -19.406 1 92.12 345 ASN B C 1
ATOM 5725 O O . ASN B 1 345 ? 4.211 -16.578 -19 1 92.12 345 ASN B O 1
ATOM 5729 N N . PHE B 1 346 ? 2.604 -16.516 -20.547 1 87.5 346 PHE B N 1
ATOM 5730 C CA . PHE B 1 346 ? 3.406 -15.727 -21.484 1 87.5 346 PHE B CA 1
ATOM 5731 C C . PHE B 1 346 ? 3.648 -14.328 -20.938 1 87.5 346 PHE B C 1
ATOM 5733 O O . PHE B 1 346 ? 4.707 -13.742 -21.156 1 87.5 346 PHE B O 1
ATOM 5740 N N . SER B 1 347 ? 2.727 -13.766 -20.234 1 84.5 347 SER B N 1
ATOM 5741 C CA . SER B 1 347 ? 2.859 -12.414 -19.703 1 84.5 347 SER B CA 1
ATOM 5742 C C . SER B 1 347 ? 3.971 -12.344 -18.656 1 84.5 347 SER B C 1
ATOM 5744 O O . SER B 1 347 ? 4.621 -11.305 -18.516 1 84.5 347 SER B O 1
ATOM 5746 N N . SER B 1 348 ? 4.254 -13.391 -17.953 1 88.38 348 SER B N 1
ATOM 5747 C CA . SER B 1 348 ? 5.262 -13.438 -16.891 1 88.38 348 SER B CA 1
ATOM 5748 C C . SER B 1 348 ? 6.668 -13.273 -17.469 1 88.38 348 SER B C 1
ATOM 5750 O O . SER B 1 348 ? 7.578 -12.828 -16.766 1 88.38 348 SER B O 1
ATOM 5752 N N . ILE B 1 349 ? 6.816 -13.625 -18.734 1 87.56 349 ILE B N 1
ATOM 5753 C CA . ILE B 1 349 ? 8.109 -13.43 -19.391 1 87.56 349 ILE B CA 1
ATOM 5754 C C . ILE B 1 349 ? 8.492 -11.953 -19.328 1 87.56 349 ILE B C 1
ATOM 5756 O O . ILE B 1 349 ? 9.602 -11.609 -18.906 1 87.56 349 ILE B O 1
ATOM 5760 N N . GLY B 1 350 ? 7.57 -11.172 -19.797 1 84.25 350 GLY B N 1
ATOM 5761 C CA . GLY B 1 350 ? 7.824 -9.742 -19.797 1 84.25 350 GLY B CA 1
ATOM 5762 C C . GLY B 1 350 ? 8.07 -9.18 -18.406 1 84.25 350 GLY B C 1
ATOM 5763 O O . GLY B 1 350 ? 8.93 -8.312 -18.219 1 84.25 350 GLY B O 1
ATOM 5764 N N . ILE B 1 351 ? 7.379 -9.68 -17.453 1 82.75 351 ILE B N 1
ATOM 5765 C CA . ILE B 1 351 ? 7.484 -9.195 -16.078 1 82.75 351 ILE B CA 1
ATOM 5766 C C . ILE B 1 351 ? 8.867 -9.531 -15.523 1 82.75 351 ILE B C 1
ATOM 5768 O O . ILE B 1 351 ? 9.539 -8.664 -14.961 1 82.75 351 ILE B O 1
ATOM 5772 N N . ILE B 1 352 ? 9.281 -10.75 -15.672 1 87.94 352 ILE B N 1
ATOM 5773 C CA . ILE B 1 352 ? 10.562 -11.195 -15.133 1 87.94 352 ILE B CA 1
ATOM 5774 C C . ILE B 1 352 ? 11.703 -10.523 -15.898 1 87.94 352 ILE B C 1
ATOM 5776 O O . ILE B 1 352 ? 12.656 -10.023 -15.297 1 87.94 352 ILE B O 1
ATOM 5780 N N . ALA B 1 353 ? 11.594 -10.477 -17.203 1 89.56 353 ALA B N 1
ATOM 5781 C CA . ALA B 1 353 ? 12.609 -9.828 -18.016 1 89.56 353 ALA B CA 1
ATOM 5782 C C . ALA B 1 353 ? 12.719 -8.344 -17.688 1 89.56 353 ALA B C 1
ATOM 5784 O O . ALA B 1 353 ? 13.828 -7.801 -17.578 1 89.56 353 ALA B O 1
ATOM 5785 N N . GLY B 1 354 ? 11.648 -7.75 -17.609 1 83.81 354 GLY B N 1
ATOM 5786 C CA . GLY B 1 354 ? 11.648 -6.344 -17.25 1 83.81 354 GLY B CA 1
ATOM 5787 C C . GLY B 1 354 ? 12.258 -6.078 -15.883 1 83.81 354 GLY B C 1
ATOM 5788 O O . GLY B 1 354 ? 13.016 -5.121 -15.711 1 83.81 354 GLY B O 1
ATOM 5789 N N . ALA B 1 355 ? 11.914 -6.859 -14.914 1 82.12 355 ALA B N 1
ATOM 5790 C CA . ALA B 1 355 ? 12.445 -6.719 -13.562 1 82.12 355 ALA B CA 1
ATOM 5791 C C . ALA B 1 355 ? 13.961 -6.883 -13.547 1 82.12 355 ALA B C 1
ATOM 5793 O O . ALA B 1 355 ? 14.664 -6.117 -12.891 1 82.12 355 ALA B O 1
ATOM 5794 N N . VAL B 1 356 ? 14.469 -7.828 -14.273 1 87.69 356 VAL B N 1
ATOM 5795 C CA . VAL B 1 356 ? 15.898 -8.094 -14.336 1 87.69 356 VAL B CA 1
ATOM 5796 C C . VAL B 1 356 ? 16.594 -6.996 -15.125 1 87.69 356 VAL B C 1
ATOM 5798 O O . VAL B 1 356 ? 17.703 -6.578 -14.773 1 87.69 356 VAL B O 1
ATOM 5801 N N . LYS B 1 357 ? 15.945 -6.57 -16.172 1 86.88 357 LYS B N 1
ATOM 5802 C CA . LYS B 1 357 ? 16.5 -5.512 -17 1 86.88 357 LYS B CA 1
ATOM 5803 C C . LYS B 1 357 ? 16.703 -4.227 -16.188 1 86.88 357 LYS B C 1
ATOM 5805 O O . LYS B 1 357 ? 17.656 -3.479 -16.438 1 86.88 357 LYS B O 1
ATOM 5810 N N . GLY B 1 358 ? 15.828 -4.008 -15.367 1 79.19 358 GLY B N 1
ATOM 5811 C CA . GLY B 1 358 ? 15.961 -2.855 -14.492 1 79.19 358 GLY B CA 1
ATOM 5812 C C . GLY B 1 358 ? 17.203 -2.908 -13.617 1 79.19 358 GLY B C 1
ATOM 5813 O O . GLY B 1 358 ? 17.703 -1.871 -13.172 1 79.19 358 GLY B O 1
ATOM 5814 N N . LEU B 1 359 ? 17.719 -4.074 -13.375 1 80.12 359 LEU B N 1
ATOM 5815 C CA . LEU B 1 359 ? 18.906 -4.266 -12.547 1 80.12 359 LEU B CA 1
ATOM 5816 C C . LEU B 1 359 ? 20.156 -4.41 -13.406 1 80.12 359 LEU B C 1
ATOM 5818 O O . LEU B 1 359 ? 21.219 -3.881 -13.055 1 80.12 359 LEU B O 1
ATOM 5822 N N . ASP B 1 360 ? 20 -5.168 -14.477 1 87.75 360 ASP B N 1
ATOM 5823 C CA . ASP B 1 360 ? 21.094 -5.453 -15.414 1 87.75 360 ASP B CA 1
ATOM 5824 C C . ASP B 1 360 ? 20.547 -5.715 -16.812 1 87.75 360 ASP B C 1
ATOM 5826 O O . ASP B 1 360 ? 19.859 -6.719 -17.047 1 87.75 360 ASP B O 1
ATOM 5830 N N . GLU B 1 361 ? 20.906 -4.898 -17.688 1 88.56 361 GLU B N 1
ATOM 5831 C CA . GLU B 1 361 ? 20.359 -4.965 -19.047 1 88.56 361 GLU B CA 1
ATOM 5832 C C . GLU B 1 361 ? 20.75 -6.27 -19.734 1 88.56 361 GLU B C 1
ATOM 5834 O O . GLU B 1 361 ? 19.922 -6.898 -20.391 1 88.56 361 GLU B O 1
ATOM 5839 N N . GLU B 1 362 ? 21.922 -6.652 -19.594 1 92 362 GLU B N 1
ATOM 5840 C CA . GLU B 1 362 ? 22.391 -7.871 -20.25 1 92 362 GLU B CA 1
ATOM 5841 C C . GLU B 1 362 ? 21.656 -9.102 -19.734 1 92 362 GLU B C 1
ATOM 5843 O O . GLU B 1 362 ? 21.266 -9.969 -20.516 1 92 362 GLU B O 1
ATOM 5848 N N . ARG B 1 363 ? 21.484 -9.148 -18.531 1 91.19 363 ARG B N 1
ATOM 5849 C CA . ARG B 1 363 ? 20.781 -10.281 -17.953 1 91.19 363 ARG B CA 1
ATOM 5850 C C . ARG B 1 363 ? 19.297 -10.242 -18.297 1 91.19 363 ARG B C 1
ATOM 5852 O O . ARG B 1 363 ? 18.656 -11.289 -18.469 1 91.19 363 ARG B O 1
ATOM 5859 N N . GLY B 1 364 ? 18.75 -9.086 -18.359 1 91.06 364 GLY B N 1
ATOM 5860 C CA . GLY B 1 364 ? 17.375 -8.961 -18.812 1 91.06 364 GLY B CA 1
ATOM 5861 C C . GLY B 1 364 ? 17.172 -9.5 -20.219 1 91.06 364 GLY B C 1
ATOM 5862 O O . GLY B 1 364 ? 16.172 -10.188 -20.484 1 91.06 364 GLY B O 1
ATOM 5863 N N . ASN B 1 365 ? 18.109 -9.188 -21.031 1 89.81 365 ASN B N 1
ATOM 5864 C CA . ASN B 1 365 ? 18.062 -9.695 -22.391 1 89.81 365 ASN B CA 1
ATOM 5865 C C . ASN B 1 365 ? 18.219 -11.211 -22.438 1 89.81 365 ASN B C 1
ATOM 5867 O O . ASN B 1 365 ? 17.594 -11.875 -23.266 1 89.81 365 ASN B O 1
ATOM 5871 N N . MET B 1 366 ? 19.016 -11.672 -21.578 1 91.19 366 MET B N 1
ATOM 5872 C CA . MET B 1 366 ? 19.188 -13.117 -21.484 1 91.19 366 MET B CA 1
ATOM 5873 C C . MET B 1 366 ? 17.875 -13.812 -21.141 1 91.19 366 MET B C 1
ATOM 5875 O O . MET B 1 366 ? 17.531 -14.836 -21.75 1 91.19 366 MET B O 1
ATOM 5879 N N . VAL B 1 367 ? 17.156 -13.281 -20.219 1 90.88 367 VAL B N 1
ATOM 5880 C CA . VAL B 1 367 ? 15.883 -13.844 -19.797 1 90.88 367 VAL B CA 1
ATOM 5881 C C . VAL B 1 367 ? 14.891 -13.805 -20.969 1 90.88 367 VAL B C 1
ATOM 5883 O O . VAL B 1 367 ? 14.141 -14.766 -21.188 1 90.88 367 VAL B O 1
ATOM 5886 N N . SER B 1 368 ? 14.922 -12.672 -21.672 1 89.25 368 SER B N 1
ATOM 5887 C CA . SER B 1 368 ? 14.023 -12.531 -22.812 1 89.25 368 SER B CA 1
ATOM 5888 C C . SER B 1 368 ? 14.312 -13.578 -23.875 1 89.25 368 SER B C 1
ATOM 5890 O O . SER B 1 368 ? 13.391 -14.078 -24.531 1 89.25 368 SER B O 1
ATOM 5892 N N . ARG B 1 369 ? 15.484 -13.961 -24.031 1 90.75 369 ARG B N 1
ATOM 5893 C CA . ARG B 1 369 ? 15.891 -14.914 -25.062 1 90.75 369 ARG B CA 1
ATOM 5894 C C . ARG B 1 369 ? 15.375 -16.312 -24.75 1 90.75 369 ARG B C 1
ATOM 5896 O O . ARG B 1 369 ? 15 -17.062 -25.656 1 90.75 369 ARG B O 1
ATOM 5903 N N . PHE B 1 370 ? 15.32 -16.609 -23.531 1 91.25 370 PHE B N 1
ATOM 5904 C CA . PHE B 1 370 ? 14.852 -17.953 -23.219 1 91.25 370 PHE B CA 1
ATOM 5905 C C . PHE B 1 370 ? 13.461 -17.906 -22.609 1 91.25 370 PHE B C 1
ATOM 5907 O O . PHE B 1 370 ? 13.094 -18.781 -21.812 1 91.25 370 PHE B O 1
ATOM 5914 N N . GLY B 1 371 ? 1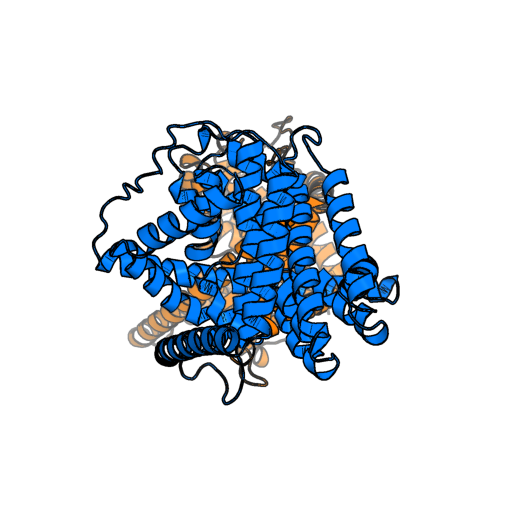2.719 -16.922 -22.953 1 92 371 GLY B N 1
ATOM 5915 C CA . GLY B 1 371 ? 11.383 -16.75 -22.391 1 92 371 GLY B CA 1
ATOM 5916 C C . GLY B 1 371 ? 10.461 -17.922 -22.672 1 92 371 GLY B C 1
ATOM 5917 O O . GLY B 1 371 ? 9.742 -18.375 -21.781 1 92 371 GLY B O 1
ATOM 5918 N N . LEU B 1 372 ? 10.523 -18.469 -23.844 1 92.25 372 LEU B N 1
ATOM 5919 C CA . LEU B 1 372 ? 9.641 -19.578 -24.219 1 92.25 372 LEU B CA 1
ATOM 5920 C C . LEU B 1 372 ? 10.023 -20.859 -23.484 1 92.25 372 LEU B C 1
ATOM 5922 O O . LEU B 1 372 ? 9.148 -21.625 -23.078 1 92.25 372 LEU B O 1
ATOM 5926 N N . LYS B 1 373 ? 11.266 -21.031 -23.328 1 95 373 LYS B N 1
ATOM 5927 C CA . LYS B 1 373 ? 11.734 -22.172 -22.562 1 95 373 LYS B CA 1
ATOM 5928 C C . LYS B 1 373 ? 11.32 -22.078 -21.094 1 95 373 LYS B C 1
ATOM 5930 O O . LYS B 1 373 ? 11.031 -23.078 -20.453 1 95 373 LYS B O 1
ATOM 5935 N N . LEU B 1 374 ? 11.273 -20.859 -20.656 1 94.5 374 LEU B N 1
ATOM 5936 C CA . LEU B 1 374 ? 10.852 -20.609 -19.281 1 94.5 374 LEU B CA 1
ATOM 5937 C C . LEU B 1 374 ? 9.398 -21 -19.078 1 94.5 374 LEU B C 1
ATOM 5939 O O . LEU B 1 374 ? 9.07 -21.688 -18.109 1 94.5 374 LEU B O 1
ATOM 5943 N N . VAL B 1 375 ? 8.578 -20.594 -19.969 1 95.19 375 VAL B N 1
ATOM 5944 C CA . VAL B 1 375 ? 7.156 -20.891 -19.875 1 95.19 375 VAL B CA 1
ATOM 5945 C C . VAL B 1 375 ? 6.934 -22.391 -20 1 95.19 375 VAL B C 1
ATOM 5947 O O . VAL B 1 375 ? 6.117 -22.969 -19.281 1 95.19 375 VAL B O 1
ATOM 5950 N N . TYR B 1 376 ? 7.656 -22.953 -20.922 1 95.75 376 TYR B N 1
ATOM 5951 C CA . TYR B 1 376 ? 7.566 -24.391 -21.141 1 95.75 376 TYR B CA 1
ATOM 5952 C C . TYR B 1 376 ? 7.918 -25.156 -19.859 1 95.75 376 TYR B C 1
ATOM 5954 O O . TYR B 1 376 ? 7.137 -25.984 -19.391 1 95.75 376 TYR B O 1
ATOM 5962 N N . GLY B 1 377 ? 9.031 -24.844 -19.281 1 96.12 377 GLY B N 1
ATOM 5963 C CA . GLY B 1 377 ? 9.453 -25.5 -18.062 1 96.12 377 GLY B CA 1
ATOM 5964 C C . GLY B 1 377 ? 8.508 -25.266 -16.906 1 96.12 377 GLY B C 1
ATOM 5965 O O . GLY B 1 377 ? 8.164 -26.203 -16.172 1 96.12 377 GLY B O 1
ATOM 5966 N N . SER B 1 378 ? 8.078 -24.062 -16.734 1 96.12 378 SER B N 1
ATOM 5967 C CA . SER B 1 378 ? 7.199 -23.719 -15.617 1 96.12 378 SER B CA 1
ATOM 5968 C C . SER B 1 378 ? 5.82 -24.344 -15.789 1 96.12 378 SER B C 1
ATOM 5970 O O . SER B 1 378 ? 5.156 -24.672 -14.805 1 96.12 378 SER B O 1
ATOM 5972 N N . SER B 1 379 ? 5.375 -24.469 -17.016 1 96.25 379 SER B N 1
ATOM 5973 C CA . SER B 1 379 ? 4.121 -25.172 -17.266 1 96.25 379 SER B CA 1
ATOM 5974 C C . SER B 1 379 ? 4.219 -26.641 -16.859 1 96.25 379 SER B C 1
ATOM 5976 O O . SER B 1 379 ? 3.27 -27.203 -16.312 1 96.25 379 SER B O 1
ATOM 5978 N N . LEU B 1 380 ? 5.352 -27.219 -17.156 1 97.25 380 LEU B N 1
ATOM 5979 C CA . LEU B 1 380 ? 5.562 -28.609 -16.75 1 97.25 380 LEU B CA 1
ATOM 5980 C C . LEU B 1 380 ? 5.562 -28.75 -15.234 1 97.25 380 LEU B C 1
ATOM 5982 O O . LEU B 1 380 ? 5.117 -29.766 -14.703 1 97.25 380 LEU B O 1
ATOM 5986 N N . VAL B 1 381 ? 6.074 -27.703 -14.555 1 97.38 381 VAL B N 1
ATOM 5987 C CA . VAL B 1 381 ? 6.043 -27.688 -13.094 1 97.38 381 VAL B CA 1
ATOM 5988 C C . VAL B 1 381 ? 4.594 -27.75 -12.609 1 97.38 381 VAL B C 1
ATOM 5990 O O . VAL B 1 381 ? 4.262 -28.547 -11.734 1 97.38 381 VAL B O 1
ATOM 5993 N N . SER B 1 382 ? 3.752 -26.953 -13.188 1 97.44 382 SER B N 1
ATOM 5994 C CA . SER B 1 382 ? 2.344 -26.906 -12.812 1 97.44 382 SER B CA 1
ATOM 5995 C C . SER B 1 382 ? 1.651 -28.25 -13.094 1 97.44 382 SER B C 1
ATOM 5997 O O . SER B 1 382 ? 0.827 -28.703 -12.297 1 97.44 382 SER B O 1
ATOM 5999 N N . ILE B 1 383 ? 1.996 -28.844 -14.219 1 97.25 383 ILE B N 1
ATOM 6000 C CA . ILE B 1 383 ? 1.406 -30.125 -14.594 1 97.25 383 ILE B CA 1
ATOM 6001 C C . ILE B 1 383 ? 1.841 -31.203 -13.602 1 97.25 383 ILE B C 1
ATOM 6003 O O . ILE B 1 383 ? 1.025 -32 -13.164 1 97.25 383 ILE B O 1
ATOM 6007 N N . LEU B 1 384 ? 3.1 -31.188 -13.258 1 97.69 384 LEU B N 1
ATOM 6008 C CA . LEU B 1 384 ? 3.615 -32.156 -12.312 1 97.69 384 LEU B CA 1
ATOM 6009 C C . LEU B 1 384 ? 2.922 -32.031 -10.961 1 97.69 384 LEU B C 1
ATOM 6011 O O . LEU B 1 384 ? 2.521 -33.031 -10.367 1 97.69 384 LEU B O 1
ATOM 6015 N N . SER B 1 385 ? 2.795 -30.797 -10.5 1 97.62 385 SER B N 1
ATOM 6016 C CA . SER B 1 385 ? 2.107 -30.547 -9.234 1 97.62 385 SER B CA 1
ATOM 6017 C C . SER B 1 385 ? 0.667 -31.047 -9.281 1 97.62 385 SER B C 1
ATOM 6019 O O . SER B 1 385 ? 0.178 -31.656 -8.328 1 97.62 385 SER B O 1
ATOM 6021 N N . ALA B 1 386 ? 0.002 -30.797 -10.391 1 97.56 386 ALA B N 1
ATOM 6022 C CA . ALA B 1 386 ? -1.389 -31.219 -10.555 1 97.56 386 ALA B CA 1
ATOM 6023 C C . ALA B 1 386 ? -1.505 -32.719 -10.641 1 97.56 386 ALA B C 1
ATOM 6025 O O . ALA B 1 386 ? -2.467 -33.312 -10.141 1 97.56 386 ALA B O 1
ATOM 6026 N N . LEU B 1 387 ? -0.525 -33.375 -11.305 1 97.19 387 LEU B N 1
ATOM 6027 C CA . LEU B 1 387 ? -0.493 -34.844 -11.391 1 97.19 387 LEU B CA 1
ATOM 6028 C C . LEU B 1 387 ? -0.397 -35.469 -10.008 1 97.19 387 LEU B C 1
ATOM 6030 O O . LEU B 1 387 ? -1.128 -36.406 -9.703 1 97.19 387 LEU B O 1
ATOM 6034 N N . ILE B 1 388 ? 0.451 -34.938 -9.25 1 96.56 388 ILE B N 1
ATOM 6035 C CA . ILE B 1 388 ? 0.68 -35.5 -7.914 1 96.56 388 ILE B CA 1
ATOM 6036 C C . ILE B 1 388 ? -0.551 -35.25 -7.047 1 96.56 388 ILE B C 1
ATOM 6038 O O . ILE B 1 388 ? -0.976 -36.125 -6.301 1 96.56 388 ILE B O 1
ATOM 6042 N N . ALA B 1 389 ? -1.07 -34.094 -7.137 1 95.31 389 ALA B N 1
ATOM 6043 C CA . ALA B 1 389 ? -2.295 -33.781 -6.402 1 95.31 389 ALA B CA 1
ATOM 6044 C C . ALA B 1 389 ? -3.428 -34.719 -6.809 1 95.31 389 ALA B C 1
ATOM 6046 O O . ALA B 1 389 ? -4.207 -35.156 -5.965 1 95.31 389 ALA B O 1
ATOM 6047 N N . GLY B 1 390 ? -3.547 -34.969 -8.109 1 94.62 390 GLY B N 1
ATOM 6048 C CA . GLY B 1 390 ? -4.57 -35.875 -8.609 1 94.62 390 GLY B CA 1
ATOM 6049 C C . GLY B 1 390 ? -4.449 -37.281 -8.055 1 94.62 390 GLY B C 1
ATOM 6050 O O . GLY B 1 390 ? -5.457 -37.938 -7.75 1 94.62 390 GLY B O 1
ATOM 6051 N N . LEU B 1 391 ? -3.268 -37.75 -7.891 1 93.94 391 LEU B N 1
ATOM 6052 C CA . LEU B 1 391 ? -3.016 -39.062 -7.324 1 93.94 391 LEU B CA 1
ATOM 6053 C C . LEU B 1 391 ? -3.557 -39.156 -5.902 1 93.94 391 LEU B C 1
ATOM 6055 O O . LEU B 1 391 ? -4.188 -40.156 -5.535 1 93.94 391 LEU B O 1
ATOM 6059 N N . VAL B 1 392 ? -3.348 -38.125 -5.191 1 93.38 392 VAL B N 1
ATOM 6060 C CA . VAL B 1 392 ? -3.709 -38.094 -3.777 1 93.38 392 VAL B CA 1
ATOM 6061 C C . VAL B 1 392 ? -5.211 -37.875 -3.629 1 93.38 392 VAL B C 1
ATOM 6063 O O . VAL B 1 392 ? -5.855 -38.469 -2.76 1 93.38 392 VAL B O 1
ATOM 6066 N N . LEU B 1 393 ? -5.785 -37.031 -4.457 1 93.19 393 LEU B N 1
ATOM 6067 C CA . LEU B 1 393 ? -7.211 -36.719 -4.391 1 93.19 393 LEU B CA 1
ATOM 6068 C C . LEU B 1 393 ? -8.047 -37.938 -4.805 1 93.19 393 LEU B C 1
ATOM 6070 O O . LEU B 1 393 ? -9.188 -38.094 -4.348 1 93.19 393 LEU B O 1
ATOM 6074 N N . ALA B 1 394 ? -7.523 -38.75 -5.711 1 87.44 394 ALA B N 1
ATOM 6075 C CA . ALA B 1 394 ? -8.234 -39.938 -6.184 1 87.44 394 ALA B CA 1
ATOM 6076 C C . ALA B 1 394 ? -8.289 -41 -5.102 1 87.44 394 ALA B C 1
ATOM 6078 O O . ALA B 1 394 ? -9.148 -41.875 -5.137 1 87.44 394 ALA B O 1
ATOM 6079 N N . SER B 1 395 ? -7.359 -40.938 -4.203 1 76.44 395 SER B N 1
ATOM 6080 C CA . SER B 1 395 ? -7.297 -41.969 -3.148 1 76.44 395 SER B CA 1
ATOM 6081 C C . SER B 1 395 ? -8.359 -41.719 -2.088 1 76.44 395 SER B C 1
ATOM 6083 O O . SER B 1 395 ? -8.539 -42.531 -1.177 1 76.44 395 SER B O 1
ATOM 6085 N N . TYR B 1 396 ? -9.125 -40.625 -2.186 1 64.44 396 TYR B N 1
ATOM 6086 C CA . TYR B 1 396 ? -10.234 -40.406 -1.267 1 64.44 396 TYR B CA 1
ATOM 6087 C C . TYR B 1 396 ? -11.57 -40.625 -1.96 1 64.44 396 TYR B C 1
ATOM 6089 O O . TYR B 1 396 ? -11.734 -40.281 -3.133 1 64.44 396 TYR B O 1
#

Solvent-accessible surface area (backbone atoms only — not comparable to full-atom values): 38531 Å² total; per-residue (Å²): 110,49,64,59,26,32,55,51,36,52,51,49,52,56,52,56,35,57,76,65,33,75,34,75,84,62,46,57,62,67,32,39,51,51,39,51,52,50,41,49,50,48,46,36,37,46,72,71,33,74,66,27,39,49,50,40,50,50,53,41,51,51,41,51,50,50,48,50,55,26,46,54,56,46,43,70,76,49,56,83,44,54,39,87,96,46,68,28,46,44,65,72,35,29,49,35,22,22,51,42,25,32,50,52,43,50,33,46,72,71,48,50,44,58,51,50,30,49,53,52,14,49,53,46,15,71,58,53,68,49,34,59,68,58,28,30,43,40,43,38,13,25,57,67,13,53,52,59,40,52,61,58,34,54,90,53,53,84,73,54,49,70,70,56,47,48,51,53,50,32,35,27,29,25,28,49,32,51,42,49,48,62,36,48,44,75,58,42,63,42,62,36,53,57,48,19,57,55,33,23,56,43,28,37,52,41,47,38,41,47,25,58,33,73,85,53,75,75,78,74,68,68,70,65,70,68,70,62,77,85,64,52,73,66,55,45,46,53,50,25,34,50,50,18,43,49,50,32,49,50,52,42,38,46,43,21,21,44,44,9,47,49,48,47,48,24,51,53,29,29,73,75,72,69,47,35,44,51,57,56,43,3,59,70,32,25,63,57,27,39,27,37,55,32,54,76,93,46,13,50,64,51,6,20,38,55,38,37,16,34,75,44,32,34,67,62,20,42,50,52,48,51,74,45,43,88,79,45,53,73,66,46,51,47,29,48,46,24,38,45,53,30,42,35,16,44,44,42,38,31,48,45,18,50,44,38,30,75,63,35,56,69,58,9,50,52,44,54,73,43,29,65,59,37,33,52,51,18,40,49,17,27,49,49,32,14,26,50,44,26,49,48,57,64,75,103,110,50,64,59,27,30,53,51,35,52,51,49,52,57,53,55,36,56,74,65,33,74,33,75,83,62,44,57,62,67,31,41,52,49,37,50,53,50,41,50,50,48,45,37,36,47,73,72,34,72,67,26,39,48,50,40,49,51,53,41,51,51,43,53,51,50,47,49,24,20,46,53,6,40,44,58,32,48,22,34,41,67,53,87,93,56,87,46,65,61,66,71,33,30,49,32,21,13,31,42,25,30,52,51,43,51,34,48,72,72,48,50,44,57,51,51,29,50,54,52,13,49,54,45,16,69,56,52,68,48,33,60,68,59,28,30,44,42,43,36,13,25,56,68,12,53,51,60,38,53,59,63,35,54,91,52,53,86,74,55,50,69,69,57,47,48,51,54,52,32,37,28,29,24,29,48,31,50,42,49,45,60,36,46,45,76,57,41,63,42,60,37,52,57,49,20,58,57,34,23,58,42,27,36,52,41,48,39,40,46,26,58,34,73,86,54,74,77,77,73,70,68,66,64,70,72,70,62,78,86,63,53,74,41,30,44,45,52,51,25,14,52,49,19,39,51,51,32,51,51,52,51,52,47,51,56,52,42,53,52,47,50,51,51,47,24,53,53,29,30,73,74,72,71,45,35,46,51,57,57,44,3,59,70,34,25,63,56,28,39,27,36,54,32,53,77,93,46,12,52,64,52,7,19,38,55,39,39,16,35,75,44,31,35,66,61,20,41,51,50,47,51,74,44,44,89,77,44,53,71,65,46,51,47,28,49,47,24,37,43,54,31,42,36,16,60,58,43,39,56,49,46,19,51,43,38,32,75,63,35,57,69,60,11,51,51,46,54,72,45,30,66,59,36,32,52,51,18,42,50,17,26,49,49,33,14,28,51,44,27,49,48,58,65,75,102

pLDDT: mean 88.3, std 9.62, range [44.16, 97.69]

Secondary structure (DSSP, 8-state):
-HHHHHHHHHHHHHHHHHHT-S-GGG--HHHHHHHHHHHHHHHHHHHHSHHHHHHHHHHHHHHHHHHHHHHHHHHHHHTTTSPTT---IIIIIITHHHHHHHHHHHHHHTTHHHHHHHHHHHHHHHHH---HHHHHHHHHHHHH-TTGGGGGGTTTGGG--HHHHHHHHHHHHHS--HHHHHHHTTTS-HHHHHHHHHHHHHHHHHHHHHHS--------------------HHHHHHHHHHHHHHHHHHHHHHHHHHHHHHHHHHHHHHHHHSS-HHHHHHHHHHHHHHHTT--HHHHHHHHHHHHHHHHS-HHHHHHHHHHHGGGS-HHHHHHHHHHHSS--SHHHHHHHHHHHHTT-HHHHHHHHHTHHHHHHHHHHHHHHHHHHHHHHHHT-/-HHHHHHHHHHHHHHHHHHT-S-GGG--HHHHHHHHHHHHHHHHHHHHSHHHHHHHHHHHHHHHHHHHHHHHHHHHHHTTTSPTT---IIIIIITHHHHHHHHHHHHHHTTHHHHHHHHHHHHHHHHH---HHHHHHHHHHHHH-TTGGGGGGTTTGGG--HHHHHHHHHHHHTS--HHHHHHHTTTS-HHHHHHHHHHHHHHHHHHHHHHS--------------------HHHHHHHHHHHHHHHHHHHHHHHHHHHHHHHHHHHHHHHHHSS-HHHHHHHHHHHHHHHTT--HHHHHHHHHHHHHHHHS-HHHHHHHHHHHGGGS-HHHHHHHHHHHSS--SHHHHHHHHHHHHTT-HHHHHHHHHTHHHHHHHHHHHHHHHHHHHHHHHHT-